Protein 8OX6 (pdb70)

GO terms:
  GO:0005794 Golgi apparatus (C, IDA)
  GO:0005886 plasma membrane (C, IDA)
  GO:0016324 apical plasma membrane (C, IDA)
  GO:0045332 phospholipid translocation (P, IDA)
  GO:1990531 phospholipid-translocating ATPase complex (C, IDA)
  GO:0006855 xenobiotic transmembrane transport (P, IDA)
  GO:0140345 phosphatidylcholine flippase activity (F, IDA)
  GO:0090554 phosphatidylcholine floppase activity (F, EXP)
  GO:0090556 phosphatidylserine floppase activity (F, EXP)
  GO:0005783 endoplasmic reticulum (C, EXP)
  GO:0005794 Golgi apparatus (C, EXP)
  GO:0005886 plasma membrane (C, EXP)
  GO:0140326 ATPase-coupled intramembrane lipid carrier activity (F, EXP)
  GO:0045176 apical protein localization (P, IMP)
  GO:2001225 regulation of chloride transport (P, IMP)
  GO:0032534 regulation of microvillus assembly (P, IMP)
  GO:0005515 protein binding (F, IPI)
  GO:0034220 monoatomic ion transmembrane transport (P, TAS)
  GO:0005886 plasma membrane (C, TAS)
  GO:0140326 ATPase-coupled intramembrane lipid carrier activity (F, TAS)

Nearest PDB structures (foldseek):
  8ox7-assembly1_B  TM=9.959E-01  e=8.960E-66  Homo sapiens
  7bsv-assembly1_C  TM=9.719E-01  e=7.041E-61  Homo sapiens
  6lkn-assembly3_J  TM=9.379E-01  e=7.335E-53  Homo sapiens
  7vgh-assembly1_A  TM=9.247E-01  e=2.078E-42  Homo sapiens
  6roh-assembly1_C  TM=7.808E-01  e=1.286E-27  Saccharomyces cerevisiae S288C

Radius of gyration: 33.99 Å; Cα contacts (8 Å, |Δi|>4): 1732; chains: 2; bounding box: 55×74×118 Å

InterPro domains:
  IPR001757 P-type ATPase [TIGR01494] (863-976)
  IPR006539 P-type ATPase, subfamily IV [TIGR01652] (92-813)
  IPR008250 P-type ATPase, A domain superfamily [SSF81653] (175-322)
  IPR018303 P-type ATPase, phosphorylation site [PS00154] (454-460)
  IPR023214 HAD superfamily [G3DSA:3.40.50.1000] (702-930)
  IPR023298 P-type ATPase, transmembrane domain superfamily [SSF81665] (90-1171)
  IPR023299 P-type ATPase, cytoplasmic domain N [G3DSA:3.40.1110.10] (540-701)
  IPR023299 P-type ATPase, cytoplasmic domain N [SSF81660] (458-714)
  IPR032630 P-type ATPase, C-terminal [PF16212] (919-1173)
  IPR032631 P-type ATPase, N-terminal [PF16209] (67-145)
  IPR036412 HAD-like superfamily [SSF56784] (441-935)
  IPR044492 P-type ATPase, haloacid dehalogenase domain [SFLDF00027] (436-942)
  IPR059000 P-type ATPase, A domain [PF00122] (174-237)

Organism: Homo sapiens (NCBI:txid9606)

Sequence (903 aa):
YKYNAFTFIPMNLFEQFKRAANLYFLALLILQAVPQISTLAWYTTLVPLLVVLGVTAIKDLVDDVARHKMDKEINFKRTKIDYLMNYMVYTIFVVLILLSAGLAIGHAYWEAQVGNSSWYLYDGEDDTPSYRGFLIFWGYIIVLNTMVPISLYVSVEVIRLGQSHFINWDLQMYYAEKDTPAKARTTTLNEQLGQIHYIFSDKTGTLTQNIDKLQDGVPETISKLAKADIKIWVLTGDKKETAENIGFACELLAVICCRVTPKQKAMVVDLVKRYKKAITLAIGDGANDVNMIKTAHIGVGISGQEGMQAVMSSDYSFAQFRYLQRLLLVHGRWSYIRMCKFLRYFFYKNFAFTLVHFWYSFFNGYSAQTAYEDWFITLYNVLYTSLPVLLMGLLDQDVSDKLSLRFPGLYIVGQRDLLFNYKRFFVSLLHGVLTSMILFFIPLGAYLQTVGQDGEAPSDYQSFAVTIASALVITVNFQIGLDTSYWTFVNAFSIFGSIALYFGIMFDFHSAGIHVLFPSAFQFTGTASNALRQPYIWLTIILTVAVCLLPVVAIRFLSMTIWPSESDKIQKHRKKTRRPDNTAFKQQRLPAWQPILTAGTVLPIFFIIGLIFIPIGIGIFVTSNNIREIEIDYTGTEPSSPCNKCLSPDVTPCFCTINFTLEKSFEGNVFMYYGLSNFYQNHRRYVKSRDDSQLNGDSSALLNPSKECEPYRRNEDKPIAPCGAIANSMFNDTLELFLIGNDSYPIPIALKKKGIAWWTDKNVKFRNPPGGDNLEERFKGTTKPVNWLKPVYMLDSDPDNNGFINEDFIVWMRTAALPTFRKLYRLIERKSDLHPTLPAGRYSLNVTYNYPVHYFDGRKRMILSTISWMGGKNPFLGIAYIAVGSISFLLGVVLLVINHKYR

Secondary structure (DSSP, 8-state):
----SS--HHHHHHHHTTSHHHHHHHHHHHHTTSTTT--S-THHHHHHHHHHHHHHHHHHHHHHHHHHHHHHHH-----HHHHHHHHHHHHHHHHHHHHHHHHHHHHHHHIIIIITT-GGG--S----HHHHHHHHHHHHHHHGGGGS-SSHHHHHHHHHHHHHHHHHH-STTEETTTTEE--B--SS--GGGGS--EEEE-IIIIIB-----BPTTHHHHHHHHHHTT-EEEE--SSHHHHHHHHHSHHHH------S--HHHHHHHHHHHHHHH---EEEEE-SGGGHHHHHHSSEEEE--TTT-TTSSTTSSB--S-GGGHHIIIIIIIHHHHHHHHHHHHHHHHHHHHHHTHHHHHHTTTTS----SS-HHHHHHIIIIITSHHHHHHHHH--SS-HHHHHH-GGGGHHHHTT-SS-SHHHHHHHHHHHHHHHHHHHHHHHHHHS-SS-SSS---BHHHHHHHHHHHHHHHHHHHHHHH-SSEEHHHHHHHHHHHHHHHHHHHHHHSHHHHHH-TTTS--TTHHHHHSS-HHHHHHHHHHHHHTTHHHHHHHHHHHHHS--HHHHHHHS--/---PPP--TTTTT---EE-----TTTHHHHHHHHHHHHHHHHHHHHHHHHHS--EEEE----STT-TTGGGGS-SSS-EE--EEEEESS-B-S-EEEEEEEES--TT-HHHHH-S-HHHHTT-HHHHHS--GGGGGGSBSSSSBBTT-SHHHHS----EEEEEEE-TT--EEEPP-B-SS-S-HHIIIII--PPSS-SSGGGG--S-BPPSS-SS-SSSS-SSTTSSGGG-HHHHHHHS-BSSSSEEEEEEEEPPPSSSS-SB-SEEEEEEEEE----TTTT-EEEEEEEE--SSSS--HHHHHHHHHHHHHHHHHHHHHHHHHHHT-

Solvent-accessible surface area: 37642 Å² total; per-residue (Å²): 189,102,16,110,97,176,23,138,129,49,13,68,96,124,12,19,131,132,68,15,3,11,69,36,4,74,52,0,26,120,39,6,67,58,102,126,18,24,23,9,38,120,79,2,2,55,45,2,9,99,68,6,19,30,62,21,33,109,35,37,67,87,63,4,62,63,122,56,121,147,61,114,128,140,152,240,49,87,0,64,0,23,97,30,4,32,118,0,0,97,22,1,40,86,41,0,74,126,47,0,40,43,9,7,110,23,4,18,148,20,9,54,129,37,4,117,43,1,61,2,8,138,19,46,77,148,39,74,39,80,98,31,3,106,39,19,36,86,1,0,4,0,1,0,0,7,2,0,2,11,6,2,18,14,6,6,29,48,0,9,51,16,3,0,67,4,0,26,64,3,38,120,0,38,50,73,138,99,36,5,13,3,89,2,81,30,31,44,2,0,0,0,0,1,0,0,42,20,0,0,1,1,26,44,2,0,2,4,39,52,164,107,136,46,7,85,18,0,47,72,0,2,40,42,0,55,143,0,81,4,122,10,45,9,0,15,22,102,100,100,128,39,7,68,110,34,12,140,37,6,125,138,26,91,54,28,67,18,161,16,64,42,150,62,4,19,91,20,0,57,84,12,18,136,175,131,183,14,6,0,0,0,0,0,0,5,68,57,0,27,57,0,0,125,43,0,41,0,0,0,0,2,9,16,88,69,26,134,75,0,3,99,23,13,7,0,0,0,10,8,0,63,13,0,11,16,0,0,0,0,6,0,7,2,2,2,15,5,0,0,29,0,0,48,4,1,1,6,0,1,2,0,0,0,8,0,2,36,43,0,0,81,53,0,0,47,2,1,11,18,0,2,17,36,24,10,2,1,24,0,2,23,53,3,0,10,85,2,0,25,28,0,0,29,14,2,10,11,8,54,27,143,24,0,40,140,61,8,32,6,0,30,24,3,14,138,22,85,37,0,40,105,122,68,0,78,83,3,32,100,47,0,34,78,3,0,66,34,0,0,72,29,0,7,9,0,16,73,75,9,0,6,11,46,24,38,12,0,29,4,12,13,0,0,0,5,0,0,4,0,0,0,0,17,0,0,0,85,4,0,8,58,15,6,18,19,49,5,165,58,2,26,139,12,3,115,22,6,21,62,75,5,38,45,26,6,77,90,34,6,45,47,48,27,4,100,115,114,30,52,27,18,53,8,2,4,0,0,50,14,0,6,162,25,73,1,0,81,20,0,1,80,0,0,13,7,34,4,12,22,47,13,19,3,112,73,5,56,42,38,28,52,190,61,47,69,23,35,95,24,19,143,114,159,216,106,88,191,118,11,78,87,58,37,87,50,12,15,130,40,109,30,173,44,35,55,45,68,43,55,67,6,10,62,97,1,58,86,30,0,108,79,7,41,76,49,0,85,23,0,66,73,9,0,76,113,3,90,55,35,107,12,56,1,0,3,72,82,109,116,26,98,2,58,123,5,35,86,63,140,94,104,79,5,99,1,73,29,115,17,78,8,162,135,28,4,94,30,59,1,17,0,2,7,0,0,21,66,0,36,0,0,1,41,37,1,24,58,3,23,9,14,19,3,9,11,7,49,77,80,11,10,80,96,4,32,128,77,0,74,42,18,31,115,72,142,99,73,8,1,2,2,4,0,8,0,0,3,3,27,10,63,10,50,5,55,3,37,30,31,23,154,82,69,157,74,94,89,21,79,50,104,75,77,36,5,14,11,173,16,1,33,80,24,10,2,102,17,6,89,51,59,139,86,16,99,90,65,8,129,36,16,34,68,0,72,68,19,132,100,40,4,39,97,48,16,123,55,110,82,2,22,0,1,33,3,2,22,0,1,14,1,0,23,4,3,3,6,12,56,13,32,11,5,10,28,20,8,71,137,81,113,77,157,111,30,4,1,41,54,24,119,2,11,0,48,0,23,8,65,4,47,0,46,120,10,106,4,59,0,41,0,10,1,8,12,62,21,214,37,20,7,50,0,34,63,0,0,86,12,0,41,39,22,0,44,80,1,71,106,45,0,81,70,2,85,93,35,22,125,152,106,217

Structure (mmCIF, N/CA/C/O backbone):
data_8OX6
#
_entry.id   8OX6
#
_cell.length_a   1.00
_cell.length_b   1.00
_cell.length_c   1.00
_cell.angle_alpha   90.00
_cell.angle_beta   90.00
_cell.angle_gamma   90.00
#
_symmetry.space_group_name_H-M   'P 1'
#
loop_
_entity.id
_entity.type
_entity.pdbx_description
1 polymer 'Phospholipid-transporting ATPase IC'
2 polymer 'Cell cycle control protein 50A'
3 branched beta-D-mannopyranose-(1-4)-2-acetamido-2-deoxy-beta-D-glucopyranose-(1-4)-2-acetamido-2-deoxy-beta-D-glucopyranose
4 non-polymer 'MAGNESIUM ION'
5 non-polymer 'TETRAFLUOROALUMINATE ION'
6 non-polymer 2-acetamido-2-deoxy-beta-D-glucopyranose
7 water water
#
loop_
_atom_site.group_PDB
_atom_site.id
_atom_site.type_symbol
_atom_site.label_atom_id
_atom_site.label_alt_id
_atom_site.label_comp_id
_atom_site.label_asym_id
_atom_site.label_entity_id
_atom_site.label_seq_id
_atom_site.pdbx_PDB_ins_code
_atom_site.Cartn_x
_atom_site.Cartn_y
_atom_site.Cartn_z
_atom_site.occupancy
_atom_site.B_iso_or_equiv
_atom_site.auth_seq_id
_atom_site.auth_comp_id
_atom_site.auth_asym_id
_atom_site.auth_atom_id
_atom_site.pdbx_PDB_model_num
ATOM 1 N N . TYR A 1 100 ? 117.742 141.371 150.115 1.00 104.42 100 TYR A N 1
ATOM 2 C CA . TYR A 1 100 ? 116.329 141.694 149.955 1.00 104.42 100 TYR A CA 1
ATOM 3 C C . TYR A 1 100 ? 116.147 142.825 148.944 1.00 104.42 100 TYR A C 1
ATOM 4 O O . TYR A 1 100 ? 115.382 143.763 149.167 1.00 104.42 100 TYR A O 1
ATOM 13 N N . LYS A 1 101 ? 116.863 142.717 147.828 1.00 98.82 101 LYS A N 1
ATOM 14 C CA . LYS A 1 101 ? 116.763 143.671 146.731 1.00 98.82 101 LYS A CA 1
ATOM 15 C C . LYS A 1 101 ? 115.523 143.344 145.894 1.00 98.82 101 LYS A C 1
ATOM 16 O O . LYS A 1 101 ? 114.654 142.577 146.315 1.00 98.82 101 LYS A O 1
ATOM 22 N N . TYR A 1 102 ? 115.418 143.935 144.700 1.00 95.08 102 TYR A N 1
ATOM 23 C CA . TYR A 1 102 ? 114.179 143.946 143.917 1.00 95.08 102 TYR A CA 1
ATOM 24 C C . TYR A 1 102 ? 113.061 144.666 144.679 1.00 95.08 102 TYR A C 1
ATOM 25 O O . TYR A 1 102 ? 112.055 144.084 145.083 1.00 95.08 102 TYR A O 1
ATOM 34 N N . ASN A 1 103 ? 113.267 145.971 144.846 1.00 100.66 103 ASN A N 1
ATOM 35 C CA . ASN A 1 103 ? 112.315 146.832 145.536 1.00 100.66 103 ASN A CA 1
ATOM 36 C C . ASN A 1 103 ? 111.148 147.272 144.647 1.00 100.66 103 ASN A C 1
ATOM 37 O O . ASN A 1 103 ? 110.509 148.287 144.952 1.00 100.66 103 ASN A O 1
ATOM 42 N N . ALA A 1 104 ? 110.869 146.547 143.564 1.00 101.20 104 ALA A N 1
ATOM 43 C CA . ALA A 1 104 ? 109.799 146.791 142.596 1.00 101.20 104 ALA A CA 1
ATOM 44 C C . ALA A 1 104 ? 110.169 147.891 141.608 1.00 101.20 104 ALA A C 1
ATOM 45 O O . ALA A 1 104 ? 109.382 148.170 140.695 1.00 101.20 104 ALA A O 1
ATOM 47 N N . PHE A 1 105 ? 111.331 148.521 141.753 1.00 100.51 105 PHE A N 1
ATOM 48 C CA . PHE A 1 105 ? 111.857 149.489 140.799 1.00 100.51 105 PHE A CA 1
ATOM 49 C C . PHE A 1 105 ? 113.324 149.189 140.536 1.00 100.51 105 PHE A C 1
ATOM 50 O O . PHE A 1 105 ? 114.148 150.089 140.354 1.00 100.51 105 PHE A O 1
ATOM 58 N N . THR A 1 106 ? 113.668 147.904 140.516 1.00 95.47 106 THR A N 1
ATOM 59 C CA . THR A 1 106 ? 115.058 147.466 140.498 1.00 95.47 106 THR A CA 1
ATOM 60 C C . THR A 1 106 ? 115.223 146.336 139.483 1.00 95.47 106 THR A C 1
ATOM 61 O O . THR A 1 106 ? 115.809 145.289 139.759 1.00 95.47 106 THR A O 1
ATOM 65 N N . PHE A 1 107 ? 114.657 146.528 138.290 1.00 92.04 107 PHE A N 1
ATOM 66 C CA . PHE A 1 107 ? 114.961 145.662 137.158 1.00 92.04 107 PHE A CA 1
ATOM 67 C C . PHE A 1 107 ? 116.215 146.099 136.414 1.00 92.04 107 PHE A C 1
ATOM 68 O O . PHE A 1 107 ? 116.701 145.352 135.559 1.00 92.04 107 PHE A O 1
ATOM 76 N N . ILE A 1 108 ? 116.742 147.281 136.716 1.00 89.29 108 ILE A N 1
ATOM 77 C CA . ILE A 1 108 ? 117.902 147.828 136.018 1.00 89.29 108 ILE A CA 1
ATOM 78 C C . ILE A 1 108 ? 119.195 147.110 136.401 1.00 89.29 108 ILE A C 1
ATOM 79 O O . ILE A 1 108 ? 120.089 147.005 135.551 1.00 89.29 108 ILE A O 1
ATOM 84 N N . PRO A 1 109 ? 119.378 146.612 137.643 1.00 86.74 109 PRO A N 1
ATOM 85 C CA . PRO A 1 109 ? 120.659 145.971 137.956 1.00 86.74 109 PRO A CA 1
ATOM 86 C C . PRO A 1 109 ? 120.680 144.488 137.626 1.00 86.74 109 PRO A C 1
ATOM 87 O O . PRO A 1 109 ? 121.757 143.897 137.508 1.00 86.74 109 PRO A O 1
ATOM 91 N N . MET A 1 110 ? 119.506 143.869 137.480 1.00 80.03 110 MET A N 1
ATOM 92 C CA . MET A 1 110 ? 119.483 142.456 137.123 1.00 80.03 110 MET A CA 1
ATOM 93 C C . MET A 1 110 ? 120.081 142.238 135.741 1.00 80.03 110 MET A C 1
ATOM 94 O O . MET A 1 110 ? 120.910 141.341 135.551 1.00 80.03 110 MET A O 1
ATOM 99 N N . ASN A 1 111 ? 119.676 143.051 134.763 1.00 77.40 111 ASN A N 1
ATOM 100 C CA . ASN A 1 111 ? 120.309 142.979 133.453 1.00 77.40 111 ASN A CA 1
ATOM 101 C C . ASN A 1 111 ? 121.770 143.402 133.541 1.00 77.40 111 ASN A C 1
ATOM 102 O O . ASN A 1 111 ? 122.633 142.831 132.867 1.00 77.40 111 ASN A O 1
ATOM 107 N N . LEU A 1 112 ? 122.068 144.395 134.383 1.00 75.92 112 LEU A N 1
ATOM 108 C CA . LEU A 1 112 ? 123.459 144.760 134.626 1.00 75.92 112 LEU A CA 1
ATOM 109 C C . LEU A 1 112 ? 124.233 143.580 135.196 1.00 75.92 112 LEU A C 1
ATOM 110 O O . LEU A 1 112 ? 125.382 143.335 134.810 1.00 75.92 112 LEU A O 1
ATOM 115 N N . PHE A 1 113 ? 123.621 142.839 136.120 1.00 75.52 113 PHE A N 1
ATOM 116 C CA . PHE A 1 113 ? 124.248 141.621 136.618 1.00 75.52 113 PHE A CA 1
ATOM 117 C C . PHE A 1 113 ? 124.287 140.546 135.538 1.00 75.52 113 PHE A C 1
ATOM 118 O O . PHE A 1 113 ? 125.225 139.743 135.487 1.00 75.52 113 PHE A O 1
ATOM 126 N N . GLU A 1 114 ? 123.268 140.506 134.675 1.00 69.04 114 GLU A N 1
ATOM 127 C CA . GLU A 1 114 ? 123.265 139.551 133.571 1.00 69.04 114 GLU A CA 1
ATOM 128 C C . GLU A 1 114 ? 124.237 139.955 132.471 1.00 69.04 114 GLU A C 1
ATOM 129 O O . GLU A 1 114 ? 124.956 139.106 131.933 1.00 69.04 114 GLU A O 1
ATOM 135 N N . GLN A 1 115 ? 124.269 141.239 132.117 1.00 64.83 115 GLN A N 1
ATOM 136 C CA . GLN A 1 115 ? 124.991 141.655 130.920 1.00 64.83 115 GLN A CA 1
ATOM 137 C C . GLN A 1 115 ? 126.490 141.752 131.177 1.00 64.83 115 GLN A C 1
ATOM 138 O O . GLN A 1 115 ? 127.281 141.010 130.586 1.00 64.83 115 GLN A O 1
ATOM 144 N N . PHE A 1 116 ? 126.897 142.654 132.068 1.00 70.89 116 PHE A N 1
ATOM 145 C CA . PHE A 1 116 ? 128.321 142.930 132.228 1.00 70.89 116 PHE A CA 1
ATOM 146 C C . PHE A 1 116 ? 129.063 141.732 132.807 1.00 70.89 116 PHE A C 1
ATOM 147 O O . PHE A 1 116 ? 130.164 141.400 132.354 1.00 70.89 116 PHE A O 1
ATOM 155 N N . LYS A 1 117 ? 128.479 141.067 133.805 1.00 69.43 117 LYS A N 1
ATOM 156 C CA . LYS A 1 117 ? 129.193 139.991 134.483 1.00 69.43 117 LYS A CA 1
ATOM 157 C C . LYS A 1 117 ? 129.489 138.835 133.535 1.00 69.43 117 LYS A C 1
ATOM 158 O O . LYS A 1 117 ? 130.593 138.278 133.550 1.00 69.43 117 LYS A O 1
ATOM 164 N N . ARG A 1 118 ? 128.521 138.463 132.703 1.00 62.40 118 ARG A N 1
ATOM 165 C CA . ARG A 1 118 ? 128.649 137.294 131.842 1.00 62.40 118 ARG A CA 1
ATOM 166 C C . ARG A 1 118 ? 129.292 137.688 130.519 1.00 62.40 118 ARG A C 1
ATOM 167 O O . ARG A 1 118 ? 128.845 138.630 129.859 1.00 62.40 118 ARG A O 1
ATOM 175 N N . ALA A 1 119 ? 130.334 136.948 130.129 1.00 58.27 119 ALA A N 1
ATOM 176 C CA . ALA A 1 119 ? 131.113 137.317 128.951 1.00 58.27 119 ALA A CA 1
ATOM 177 C C . ALA A 1 119 ? 130.270 137.279 127.682 1.00 58.27 119 ALA A C 1
ATOM 178 O O . ALA A 1 119 ? 130.402 138.149 126.815 1.00 58.27 119 ALA A O 1
ATOM 180 N N . ALA A 1 120 ? 129.415 136.266 127.542 1.00 56.64 120 ALA A N 1
ATOM 181 C CA . ALA A 1 120 ? 128.623 136.148 126.324 1.00 56.64 120 ALA A CA 1
ATOM 182 C C . ALA A 1 120 ? 127.537 137.214 126.266 1.00 56.64 120 ALA A C 1
ATOM 183 O O . ALA A 1 120 ? 127.215 137.718 125.185 1.00 56.64 120 ALA A O 1
ATOM 185 N N . ASN A 1 121 ? 126.968 137.580 127.415 1.00 58.52 121 ASN A N 1
ATOM 186 C CA . ASN A 1 121 ? 125.820 138.480 127.414 1.00 58.52 121 ASN A CA 1
ATOM 187 C C . ASN A 1 121 ? 126.180 139.841 126.828 1.00 58.52 121 ASN A C 1
ATOM 188 O O . ASN A 1 121 ? 125.488 140.345 125.937 1.00 58.52 121 ASN A O 1
ATOM 193 N N . LEU A 1 122 ? 127.259 140.458 127.317 1.00 58.29 122 LEU A N 1
ATOM 194 C CA . LEU A 1 122 ? 127.623 141.770 126.792 1.00 58.29 122 LEU A CA 1
ATOM 195 C C . LEU A 1 122 ? 128.171 141.670 125.375 1.00 58.29 122 LEU A C 1
ATOM 196 O O . LEU A 1 122 ? 128.063 142.630 124.605 1.00 58.29 122 LEU A O 1
ATOM 201 N N . TYR A 1 123 ? 128.756 140.529 125.007 1.00 53.87 123 TYR A N 1
ATOM 202 C CA . TYR A 1 123 ? 129.128 140.322 123.611 1.00 53.87 123 TYR A CA 1
ATOM 203 C C . TYR A 1 123 ? 127.913 140.422 122.704 1.00 53.87 123 TYR A C 1
ATOM 204 O O . TYR A 1 123 ? 127.937 141.129 121.691 1.00 53.87 123 TYR A O 1
ATOM 213 N N . PHE A 1 124 ? 126.840 139.710 123.046 1.00 50.40 124 PHE A N 1
ATOM 214 C CA . PHE A 1 124 ? 125.618 139.830 122.264 1.00 50.40 124 PHE A CA 1
ATOM 215 C C . PHE A 1 124 ? 125.083 141.251 122.328 1.00 50.40 124 PHE A C 1
ATOM 216 O O . PHE A 1 124 ? 124.459 141.729 121.375 1.00 50.40 124 PHE A O 1
ATOM 224 N N . LEU A 1 125 ? 125.327 141.949 123.440 1.00 54.39 125 LEU A N 1
ATOM 225 C CA . LEU A 1 125 ? 124.984 143.366 123.506 1.00 54.39 125 LEU A CA 1
ATOM 226 C C . LEU A 1 125 ? 125.879 144.182 122.584 1.00 54.39 125 LEU A C 1
ATOM 227 O O . LEU A 1 125 ? 125.391 145.007 121.803 1.00 54.39 125 LEU A O 1
ATOM 232 N N . ALA A 1 126 ? 127.194 143.965 122.656 1.00 51.71 126 ALA A N 1
ATOM 233 C CA . ALA A 1 126 ? 128.093 144.586 121.691 1.00 51.71 126 ALA A CA 1
ATOM 234 C C . ALA A 1 126 ? 127.745 144.161 120.275 1.00 51.71 126 ALA A C 1
ATOM 235 O O . ALA A 1 126 ? 127.994 144.903 119.318 1.00 51.71 126 ALA A O 1
ATOM 237 N N . LEU A 1 127 ? 127.169 142.969 120.127 1.00 50.32 127 LEU A N 1
ATOM 238 C CA . LEU A 1 127 ? 126.743 142.493 118.819 1.00 50.32 127 LEU A CA 1
ATOM 239 C C . LEU A 1 127 ? 125.534 143.264 118.304 1.00 50.32 127 LEU A C 1
ATOM 240 O O . LEU A 1 127 ? 125.395 143.442 117.091 1.00 50.32 127 LEU A O 1
ATOM 245 N N . LEU A 1 128 ? 124.652 143.725 119.196 1.00 50.73 128 LEU A N 1
ATOM 246 C CA . LEU A 1 128 ? 123.529 144.549 118.755 1.00 50.73 128 LEU A CA 1
ATOM 247 C C . LEU A 1 128 ? 124.013 145.840 118.108 1.00 50.73 128 LEU A C 1
ATOM 248 O O . LEU A 1 128 ? 123.486 146.259 117.072 1.00 50.73 128 LEU A O 1
ATOM 253 N N . ILE A 1 129 ? 125.011 146.490 118.708 1.00 50.92 129 ILE A N 1
ATOM 254 C CA . ILE A 1 129 ? 125.543 147.716 118.123 1.00 50.92 129 ILE A CA 1
ATOM 255 C C . ILE A 1 129 ? 126.230 147.411 116.801 1.00 50.92 129 ILE A C 1
ATOM 256 O O . ILE A 1 129 ? 126.158 148.200 115.851 1.00 50.92 129 ILE A O 1
ATOM 261 N N . LEU A 1 130 ? 126.910 146.266 116.717 1.00 48.81 130 LEU A N 1
ATOM 262 C CA . LEU A 1 130 ? 127.600 145.907 115.484 1.00 48.81 130 LEU A CA 1
ATOM 263 C C . LEU A 1 130 ? 126.626 145.813 114.319 1.00 48.81 130 LEU A C 1
ATOM 264 O O . LEU A 1 130 ? 126.903 146.323 113.227 1.00 48.81 130 LEU A O 1
ATOM 269 N N . GLN A 1 131 ? 125.480 145.174 114.531 1.00 49.09 131 GLN A N 1
ATOM 270 C CA . GLN A 1 131 ? 124.496 144.993 113.476 1.00 49.09 131 GLN A CA 1
ATOM 271 C C . GLN A 1 131 ? 123.424 146.072 113.479 1.00 49.09 131 GLN A C 1
ATOM 272 O O . GLN A 1 131 ? 122.459 145.967 112.715 1.00 49.09 131 GLN A O 1
ATOM 278 N N . ALA A 1 132 ? 123.558 147.095 114.324 1.00 50.89 132 ALA A N 1
ATOM 279 C CA . ALA A 1 132 ? 122.636 148.223 114.275 1.00 50.89 132 ALA A CA 1
ATOM 280 C C . ALA A 1 132 ? 122.956 149.157 113.114 1.00 50.89 132 ALA A C 1
ATOM 281 O O . ALA A 1 132 ? 122.044 149.690 112.472 1.00 50.89 132 ALA A O 1
ATOM 283 N N . VAL A 1 133 ? 124.238 149.368 112.832 1.00 51.02 133 VAL A N 1
ATOM 284 C CA . VAL A 1 133 ? 124.668 150.257 111.755 1.00 51.02 133 VAL A CA 1
ATOM 285 C C . VAL A 1 133 ? 124.492 149.535 110.421 1.00 51.02 133 VAL A C 1
ATOM 286 O O . VAL A 1 133 ? 125.057 148.447 110.234 1.00 51.02 133 VAL A O 1
ATOM 290 N N . PRO A 1 134 ? 123.724 150.080 109.471 1.00 54.43 134 PRO A N 1
ATOM 291 C CA . PRO A 1 134 ? 123.501 149.350 108.210 1.00 54.43 134 PRO A CA 1
ATOM 292 C C . PRO A 1 134 ? 124.761 149.113 107.397 1.00 54.43 134 PRO A C 1
ATOM 293 O O . PRO A 1 134 ? 124.762 148.225 106.535 1.00 54.43 134 PRO A O 1
ATOM 297 N N . GLN A 1 135 ? 125.831 149.874 107.632 1.00 53.47 135 GLN A N 1
ATOM 298 C CA . GLN A 1 135 ? 127.024 149.751 106.801 1.00 53.47 135 GLN A CA 1
ATOM 299 C C . GLN A 1 135 ? 127.686 148.384 106.918 1.00 53.47 135 GLN A C 1
ATOM 300 O O . GLN A 1 135 ? 128.427 147.994 106.010 1.00 53.47 135 GLN A O 1
ATOM 306 N N . ILE A 1 136 ? 127.450 147.654 108.009 1.00 49.88 136 ILE A N 1
ATOM 307 C CA . ILE A 1 136 ? 128.044 146.333 108.194 1.00 49.88 136 ILE A CA 1
ATOM 308 C C . ILE A 1 136 ? 126.994 145.320 108.635 1.00 49.88 136 ILE A C 1
ATOM 309 O O . ILE A 1 136 ? 127.322 144.163 108.921 1.00 49.88 136 ILE A O 1
ATOM 314 N N . SER A 1 137 ? 125.733 145.736 108.695 1.00 50.54 137 SER A N 1
ATOM 315 C CA . SER A 1 137 ? 124.670 144.875 109.210 1.00 50.54 137 SER A CA 1
ATOM 316 C C . SER A 1 137 ? 124.353 143.795 108.184 1.00 50.54 137 SER A C 1
ATOM 317 O O . SER A 1 137 ? 123.649 144.041 107.202 1.00 50.54 137 SER A O 1
ATOM 320 N N . THR A 1 138 ? 124.872 142.588 108.409 1.00 45.98 138 THR A N 1
ATOM 321 C CA . THR A 1 138 ? 124.565 141.444 107.561 1.00 45.98 138 THR A CA 1
ATOM 322 C C . THR A 1 138 ? 123.381 140.628 108.065 1.00 45.98 138 THR A C 1
ATOM 323 O O . THR A 1 138 ? 122.861 139.796 107.315 1.00 45.98 138 THR A O 1
ATOM 327 N N . LEU A 1 139 ? 122.945 140.844 109.305 1.00 46.98 139 LEU A N 1
ATOM 328 C CA . LEU A 1 139 ? 121.775 140.183 109.863 1.00 46.98 139 LEU A CA 1
ATOM 329 C C . LEU A 1 139 ? 120.890 141.222 110.532 1.00 46.98 139 LEU A C 1
ATOM 330 O O . LEU A 1 139 ? 121.358 142.289 110.938 1.00 46.98 139 LEU A O 1
ATOM 335 N N . ALA A 1 140 ? 119.605 140.905 110.639 1.00 47.24 140 ALA A N 1
ATOM 336 C CA . ALA A 1 140 ? 118.676 141.806 111.298 1.00 47.24 140 ALA A CA 1
ATOM 337 C C . ALA A 1 140 ? 118.876 141.766 112.810 1.00 47.24 140 ALA A C 1
ATOM 338 O O . ALA A 1 140 ? 119.376 140.790 113.376 1.00 47.24 140 ALA A O 1
ATOM 340 N N . TRP A 1 141 ? 118.479 142.859 113.467 1.00 50.15 141 TRP A N 1
ATOM 341 C CA . TRP A 1 141 ? 118.538 142.922 114.922 1.00 50.15 141 TRP A CA 1
ATOM 342 C C . TRP A 1 141 ? 117.636 141.887 115.582 1.00 50.15 141 TRP A C 1
ATOM 343 O O . TRP A 1 141 ? 117.890 141.506 116.728 1.00 50.15 141 TRP A O 1
ATOM 354 N N . TYR A 1 142 ? 116.589 141.431 114.887 1.00 50.84 142 TYR A N 1
ATOM 355 C CA . TYR A 1 142 ? 115.751 140.361 115.419 1.00 50.84 142 TYR A CA 1
ATOM 356 C C . TYR A 1 142 ? 116.575 139.136 115.782 1.00 50.84 142 TYR A C 1
ATOM 357 O O . TYR A 1 142 ? 116.276 138.451 116.765 1.00 50.84 142 TYR A O 1
ATOM 366 N N . THR A 1 143 ? 117.616 138.850 115.000 1.00 46.93 143 THR A N 1
ATOM 367 C CA . THR A 1 143 ? 118.350 137.599 115.147 1.00 46.93 143 THR A CA 1
ATOM 368 C C . THR A 1 143 ? 118.950 137.447 116.537 1.00 46.93 143 THR A C 1
ATOM 369 O O . THR A 1 143 ? 119.132 136.320 117.010 1.00 46.93 143 THR A O 1
ATOM 373 N N . THR A 1 144 ? 119.262 138.555 117.204 1.00 48.73 144 THR A N 1
ATOM 374 C CA . THR A 1 144 ? 119.898 138.515 118.515 1.00 48.73 144 THR A CA 1
ATOM 375 C C . THR A 1 144 ? 118.960 138.888 119.653 1.00 48.73 144 THR A C 1
ATOM 376 O O . THR A 1 144 ? 119.017 138.265 120.715 1.00 48.73 144 THR A O 1
ATOM 380 N N . LEU A 1 145 ? 118.090 139.881 119.464 1.00 49.98 145 LEU A N 1
ATOM 381 C CA . LEU A 1 145 ? 117.213 140.299 120.553 1.00 49.98 145 LEU A CA 1
ATOM 382 C C . LEU A 1 145 ? 116.287 139.168 120.980 1.00 49.98 145 LEU A C 1
ATOM 383 O O . LEU A 1 145 ? 116.183 138.853 122.171 1.00 49.98 145 LEU A O 1
ATOM 388 N N . VAL A 1 146 ? 115.606 138.539 120.021 1.00 47.50 146 VAL A N 1
ATOM 389 C CA . VAL A 1 146 ? 114.618 137.518 120.369 1.00 47.50 146 VAL A CA 1
ATOM 390 C C . VAL A 1 146 ? 115.248 136.380 121.164 1.00 47.50 146 VAL A C 1
ATOM 391 O O . VAL A 1 146 ? 114.715 136.033 122.230 1.00 47.50 146 VAL A O 1
ATOM 395 N N . PRO A 1 147 ? 116.349 135.764 120.728 1.00 46.77 147 PRO A N 1
ATOM 396 C CA . PRO A 1 147 ? 117.041 134.825 121.623 1.00 46.77 147 PRO A CA 1
ATOM 397 C C . PRO A 1 147 ? 117.555 135.478 122.892 1.00 46.77 147 PRO A C 1
ATOM 398 O O . PRO A 1 147 ? 117.577 134.829 123.944 1.00 46.77 147 PRO A O 1
ATOM 402 N N . LEU A 1 148 ? 117.980 136.742 122.826 1.00 50.46 148 LEU A N 1
ATOM 403 C CA . LEU A 1 148 ? 118.546 137.395 124.002 1.00 50.46 148 LEU A CA 1
ATOM 404 C C . LEU A 1 148 ? 117.470 137.681 125.042 1.00 50.46 148 LEU A C 1
ATOM 405 O O . LEU A 1 148 ? 117.649 137.389 126.230 1.00 50.46 148 LEU A O 1
ATOM 410 N N . LEU A 1 149 ? 116.338 138.242 124.614 1.00 49.70 149 LEU A N 1
ATOM 411 C CA . LEU A 1 149 ? 115.265 138.535 125.556 1.00 49.70 149 LEU A CA 1
ATOM 412 C C . LEU A 1 149 ? 114.737 137.260 126.199 1.00 49.70 149 LEU A C 1
ATOM 413 O O . LEU A 1 149 ? 114.467 137.230 127.404 1.00 49.70 149 LEU A O 1
ATOM 418 N N . VAL A 1 150 ? 114.577 136.197 125.409 1.00 48.62 150 VAL A N 1
ATOM 419 C CA . VAL A 1 150 ? 114.139 134.920 125.965 1.00 48.62 150 VAL A CA 1
ATOM 420 C C . VAL A 1 150 ? 115.175 134.393 126.950 1.00 48.62 150 VAL A C 1
ATOM 421 O O . VAL A 1 150 ? 114.841 133.948 128.054 1.00 48.62 150 VAL A O 1
ATOM 425 N N . VAL A 1 151 ? 116.449 134.436 126.564 1.00 50.86 151 VAL A N 1
ATOM 426 C CA . VAL A 1 151 ? 117.510 133.961 127.446 1.00 50.86 151 VAL A CA 1
ATOM 427 C C . VAL A 1 151 ? 117.613 134.850 128.679 1.00 50.86 151 VAL A C 1
ATOM 428 O O . VAL A 1 151 ? 117.747 134.363 129.807 1.00 50.86 151 VAL A O 1
ATOM 432 N N . LEU A 1 152 ? 117.563 136.170 128.482 1.00 56.06 152 LEU A N 1
ATOM 433 C CA . LEU A 1 152 ? 117.576 137.084 129.619 1.00 56.06 152 LEU A CA 1
ATOM 434 C C . LEU A 1 152 ? 116.285 136.984 130.420 1.00 56.06 152 LEU A C 1
ATOM 435 O O . LEU A 1 152 ? 116.311 136.990 131.656 1.00 56.06 152 LEU A O 1
ATOM 440 N N . GLY A 1 153 ? 115.145 136.896 129.734 1.00 57.14 153 GLY A N 1
ATOM 441 C CA . GLY A 1 153 ? 113.874 136.861 130.437 1.00 57.14 153 GLY A CA 1
ATOM 442 C C . GLY A 1 153 ? 113.745 135.650 131.340 1.00 57.14 153 GLY A C 1
ATOM 443 O O . GLY A 1 153 ? 113.351 135.766 132.501 1.00 57.14 153 GLY A O 1
ATOM 444 N N . VAL A 1 154 ? 114.090 134.471 130.821 1.00 56.11 154 VAL A N 1
ATOM 445 C CA . VAL A 1 154 ? 113.965 133.251 131.613 1.00 56.11 154 VAL A CA 1
ATOM 446 C C . VAL A 1 154 ? 114.851 133.330 132.848 1.00 56.11 154 VAL A C 1
ATOM 447 O O . VAL A 1 154 ? 114.445 132.934 133.946 1.00 56.11 154 VAL A O 1
ATOM 451 N N . THR A 1 155 ? 116.073 133.841 132.691 1.00 62.20 155 THR A N 1
ATOM 452 C CA . THR A 1 155 ? 116.962 133.979 133.840 1.00 62.20 155 THR A CA 1
ATOM 453 C C . THR A 1 155 ? 116.379 134.937 134.870 1.00 62.20 155 THR A C 1
ATOM 454 O O . THR A 1 155 ? 116.514 134.718 136.080 1.00 62.20 155 THR A O 1
ATOM 458 N N . ALA A 1 156 ? 115.734 136.011 134.411 1.00 68.61 156 ALA A N 1
ATOM 459 C CA . ALA A 1 156 ? 115.102 136.944 135.338 1.00 68.61 156 ALA A CA 1
ATOM 460 C C . ALA A 1 156 ? 113.984 136.267 136.122 1.00 68.61 156 ALA A C 1
ATOM 461 O O . ALA A 1 156 ? 113.836 136.495 137.328 1.00 68.61 156 ALA A O 1
ATOM 463 N N . ILE A 1 157 ? 113.184 135.433 135.453 1.00 70.23 157 ILE A N 1
ATOM 464 C CA . ILE A 1 157 ? 112.118 134.714 136.146 1.00 70.23 157 ILE A CA 1
ATOM 465 C C . ILE A 1 157 ? 112.702 133.801 137.215 1.00 70.23 157 ILE A C 1
ATOM 466 O O . ILE A 1 157 ? 112.198 133.737 138.342 1.00 70.23 157 ILE A O 1
ATOM 471 N N . LYS A 1 158 ? 113.774 133.080 136.881 1.00 67.92 158 LYS A N 1
ATOM 472 C CA . LYS A 1 158 ? 114.364 132.152 137.839 1.00 67.92 158 LYS A CA 1
ATOM 473 C C . LYS A 1 158 ? 114.900 132.873 139.068 1.00 67.92 158 LYS A C 1
ATOM 474 O O . LYS A 1 158 ? 115.041 132.258 140.131 1.00 67.92 158 LYS A O 1
ATOM 480 N N . ASP A 1 159 ? 115.204 134.165 138.948 1.00 78.24 159 ASP A N 1
ATOM 481 C CA . ASP A 1 159 ? 115.737 134.929 140.069 1.00 78.24 159 ASP A CA 1
ATOM 482 C C . ASP A 1 159 ? 114.687 135.807 140.734 1.00 78.24 159 ASP A C 1
ATOM 483 O O . ASP A 1 159 ? 114.844 136.165 141.906 1.00 78.24 159 ASP A O 1
ATOM 488 N N . LEU A 1 160 ? 113.622 136.166 140.015 1.00 85.42 160 LEU A N 1
ATOM 489 C CA . LEU A 1 160 ? 112.545 136.932 140.631 1.00 85.42 160 LEU A CA 1
ATOM 490 C C . LEU A 1 160 ? 111.872 136.135 141.740 1.00 85.42 160 LEU A C 1
ATOM 491 O O . LEU A 1 160 ? 111.540 136.685 142.796 1.00 85.42 160 LEU A O 1
ATOM 496 N N . VAL A 1 161 ? 111.660 134.837 141.517 1.00 85.86 161 VAL A N 1
ATOM 497 C CA . VAL A 1 161 ? 111.006 134.009 142.525 1.00 85.86 161 VAL A CA 1
ATOM 498 C C . VAL A 1 161 ? 111.868 133.912 143.777 1.00 85.86 161 VAL A C 1
ATOM 499 O O . VAL A 1 161 ? 111.353 133.894 144.901 1.00 85.86 161 VAL A O 1
ATOM 503 N N . ASP A 1 162 ? 113.191 133.845 143.607 1.00 90.69 162 ASP A N 1
ATOM 504 C CA . ASP A 1 162 ? 114.076 133.719 144.760 1.00 90.69 162 ASP A CA 1
ATOM 505 C C . ASP A 1 162 ? 113.964 134.929 145.679 1.00 90.69 162 ASP A C 1
ATOM 506 O O . ASP A 1 162 ? 113.918 134.783 146.906 1.00 90.69 162 ASP A O 1
ATOM 511 N N . ASP A 1 163 ? 113.920 136.133 145.106 1.00 97.22 163 ASP A N 1
ATOM 512 C CA . ASP A 1 163 ? 113.839 137.334 145.930 1.00 97.22 163 ASP A CA 1
ATOM 513 C C . ASP A 1 163 ? 112.465 137.489 146.567 1.00 97.22 163 ASP A C 1
ATOM 514 O O . ASP A 1 163 ? 112.356 138.031 147.672 1.00 97.22 163 ASP A O 1
ATOM 519 N N . VAL A 1 164 ? 111.409 137.027 145.894 1.00 98.63 164 VAL A N 1
ATOM 520 C CA . VAL A 1 164 ? 110.074 137.104 146.479 1.00 98.63 164 VAL A CA 1
ATOM 521 C C . VAL A 1 164 ? 110.022 136.303 147.772 1.00 98.63 164 VAL A C 1
ATOM 522 O O . VAL A 1 164 ? 109.370 136.704 148.744 1.00 98.63 164 VAL A O 1
ATOM 526 N N . ALA A 1 165 ? 110.706 135.158 147.806 1.00 101.13 165 ALA A N 1
ATOM 527 C CA . ALA A 1 165 ? 110.783 134.383 149.039 1.00 101.13 165 ALA A CA 1
ATOM 528 C C . ALA A 1 165 ? 111.490 135.168 150.135 1.00 101.13 165 ALA A C 1
ATOM 529 O O . ALA A 1 165 ? 111.065 135.151 151.296 1.00 101.13 165 ALA A O 1
ATOM 531 N N . ARG A 1 166 ? 112.576 135.863 149.786 1.00 103.22 166 ARG A N 1
ATOM 532 C CA . ARG A 1 166 ? 113.301 136.647 150.780 1.00 103.22 166 ARG A CA 1
ATOM 533 C C . ARG A 1 166 ? 112.445 137.788 151.317 1.00 103.22 166 ARG A C 1
ATOM 534 O O . ARG A 1 166 ? 112.455 138.068 152.521 1.00 103.22 166 ARG A O 1
ATOM 542 N N . HIS A 1 167 ? 111.698 138.462 150.439 1.00 103.86 167 HIS A N 1
ATOM 543 C CA . HIS A 1 167 ? 110.858 139.571 150.881 1.00 103.86 167 HIS A CA 1
ATOM 544 C C . HIS A 1 167 ? 109.813 139.099 151.883 1.00 103.86 167 HIS A C 1
ATOM 545 O O . HIS A 1 167 ? 109.645 139.697 152.952 1.00 103.86 167 HIS A O 1
ATOM 552 N N . LYS A 1 168 ? 109.100 138.020 151.554 1.00 108.87 168 LYS A N 1
ATOM 553 C CA . LYS A 1 168 ? 108.111 137.485 152.482 1.00 108.87 168 LYS A CA 1
ATOM 554 C C . LYS A 1 168 ? 108.776 136.999 153.763 1.00 108.87 168 LYS A C 1
ATOM 555 O O . LYS A 1 168 ? 108.223 137.154 154.857 1.00 108.87 168 LYS A O 1
ATOM 561 N N . MET A 1 169 ? 109.966 136.407 153.645 1.00 111.33 169 MET A N 1
ATOM 562 C CA . MET A 1 169 ? 110.710 136.006 154.834 1.00 111.33 169 MET A CA 1
ATOM 563 C C . MET A 1 169 ? 111.062 137.216 155.690 1.00 111.33 169 MET A C 1
ATOM 564 O O . MET A 1 169 ? 110.935 137.174 156.920 1.00 111.33 169 MET A O 1
ATOM 569 N N . ASP A 1 170 ? 111.507 138.304 155.058 1.00 113.22 170 ASP A N 1
ATOM 570 C CA . ASP A 1 170 ? 111.829 139.523 155.788 1.00 113.22 170 ASP A CA 1
ATOM 571 C C . ASP A 1 170 ? 110.605 140.387 156.059 1.00 113.22 170 ASP A C 1
ATOM 572 O O . ASP A 1 170 ? 110.685 141.311 156.875 1.00 113.22 170 ASP A O 1
ATOM 577 N N . LYS A 1 171 ? 109.482 140.121 155.389 1.00 114.55 171 LYS A N 1
ATOM 578 C CA . LYS A 1 171 ? 108.265 140.877 155.657 1.00 114.55 171 LYS A CA 1
ATOM 579 C C . LYS A 1 171 ? 107.593 140.430 156.948 1.00 114.55 171 LYS A C 1
ATOM 580 O O . LYS A 1 171 ? 107.018 141.259 157.661 1.00 114.55 171 LYS A O 1
ATOM 586 N N . GLU A 1 172 ? 107.645 139.134 157.259 1.00 114.60 172 GLU A N 1
ATOM 587 C CA . GLU A 1 172 ? 107.025 138.629 158.478 1.00 114.60 172 GLU A CA 1
ATOM 588 C C . GLU A 1 172 ? 107.887 138.877 159.710 1.00 114.60 172 GLU A C 1
ATOM 589 O O . GLU A 1 172 ? 107.349 139.072 160.806 1.00 114.60 172 GLU A O 1
ATOM 595 N N . ILE A 1 173 ? 109.213 138.874 159.556 1.00 115.15 173 ILE A N 1
ATOM 596 C CA . ILE A 1 173 ? 110.093 138.979 160.716 1.00 115.15 173 ILE A CA 1
ATOM 597 C C . ILE A 1 173 ? 109.931 140.327 161.407 1.00 115.15 173 ILE A C 1
ATOM 598 O O . ILE A 1 173 ? 110.027 140.414 162.638 1.00 115.15 173 ILE A O 1
ATOM 603 N N . ASN A 1 174 ? 109.693 141.392 160.647 1.00 116.43 174 ASN A N 1
ATOM 604 C CA . ASN A 1 174 ? 109.563 142.728 161.220 1.00 116.43 174 ASN A CA 1
ATOM 605 C C . ASN A 1 174 ? 108.459 142.778 162.273 1.00 116.43 174 ASN A C 1
ATOM 606 O O . ASN A 1 174 ? 108.712 142.584 163.463 1.00 116.43 174 ASN A O 1
ATOM 611 N N . PHE A 1 328 ? 133.321 133.242 145.554 1.00 65.86 328 PHE A N 1
ATOM 612 C CA . PHE A 1 328 ? 132.050 132.542 145.420 1.00 65.86 328 PHE A CA 1
ATOM 613 C C . PHE A 1 328 ? 132.253 131.199 144.727 1.00 65.86 328 PHE A C 1
ATOM 614 O O . PHE A 1 328 ? 133.165 131.040 143.917 1.00 65.86 328 PHE A O 1
ATOM 622 N N . LYS A 1 329 ? 131.395 130.235 145.051 1.00 62.45 329 LYS A N 1
ATOM 623 C CA . LYS A 1 329 ? 131.540 128.891 144.510 1.00 62.45 329 LYS A CA 1
ATOM 624 C C . LYS A 1 329 ? 131.235 128.881 143.018 1.00 62.45 329 LYS A C 1
ATOM 625 O O . LYS A 1 329 ? 130.204 129.400 142.579 1.00 62.45 329 LYS A O 1
ATOM 631 N N . ARG A 1 330 ? 132.134 128.283 142.239 1.00 59.32 330 ARG A N 1
ATOM 632 C CA . ARG A 1 330 ? 131.971 128.160 140.799 1.00 59.32 330 ARG A CA 1
ATOM 633 C C . ARG A 1 330 ? 132.427 126.777 140.365 1.00 59.32 330 ARG A C 1
ATOM 634 O O . ARG A 1 330 ? 133.460 126.283 140.825 1.00 59.32 330 ARG A O 1
ATOM 642 N N . THR A 1 331 ? 131.658 126.161 139.473 1.00 56.65 331 THR A N 1
ATOM 643 C CA . THR A 1 331 ? 131.938 124.796 139.059 1.00 56.65 331 THR A CA 1
ATOM 644 C C . THR A 1 331 ? 133.167 124.740 138.159 1.00 56.65 331 THR A C 1
ATOM 645 O O . THR A 1 331 ? 133.560 125.725 137.528 1.00 56.65 331 THR A O 1
ATOM 649 N N . LYS A 1 332 ? 133.778 123.556 138.106 1.00 58.12 332 LYS A N 1
ATOM 650 C CA . LYS A 1 332 ? 134.862 123.328 137.158 1.00 58.12 332 LYS A CA 1
ATOM 651 C C . LYS A 1 332 ? 134.372 123.507 135.728 1.00 58.12 332 LYS A C 1
ATOM 652 O O . LYS A 1 332 ? 135.073 124.083 134.888 1.00 58.12 332 LYS A O 1
ATOM 658 N N . ILE A 1 333 ? 133.166 123.019 135.434 1.00 54.57 333 ILE A N 1
ATOM 659 C CA . ILE A 1 333 ? 132.594 123.199 134.106 1.00 54.57 333 ILE A CA 1
ATOM 660 C C . ILE A 1 333 ? 132.360 124.674 133.822 1.00 54.57 333 ILE A C 1
ATOM 661 O O . ILE A 1 333 ? 132.519 125.125 132.683 1.00 54.57 333 ILE A O 1
ATOM 666 N N . ASP A 1 334 ? 131.992 125.452 134.842 1.00 56.10 334 ASP A N 1
ATOM 667 C CA . ASP A 1 334 ? 131.741 126.873 134.624 1.00 56.10 334 ASP A CA 1
ATOM 668 C C . ASP A 1 334 ? 132.982 127.574 134.085 1.00 56.10 334 ASP A C 1
ATOM 669 O O . ASP A 1 334 ? 132.888 128.404 133.175 1.00 56.10 334 ASP A O 1
ATOM 674 N N . TYR A 1 335 ? 134.153 127.258 134.638 1.00 57.14 335 TYR A N 1
ATOM 675 C CA . TYR A 1 335 ? 135.393 127.804 134.098 1.00 57.14 335 TYR A CA 1
ATOM 676 C C . TYR A 1 335 ? 135.637 127.303 132.680 1.00 57.14 335 TYR A C 1
ATOM 677 O O . TYR A 1 335 ? 135.990 128.081 131.787 1.00 57.14 335 TYR A O 1
ATOM 686 N N . LEU A 1 336 ? 135.443 126.000 132.450 1.00 55.09 336 LEU A N 1
ATOM 687 C CA . LEU A 1 336 ? 135.639 125.450 131.111 1.00 55.09 336 LEU A CA 1
ATOM 688 C C . LEU A 1 336 ? 134.680 126.085 130.112 1.00 55.09 336 LEU A C 1
ATOM 689 O O . LEU A 1 336 ? 135.072 126.423 128.991 1.00 55.09 336 LEU A O 1
ATOM 694 N N . MET A 1 337 ? 133.417 126.257 130.502 1.00 53.02 337 MET A N 1
ATOM 695 C CA . MET A 1 337 ? 132.462 126.943 129.639 1.00 53.02 337 MET A CA 1
ATOM 696 C C . MET A 1 337 ? 132.911 128.367 129.346 1.00 53.02 337 MET A C 1
ATOM 697 O O . MET A 1 337 ? 132.789 128.844 128.212 1.00 53.02 337 MET A O 1
ATOM 702 N N . ASN A 1 338 ? 133.428 129.064 130.358 1.00 55.08 338 ASN A N 1
ATOM 703 C CA . ASN A 1 338 ? 133.842 130.450 130.167 1.00 55.08 338 ASN A CA 1
ATOM 704 C C . ASN A 1 338 ? 134.969 130.545 129.147 1.00 55.08 338 ASN A C 1
ATOM 705 O O . ASN A 1 338 ? 134.943 131.402 128.256 1.00 55.08 338 ASN A O 1
ATOM 710 N N . TYR A 1 339 ? 135.969 129.670 129.261 1.00 55.90 339 TYR A N 1
ATOM 711 C CA . TYR A 1 339 ? 137.099 129.714 128.341 1.00 55.90 339 TYR A CA 1
ATOM 712 C C . TYR A 1 339 ? 136.662 129.401 126.917 1.00 55.90 339 TYR A C 1
ATOM 713 O O . TYR A 1 339 ? 137.140 130.022 125.961 1.00 55.90 339 TYR A O 1
ATOM 722 N N . MET A 1 340 ? 135.756 128.436 126.755 1.00 53.99 340 MET A N 1
ATOM 723 C CA . MET A 1 340 ? 135.338 128.032 125.418 1.00 53.99 340 MET A CA 1
ATOM 724 C C . MET A 1 340 ? 134.578 129.141 124.707 1.00 53.99 340 MET A C 1
ATOM 725 O O . MET A 1 340 ? 134.622 129.229 123.476 1.00 53.99 340 MET A O 1
ATOM 730 N N . VAL A 1 341 ? 133.877 129.995 125.454 1.00 53.69 341 VAL A N 1
ATOM 731 C CA . VAL A 1 341 ? 133.217 131.138 124.831 1.00 53.69 341 VAL A CA 1
ATOM 732 C C . VAL A 1 341 ? 134.253 132.086 124.240 1.00 53.69 341 VAL A C 1
ATOM 733 O O . VAL A 1 341 ? 134.086 132.597 123.125 1.00 53.69 341 VAL A O 1
ATOM 737 N N . TYR A 1 342 ? 135.335 132.344 124.977 1.00 54.09 342 TYR A N 1
ATOM 738 C CA . TYR A 1 342 ? 136.433 133.129 124.423 1.00 54.09 342 TYR A CA 1
ATOM 739 C C . TYR A 1 342 ? 137.072 132.413 123.242 1.00 54.09 342 TYR A C 1
ATOM 740 O O . TYR A 1 342 ? 137.401 133.041 122.230 1.00 54.09 342 TYR A O 1
ATOM 749 N N . THR A 1 343 ? 137.265 131.097 123.356 1.00 51.49 343 THR A N 1
ATOM 750 C CA . THR A 1 343 ? 137.833 130.336 122.249 1.00 51.49 343 THR A CA 1
ATOM 751 C C . THR A 1 343 ? 136.998 130.489 120.986 1.00 51.49 343 THR A C 1
ATOM 752 O O . THR A 1 343 ? 137.542 130.481 119.877 1.00 51.49 343 THR A O 1
ATOM 756 N N . ILE A 1 344 ? 135.679 130.624 121.132 1.00 49.82 344 ILE A N 1
ATOM 757 C CA . ILE A 1 344 ? 134.829 130.835 119.968 1.00 49.82 344 ILE A CA 1
ATOM 758 C C . ILE A 1 344 ? 135.051 132.222 119.384 1.00 49.82 344 ILE A C 1
ATOM 759 O O . ILE A 1 344 ? 134.915 132.419 118.171 1.00 49.82 344 ILE A O 1
ATOM 764 N N . PHE A 1 345 ? 135.378 133.206 120.224 1.00 50.70 345 PHE A N 1
ATOM 765 C CA . PHE A 1 345 ? 135.590 134.562 119.726 1.00 50.70 345 PHE A CA 1
ATOM 766 C C . PHE A 1 345 ? 136.769 134.606 118.764 1.00 50.70 345 PHE A C 1
ATOM 767 O O . PHE A 1 345 ? 136.650 135.101 117.639 1.00 50.70 345 PHE A O 1
ATOM 775 N N . VAL A 1 346 ? 137.919 134.081 119.189 1.00 48.34 346 VAL A N 1
ATOM 776 C CA . VAL A 1 346 ? 139.109 134.125 118.342 1.00 48.34 346 VAL A CA 1
ATOM 777 C C . VAL A 1 346 ? 138.862 133.369 117.044 1.00 48.34 346 VAL A C 1
ATOM 778 O O . VAL A 1 346 ? 139.209 133.846 115.957 1.00 48.34 346 VAL A O 1
ATOM 782 N N . VAL A 1 347 ? 138.255 132.185 117.132 1.00 46.77 347 VAL A N 1
ATOM 783 C CA . VAL A 1 347 ? 137.900 131.446 115.924 1.00 46.77 347 VAL A CA 1
ATOM 784 C C . VAL A 1 347 ? 136.926 132.259 115.083 1.00 46.77 347 VAL A C 1
ATOM 785 O O . VAL A 1 347 ? 137.046 132.326 113.855 1.00 46.77 347 VAL A O 1
ATOM 789 N N . LEU A 1 348 ? 135.944 132.885 115.731 1.00 46.74 348 LEU A N 1
ATOM 790 C CA . LEU A 1 348 ? 135.030 133.767 115.016 1.00 46.74 348 LEU A CA 1
ATOM 791 C C . LEU A 1 348 ? 135.770 134.959 114.420 1.00 46.74 348 LEU A C 1
ATOM 792 O O . LEU A 1 348 ? 135.520 135.344 113.272 1.00 46.74 348 LEU A O 1
ATOM 797 N N . ILE A 1 349 ? 136.685 135.560 115.185 1.00 46.32 349 ILE A N 1
ATOM 798 C CA . ILE A 1 349 ? 137.471 136.677 114.667 1.00 46.32 349 ILE A CA 1
ATOM 799 C C . ILE A 1 349 ? 138.377 136.209 113.535 1.00 46.32 349 ILE A C 1
ATOM 800 O O . ILE A 1 349 ? 138.480 136.862 112.491 1.00 46.32 349 ILE A O 1
ATOM 805 N N . LEU A 1 350 ? 139.053 135.075 113.728 1.00 45.66 350 LEU A N 1
ATOM 806 C CA . LEU A 1 350 ? 139.993 134.595 112.720 1.00 45.66 350 LEU A CA 1
ATOM 807 C C . LEU A 1 350 ? 139.286 134.317 111.401 1.00 45.66 350 LEU A C 1
ATOM 808 O O . LEU A 1 350 ? 139.738 134.751 110.336 1.00 45.66 350 LEU A O 1
ATOM 813 N N . LEU A 1 351 ? 138.166 133.593 111.453 1.00 44.33 351 LEU A N 1
ATOM 814 C CA . LEU A 1 351 ? 137.441 133.277 110.228 1.00 44.33 351 LEU A CA 1
ATOM 815 C C . LEU A 1 351 ? 136.910 134.539 109.564 1.00 44.33 351 LEU A C 1
ATOM 816 O O . LEU A 1 351 ? 136.956 134.667 108.336 1.00 44.33 351 LEU A O 1
ATOM 821 N N . SER A 1 352 ? 136.398 135.481 110.356 1.00 45.00 352 SER A N 1
ATOM 822 C CA . SER A 1 352 ? 135.865 136.711 109.781 1.00 45.00 352 SER A CA 1
ATOM 823 C C . SER A 1 352 ? 136.946 137.483 109.036 1.00 45.00 352 SER A C 1
ATOM 824 O O . SER A 1 352 ? 136.712 137.987 107.931 1.00 45.00 352 SER A O 1
ATOM 827 N N . ALA A 1 353 ? 138.138 137.593 109.626 1.00 44.80 353 ALA A N 1
ATOM 828 C CA . ALA A 1 353 ? 139.253 138.210 108.918 1.00 44.80 353 ALA A CA 1
ATOM 829 C C . ALA A 1 353 ? 139.710 137.341 107.755 1.00 44.80 353 ALA A C 1
ATOM 830 O O . ALA A 1 353 ? 140.025 137.854 106.675 1.00 44.80 353 ALA A O 1
ATOM 832 N N . GLY A 1 354 ? 139.758 136.023 107.956 1.00 44.52 354 GLY A N 1
ATOM 833 C CA . GLY A 1 354 ? 140.156 135.140 106.872 1.00 44.52 354 GLY A CA 1
ATOM 834 C C . GLY A 1 354 ? 139.239 135.254 105.672 1.00 44.52 354 GLY A C 1
ATOM 835 O O . GLY A 1 354 ? 139.695 135.389 104.534 1.00 44.52 354 GLY A O 1
ATOM 836 N N . LEU A 1 355 ? 137.927 135.209 105.910 1.00 42.21 355 LEU A N 1
ATOM 837 C CA . LEU A 1 355 ? 136.978 135.390 104.819 1.00 42.21 355 LEU A CA 1
ATOM 838 C C . LEU A 1 355 ? 136.994 136.821 104.308 1.00 42.21 355 LEU A C 1
ATOM 839 O O . LEU A 1 355 ? 136.646 137.066 103.148 1.00 42.21 355 LEU A O 1
ATOM 844 N N . ALA A 1 356 ? 137.382 137.776 105.156 1.00 43.87 356 ALA A N 1
ATOM 845 C CA . ALA A 1 356 ? 137.540 139.152 104.699 1.00 43.87 356 ALA A CA 1
ATOM 846 C C . ALA A 1 356 ? 138.687 139.270 103.706 1.00 43.87 356 ALA A C 1
ATOM 847 O O . ALA A 1 356 ? 138.567 139.957 102.685 1.00 43.87 356 ALA A O 1
ATOM 849 N N . ILE A 1 357 ? 139.810 138.609 103.990 1.00 45.31 357 ILE A N 1
ATOM 850 C CA . ILE A 1 357 ? 140.926 138.601 103.050 1.00 45.31 357 ILE A CA 1
ATOM 851 C C . ILE A 1 357 ? 140.515 137.923 101.752 1.00 45.31 357 ILE A C 1
ATOM 852 O O . ILE A 1 357 ? 140.803 138.418 100.656 1.00 45.31 357 ILE A O 1
ATOM 857 N N . GLY A 1 358 ? 139.831 136.782 101.855 1.00 44.73 358 GLY A N 1
ATOM 858 C CA . GLY A 1 358 ? 139.330 136.123 100.660 1.00 44.73 358 GLY A CA 1
ATOM 859 C C . GLY A 1 358 ? 138.345 136.986 99.898 1.00 44.73 358 GLY A C 1
ATOM 860 O O . GLY A 1 358 ? 138.275 136.929 98.669 1.00 44.73 358 GLY A O 1
ATOM 861 N N . HIS A 1 359 ? 137.564 137.793 100.618 1.00 43.31 359 HIS A N 1
ATOM 862 C CA . HIS A 1 359 ? 136.644 138.713 99.963 1.00 43.31 359 HIS A CA 1
ATOM 863 C C . HIS A 1 359 ? 137.376 139.903 99.358 1.00 43.31 359 HIS A C 1
ATOM 864 O O . HIS A 1 359 ? 136.972 140.406 98.304 1.00 43.31 359 HIS A O 1
ATOM 871 N N . ALA A 1 360 ? 138.446 140.371 100.005 1.00 48.91 360 ALA A N 1
ATOM 872 C CA . ALA A 1 360 ? 139.179 141.522 99.487 1.00 48.91 360 ALA A CA 1
ATOM 873 C C . ALA A 1 360 ? 139.778 141.217 98.122 1.00 48.91 360 ALA A C 1
ATOM 874 O O . ALA A 1 360 ? 139.692 142.031 97.196 1.00 48.91 360 ALA A O 1
ATOM 876 N N . TYR A 1 361 ? 140.398 140.045 97.980 1.00 48.92 361 TYR A N 1
ATOM 877 C CA . TYR A 1 361 ? 140.947 139.659 96.686 1.00 48.92 361 TYR A CA 1
ATOM 878 C C . TYR A 1 361 ? 139.836 139.365 95.689 1.00 48.92 361 TYR A C 1
ATOM 879 O O . TYR A 1 361 ? 139.962 139.674 94.499 1.00 48.92 361 TYR A O 1
ATOM 888 N N . TRP A 1 362 ? 138.737 138.771 96.158 1.00 44.46 362 TRP A N 1
ATOM 889 C CA . TRP A 1 362 ? 137.630 138.453 95.264 1.00 44.46 362 TRP A CA 1
ATOM 890 C C . TRP A 1 362 ? 137.044 139.707 94.634 1.00 44.46 362 TRP A C 1
ATOM 891 O O . TRP A 1 362 ? 136.468 139.642 93.543 1.00 44.46 362 TRP A O 1
ATOM 902 N N . GLU A 1 363 ? 137.166 140.852 95.305 1.00 48.14 363 GLU A N 1
ATOM 903 C CA . GLU A 1 363 ? 136.638 142.092 94.752 1.00 48.14 363 GLU A CA 1
ATOM 904 C C . GLU A 1 363 ? 137.563 142.685 93.697 1.00 48.14 363 GLU A C 1
ATOM 905 O O . GLU A 1 363 ? 137.087 143.318 92.748 1.00 48.14 363 GLU A O 1
ATOM 911 N N . ALA A 1 364 ? 138.875 142.496 93.842 1.00 50.50 364 ALA A N 1
ATOM 912 C CA . ALA A 1 364 ? 139.806 142.988 92.833 1.00 50.50 364 ALA A CA 1
ATOM 913 C C . ALA A 1 364 ? 139.801 142.096 91.599 1.00 50.50 364 ALA A C 1
ATOM 914 O O . ALA A 1 364 ? 139.968 142.582 90.474 1.00 50.50 364 ALA A O 1
ATOM 916 N N . GLN A 1 365 ? 139.618 140.790 91.789 1.00 51.63 365 GLN A N 1
ATOM 917 C CA . GLN A 1 365 ? 139.612 139.858 90.666 1.00 51.63 365 GLN A CA 1
ATOM 918 C C . GLN A 1 365 ? 138.253 139.828 89.977 1.00 51.63 365 GLN A C 1
ATOM 919 O O . GLN A 1 365 ? 138.138 140.137 88.787 1.00 51.63 365 GLN A O 1
ATOM 925 N N . VAL A 1 366 ? 137.211 139.460 90.716 1.00 48.93 366 VAL A N 1
ATOM 926 C CA . VAL A 1 366 ? 135.891 139.230 90.150 1.00 48.93 366 VAL A CA 1
ATOM 927 C C . VAL A 1 366 ? 134.951 140.399 90.413 1.00 48.93 366 VAL A C 1
ATOM 928 O O . VAL A 1 366 ? 134.251 140.847 89.505 1.00 48.93 366 VAL A O 1
ATOM 932 N N . GLY A 1 367 ? 134.921 140.899 91.649 1.00 49.87 367 GLY A N 1
ATOM 933 C CA . GLY A 1 367 ? 133.926 141.897 92.010 1.00 49.87 367 GLY A CA 1
ATOM 934 C C . GLY A 1 367 ? 134.025 143.165 91.183 1.00 49.87 367 GLY A C 1
ATOM 935 O O . GLY A 1 367 ? 133.008 143.769 90.835 1.00 49.87 367 GLY A O 1
ATOM 936 N N . ASN A 1 368 ? 135.249 143.593 90.868 1.00 52.84 368 ASN A N 1
ATOM 937 C CA . ASN A 1 368 ? 135.421 144.822 90.100 1.00 52.84 368 ASN A CA 1
ATOM 938 C C . ASN A 1 368 ? 134.876 144.665 88.686 1.00 52.84 368 ASN A C 1
ATOM 939 O O . ASN A 1 368 ? 134.090 145.495 88.214 1.00 52.84 368 ASN A O 1
ATOM 944 N N . SER A 1 369 ? 135.279 143.599 87.994 1.00 52.50 369 SER A N 1
ATOM 945 C CA . SER A 1 369 ? 134.804 143.352 86.640 1.00 52.50 369 SER A CA 1
ATOM 946 C C . SER A 1 369 ? 133.361 142.870 86.603 1.00 52.50 369 SER A C 1
ATOM 947 O O . SER A 1 369 ? 132.719 142.959 85.551 1.00 52.50 369 SER A O 1
ATOM 950 N N . SER A 1 370 ? 132.839 142.366 87.720 1.00 49.31 370 SER A N 1
ATOM 951 C CA . SER A 1 370 ? 131.454 141.921 87.783 1.00 49.31 370 SER A CA 1
ATOM 952 C C . SER A 1 370 ? 130.527 143.127 87.793 1.00 49.31 370 SER A C 1
ATOM 953 O O . SER A 1 370 ? 130.231 143.679 88.857 1.00 49.31 370 SER A O 1
ATOM 956 N N . TRP A 1 371 ? 130.060 143.542 86.614 1.00 51.11 371 TRP A N 1
ATOM 957 C CA . TRP A 1 371 ? 129.269 144.764 86.531 1.00 51.11 371 TRP A CA 1
ATOM 958 C C . TRP A 1 371 ? 127.977 144.655 87.326 1.00 51.11 371 TRP A C 1
ATOM 959 O O . TRP A 1 371 ? 127.457 145.669 87.806 1.00 51.11 371 TRP A O 1
ATOM 970 N N . TYR A 1 372 ? 127.440 143.444 87.478 1.00 46.72 372 TYR A N 1
ATOM 971 C CA . TYR A 1 372 ? 126.215 143.280 88.250 1.00 46.72 372 TYR A CA 1
ATOM 972 C C . TYR A 1 372 ? 126.434 143.535 89.736 1.00 46.72 372 TYR A C 1
ATOM 973 O O . TYR A 1 372 ? 125.480 143.893 90.434 1.00 46.72 372 TYR A O 1
ATOM 982 N N . LEU A 1 373 ? 127.657 143.360 90.234 1.00 48.02 373 LEU A N 1
ATOM 983 C CA . LEU A 1 373 ? 127.994 143.701 91.618 1.00 48.02 373 LEU A CA 1
ATOM 984 C C . LEU A 1 373 ? 128.570 145.110 91.729 1.00 48.02 373 LEU A C 1
ATOM 985 O O . LEU A 1 373 ? 129.632 145.321 92.310 1.00 48.02 373 LEU A O 1
ATOM 990 N N . TYR A 1 374 ? 127.863 146.090 91.179 1.00 58.42 374 TYR A N 1
ATOM 991 C CA . TYR A 1 374 ? 128.230 147.494 91.295 1.00 58.42 374 TYR A CA 1
ATOM 992 C C . TYR A 1 374 ? 127.175 148.208 92.126 1.00 58.42 374 TYR A C 1
ATOM 993 O O . TYR A 1 374 ? 125.975 147.993 91.927 1.00 58.42 374 TYR A O 1
ATOM 1002 N N . ASP A 1 375 ? 127.625 149.054 93.053 1.00 58.82 375 ASP A N 1
ATOM 1003 C CA . ASP A 1 375 ? 126.726 149.714 93.987 1.00 58.82 375 ASP A CA 1
ATOM 1004 C C . ASP A 1 375 ? 126.966 151.212 94.120 1.00 58.82 375 ASP A C 1
ATOM 1005 O O . ASP A 1 375 ? 126.270 151.863 94.907 1.00 58.82 375 ASP A O 1
ATOM 1010 N N . GLY A 1 376 ? 127.919 151.780 93.383 1.00 62.42 376 GLY A N 1
ATOM 1011 C CA . GLY A 1 376 ? 128.157 153.204 93.395 1.00 62.42 376 GLY A CA 1
ATOM 1012 C C . GLY A 1 376 ? 129.163 153.671 94.423 1.00 62.42 376 GLY A C 1
ATOM 1013 O O . GLY A 1 376 ? 129.711 154.770 94.278 1.00 62.42 376 GLY A O 1
ATOM 1014 N N . GLU A 1 377 ? 129.428 152.871 95.451 1.00 63.39 377 GLU A N 1
ATOM 1015 C CA . GLU A 1 377 ? 130.434 153.200 96.453 1.00 63.39 377 GLU A CA 1
ATOM 1016 C C . GLU A 1 377 ? 131.795 152.801 95.902 1.00 63.39 377 GLU A C 1
ATOM 1017 O O . GLU A 1 377 ? 132.118 151.611 95.827 1.00 63.39 377 GLU A O 1
ATOM 1023 N N . ASP A 1 378 ? 132.598 153.794 95.523 1.00 69.64 378 ASP A N 1
ATOM 1024 C CA . ASP A 1 378 ? 133.908 153.517 94.950 1.00 69.64 378 ASP A CA 1
ATOM 1025 C C . ASP A 1 378 ? 134.837 153.025 96.049 1.00 69.64 378 ASP A C 1
ATOM 1026 O O . ASP A 1 378 ? 135.741 153.745 96.486 1.00 69.64 378 ASP A O 1
ATOM 1031 N N . ASP A 1 379 ? 134.613 151.795 96.500 1.00 60.37 379 ASP A N 1
ATOM 1032 C CA . ASP A 1 379 ? 135.354 151.210 97.606 1.00 60.37 379 ASP A CA 1
ATOM 1033 C C . ASP A 1 379 ? 136.464 150.332 97.048 1.00 60.37 379 ASP A C 1
ATOM 1034 O O . ASP A 1 379 ? 136.197 149.394 96.288 1.00 60.37 379 ASP A O 1
ATOM 1039 N N . THR A 1 380 ? 137.699 150.636 97.427 1.00 55.83 380 THR A N 1
ATOM 1040 C CA . THR A 1 380 ? 138.834 149.858 96.973 1.00 55.83 380 THR A CA 1
ATOM 1041 C C . THR A 1 380 ? 138.760 148.448 97.559 1.00 55.83 380 THR A C 1
ATOM 1042 O O . THR A 1 380 ? 138.128 148.231 98.596 1.00 55.83 380 THR A O 1
ATOM 1046 N N . PRO A 1 381 ? 139.392 147.464 96.910 1.00 52.77 381 PRO A N 1
ATOM 1047 C CA . PRO A 1 381 ? 139.293 146.085 97.416 1.00 52.77 381 PRO A CA 1
ATOM 1048 C C . PRO A 1 381 ? 139.796 145.918 98.837 1.00 52.77 381 PRO A C 1
ATOM 1049 O O . PRO A 1 381 ? 139.451 144.923 99.485 1.00 52.77 381 PRO A O 1
ATOM 1053 N N . SER A 1 382 ? 140.616 146.843 99.339 1.00 54.63 382 SER A N 1
ATOM 1054 C CA . SER A 1 382 ? 141.030 146.771 100.736 1.00 54.63 382 SER A CA 1
ATOM 1055 C C . SER A 1 382 ? 139.916 147.239 101.666 1.00 54.63 382 SER A C 1
ATOM 1056 O O . SER A 1 382 ? 139.725 146.672 102.748 1.00 54.63 382 SER A O 1
ATOM 1059 N N . TYR A 1 383 ? 139.168 148.270 101.263 1.00 54.25 383 TYR A N 1
ATOM 1060 C CA . TYR A 1 383 ? 138.116 148.796 102.128 1.00 54.25 383 TYR A CA 1
ATOM 1061 C C . TYR A 1 383 ? 136.909 147.870 102.161 1.00 54.25 383 TYR A C 1
ATOM 1062 O O . TYR A 1 383 ? 136.300 147.676 103.219 1.00 54.25 383 TYR A O 1
ATOM 1071 N N . ARG A 1 384 ? 136.538 147.296 101.015 1.00 52.60 384 ARG A N 1
ATOM 1072 C CA . ARG A 1 384 ? 135.444 146.330 101.004 1.00 52.60 384 ARG A CA 1
ATOM 1073 C C . ARG A 1 384 ? 135.793 145.105 101.837 1.00 52.60 384 ARG A C 1
ATOM 1074 O O . ARG A 1 384 ? 134.936 144.555 102.538 1.00 52.60 384 ARG A O 1
ATOM 1082 N N . GLY A 1 385 ? 137.048 144.661 101.769 1.00 48.05 385 GLY A N 1
ATOM 1083 C CA . GLY A 1 385 ? 137.471 143.546 102.597 1.00 48.05 385 GLY A CA 1
ATOM 1084 C C . GLY A 1 385 ? 137.458 143.881 104.075 1.00 48.05 385 GLY A C 1
ATOM 1085 O O . GLY A 1 385 ? 137.145 143.030 104.909 1.00 48.05 385 GLY A O 1
ATOM 1086 N N . PHE A 1 386 ? 137.807 145.120 104.424 1.00 49.95 386 PHE A N 1
ATOM 1087 C CA . PHE A 1 386 ? 137.740 145.527 105.823 1.00 49.95 386 PHE A CA 1
ATOM 1088 C C . PHE A 1 386 ? 136.301 145.527 106.323 1.00 49.95 386 PHE A C 1
ATOM 1089 O O . PHE A 1 386 ? 135.994 144.932 107.362 1.00 49.95 386 PHE A O 1
ATOM 1097 N N . LEU A 1 387 ? 135.402 146.182 105.585 1.00 50.27 387 LEU A N 1
ATOM 1098 C CA . LEU A 1 387 ? 134.029 146.328 106.051 1.00 50.27 387 LEU A CA 1
ATOM 1099 C C . LEU A 1 387 ? 133.380 144.975 106.289 1.00 50.27 387 LEU A C 1
ATOM 1100 O O . LEU A 1 387 ? 132.658 144.790 107.275 1.00 50.27 387 LEU A O 1
ATOM 1105 N N . ILE A 1 388 ? 133.620 144.013 105.396 1.00 45.92 388 ILE A N 1
ATOM 1106 C CA . ILE A 1 388 ? 132.979 142.711 105.527 1.00 45.92 388 ILE A CA 1
ATOM 1107 C C . ILE A 1 388 ? 133.513 141.916 106.704 1.00 45.92 388 ILE A C 1
ATOM 1108 O O . ILE A 1 388 ? 132.933 140.884 107.054 1.00 45.92 388 ILE A O 1
ATOM 1113 N N . PHE A 1 389 ? 134.605 142.362 107.326 1.00 45.47 389 PHE A N 1
ATOM 1114 C CA . PHE A 1 389 ? 135.054 141.712 108.550 1.00 45.47 389 PHE A CA 1
ATOM 1115 C C . PHE A 1 389 ? 133.984 141.799 109.626 1.00 45.47 389 PHE A C 1
ATOM 1116 O O . PHE A 1 389 ? 133.717 140.821 110.332 1.00 45.47 389 PHE A O 1
ATOM 1124 N N . TRP A 1 390 ? 133.357 142.967 109.764 1.00 47.71 390 TRP A N 1
ATOM 1125 C CA . TRP A 1 390 ? 132.248 143.096 110.699 1.00 47.71 390 TRP A CA 1
ATOM 1126 C C . TRP A 1 390 ? 131.027 142.328 110.216 1.00 47.71 390 TRP A C 1
ATOM 1127 O O . TRP A 1 390 ? 130.263 141.803 111.034 1.00 47.71 390 TRP A O 1
ATOM 1138 N N . GLY A 1 391 ? 130.821 142.257 108.901 1.00 44.98 391 GLY A N 1
ATOM 1139 C CA . GLY A 1 391 ? 129.699 141.496 108.380 1.00 44.98 391 GLY A CA 1
ATOM 1140 C C . GLY A 1 391 ? 129.802 140.016 108.696 1.00 44.98 391 GLY A C 1
ATOM 1141 O O . GLY A 1 391 ? 128.801 139.366 109.000 1.00 44.98 391 GLY A O 1
ATOM 1142 N N . TYR A 1 392 ? 131.012 139.462 108.622 1.00 42.56 392 TYR A N 1
ATOM 1143 C CA . TYR A 1 392 ? 131.213 138.054 108.937 1.00 42.56 392 TYR A CA 1
ATOM 1144 C C . TYR A 1 392 ? 131.309 137.791 110.430 1.00 42.56 392 TYR A C 1
ATOM 1145 O O . TYR A 1 392 ? 131.237 136.630 110.843 1.00 42.56 392 TYR A O 1
ATOM 1154 N N . ILE A 1 393 ? 131.488 138.830 111.244 1.00 45.34 393 ILE A N 1
ATOM 1155 C CA . ILE A 1 393 ? 131.299 138.677 112.680 1.00 45.34 393 ILE A CA 1
ATOM 1156 C C . ILE A 1 393 ? 129.819 138.519 112.995 1.00 45.34 393 ILE A C 1
ATOM 1157 O O . ILE A 1 393 ? 129.429 137.714 113.849 1.00 45.34 393 ILE A O 1
ATOM 1162 N N . ILE A 1 394 ? 128.973 139.283 112.306 1.00 46.34 394 ILE A N 1
ATOM 1163 C CA . ILE A 1 394 ? 127.541 139.244 112.569 1.00 46.34 394 ILE A CA 1
ATOM 1164 C C . ILE A 1 394 ? 126.939 137.928 112.091 1.00 46.34 394 ILE A C 1
ATOM 1165 O O . ILE A 1 394 ? 126.153 137.296 112.803 1.00 46.34 394 ILE A O 1
ATOM 1170 N N . VAL A 1 395 ? 127.294 137.493 110.878 1.00 44.13 395 VAL A N 1
ATOM 1171 C CA . VAL A 1 395 ? 126.700 136.275 110.328 1.00 44.13 395 VAL A CA 1
ATOM 1172 C C . VAL A 1 395 ? 127.065 135.069 111.181 1.00 44.13 395 VAL A C 1
ATOM 1173 O O . VAL A 1 395 ? 126.214 134.229 111.492 1.00 44.13 395 VAL A O 1
ATOM 1177 N N . LEU A 1 396 ? 128.332 134.964 111.571 1.00 44.44 396 LEU A N 1
ATOM 1178 C CA . LEU A 1 396 ? 128.821 133.850 112.366 1.00 44.44 396 LEU A CA 1
ATOM 1179 C C . LEU A 1 396 ? 128.672 134.100 113.864 1.00 44.44 396 LEU A C 1
ATOM 1180 O O . LEU A 1 396 ? 129.316 133.416 114.667 1.00 44.44 396 LEU A O 1
ATOM 1185 N N . ASN A 1 397 ? 127.830 135.059 114.253 1.00 46.81 397 ASN A N 1
ATOM 1186 C CA . ASN A 1 397 ? 127.692 135.406 115.665 1.00 46.81 397 ASN A CA 1
ATOM 1187 C C . ASN A 1 397 ? 127.168 134.232 116.479 1.00 46.81 397 ASN A C 1
ATOM 1188 O O . ASN A 1 397 ? 127.642 133.978 117.592 1.00 46.81 397 ASN A O 1
ATOM 1193 N N . THR A 1 398 ? 126.191 133.501 115.941 1.00 45.23 398 THR A N 1
ATOM 1194 C CA . THR A 1 398 ? 125.594 132.386 116.664 1.00 45.23 398 THR A CA 1
ATOM 1195 C C . THR A 1 398 ? 126.556 131.222 116.866 1.00 45.23 398 THR A C 1
ATOM 1196 O O . THR A 1 398 ? 126.151 130.208 117.443 1.00 45.23 398 THR A O 1
ATOM 1200 N N . MET A 1 399 ? 127.805 131.327 116.405 1.00 46.55 399 MET A N 1
ATOM 1201 C CA . MET A 1 399 ? 128.827 130.392 116.860 1.00 46.55 399 MET A CA 1
ATOM 1202 C C . MET A 1 399 ? 128.998 130.480 118.366 1.00 46.55 399 MET A C 1
ATOM 1203 O O . MET A 1 399 ? 129.347 129.487 119.015 1.00 46.55 399 MET A O 1
ATOM 1208 N N . VAL A 1 400 ? 128.763 131.657 118.934 1.00 49.74 400 VAL A N 1
ATOM 1209 C CA . VAL A 1 400 ? 128.720 131.839 120.380 1.00 49.74 400 VAL A CA 1
ATOM 1210 C C . VAL A 1 400 ? 127.311 131.458 120.821 1.00 49.74 400 VAL A C 1
ATOM 1211 O O . VAL A 1 400 ? 126.344 132.111 120.404 1.00 49.74 400 VAL A O 1
ATOM 1215 N N . PRO A 1 401 ? 127.134 130.423 121.643 1.00 50.07 401 PRO A N 1
ATOM 1216 C CA . PRO A 1 401 ? 125.772 129.997 121.989 1.00 50.07 401 PRO A CA 1
ATOM 1217 C C . PRO A 1 401 ? 125.080 131.032 122.863 1.00 50.07 401 PRO A C 1
ATOM 1218 O O . PRO A 1 401 ? 125.617 131.462 123.886 1.00 50.07 401 PRO A O 1
ATOM 1222 N N . ILE A 1 402 ? 123.878 131.427 122.452 1.00 48.38 402 ILE A N 1
ATOM 1223 C CA . ILE A 1 402 ? 123.160 132.481 123.156 1.00 48.38 402 ILE A CA 1
ATOM 1224 C C . ILE A 1 402 ? 122.384 131.941 124.352 1.00 48.38 402 ILE A C 1
ATOM 1225 O O . ILE A 1 402 ? 122.242 132.641 125.359 1.00 48.38 402 ILE A O 1
ATOM 1230 N N . SER A 1 403 ? 121.886 130.708 124.271 1.00 48.34 403 SER A N 1
ATOM 1231 C CA . SER A 1 403 ? 121.143 130.088 125.358 1.00 48.34 403 SER A CA 1
ATOM 1232 C C . SER A 1 403 ? 122.004 129.129 126.169 1.00 48.34 403 SER A C 1
ATOM 1233 O O . SER A 1 403 ? 121.468 128.303 126.914 1.00 48.34 403 SER A O 1
ATOM 1236 N N . LEU A 1 404 ? 123.328 129.220 126.041 1.00 49.80 404 LEU A N 1
ATOM 1237 C CA . LEU A 1 404 ? 124.194 128.329 126.800 1.00 49.80 404 LEU A CA 1
ATOM 1238 C C . LEU A 1 404 ? 124.016 128.541 128.294 1.00 49.80 404 LEU A C 1
ATOM 1239 O O . LEU A 1 404 ? 123.929 127.575 129.059 1.00 49.80 404 LEU A O 1
ATOM 1244 N N . TYR A 1 405 ? 123.943 129.799 128.730 1.00 53.44 405 TYR A N 1
ATOM 1245 C CA . TYR A 1 405 ? 123.850 130.073 130.158 1.00 53.44 405 TYR A CA 1
ATOM 1246 C C . TYR A 1 405 ? 122.493 129.654 130.703 1.00 53.44 405 TYR A C 1
ATOM 1247 O O . TYR A 1 405 ? 122.410 128.775 131.566 1.00 53.44 405 TYR A O 1
ATOM 1256 N N . VAL A 1 406 ? 121.414 130.232 130.170 1.00 51.29 406 VAL A N 1
ATOM 1257 C CA . VAL A 1 406 ? 120.087 130.002 130.734 1.00 51.29 406 VAL A CA 1
ATOM 1258 C C . VAL A 1 406 ? 119.779 128.514 130.802 1.00 51.29 406 VAL A C 1
ATOM 1259 O O . VAL A 1 406 ? 119.155 128.041 131.759 1.00 51.29 406 VAL A O 1
ATOM 1263 N N . SER A 1 407 ? 120.199 127.753 129.793 1.00 48.20 407 SER A N 1
ATOM 1264 C CA . SER A 1 407 ? 119.983 126.312 129.829 1.00 48.20 407 SER A CA 1
ATOM 1265 C C . SER A 1 407 ? 120.665 125.687 131.038 1.00 48.20 407 SER A C 1
ATOM 1266 O O . SER A 1 407 ? 120.170 124.705 131.599 1.00 48.20 407 SER A O 1
ATOM 1269 N N . VAL A 1 408 ? 121.799 126.247 131.461 1.00 49.65 408 VAL A N 1
ATOM 1270 C CA . VAL A 1 408 ? 122.571 125.632 132.537 1.00 49.65 408 VAL A CA 1
ATOM 1271 C C . VAL A 1 408 ? 121.862 125.790 133.876 1.00 49.65 408 VAL A C 1
ATOM 1272 O O . VAL A 1 408 ? 121.838 124.858 134.689 1.00 49.65 408 VAL A O 1
ATOM 1276 N N . GLU A 1 409 ? 121.285 126.965 134.143 1.00 53.29 409 GLU A N 1
ATOM 1277 C CA . GLU A 1 409 ? 120.512 127.107 135.372 1.00 53.29 409 GLU A CA 1
ATOM 1278 C C . GLU A 1 409 ? 119.293 126.197 135.349 1.00 53.29 409 GLU A C 1
ATOM 1279 O O . GLU A 1 409 ? 118.913 125.631 136.380 1.00 53.29 409 GLU A O 1
ATOM 1285 N N . VAL A 1 410 ? 118.665 126.043 134.183 1.00 48.27 410 VAL A N 1
ATOM 1286 C CA . VAL A 1 410 ? 117.495 125.179 134.088 1.00 48.27 410 VAL A CA 1
ATOM 1287 C C . VAL A 1 410 ? 117.867 123.737 134.412 1.00 48.27 410 VAL A C 1
ATOM 1288 O O . VAL A 1 410 ? 117.171 123.062 135.179 1.00 48.27 410 VAL A O 1
ATOM 1292 N N . ILE A 1 411 ? 118.964 123.239 133.839 1.00 48.55 411 ILE A N 1
ATOM 1293 C CA . ILE A 1 411 ? 119.403 121.880 134.147 1.00 48.55 411 ILE A CA 1
ATOM 1294 C C . ILE A 1 411 ? 119.770 121.768 135.619 1.00 48.55 411 ILE A C 1
ATOM 1295 O O . ILE A 1 411 ? 119.352 120.835 136.313 1.00 48.55 411 ILE A O 1
ATOM 1300 N N . ARG A 1 412 ? 120.558 122.721 136.120 1.00 51.67 412 ARG A N 1
ATOM 1301 C CA . ARG A 1 412 ? 120.989 122.659 137.511 1.00 51.67 412 ARG A CA 1
ATOM 1302 C C . ARG A 1 412 ? 119.815 122.844 138.463 1.00 51.67 412 ARG A C 1
ATOM 1303 O O . ARG A 1 412 ? 119.722 122.154 139.484 1.00 51.67 412 ARG A O 1
ATOM 1311 N N . LEU A 1 413 ? 118.908 123.770 138.149 1.00 53.43 413 LEU A N 1
ATOM 1312 C CA . LEU A 1 413 ? 117.744 123.973 139.002 1.00 53.43 413 LEU A CA 1
ATOM 1313 C C . LEU A 1 413 ? 116.874 122.725 139.044 1.00 53.43 413 LEU A C 1
ATOM 1314 O O . LEU A 1 413 ? 116.418 122.312 140.116 1.00 53.43 413 LEU A O 1
ATOM 1319 N N . GLY A 1 414 ? 116.631 122.110 137.886 1.00 47.82 414 GLY A N 1
ATOM 1320 C CA . GLY A 1 414 ? 115.842 120.891 137.863 1.00 47.82 414 GLY A CA 1
ATOM 1321 C C . GLY A 1 414 ? 116.527 119.744 138.579 1.00 47.82 414 GLY A C 1
ATOM 1322 O O . GLY A 1 414 ? 115.883 118.976 139.298 1.00 47.82 414 GLY A O 1
ATOM 1323 N N . GLN A 1 415 ? 117.840 119.610 138.393 1.00 48.88 415 GLN A N 1
ATOM 1324 C CA . GLN A 1 415 ? 118.573 118.537 139.052 1.00 48.88 415 GLN A CA 1
ATOM 1325 C C . GLN A 1 415 ? 118.590 118.731 140.562 1.00 48.88 415 GLN A C 1
ATOM 1326 O O . GLN A 1 415 ? 118.547 117.757 141.321 1.00 48.88 415 GLN A O 1
ATOM 1332 N N . SER A 1 416 ? 118.661 119.983 141.017 1.00 51.24 416 SER A N 1
ATOM 1333 C CA . SER A 1 416 ? 118.615 120.249 142.450 1.00 51.24 416 SER A CA 1
ATOM 1334 C C . SER A 1 416 ? 117.278 119.829 143.043 1.00 51.24 416 SER A C 1
ATOM 1335 O O . SER A 1 416 ? 117.223 119.307 144.162 1.00 51.24 416 SER A O 1
ATOM 1338 N N . HIS A 1 417 ? 116.186 120.052 142.311 1.00 51.29 417 HIS A N 1
ATOM 1339 C CA . HIS A 1 417 ? 114.869 119.700 142.828 1.00 51.29 417 HIS A CA 1
ATOM 1340 C C . HIS A 1 417 ? 114.721 118.198 143.022 1.00 51.29 417 HIS A C 1
ATOM 1341 O O . HIS A 1 417 ? 114.023 117.761 143.942 1.00 51.29 417 HIS A O 1
ATOM 1348 N N . PHE A 1 418 ? 115.355 117.390 142.170 1.00 48.43 418 PHE A N 1
ATOM 1349 C CA . PHE A 1 418 ? 115.291 115.945 142.357 1.00 48.43 418 PHE A CA 1
ATOM 1350 C C . PHE A 1 418 ? 115.920 115.531 143.678 1.00 48.43 418 PHE A C 1
ATOM 1351 O O . PHE A 1 418 ? 115.528 114.512 144.258 1.00 48.43 418 PHE A O 1
ATOM 1359 N N . ILE A 1 419 ? 116.896 116.296 144.166 1.00 50.49 419 ILE A N 1
ATOM 1360 C CA . ILE A 1 419 ? 117.421 116.053 145.504 1.00 50.49 419 ILE A CA 1
ATOM 1361 C C . ILE A 1 419 ? 116.354 116.342 146.550 1.00 50.49 419 ILE A C 1
ATOM 1362 O O . ILE A 1 419 ? 116.176 115.576 147.503 1.00 50.49 419 ILE A O 1
ATOM 1367 N N . ASN A 1 420 ? 115.622 117.444 146.385 1.00 50.08 420 ASN A N 1
ATOM 1368 C CA . ASN A 1 420 ? 114.580 117.787 147.346 1.00 50.08 420 ASN A CA 1
ATOM 1369 C C . ASN A 1 420 ? 113.490 116.724 147.383 1.00 50.08 420 ASN A C 1
ATOM 1370 O O . ASN A 1 420 ? 113.019 116.345 148.461 1.00 50.08 420 ASN A O 1
ATOM 1375 N N . TRP A 1 421 ? 113.078 116.231 146.216 1.00 48.08 421 TRP A N 1
ATOM 1376 C CA . TRP A 1 421 ? 111.938 115.328 146.121 1.00 48.08 421 TRP A CA 1
ATOM 1377 C C . TRP A 1 421 ? 112.285 113.875 146.410 1.00 48.08 421 TRP A C 1
ATOM 1378 O O . TRP A 1 421 ? 111.368 113.060 146.551 1.00 48.08 421 TRP A O 1
ATOM 1389 N N . ASP A 1 422 ? 113.566 113.527 146.500 1.00 51.40 422 ASP A N 1
ATOM 1390 C CA . ASP A 1 422 ? 113.951 112.129 146.641 1.00 51.40 422 ASP A CA 1
ATOM 1391 C C . ASP A 1 422 ? 113.399 111.535 147.929 1.00 51.40 422 ASP A C 1
ATOM 1392 O O . ASP A 1 422 ? 113.859 111.874 149.024 1.00 51.40 422 ASP A O 1
ATOM 1397 N N . LEU A 1 423 ? 112.414 110.641 147.808 1.00 54.01 423 LEU A N 1
ATOM 1398 C CA . LEU A 1 423 ? 111.879 109.960 148.980 1.00 54.01 423 LEU A CA 1
ATOM 1399 C C . LEU A 1 423 ? 112.912 109.065 149.641 1.00 54.01 423 LEU A C 1
ATOM 1400 O O . LEU A 1 423 ? 112.785 108.763 150.831 1.00 54.01 423 LEU A O 1
ATOM 1405 N N . GLN A 1 424 ? 113.924 108.625 148.895 1.00 52.39 424 GLN A N 1
ATOM 1406 C CA . GLN A 1 424 ? 114.949 107.77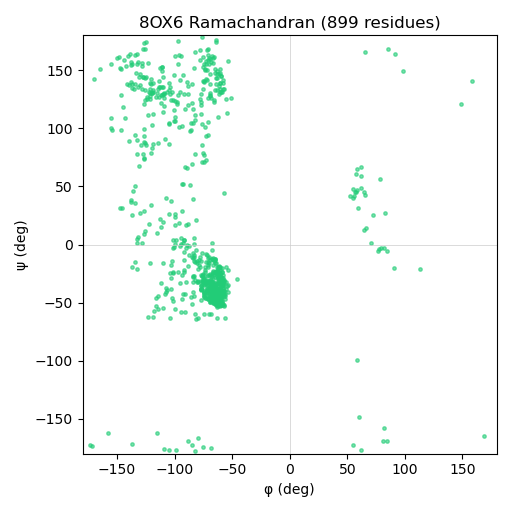2 149.481 1.00 52.39 424 GLN A CA 1
ATOM 1407 C C . GLN A 1 424 ? 115.875 108.564 150.391 1.00 52.39 424 GLN A C 1
ATOM 1408 O O . GLN A 1 424 ? 116.353 108.033 151.398 1.00 52.39 424 GLN A O 1
ATOM 1414 N N . MET A 1 425 ? 116.142 109.822 150.056 1.00 54.19 425 MET A N 1
ATOM 1415 C CA . MET A 1 425 ? 116.939 110.704 150.907 1.00 54.19 425 MET A CA 1
ATOM 1416 C C . MET A 1 425 ? 116.044 111.517 151.838 1.00 54.19 425 MET A C 1
ATOM 1417 O O . MET A 1 425 ? 116.130 112.741 151.907 1.00 54.19 425 MET A O 1
ATOM 1422 N N . TYR A 1 426 ? 115.169 110.828 152.566 1.00 58.25 426 TYR A N 1
ATOM 1423 C CA . TYR A 1 426 ? 114.195 111.472 153.433 1.00 58.25 426 TYR A CA 1
ATOM 1424 C C . TYR A 1 426 ? 114.120 110.717 154.749 1.00 58.25 426 TYR A C 1
ATOM 1425 O O . TYR A 1 426 ? 114.148 109.483 154.768 1.00 58.25 426 TYR A O 1
ATOM 1434 N N . TYR A 1 427 ? 114.022 111.463 155.844 1.00 64.46 427 TYR A N 1
ATOM 1435 C CA . TYR A 1 427 ? 114.004 110.898 157.186 1.00 64.46 427 TYR A CA 1
ATOM 1436 C C . TYR A 1 427 ? 112.578 110.919 157.718 1.00 64.46 427 TYR A C 1
ATOM 1437 O O . TYR A 1 427 ? 111.874 111.924 157.578 1.00 64.46 427 TYR A O 1
ATOM 1446 N N . ALA A 1 428 ? 112.158 109.810 158.329 1.00 63.49 428 ALA A N 1
ATOM 1447 C CA . ALA A 1 428 ? 110.745 109.624 158.644 1.00 63.49 428 ALA A CA 1
ATOM 1448 C C . ALA A 1 428 ? 110.343 110.347 159.925 1.00 63.49 428 ALA A C 1
ATOM 1449 O O . ALA A 1 428 ? 109.525 111.273 159.895 1.00 63.49 428 ALA A O 1
ATOM 1451 N N . GLU A 1 429 ? 110.905 109.938 161.064 1.00 69.47 429 GLU A N 1
ATOM 1452 C CA . GLU A 1 429 ? 110.403 110.441 162.340 1.00 69.47 429 GLU A CA 1
ATOM 1453 C C . GLU A 1 429 ? 110.760 111.908 162.550 1.00 69.47 429 GLU A C 1
ATOM 1454 O O . GLU A 1 429 ? 109.989 112.654 163.164 1.00 69.47 429 GLU A O 1
ATOM 1460 N N . LYS A 1 430 ? 111.920 112.346 162.057 1.00 67.29 430 LYS A N 1
ATOM 1461 C CA . LYS A 1 430 ? 112.237 113.768 162.099 1.00 67.29 430 LYS A CA 1
ATOM 1462 C C . LYS A 1 430 ? 111.530 114.546 161.000 1.00 67.29 430 LYS A C 1
ATOM 1463 O O . LYS A 1 430 ? 111.418 115.772 161.101 1.00 67.29 430 LYS A O 1
ATOM 1469 N N . ASP A 1 431 ? 111.043 113.864 159.964 1.00 64.24 431 ASP A N 1
ATOM 1470 C CA . ASP A 1 431 ? 110.290 114.500 158.887 1.00 64.24 431 ASP A CA 1
ATOM 1471 C C . ASP A 1 431 ? 111.103 115.616 158.232 1.00 64.24 431 ASP A C 1
ATOM 1472 O O . ASP A 1 431 ? 110.604 116.713 157.978 1.00 64.24 431 ASP A O 1
ATOM 1477 N N . THR A 1 432 ? 112.374 115.324 157.958 1.00 64.52 432 THR A N 1
ATOM 1478 C CA . THR A 1 432 ? 113.297 116.278 157.344 1.00 64.52 432 THR A CA 1
ATOM 1479 C C . THR A 1 432 ? 113.790 115.712 156.019 1.00 64.52 432 THR A C 1
ATOM 1480 O O . THR A 1 432 ? 114.655 114.826 155.997 1.00 64.52 432 THR A O 1
ATOM 1484 N N . PRO A 1 433 ? 113.268 116.193 154.893 1.00 59.84 433 PRO A N 1
ATOM 1485 C CA . PRO A 1 433 ? 113.763 115.723 153.595 1.00 59.84 433 PRO A CA 1
ATOM 1486 C C . PRO A 1 433 ? 115.109 116.344 153.259 1.00 59.84 433 PRO A C 1
ATOM 1487 O O . PRO A 1 433 ? 115.666 117.151 154.005 1.00 59.84 433 PRO A O 1
ATOM 1491 N N . ALA A 1 434 ? 115.639 115.943 152.108 1.00 55.11 434 ALA A N 1
ATOM 1492 C CA . ALA A 1 434 ? 116.848 116.563 151.593 1.00 55.11 434 ALA A CA 1
ATOM 1493 C C . ALA A 1 434 ? 116.529 117.941 151.027 1.00 55.11 434 ALA A C 1
ATOM 1494 O O . ALA A 1 434 ? 115.409 118.213 150.589 1.00 55.11 434 ALA A O 1
ATOM 1496 N N . LYS A 1 435 ? 117.527 118.819 151.047 1.00 55.47 435 LYS A N 1
ATOM 1497 C CA . LYS A 1 435 ? 117.344 120.186 150.572 1.00 55.47 435 LYS A CA 1
ATOM 1498 C C . LYS A 1 435 ? 118.624 120.656 149.904 1.00 55.47 435 LYS A C 1
ATOM 1499 O O . LYS A 1 435 ? 119.672 120.724 150.551 1.00 55.47 435 LYS A O 1
ATOM 1505 N N . ALA A 1 436 ? 118.532 120.977 148.618 1.00 55.07 436 ALA A N 1
ATOM 1506 C CA . ALA A 1 436 ? 119.617 121.616 147.880 1.00 55.07 436 ALA A CA 1
ATOM 1507 C C . ALA A 1 436 ? 119.374 123.118 147.942 1.00 55.07 436 ALA A C 1
ATOM 1508 O O . ALA A 1 436 ? 118.528 123.651 147.220 1.00 55.07 436 ALA A O 1
ATOM 1510 N N . ARG A 1 437 ? 120.113 123.798 148.812 1.00 61.49 437 ARG A N 1
ATOM 1511 C CA . ARG A 1 437 ? 119.919 125.224 149.035 1.00 61.49 437 ARG A CA 1
ATOM 1512 C C . ARG A 1 437 ? 120.776 126.086 148.119 1.00 61.49 437 ARG A C 1
ATOM 1513 O O . ARG A 1 437 ? 120.660 127.315 148.163 1.00 61.49 437 ARG A O 1
ATOM 1521 N N . THR A 1 438 ? 121.626 125.479 147.296 1.00 57.51 438 THR A N 1
ATOM 1522 C CA . THR A 1 438 ? 122.254 126.161 146.173 1.00 57.51 438 THR A CA 1
ATOM 1523 C C . THR A 1 438 ? 121.928 125.370 144.916 1.00 57.51 438 THR A C 1
ATOM 1524 O O . THR A 1 438 ? 122.153 124.157 144.866 1.00 57.51 438 THR A O 1
ATOM 1528 N N . THR A 1 439 ? 121.382 126.053 143.912 1.00 55.50 439 THR A N 1
ATOM 1529 C CA . THR A 1 439 ? 120.895 125.412 142.699 1.00 55.50 439 THR A CA 1
ATOM 1530 C C . THR A 1 439 ? 121.841 125.628 141.522 1.00 55.50 439 THR A C 1
ATOM 1531 O O . THR A 1 439 ? 121.417 125.597 140.365 1.00 55.50 439 THR A O 1
ATOM 1535 N N . THR A 1 440 ? 123.125 125.847 141.806 1.00 55.10 440 THR A N 1
ATOM 1536 C CA . THR A 1 440 ? 124.109 126.075 140.759 1.00 55.10 440 THR A CA 1
ATOM 1537 C C . THR A 1 440 ? 125.328 125.173 140.871 1.00 55.10 440 THR A C 1
ATOM 1538 O O . THR A 1 440 ? 126.239 125.299 140.048 1.00 55.10 440 THR A O 1
ATOM 1542 N N . LEU A 1 441 ? 125.381 124.277 141.853 1.00 57.26 441 LEU A N 1
ATOM 1543 C CA . LEU A 1 441 ? 126.499 123.357 142.042 1.00 57.26 441 LEU A CA 1
ATOM 1544 C C . LEU A 1 441 ? 125.949 121.940 141.928 1.00 57.26 441 LEU A C 1
ATOM 1545 O O . LEU A 1 441 ? 125.680 121.288 142.937 1.00 57.26 441 LEU A O 1
ATOM 1550 N N . ASN A 1 442 ? 125.807 121.450 140.696 1.00 53.40 442 ASN A N 1
ATOM 1551 C CA . ASN A 1 442 ? 125.198 120.144 140.459 1.00 53.40 442 ASN A CA 1
ATOM 1552 C C . ASN A 1 442 ? 126.160 119.172 139.796 1.00 53.40 442 ASN A C 1
ATOM 1553 O O . ASN A 1 442 ? 126.411 118.094 140.345 1.00 53.40 442 ASN A O 1
ATOM 1558 N N . GLU A 1 443 ? 126.709 119.515 138.629 1.00 53.89 443 GLU A N 1
ATOM 1559 C CA . GLU A 1 443 ? 127.650 118.615 137.977 1.00 53.89 443 GLU A CA 1
ATOM 1560 C C . GLU A 1 443 ? 128.865 118.368 138.855 1.00 53.89 443 GLU A C 1
ATOM 1561 O O . GLU A 1 443 ? 129.528 117.334 138.722 1.00 53.89 443 GLU A O 1
ATOM 1567 N N . GLN A 1 444 ? 129.168 119.302 139.757 1.00 56.60 444 GLN A N 1
ATOM 1568 C CA . GLN A 1 444 ? 130.291 119.127 140.665 1.00 56.60 444 GLN A CA 1
ATOM 1569 C C . GLN A 1 444 ? 130.046 118.011 141.668 1.00 56.60 444 GLN A C 1
ATOM 1570 O O . GLN A 1 444 ? 131.006 117.371 142.108 1.00 56.60 444 GLN A O 1
ATOM 1576 N N . LEU A 1 445 ? 128.788 117.755 142.032 1.00 54.68 445 LEU A N 1
ATOM 1577 C CA . LEU A 1 445 ? 128.488 116.579 142.840 1.00 54.68 445 LEU A CA 1
ATOM 1578 C C . LEU A 1 445 ? 128.959 115.307 142.152 1.00 54.68 445 LEU A C 1
ATOM 1579 O O . LEU A 1 445 ? 129.302 114.329 142.823 1.00 54.68 445 LEU A O 1
ATOM 1584 N N . GLY A 1 446 ? 128.970 115.295 140.820 1.00 54.64 446 GLY A N 1
ATOM 1585 C CA . GLY A 1 446 ? 129.529 114.187 140.073 1.00 54.64 446 GLY A CA 1
ATOM 1586 C C . GLY A 1 446 ? 131.028 114.242 139.883 1.00 54.64 446 GLY A C 1
ATOM 1587 O O . GLY A 1 446 ? 131.613 113.264 139.409 1.00 54.64 446 GLY A O 1
ATOM 1588 N N . GLN A 1 447 ? 131.663 115.358 140.247 1.00 54.70 447 GLN A N 1
ATOM 1589 C CA . GLN A 1 447 ? 133.101 115.537 140.102 1.00 54.70 447 GLN A CA 1
ATOM 1590 C C . GLN A 1 447 ? 133.814 115.594 141.447 1.00 54.70 447 GLN A C 1
ATOM 1591 O O . GLN A 1 447 ? 134.976 116.005 141.510 1.00 54.70 447 GLN A O 1
ATOM 1597 N N . ILE A 1 448 ? 133.145 115.186 142.524 1.00 57.30 448 ILE A N 1
ATOM 1598 C CA . ILE A 1 448 ? 133.745 115.267 143.848 1.00 57.30 448 ILE A CA 1
ATOM 1599 C C . ILE A 1 448 ? 134.951 114.344 143.919 1.00 57.30 448 ILE A C 1
ATOM 1600 O O . ILE A 1 448 ? 134.894 113.181 143.499 1.00 57.30 448 ILE A O 1
ATOM 1605 N N . HIS A 1 449 ? 136.056 114.865 144.449 1.00 60.11 449 HIS A N 1
ATOM 1606 C CA . HIS A 1 449 ? 137.252 114.071 144.696 1.00 60.11 449 HIS A CA 1
ATOM 1607 C C . HIS A 1 449 ? 137.497 113.794 146.169 1.00 60.11 449 HIS A C 1
ATOM 1608 O O . HIS A 1 449 ? 137.939 112.696 146.509 1.00 60.11 449 HIS A O 1
ATOM 1615 N N . TYR A 1 450 ? 137.211 114.756 147.046 1.00 65.06 450 TYR A N 1
ATOM 1616 C CA . TYR A 1 450 ? 137.479 114.633 148.471 1.00 65.06 450 TYR A CA 1
ATOM 1617 C C . TYR A 1 450 ? 136.218 114.900 149.275 1.00 65.06 450 TYR A C 1
ATOM 1618 O O . TYR A 1 450 ? 135.402 115.750 148.909 1.00 65.06 450 TYR A O 1
ATOM 1627 N N . ILE A 1 451 ? 136.069 114.157 150.369 1.00 65.57 451 ILE A N 1
ATOM 1628 C CA . ILE A 1 451 ? 134.958 114.306 151.299 1.00 65.57 451 ILE A CA 1
ATOM 1629 C C . ILE A 1 451 ? 135.539 114.626 152.667 1.00 65.57 451 ILE A C 1
ATOM 1630 O O . ILE A 1 451 ? 136.380 113.877 153.177 1.00 65.57 451 ILE A O 1
ATOM 1635 N N . PHE A 1 452 ? 135.090 115.724 153.262 1.00 72.79 452 PHE A N 1
ATOM 1636 C CA . PHE A 1 452 ? 135.470 116.095 154.619 1.00 72.79 452 PHE A CA 1
ATOM 1637 C C . PHE A 1 452 ? 134.245 115.960 155.509 1.00 72.79 452 PHE A C 1
ATOM 1638 O O . PHE A 1 452 ? 133.222 116.609 155.263 1.00 72.79 452 PHE A O 1
ATOM 1646 N N . SER A 1 453 ? 134.351 115.125 156.540 1.00 76.58 453 SER A N 1
ATOM 1647 C CA . SER A 1 453 ? 133.212 114.760 157.369 1.00 76.58 453 SER A CA 1
ATOM 1648 C C . SER A 1 453 ? 133.534 114.971 158.839 1.00 76.58 453 SER A C 1
ATOM 1649 O O . SER A 1 453 ? 134.610 114.587 159.306 1.00 76.58 453 SER A O 1
ATOM 1652 N N . ASP A 1 454 ? 132.600 115.588 159.557 1.00 82.73 454 ASP A N 1
ATOM 1653 C CA . ASP A 1 454 ? 132.620 115.595 161.011 1.00 82.73 454 ASP A CA 1
ATOM 1654 C C . ASP A 1 454 ? 131.984 114.315 161.535 1.00 82.73 454 ASP A C 1
ATOM 1655 O O . ASP A 1 454 ? 131.121 113.720 160.886 1.00 82.73 454 ASP A O 1
ATOM 1660 N N . LYS A 1 455 ? 132.414 113.888 162.722 1.00 86.31 455 LYS A N 1
ATOM 1661 C CA . LYS A 1 455 ? 131.906 112.660 163.325 1.00 86.31 455 LYS A CA 1
ATOM 1662 C C . LYS A 1 455 ? 130.699 112.925 164.216 1.00 86.31 455 LYS A C 1
ATOM 1663 O O . LYS A 1 455 ? 129.622 112.366 163.992 1.00 86.31 455 LYS A O 1
ATOM 1669 N N . THR A 1 456 ? 130.858 113.775 165.226 1.00 85.35 456 THR A N 1
ATOM 1670 C CA . THR A 1 456 ? 129.786 114.047 166.179 1.00 85.35 456 THR A CA 1
ATOM 1671 C C . THR A 1 456 ? 128.709 114.857 165.470 1.00 85.35 456 THR A C 1
ATOM 1672 O O . THR A 1 456 ? 128.880 116.050 165.210 1.00 85.35 456 THR A O 1
ATOM 1676 N N . GLY A 1 457 ? 127.593 114.205 165.156 1.00 79.69 457 GLY A N 1
ATOM 1677 C CA . GLY A 1 457 ? 126.445 114.847 164.543 1.00 79.69 457 GLY A CA 1
ATOM 1678 C C . GLY A 1 457 ? 126.159 114.407 163.124 1.00 79.69 457 GLY A C 1
ATOM 1679 O O . GLY A 1 457 ? 125.023 114.577 162.657 1.00 79.69 457 GLY A O 1
ATOM 1680 N N . THR A 1 458 ? 127.140 113.848 162.416 1.00 76.37 458 THR A N 1
ATOM 1681 C CA . THR A 1 458 ? 126.947 113.396 161.042 1.00 76.37 458 THR A CA 1
ATOM 1682 C C . THR A 1 458 ? 127.118 111.894 160.886 1.00 76.37 458 THR A C 1
ATOM 1683 O O . THR A 1 458 ? 126.229 111.231 160.341 1.00 76.37 458 THR A O 1
ATOM 1687 N N . LEU A 1 459 ? 128.238 111.330 161.339 1.00 78.61 459 LEU A N 1
ATOM 1688 C CA . LEU A 1 459 ? 128.393 109.881 161.351 1.00 78.61 459 LEU A CA 1
ATOM 1689 C C . LEU A 1 459 ? 127.662 109.219 162.509 1.00 78.61 459 LEU A C 1
ATOM 1690 O O . LEU A 1 459 ? 127.553 107.988 162.531 1.00 78.61 459 LEU A O 1
ATOM 1695 N N . THR A 1 460 ? 127.169 109.998 163.465 1.00 80.71 460 THR A N 1
ATOM 1696 C CA . THR A 1 460 ? 126.418 109.493 164.602 1.00 80.71 460 THR A CA 1
ATOM 1697 C C . THR A 1 460 ? 125.077 110.209 164.696 1.00 80.71 460 THR A C 1
ATOM 1698 O O . THR A 1 460 ? 124.833 111.216 164.027 1.00 80.71 460 THR A O 1
ATOM 1702 N N . GLN A 1 461 ? 124.196 109.669 165.536 1.00 82.09 461 GLN A N 1
ATOM 1703 C CA . GLN A 1 461 ? 122.949 110.335 165.881 1.00 82.09 461 GLN A CA 1
ATOM 1704 C C . GLN A 1 461 ? 123.136 111.372 166.979 1.00 82.09 461 GLN A C 1
ATOM 1705 O O . GLN A 1 461 ? 122.246 112.201 167.192 1.00 82.09 461 GLN A O 1
ATOM 1711 N N . ASN A 1 462 ? 124.266 111.337 167.685 1.00 83.09 462 ASN A N 1
ATOM 1712 C CA . ASN A 1 462 ? 124.519 112.246 168.795 1.00 83.09 462 ASN A CA 1
ATOM 1713 C C . ASN A 1 462 ? 123.553 111.981 169.945 1.00 83.09 462 ASN A C 1
ATOM 1714 O O . ASN A 1 462 ? 123.437 112.799 170.863 1.00 83.09 462 ASN A O 1
ATOM 1719 N N . ILE A 1 463 ? 122.862 110.844 169.905 1.00 81.67 463 ILE A N 1
ATOM 1720 C CA . ILE A 1 463 ? 121.908 110.479 170.946 1.00 81.67 463 ILE A CA 1
ATOM 1721 C C . ILE A 1 463 ? 122.460 109.309 171.750 1.00 81.67 463 ILE A C 1
ATOM 1722 O O . ILE A 1 463 ? 123.275 109.495 172.654 1.00 81.67 463 ILE A O 1
ATOM 1727 N N . ASP A 1 708 ? 128.049 107.762 171.928 1.00 87.76 708 ASP A N 1
ATOM 1728 C CA . ASP A 1 708 ? 127.186 107.800 170.754 1.00 87.76 708 ASP A CA 1
ATOM 1729 C C . ASP A 1 708 ? 127.395 106.568 169.883 1.00 87.76 708 ASP A C 1
ATOM 1730 O O . ASP A 1 708 ? 128.460 105.950 169.907 1.00 87.76 708 ASP A O 1
ATOM 1735 N N . LYS A 1 709 ? 126.371 106.220 169.112 1.00 84.74 709 LYS A N 1
ATOM 1736 C CA . LYS A 1 709 ? 126.398 105.066 168.229 1.00 84.74 709 LYS A CA 1
ATOM 1737 C C . LYS A 1 709 ? 126.440 105.528 166.778 1.00 84.74 709 LYS A C 1
ATOM 1738 O O . LYS A 1 709 ? 125.831 106.538 166.414 1.00 84.74 709 LYS A O 1
ATOM 1744 N N . LEU A 1 710 ? 127.170 104.778 165.955 1.00 85.03 710 LEU A N 1
ATOM 1745 C CA . LEU A 1 710 ? 127.273 105.108 164.542 1.00 85.03 710 LEU A CA 1
ATOM 1746 C C . LEU A 1 710 ? 125.886 105.248 163.927 1.00 85.03 710 LEU A C 1
ATOM 1747 O O . LEU A 1 710 ? 124.890 104.729 164.438 1.00 85.03 710 LEU A O 1
ATOM 1752 N N . GLN A 1 711 ? 125.830 105.967 162.813 1.00 74.87 711 GLN A N 1
ATOM 1753 C CA . GLN A 1 711 ? 124.571 106.269 162.155 1.00 74.87 711 GLN A CA 1
ATOM 1754 C C . GLN A 1 711 ? 124.241 105.175 161.149 1.00 74.87 711 GLN A C 1
ATOM 1755 O O . GLN A 1 711 ? 125.124 104.668 160.453 1.00 74.87 711 GLN A O 1
ATOM 1761 N N . ASP A 1 712 ? 122.963 104.806 161.089 1.00 75.64 712 ASP A N 1
ATOM 1762 C CA . ASP A 1 712 ? 122.551 103.659 160.289 1.00 75.64 712 ASP A CA 1
ATOM 1763 C C . ASP A 1 712 ? 122.936 103.851 158.829 1.00 75.64 712 ASP A C 1
ATOM 1764 O O . ASP A 1 712 ? 122.665 104.897 158.232 1.00 75.64 712 ASP A O 1
ATOM 1769 N N . GLY A 1 713 ? 123.566 102.829 158.254 1.00 71.35 713 GLY A N 1
ATOM 1770 C CA . GLY A 1 713 ? 123.965 102.852 156.865 1.00 71.35 713 GLY A CA 1
ATOM 1771 C C . GLY A 1 713 ? 125.292 103.522 156.589 1.00 71.35 713 GLY A C 1
ATOM 1772 O O . GLY A 1 713 ? 125.751 103.498 155.440 1.00 71.35 713 GLY A O 1
ATOM 1773 N N . VAL A 1 714 ? 125.924 104.123 157.596 1.00 74.55 714 VAL A N 1
ATOM 1774 C CA . VAL A 1 714 ? 127.243 104.718 157.392 1.00 74.55 714 VAL A CA 1
ATOM 1775 C C . VAL A 1 714 ? 128.278 103.676 156.985 1.00 74.55 714 VAL A C 1
ATOM 1776 O O . VAL A 1 714 ? 129.030 103.927 156.030 1.00 74.55 714 VAL A O 1
ATOM 1780 N N . PRO A 1 715 ? 128.385 102.516 157.645 1.00 77.56 715 PRO A N 1
ATOM 1781 C CA . PRO A 1 715 ? 129.431 101.561 157.236 1.00 77.56 715 PRO A CA 1
ATOM 1782 C C . PRO A 1 715 ? 129.325 101.141 155.782 1.00 77.56 715 PRO A C 1
ATOM 1783 O O . PRO A 1 715 ? 130.349 100.850 155.152 1.00 77.56 715 PRO A O 1
ATOM 1787 N N . GLU A 1 716 ? 128.113 101.090 155.230 1.00 72.06 716 GLU A N 1
ATOM 1788 C CA . GLU A 1 716 ? 127.961 100.733 153.825 1.00 72.06 716 GLU A CA 1
ATOM 1789 C C . GLU A 1 716 ? 127.957 101.959 152.921 1.00 72.06 716 GLU A C 1
ATOM 1790 O O . GLU A 1 716 ? 128.250 101.837 151.727 1.00 72.06 716 GLU A O 1
ATOM 1796 N N . THR A 1 717 ? 127.643 103.142 153.458 1.00 67.41 717 THR A N 1
ATOM 1797 C CA . THR A 1 717 ? 127.784 104.366 152.673 1.00 67.41 717 THR A CA 1
ATOM 1798 C C . THR A 1 717 ? 129.247 104.769 152.535 1.00 67.41 717 THR A C 1
ATOM 1799 O O . THR A 1 717 ? 129.678 105.210 151.464 1.00 67.41 717 THR A O 1
ATOM 1803 N N . ILE A 1 718 ? 130.020 104.638 153.614 1.00 73.60 718 ILE A N 1
ATOM 1804 C CA . ILE A 1 718 ? 131.444 104.947 153.555 1.00 73.60 718 ILE A CA 1
ATOM 1805 C C . ILE A 1 718 ? 132.150 104.016 152.579 1.00 73.60 718 ILE A C 1
ATOM 1806 O O . ILE A 1 718 ? 133.010 104.447 151.801 1.00 73.60 718 ILE A O 1
ATOM 1811 N N . SER A 1 719 ? 131.807 102.726 152.605 1.00 68.89 719 SER A N 1
ATOM 1812 C CA . SER A 1 719 ? 132.449 101.773 151.707 1.00 68.89 719 SER A CA 1
ATOM 1813 C C . SER A 1 719 ? 132.040 102.015 150.260 1.00 68.89 719 SER A C 1
ATOM 1814 O O . SER A 1 719 ? 132.860 101.874 149.346 1.00 68.89 719 SER A O 1
ATOM 1817 N N . LYS A 1 720 ? 130.776 102.377 150.032 1.00 61.68 720 LYS A N 1
ATOM 1818 C CA . LYS A 1 720 ? 130.299 102.568 148.667 1.00 61.68 720 LYS A CA 1
ATOM 1819 C C . LYS A 1 720 ? 131.073 103.678 147.968 1.00 61.68 720 LYS A C 1
ATOM 1820 O O . LYS A 1 720 ? 131.549 103.503 146.841 1.00 61.68 720 LYS A O 1
ATOM 1826 N N . LEU A 1 721 ? 131.214 104.830 148.626 1.00 61.57 721 LEU A N 1
ATOM 1827 C CA . LEU A 1 721 ? 131.941 105.938 148.017 1.00 61.57 721 LEU A CA 1
ATOM 1828 C C . LEU A 1 721 ? 133.410 105.596 147.818 1.00 61.57 721 LEU A C 1
ATOM 1829 O O . LEU A 1 721 ? 134.017 106.032 146.834 1.00 61.57 721 LEU A O 1
ATOM 1834 N N . ALA A 1 722 ? 133.999 104.824 148.732 1.00 64.68 722 ALA A N 1
ATOM 1835 C CA . ALA A 1 722 ? 135.378 104.390 148.543 1.00 64.68 722 ALA A CA 1
ATOM 1836 C C . ALA A 1 722 ? 135.516 103.567 147.271 1.00 64.68 722 ALA A C 1
ATOM 1837 O O . ALA A 1 722 ? 136.478 103.735 146.513 1.00 64.68 722 ALA A O 1
ATOM 1839 N N . LYS A 1 723 ? 134.562 102.668 147.020 1.00 63.01 723 LYS A N 1
ATOM 1840 C CA . LYS A 1 723 ? 134.554 101.923 145.767 1.00 63.01 723 LYS A CA 1
ATOM 1841 C C . LYS A 1 723 ? 134.363 102.839 144.567 1.00 63.01 723 LYS A C 1
ATOM 1842 O O . LYS A 1 723 ? 134.774 102.484 143.457 1.00 63.01 723 LYS A O 1
ATOM 1848 N N . ALA A 1 724 ? 133.751 104.006 144.763 1.00 61.06 724 ALA A N 1
ATOM 1849 C CA . ALA A 1 724 ? 133.650 105.023 143.726 1.00 61.06 724 ALA A CA 1
ATOM 1850 C C . ALA A 1 724 ? 134.901 105.892 143.637 1.00 61.06 724 ALA A C 1
ATOM 1851 O O . ALA A 1 724 ? 134.909 106.871 142.882 1.00 61.06 724 ALA A O 1
ATOM 1853 N N . ASP A 1 725 ? 135.944 105.560 144.398 1.00 64.68 725 ASP A N 1
ATOM 1854 C CA . ASP A 1 725 ? 137.238 106.237 144.320 1.00 64.68 725 ASP A CA 1
ATOM 1855 C C . ASP A 1 725 ? 137.134 107.696 144.762 1.00 64.68 725 ASP A C 1
ATOM 1856 O O . ASP A 1 725 ? 137.713 108.598 144.154 1.00 64.68 725 ASP A O 1
ATOM 1861 N N . ILE A 1 726 ? 136.387 107.925 145.839 1.00 61.18 726 ILE A N 1
ATOM 1862 C CA . ILE A 1 726 ? 136.353 109.212 146.526 1.00 61.18 726 ILE A CA 1
ATOM 1863 C C . ILE A 1 726 ? 137.058 109.030 147.860 1.00 61.18 726 ILE A C 1
ATOM 1864 O O . ILE A 1 726 ? 136.627 108.220 148.691 1.00 61.18 726 ILE A O 1
ATOM 1869 N N . LYS A 1 727 ? 138.139 109.775 148.069 1.00 65.03 727 LYS A N 1
ATOM 1870 C CA . LYS A 1 727 ? 138.832 109.715 149.346 1.00 65.03 727 LYS A CA 1
ATOM 1871 C C . LYS A 1 727 ? 137.997 110.396 150.421 1.00 65.03 727 LYS A C 1
ATOM 1872 O O . LYS A 1 727 ? 137.347 111.415 150.172 1.00 65.03 727 LYS A O 1
ATOM 1878 N N . ILE A 1 728 ? 138.008 109.819 151.620 1.00 69.91 728 ILE A N 1
ATOM 1879 C CA . ILE A 1 728 ? 137.225 110.313 152.745 1.00 69.91 728 ILE A CA 1
ATOM 1880 C C . ILE A 1 728 ? 138.205 110.748 153.825 1.00 69.91 728 ILE A C 1
ATOM 1881 O O . ILE A 1 728 ? 139.074 109.965 154.229 1.00 69.91 728 ILE A O 1
ATOM 1886 N N . TRP A 1 729 ? 138.065 111.983 154.297 1.00 78.67 729 TRP A N 1
ATOM 1887 C CA . TRP A 1 729 ? 138.842 112.486 155.420 1.00 78.67 729 TRP A CA 1
ATOM 1888 C C . TRP A 1 729 ? 137.896 112.907 156.535 1.00 78.67 729 TRP A C 1
ATOM 1889 O O . TRP A 1 729 ? 136.850 113.511 156.279 1.00 78.67 729 TRP A O 1
ATOM 1900 N N . VAL A 1 730 ? 138.269 112.579 157.769 1.00 85.30 730 VAL A N 1
ATOM 1901 C CA . VAL A 1 730 ? 137.529 112.983 158.958 1.00 85.30 730 VAL A CA 1
ATOM 1902 C C . VAL A 1 730 ? 138.398 113.953 159.742 1.00 85.30 730 VAL A C 1
ATOM 1903 O O . VAL A 1 730 ? 139.561 113.655 160.042 1.00 85.30 730 VAL A O 1
ATOM 1907 N N . LEU A 1 731 ? 137.841 115.118 160.058 1.00 86.86 731 LEU A N 1
ATOM 1908 C CA . LEU A 1 731 ? 138.534 116.168 160.799 1.00 86.86 731 LEU A CA 1
ATOM 1909 C C . LEU A 1 731 ? 137.660 116.493 162.005 1.00 86.86 731 LEU A C 1
ATOM 1910 O O . LEU A 1 731 ? 136.835 117.408 161.964 1.00 86.86 731 LEU A O 1
ATOM 1915 N N . THR A 1 732 ? 137.837 115.729 163.073 1.00 92.14 732 THR A N 1
ATOM 1916 C CA . THR A 1 732 ? 136.955 115.773 164.237 1.00 92.14 732 THR A CA 1
ATOM 1917 C C . THR A 1 732 ? 137.587 114.918 165.330 1.00 92.14 732 THR A C 1
ATOM 1918 O O . THR A 1 732 ? 138.724 114.450 165.194 1.00 92.14 732 THR A O 1
ATOM 1922 N N . GLY A 1 733 ? 136.856 114.726 166.425 1.00 100.32 733 GLY A N 1
ATOM 1923 C CA . GLY A 1 733 ? 137.261 113.774 167.438 1.00 100.32 733 GLY A CA 1
ATOM 1924 C C . GLY A 1 733 ? 138.307 114.323 168.392 1.00 100.32 733 GLY A C 1
ATOM 1925 O O . GLY A 1 733 ? 138.612 115.520 168.424 1.00 100.32 733 GLY A O 1
ATOM 1926 N N . ASP A 1 734 ? 138.867 113.410 169.187 1.00 106.72 734 ASP A N 1
ATOM 1927 C CA . ASP A 1 734 ? 139.839 113.739 170.231 1.00 106.72 734 ASP A CA 1
ATOM 1928 C C . ASP A 1 734 ? 141.017 112.774 170.123 1.00 106.72 734 ASP A C 1
ATOM 1929 O O . ASP A 1 734 ? 141.018 111.710 170.748 1.00 106.72 734 ASP A O 1
ATOM 1934 N N . LYS A 1 735 ? 142.019 113.149 169.327 1.00 106.83 735 LYS A N 1
ATOM 1935 C CA . LYS A 1 735 ? 143.286 112.427 169.290 1.00 106.83 735 LYS A CA 1
ATOM 1936 C C . LYS A 1 735 ? 143.086 110.986 168.825 1.00 106.83 735 LYS A C 1
ATOM 1937 O O . LYS A 1 735 ? 141.968 110.590 168.478 1.00 106.83 735 LYS A O 1
ATOM 1943 N N . LYS A 1 736 ? 144.166 110.198 168.808 1.00 106.77 736 LYS A N 1
ATOM 1944 C CA . LYS A 1 736 ? 144.095 108.830 168.300 1.00 106.77 736 LYS A CA 1
ATOM 1945 C C . LYS A 1 736 ? 143.078 107.985 169.058 1.00 106.77 736 LYS A C 1
ATOM 1946 O O . LYS A 1 736 ? 142.581 106.989 168.519 1.00 106.77 736 LYS A O 1
ATOM 1952 N N . GLU A 1 737 ? 142.763 108.350 170.302 1.00 108.34 737 GLU A N 1
ATOM 1953 C CA . GLU A 1 737 ? 141.852 107.541 171.108 1.00 108.34 737 GLU A CA 1
ATOM 1954 C C . GLU A 1 737 ? 140.520 107.337 170.395 1.00 108.34 737 GLU A C 1
ATOM 1955 O O . GLU A 1 737 ? 140.146 106.208 170.058 1.00 108.34 737 GLU A O 1
ATOM 1961 N N . THR A 1 738 ? 139.786 108.426 170.154 1.00 104.19 738 THR A N 1
ATOM 1962 C CA . THR A 1 738 ? 138.508 108.307 169.461 1.00 104.19 738 THR A CA 1
ATOM 1963 C C . THR A 1 738 ? 138.699 108.018 167.978 1.00 104.19 738 THR A C 1
ATOM 1964 O O . THR A 1 738 ? 137.797 107.473 167.332 1.00 104.19 738 THR A O 1
ATOM 1968 N N . ALA A 1 739 ? 139.858 108.376 167.423 1.00 105.05 739 ALA A N 1
ATOM 1969 C CA . ALA A 1 739 ? 140.108 108.156 166.003 1.00 105.05 739 ALA A CA 1
ATOM 1970 C C . ALA A 1 739 ? 140.102 106.670 165.666 1.00 105.05 739 ALA A C 1
ATOM 1971 O O . ALA A 1 739 ? 139.266 106.197 164.889 1.00 105.05 739 ALA A O 1
ATOM 1973 N N . GLU A 1 740 ? 141.040 105.918 166.244 1.00 106.26 740 GLU A N 1
ATOM 1974 C CA . GLU A 1 740 ? 141.190 104.513 165.883 1.00 106.26 740 GLU A CA 1
ATOM 1975 C C . GLU A 1 740 ? 139.993 103.683 166.328 1.00 106.26 740 GLU A C 1
ATOM 1976 O O . GLU A 1 740 ? 139.639 102.705 165.659 1.00 106.26 740 GLU A O 1
ATOM 1982 N N . ASN A 1 741 ? 139.362 104.049 167.446 1.00 104.83 741 ASN A N 1
ATOM 1983 C CA . ASN A 1 741 ? 138.231 103.272 167.945 1.00 104.83 741 ASN A CA 1
ATOM 1984 C C . ASN A 1 741 ? 137.097 103.244 166.928 1.00 104.83 741 ASN A C 1
ATOM 1985 O O . ASN A 1 741 ? 136.507 102.190 166.666 1.00 104.83 741 ASN A O 1
ATOM 1990 N N . ILE A 1 742 ? 136.779 104.398 166.341 1.00 99.94 742 ILE A N 1
ATOM 1991 C CA . ILE A 1 742 ? 135.771 104.471 165.290 1.00 99.94 742 ILE A CA 1
ATOM 1992 C C . ILE A 1 742 ? 136.393 104.452 163.898 1.00 99.94 742 ILE A C 1
ATOM 1993 O O . ILE A 1 742 ? 135.713 104.063 162.936 1.00 99.94 742 ILE A O 1
ATOM 1998 N N . GLY A 1 743 ? 137.658 104.853 163.760 1.00 101.56 743 GLY A N 1
ATOM 1999 C CA . GLY A 1 743 ? 138.306 104.781 162.462 1.00 101.56 743 GLY A CA 1
ATOM 2000 C C . GLY A 1 743 ? 138.432 103.356 161.959 1.00 101.56 743 GLY A C 1
ATOM 2001 O O . GLY A 1 743 ? 138.138 103.069 160.796 1.00 101.56 743 GLY A O 1
ATOM 2002 N N . PHE A 1 744 ? 138.868 102.441 162.829 1.00 104.28 744 PHE A N 1
ATOM 2003 C CA . PHE A 1 744 ? 138.890 101.032 162.456 1.00 104.28 744 PHE A CA 1
ATOM 2004 C C . PHE A 1 744 ? 137.485 100.511 162.195 1.00 104.28 744 PHE A C 1
ATOM 2005 O O . PHE A 1 744 ? 137.308 99.562 161.423 1.00 104.28 744 PHE A O 1
ATOM 2013 N N . ALA A 1 745 ? 136.482 101.112 162.824 1.00 97.74 745 ALA A N 1
ATOM 2014 C CA . ALA A 1 745 ? 135.095 100.754 162.569 1.00 97.74 745 ALA A CA 1
ATOM 2015 C C . ALA A 1 745 ? 134.681 101.337 161.219 1.00 97.74 745 ALA A C 1
ATOM 2016 O O . ALA A 1 745 ? 135.491 101.899 160.476 1.00 97.74 745 ALA A O 1
ATOM 2018 N N . CYS A 1 746 ? 133.398 101.205 160.884 1.00 90.71 746 CYS A N 1
ATOM 2019 C CA . CYS A 1 746 ? 132.875 101.678 159.605 1.00 90.71 746 CYS A CA 1
ATOM 2020 C C . CYS A 1 746 ? 133.588 101.009 158.433 1.00 90.71 746 CYS A C 1
ATOM 2021 O O . CYS A 1 746 ? 133.740 101.603 157.363 1.00 90.71 746 CYS A O 1
ATOM 2024 N N . GLU A 1 747 ? 134.028 99.766 158.629 1.00 92.51 747 GLU A N 1
ATOM 2025 C CA . GLU A 1 747 ? 134.753 99.011 157.609 1.00 92.51 747 GLU A CA 1
ATOM 2026 C C . GLU A 1 747 ? 136.015 99.761 157.177 1.00 92.51 747 GLU A C 1
ATOM 2027 O O . GLU A 1 747 ? 136.195 100.125 156.013 1.00 92.51 747 GLU A O 1
ATOM 2033 N N . LEU A 1 748 ? 136.894 99.989 158.151 1.00 97.43 748 LEU A N 1
ATOM 2034 C CA . LEU A 1 748 ? 138.162 100.687 157.964 1.00 97.43 748 LEU A CA 1
ATOM 2035 C C . LEU A 1 748 ? 137.976 102.144 157.559 1.00 97.43 748 LEU A C 1
ATOM 2036 O O . LEU A 1 748 ? 138.942 102.793 157.140 1.00 97.43 748 LEU A O 1
ATOM 2041 N N . LEU A 1 749 ? 136.764 102.677 157.677 1.00 91.22 749 LEU A N 1
ATOM 2042 C CA . LEU A 1 749 ? 136.486 104.057 157.300 1.00 91.22 749 LEU A CA 1
ATOM 2043 C C . LEU A 1 749 ? 136.829 104.301 155.834 1.00 91.22 749 LEU A C 1
ATOM 2044 O O . LEU A 1 749 ? 137.978 104.583 155.491 1.00 91.22 749 LEU A O 1
ATOM 2049 N N . ALA A 1 862 ? 143.310 107.547 153.621 1.00 88.43 862 ALA A N 1
ATOM 2050 C CA . ALA A 1 862 ? 142.502 108.043 154.728 1.00 88.43 862 ALA A CA 1
ATOM 2051 C C . ALA A 1 862 ? 143.381 108.701 155.785 1.00 88.43 862 ALA A C 1
ATOM 2052 O O . ALA A 1 862 ? 144.277 108.068 156.343 1.00 88.43 862 ALA A O 1
ATOM 2054 N N . VAL A 1 863 ? 143.117 109.977 156.055 1.00 88.39 863 VAL A N 1
ATOM 2055 C CA . VAL A 1 863 ? 143.834 110.748 157.063 1.00 88.39 863 VAL A CA 1
ATOM 2056 C C . VAL A 1 863 ? 142.850 111.103 158.167 1.00 88.39 863 VAL A C 1
ATOM 2057 O O . VAL A 1 863 ? 141.732 111.551 157.888 1.00 88.39 863 VAL A O 1
ATOM 2061 N N . ILE A 1 864 ? 143.267 110.902 159.415 1.00 93.19 864 ILE A N 1
ATOM 2062 C CA . ILE A 1 864 ? 142.372 111.013 160.562 1.00 93.19 864 ILE A CA 1
ATOM 2063 C C . ILE A 1 864 ? 142.880 112.094 161.508 1.00 93.19 864 ILE A C 1
ATOM 2064 O O . ILE A 1 864 ? 142.758 111.969 162.730 1.00 93.19 864 ILE A O 1
ATOM 2069 N N . CYS A 1 865 ? 143.475 113.149 160.958 1.00 95.84 865 CYS A N 1
ATOM 2070 C CA . CYS A 1 865 ? 143.932 114.259 161.785 1.00 95.84 865 CYS A CA 1
ATOM 2071 C C . CYS A 1 865 ? 142.785 114.789 162.634 1.00 95.84 865 CYS A C 1
ATOM 2072 O O . CYS A 1 865 ? 141.818 115.350 162.110 1.00 95.84 865 CYS A O 1
ATOM 2075 N N . CYS A 1 866 ? 142.900 114.614 163.947 1.00 99.80 866 CYS A N 1
ATOM 2076 C CA . CYS A 1 866 ? 141.850 114.946 164.898 1.00 99.80 866 CYS A CA 1
ATOM 2077 C C . CYS A 1 866 ? 142.262 116.165 165.719 1.00 99.80 866 CYS A C 1
ATOM 2078 O O . CYS A 1 866 ? 143.309 116.776 165.490 1.00 99.80 866 CYS A O 1
ATOM 2081 N N . ARG A 1 867 ? 141.417 116.519 166.688 1.00 101.79 867 ARG A N 1
ATOM 2082 C CA . ARG A 1 867 ? 141.603 117.651 167.589 1.00 101.79 867 ARG A CA 1
ATOM 2083 C C . ARG A 1 867 ? 141.429 118.986 166.879 1.00 101.79 867 ARG A C 1
ATOM 2084 O O . ARG A 1 867 ? 141.560 120.035 167.520 1.00 101.79 867 ARG A O 1
ATOM 2092 N N . VAL A 1 868 ? 141.113 118.987 165.584 1.00 93.12 868 VAL A N 1
ATOM 2093 C CA . VAL A 1 868 ? 141.168 120.216 164.801 1.00 93.12 868 VAL A CA 1
ATOM 2094 C C . VAL A 1 868 ? 140.120 121.197 165.305 1.00 93.12 868 VAL A C 1
ATOM 2095 O O . VAL A 1 868 ? 138.925 120.882 165.372 1.00 93.12 868 VAL A O 1
ATOM 2099 N N . THR A 1 869 ? 140.569 122.394 165.670 1.00 91.86 869 THR A N 1
ATOM 2100 C CA . THR A 1 869 ? 139.667 123.496 165.941 1.00 91.86 869 THR A CA 1
ATOM 2101 C C . THR A 1 869 ? 139.142 124.048 164.615 1.00 91.86 869 THR A C 1
ATOM 2102 O O . THR A 1 869 ? 139.730 123.800 163.559 1.00 91.86 869 THR A O 1
ATOM 2106 N N . PRO A 1 870 ? 138.031 124.792 164.634 1.00 87.74 870 PRO A N 1
ATOM 2107 C CA . PRO A 1 870 ? 137.477 125.281 163.360 1.00 87.74 870 PRO A CA 1
ATOM 2108 C C . PRO A 1 870 ? 138.474 126.066 162.525 1.00 87.74 870 PRO A C 1
ATOM 2109 O O . PRO A 1 870 ? 138.400 126.022 161.291 1.00 87.74 870 PRO A O 1
ATOM 2113 N N . LYS A 1 871 ? 139.406 126.782 163.156 1.00 90.99 871 LYS A N 1
ATOM 2114 C CA . LYS A 1 871 ? 140.481 127.415 162.398 1.00 90.99 871 LYS A CA 1
ATOM 2115 C C . LYS A 1 871 ? 141.295 126.369 161.645 1.00 90.99 871 LYS A C 1
ATOM 2116 O O . LYS A 1 871 ? 141.618 126.545 160.465 1.00 90.99 871 LYS A O 1
ATOM 2122 N N . GLN A 1 872 ? 141.635 125.268 162.318 1.00 91.98 872 GLN A N 1
ATOM 2123 C CA . GLN A 1 872 ? 142.378 124.201 161.658 1.00 91.98 872 GLN A CA 1
ATOM 2124 C C . GLN A 1 872 ? 141.526 123.491 160.615 1.00 91.98 872 GLN A C 1
ATOM 2125 O O . GLN A 1 872 ? 142.058 123.000 159.613 1.00 91.98 872 GLN A O 1
ATOM 2131 N N . LYS A 1 873 ? 140.211 123.425 160.830 1.00 86.10 873 LYS A N 1
ATOM 2132 C CA . LYS A 1 873 ? 139.342 122.713 159.899 1.00 86.10 873 LYS A CA 1
ATOM 2133 C C . LYS A 1 873 ? 139.382 123.347 158.515 1.00 86.10 873 LYS A C 1
ATOM 2134 O O . LYS A 1 873 ? 139.616 122.663 157.513 1.00 86.10 873 LYS A O 1
ATOM 2140 N N . ALA A 1 874 ? 139.166 124.662 158.439 1.00 84.24 874 ALA A N 1
ATOM 2141 C CA . ALA A 1 874 ? 139.228 125.342 157.150 1.00 84.24 874 ALA A CA 1
ATOM 2142 C C . ALA A 1 874 ? 140.646 125.372 156.599 1.00 84.24 874 ALA A C 1
ATOM 2143 O O . ALA A 1 874 ? 140.839 125.293 155.381 1.00 84.24 874 ALA A O 1
ATOM 2145 N N . MET A 1 875 ? 141.647 125.487 157.475 1.00 89.49 875 MET A N 1
ATOM 2146 C CA . MET A 1 875 ? 143.032 125.491 157.019 1.00 89.49 875 MET A CA 1
ATOM 2147 C C . MET A 1 875 ? 143.388 124.178 156.332 1.00 89.49 875 MET A C 1
ATOM 2148 O O . MET A 1 875 ? 144.050 124.175 155.288 1.00 89.49 875 MET A O 1
ATOM 2153 N N . VAL A 1 876 ? 142.954 123.051 156.901 1.00 86.44 876 VAL A N 1
ATOM 2154 C CA . VAL A 1 876 ? 143.273 121.753 156.314 1.00 86.44 876 VAL A CA 1
ATOM 2155 C C . VAL A 1 876 ? 142.589 121.584 154.964 1.00 86.44 876 VAL A C 1
ATOM 2156 O O . VAL A 1 876 ? 143.147 120.961 154.053 1.00 86.44 876 VAL A O 1
ATOM 2160 N N . VAL A 1 877 ? 141.376 122.119 154.808 1.00 79.08 877 VAL A N 1
ATOM 2161 C CA . VAL A 1 877 ? 140.675 121.999 153.533 1.00 79.08 877 VAL A CA 1
ATOM 2162 C C . VAL A 1 877 ? 141.478 122.661 152.422 1.00 79.08 877 VAL A C 1
ATOM 2163 O O . VAL A 1 877 ? 141.611 122.114 151.321 1.00 79.08 877 VAL A O 1
ATOM 2167 N N . ASP A 1 878 ? 142.027 123.846 152.691 1.00 82.31 878 ASP A N 1
ATOM 2168 C CA . ASP A 1 878 ? 142.781 124.566 151.673 1.00 82.31 878 ASP A CA 1
ATOM 2169 C C . ASP A 1 878 ? 144.071 123.853 151.290 1.00 82.31 878 ASP A C 1
ATOM 2170 O O . ASP A 1 878 ? 144.572 124.064 150.181 1.00 82.31 878 ASP A O 1
ATOM 2175 N N . LEU A 1 879 ? 144.621 123.019 152.176 1.00 84.54 879 LEU A N 1
ATOM 2176 C CA . LEU A 1 879 ? 145.840 122.289 151.842 1.00 84.54 879 LEU A CA 1
ATOM 2177 C C . LEU A 1 879 ? 145.621 121.382 150.639 1.00 84.54 879 LEU A C 1
ATOM 2178 O O . LEU A 1 879 ? 146.444 121.339 149.718 1.00 84.54 879 LEU A O 1
ATOM 2183 N N . VAL A 1 880 ? 144.512 120.642 150.632 1.00 78.04 880 VAL A N 1
ATOM 2184 C CA . VAL A 1 880 ? 144.231 119.743 149.518 1.00 78.04 880 VAL A CA 1
ATOM 2185 C C . VAL A 1 880 ? 143.876 120.538 148.268 1.00 78.04 880 VAL A C 1
ATOM 2186 O O . VAL A 1 880 ? 144.275 120.181 147.155 1.00 78.04 880 VAL A O 1
ATOM 2190 N N . LYS A 1 881 ? 143.120 121.624 148.429 1.00 75.86 881 LYS A N 1
ATOM 2191 C CA . LYS A 1 881 ? 142.653 122.383 147.273 1.00 75.86 881 LYS A CA 1
ATOM 2192 C C . LYS A 1 881 ? 143.813 123.045 146.534 1.00 75.86 881 LYS A C 1
ATOM 2193 O O . LYS A 1 881 ? 143.927 122.930 145.308 1.00 75.86 881 LYS A O 1
ATOM 2199 N N . ARG A 1 882 ? 144.685 123.746 147.263 1.00 78.77 882 ARG A N 1
ATOM 2200 C CA . ARG A 1 882 ? 145.761 124.495 146.621 1.00 78.77 882 ARG A CA 1
ATOM 2201 C C . ARG A 1 882 ? 146.862 123.571 146.112 1.00 78.77 882 ARG A C 1
ATOM 2202 O O . ARG A 1 882 ? 147.347 123.731 144.986 1.00 78.77 882 ARG A O 1
ATOM 2210 N N . TYR A 1 883 ? 147.271 122.599 146.921 1.00 83.47 883 TYR A N 1
ATOM 2211 C CA . TYR A 1 883 ? 148.392 121.733 146.583 1.00 83.47 883 TYR A CA 1
ATOM 2212 C C . TYR A 1 883 ? 147.972 120.466 145.853 1.00 83.47 883 TYR A C 1
ATOM 2213 O O . TYR A 1 883 ? 148.826 119.619 145.573 1.00 83.47 883 TYR A O 1
ATOM 2222 N N . LYS A 1 884 ? 146.686 120.311 145.541 1.00 79.66 884 LYS A N 1
ATOM 2223 C CA . LYS A 1 884 ? 146.217 119.198 144.725 1.00 79.66 884 LYS A CA 1
ATOM 2224 C C . LYS A 1 884 ? 145.246 119.611 143.630 1.00 79.66 884 LYS A C 1
ATOM 2225 O O . LYS A 1 884 ? 145.014 118.814 142.713 1.00 79.66 884 LYS A O 1
ATOM 2231 N N . LYS A 1 885 ? 144.679 120.817 143.685 1.00 78.01 885 LYS A N 1
ATOM 2232 C CA . LYS A 1 885 ? 143.810 121.338 142.631 1.00 78.01 885 LYS A CA 1
ATOM 2233 C C . LYS A 1 885 ? 142.657 120.374 142.349 1.00 78.01 885 LYS A C 1
ATOM 2234 O O . LYS A 1 885 ? 142.351 120.041 141.203 1.00 78.01 885 LYS A O 1
ATOM 2240 N N . ALA A 1 886 ? 142.017 119.929 143.427 1.00 69.13 886 ALA A N 1
ATOM 2241 C CA . ALA A 1 886 ? 140.949 118.945 143.351 1.00 69.13 886 ALA A CA 1
ATOM 2242 C C . ALA A 1 886 ? 139.684 119.503 143.985 1.00 69.13 886 ALA A C 1
ATOM 2243 O O . ALA A 1 886 ? 139.726 120.408 144.822 1.00 69.13 886 ALA A O 1
ATOM 2245 N N . ILE A 1 887 ? 138.555 118.946 143.569 1.00 60.45 887 ILE A N 1
ATOM 2246 C CA . ILE A 1 887 ? 137.252 119.356 144.079 1.00 60.45 887 ILE A CA 1
ATOM 2247 C C . ILE A 1 887 ? 136.958 118.602 145.367 1.00 60.45 887 ILE A C 1
ATOM 2248 O O . ILE A 1 887 ? 137.215 117.397 145.477 1.00 60.45 887 ILE A O 1
ATOM 2253 N N . THR A 1 888 ? 136.408 119.313 146.347 1.00 65.23 888 THR A N 1
ATOM 2254 C CA . THR A 1 888 ? 136.154 118.765 147.669 1.00 65.23 888 THR A CA 1
ATOM 2255 C C . THR A 1 888 ? 134.720 119.048 148.092 1.00 65.23 888 THR A C 1
ATOM 2256 O O . THR A 1 888 ? 134.144 120.081 147.743 1.00 65.23 888 THR A O 1
ATOM 2260 N N . LEU A 1 889 ? 134.149 118.110 148.845 1.00 62.49 889 LEU A N 1
ATOM 2261 C CA . LEU A 1 889 ? 132.824 118.259 149.433 1.00 62.49 889 LEU A CA 1
ATOM 2262 C C . LEU A 1 889 ? 132.951 118.123 150.941 1.00 62.49 889 LEU A C 1
ATOM 2263 O O . LEU A 1 889 ? 133.518 117.144 151.433 1.00 62.49 889 LEU A O 1
ATOM 2268 N N . ALA A 1 890 ? 132.426 119.098 151.672 1.00 66.46 890 ALA A N 1
ATOM 2269 C CA . ALA A 1 890 ? 132.481 119.104 153.127 1.00 66.46 890 ALA A CA 1
ATOM 2270 C C . ALA A 1 890 ? 131.102 118.787 153.684 1.00 66.46 890 ALA A C 1
ATOM 2271 O O . ALA A 1 890 ? 130.107 119.385 153.262 1.00 66.46 890 ALA A O 1
ATOM 2273 N N . ILE A 1 891 ? 131.048 117.845 154.623 1.00 67.12 891 ILE A N 1
ATOM 2274 C CA . ILE A 1 891 ? 129.807 117.452 155.278 1.00 67.12 891 ILE A CA 1
ATOM 2275 C C . ILE A 1 891 ? 130.002 117.565 156.782 1.00 67.12 891 ILE A C 1
ATOM 2276 O O . ILE A 1 891 ? 131.018 117.110 157.317 1.00 67.12 891 ILE A O 1
ATOM 2281 N N . GLY A 1 892 ? 129.040 118.177 157.457 1.00 70.41 892 GLY A N 1
ATOM 2282 C CA . GLY A 1 892 ? 129.163 118.366 158.886 1.00 70.41 892 GLY A CA 1
ATOM 2283 C C . GLY A 1 892 ? 127.895 118.936 159.475 1.00 70.41 892 GLY A C 1
ATOM 2284 O O . GLY A 1 892 ? 126.870 119.055 158.803 1.00 70.41 892 GLY A O 1
ATOM 2285 N N . ASP A 1 893 ? 127.980 119.278 160.757 1.00 77.05 893 ASP A N 1
ATOM 2286 C CA . ASP A 1 893 ? 126.883 119.928 161.456 1.00 77.05 893 ASP A CA 1
ATOM 2287 C C . ASP A 1 893 ? 127.459 120.721 162.620 1.00 77.05 893 ASP A C 1
ATOM 2288 O O . ASP A 1 893 ? 128.545 120.414 163.117 1.00 77.05 893 ASP A O 1
ATOM 2293 N N . GLY A 1 894 ? 126.724 121.743 163.044 1.00 78.85 894 GLY A N 1
ATOM 2294 C CA . GLY A 1 894 ? 127.146 122.572 164.151 1.00 78.85 894 GLY A CA 1
ATOM 2295 C C . GLY A 1 894 ? 128.071 123.698 163.723 1.00 78.85 894 GLY A C 1
ATOM 2296 O O . GLY A 1 894 ? 128.592 123.741 162.609 1.00 78.85 894 GLY A O 1
ATOM 2297 N N . ALA A 1 895 ? 128.283 124.630 164.654 1.00 78.14 895 ALA A N 1
ATOM 2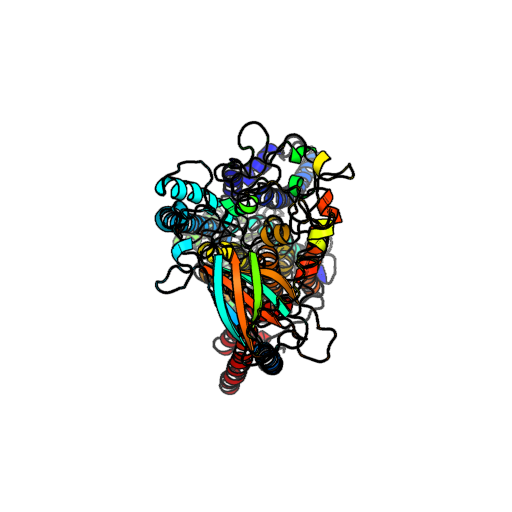298 C CA . ALA A 1 895 ? 129.073 125.817 164.345 1.00 78.14 895 ALA A CA 1
ATOM 2299 C C . ALA A 1 895 ? 130.505 125.454 163.980 1.00 78.14 895 ALA A C 1
ATOM 2300 O O . ALA A 1 895 ? 131.073 126.014 163.035 1.00 78.14 895 ALA A O 1
ATOM 2302 N N . ASN A 1 896 ? 131.106 124.517 164.713 1.00 84.04 896 ASN A N 1
ATOM 2303 C CA . ASN A 1 896 ? 132.514 124.206 164.501 1.00 84.04 896 ASN A CA 1
ATOM 2304 C C . ASN A 1 896 ? 132.789 123.691 163.096 1.00 84.04 896 ASN A C 1
ATOM 2305 O O . ASN A 1 896 ? 133.939 123.741 162.646 1.00 84.04 896 ASN A O 1
ATOM 2310 N N . ASP A 1 897 ? 131.768 123.205 162.390 1.00 78.76 897 ASP A N 1
ATOM 2311 C CA . ASP A 1 897 ? 131.958 122.684 161.043 1.00 78.76 897 ASP A CA 1
ATOM 2312 C C . ASP A 1 897 ? 131.761 123.732 159.959 1.00 78.76 897 ASP A C 1
ATOM 2313 O O . ASP A 1 897 ? 132.315 123.576 158.867 1.00 78.76 897 ASP A O 1
ATOM 2318 N N . VAL A 1 898 ? 131.012 124.802 160.234 1.00 74.52 898 VAL A N 1
ATOM 2319 C CA . VAL A 1 898 ? 130.739 125.805 159.211 1.00 74.52 898 VAL A CA 1
ATOM 2320 C C . VAL A 1 898 ? 132.021 126.359 158.601 1.00 74.52 898 VAL A C 1
ATOM 2321 O O . VAL A 1 898 ? 131.987 126.926 157.504 1.00 74.52 898 VAL A O 1
ATOM 2325 N N . ASN A 1 899 ? 133.158 126.208 159.282 1.00 81.33 899 ASN A N 1
ATOM 2326 C CA . ASN A 1 899 ? 134.419 126.689 158.729 1.00 81.33 899 ASN A CA 1
ATOM 2327 C C . ASN A 1 899 ? 134.770 125.958 157.437 1.00 81.33 899 ASN A C 1
ATOM 2328 O O . ASN A 1 899 ? 135.110 126.587 156.429 1.00 81.33 899 ASN A O 1
ATOM 2333 N N . MET A 1 900 ? 134.696 124.623 157.444 1.00 76.70 900 MET A N 1
ATOM 2334 C CA . MET A 1 900 ? 135.021 123.876 156.233 1.00 76.70 900 MET A CA 1
ATOM 2335 C C . MET A 1 900 ? 133.910 123.961 155.195 1.00 76.70 900 MET A C 1
ATOM 2336 O O . MET A 1 900 ? 134.179 123.815 153.998 1.00 76.70 900 MET A O 1
ATOM 2341 N N . ILE A 1 901 ? 132.668 124.187 155.626 1.00 68.68 901 ILE A N 1
ATOM 2342 C CA . ILE A 1 901 ? 131.548 124.183 154.690 1.00 68.68 901 ILE A CA 1
ATOM 2343 C C . ILE A 1 901 ? 131.731 125.269 153.640 1.00 68.68 901 ILE A C 1
ATOM 2344 O O . ILE A 1 901 ? 131.442 125.060 152.456 1.00 68.68 901 ILE A O 1
ATOM 2349 N N . LYS A 1 902 ? 132.205 126.445 154.052 1.00 70.30 902 LYS A N 1
ATOM 2350 C CA . LYS A 1 902 ? 132.370 127.545 153.107 1.00 70.30 902 LYS A CA 1
ATOM 2351 C C . LYS A 1 902 ? 133.559 127.305 152.183 1.00 70.30 902 LYS A C 1
ATOM 2352 O O . LYS A 1 902 ? 133.460 127.494 150.966 1.00 70.30 902 LYS A O 1
ATOM 2358 N N . THR A 1 903 ? 134.694 126.886 152.746 1.00 74.23 903 THR A N 1
ATOM 2359 C CA . THR A 1 903 ? 135.901 126.717 151.943 1.00 74.23 903 THR A CA 1
ATOM 2360 C C . THR A 1 903 ? 135.740 125.600 150.918 1.00 74.23 903 THR A C 1
ATOM 2361 O O . THR A 1 903 ? 136.176 125.739 149.769 1.00 74.23 903 THR A O 1
ATOM 2365 N N . ALA A 1 904 ? 135.124 124.490 151.311 1.00 67.93 904 ALA A N 1
ATOM 2366 C CA . ALA A 1 904 ? 134.988 123.354 150.413 1.00 67.93 904 ALA A CA 1
ATOM 2367 C C . ALA A 1 904 ? 134.110 123.711 149.219 1.00 67.93 904 ALA A C 1
ATOM 2368 O O . ALA A 1 904 ? 133.211 124.550 149.307 1.00 67.93 904 ALA A O 1
ATOM 2370 N N . HIS A 1 905 ? 134.381 123.053 148.089 1.00 62.39 905 HIS A N 1
ATOM 2371 C CA . HIS A 1 905 ? 133.631 123.339 146.871 1.00 62.39 905 HIS A CA 1
ATOM 2372 C C . HIS A 1 905 ? 132.146 123.066 147.064 1.00 62.39 905 HIS A C 1
ATOM 2373 O O . HIS A 1 905 ? 131.301 123.846 146.612 1.00 62.39 905 HIS A O 1
ATOM 2380 N N . ILE A 1 906 ? 131.809 121.961 147.726 1.00 60.18 906 ILE A N 1
ATOM 2381 C CA . ILE A 1 906 ? 130.431 121.617 148.057 1.00 60.18 906 ILE A CA 1
ATOM 2382 C C . ILE A 1 906 ? 130.326 121.474 149.566 1.00 60.18 906 ILE A C 1
ATOM 2383 O O . ILE A 1 906 ? 131.133 120.773 150.187 1.00 60.18 906 ILE A O 1
ATOM 2388 N N . GLY A 1 907 ? 129.331 122.131 150.153 1.00 60.44 907 GLY A N 1
ATOM 2389 C CA . GLY A 1 907 ? 129.090 122.073 151.583 1.00 60.44 907 GLY A CA 1
ATOM 2390 C C . GLY A 1 907 ? 127.799 121.326 151.876 1.00 60.44 907 GLY A C 1
ATOM 2391 O O . GLY A 1 907 ? 126.751 121.636 151.308 1.00 60.44 907 GLY A O 1
ATOM 2392 N N . VAL A 1 908 ? 127.893 120.347 152.772 1.00 61.89 908 VAL A N 1
ATOM 2393 C CA . VAL A 1 908 ? 126.756 119.526 153.168 1.00 61.89 908 VAL A CA 1
ATOM 2394 C C . VAL A 1 908 ? 126.524 119.714 154.660 1.00 61.89 908 VAL A C 1
ATOM 2395 O O . VAL A 1 908 ? 127.467 119.627 155.454 1.00 61.89 908 VAL A O 1
ATOM 2399 N N . GLY A 1 909 ? 125.275 119.979 155.038 1.00 64.26 909 GLY A N 1
ATOM 2400 C CA . GLY A 1 909 ? 124.943 120.185 156.435 1.00 64.26 909 GLY A CA 1
ATOM 2401 C C . GLY A 1 909 ? 123.879 119.246 156.965 1.00 64.26 909 GLY A C 1
ATOM 2402 O O . GLY A 1 909 ? 122.707 119.353 156.598 1.00 64.26 909 GLY A O 1
ATOM 2403 N N . ILE A 1 910 ? 124.270 118.333 157.855 1.00 67.85 910 ILE A N 1
ATOM 2404 C CA . ILE A 1 910 ? 123.305 117.432 158.473 1.00 67.85 910 ILE A CA 1
ATOM 2405 C C . ILE A 1 910 ? 122.486 118.198 159.501 1.00 67.85 910 ILE A C 1
ATOM 2406 O O . ILE A 1 910 ? 123.010 119.048 160.233 1.00 67.85 910 ILE A O 1
ATOM 2411 N N . SER A 1 911 ? 121.186 117.904 159.558 1.00 68.79 911 SER A N 1
ATOM 2412 C CA . SER A 1 911 ? 120.336 118.530 160.566 1.00 68.79 911 SER A CA 1
ATOM 2413 C C . SER A 1 911 ? 120.855 118.235 161.967 1.00 68.79 911 SER A C 1
ATOM 2414 O O . SER A 1 911 ? 121.041 119.148 162.779 1.00 68.79 911 SER A O 1
ATOM 2417 N N . GLY A 1 912 ? 121.098 116.962 162.265 1.00 75.57 912 GLY A N 1
ATOM 2418 C CA . GLY A 1 912 ? 121.756 116.570 163.495 1.00 75.57 912 GLY A CA 1
ATOM 2419 C C . GLY A 1 912 ? 121.086 117.100 164.757 1.00 75.57 912 GLY A C 1
ATOM 2420 O O . GLY A 1 912 ? 120.005 117.685 164.746 1.00 75.57 912 GLY A O 1
ATOM 2421 N N . GLN A 1 913 ? 121.786 116.872 165.870 1.00 80.53 913 GLN A N 1
ATOM 2422 C CA . GLN A 1 913 ? 121.347 117.319 167.183 1.00 80.53 913 GLN A CA 1
ATOM 2423 C C . GLN A 1 913 ? 122.196 118.450 167.745 1.00 80.53 913 GLN A C 1
ATOM 2424 O O . GLN A 1 913 ? 121.763 119.109 168.697 1.00 80.53 913 GLN A O 1
ATOM 2430 N N . GLU A 1 914 ? 123.386 118.692 167.189 1.00 84.17 914 GLU A N 1
ATOM 2431 C CA . GLU A 1 914 ? 124.215 119.790 167.674 1.00 84.17 914 GLU A CA 1
ATOM 2432 C C . GLU A 1 914 ? 123.479 121.117 167.556 1.00 84.17 914 GLU A C 1
ATOM 2433 O O . GLU A 1 914 ? 123.568 121.967 168.450 1.00 84.17 914 GLU A O 1
ATOM 2439 N N . GLY A 1 915 ? 122.750 121.314 166.462 1.00 82.47 915 GLY A N 1
ATOM 2440 C CA . GLY A 1 915 ? 121.957 122.513 166.282 1.00 82.47 915 GLY A CA 1
ATOM 2441 C C . GLY A 1 915 ? 121.648 122.787 164.827 1.00 82.47 915 GLY A C 1
ATOM 2442 O O . GLY A 1 915 ? 122.506 122.599 163.960 1.00 82.47 915 GLY A O 1
ATOM 2443 N N . MET A 1 916 ? 120.425 123.236 164.540 1.00 82.05 916 MET A N 1
ATOM 2444 C CA . MET A 1 916 ? 120.027 123.570 163.173 1.00 82.05 916 MET A CA 1
ATOM 2445 C C . MET A 1 916 ? 120.668 124.917 162.834 1.00 82.05 916 MET A C 1
ATOM 2446 O O . MET A 1 916 ? 120.029 125.969 162.796 1.00 82.05 916 MET A O 1
ATOM 2451 N N . GLN A 1 917 ? 121.989 124.872 162.661 1.00 76.72 917 GLN A N 1
ATOM 2452 C CA . GLN A 1 917 ? 122.782 126.077 162.438 1.00 76.72 917 GLN A CA 1
ATOM 2453 C C . GLN A 1 917 ? 123.843 125.938 161.358 1.00 76.72 917 GLN A C 1
ATOM 2454 O O . GLN A 1 917 ? 124.309 126.964 160.852 1.00 76.72 917 GLN A O 1
ATOM 2460 N N . ALA A 1 918 ? 124.255 124.728 160.986 1.00 73.06 918 ALA A N 1
ATOM 2461 C CA . ALA A 1 918 ? 125.215 124.521 159.911 1.00 73.06 918 ALA A CA 1
ATOM 2462 C C . ALA A 1 918 ? 124.560 124.087 158.609 1.00 73.06 918 ALA A C 1
ATOM 2463 O O . ALA A 1 918 ? 125.270 123.809 157.638 1.00 73.06 918 ALA A O 1
ATOM 2465 N N . VAL A 1 919 ? 123.230 124.021 158.562 1.00 69.70 919 VAL A N 1
ATOM 2466 C CA . VAL A 1 919 ? 122.555 123.574 157.349 1.00 69.70 919 VAL A CA 1
ATOM 2467 C C . VAL A 1 919 ? 122.353 124.732 156.382 1.00 69.70 919 VAL A C 1
ATOM 2468 O O . VAL A 1 919 ? 122.599 124.596 155.180 1.00 69.70 919 VAL A O 1
ATOM 2472 N N . MET A 1 920 ? 121.906 125.888 156.881 1.00 71.47 920 MET A N 1
ATOM 2473 C CA . MET A 1 920 ? 121.683 127.033 156.006 1.00 71.47 920 MET A CA 1
ATOM 2474 C C . MET A 1 920 ? 122.986 127.634 155.500 1.00 71.47 920 MET A C 1
ATOM 2475 O O . MET A 1 920 ? 122.970 128.374 154.511 1.00 71.47 920 MET A O 1
ATOM 2480 N N . SER A 1 921 ? 124.109 127.331 156.150 1.00 68.68 921 SER A N 1
ATOM 2481 C CA . SER A 1 921 ? 125.423 127.790 155.721 1.00 68.68 921 SER A CA 1
ATOM 2482 C C . SER A 1 921 ? 126.120 126.771 154.828 1.00 68.68 921 SER A C 1
ATOM 2483 O O . SER A 1 921 ? 127.353 126.711 154.800 1.00 68.68 921 SER A O 1
ATOM 2486 N N . SER A 1 922 ? 125.351 125.968 154.097 1.00 63.59 922 SER A N 1
ATOM 2487 C CA . SER A 1 922 ? 125.892 124.880 153.295 1.00 63.59 922 SER A CA 1
ATOM 2488 C C . SER A 1 922 ? 125.194 124.884 151.941 1.00 63.59 922 SER A C 1
ATOM 2489 O O . SER A 1 922 ? 124.438 125.802 151.609 1.00 63.59 922 SER A O 1
ATOM 2492 N N . ASP A 1 923 ? 125.456 123.846 151.151 1.00 59.31 923 ASP A N 1
ATOM 2493 C CA . ASP A 1 923 ? 124.867 123.678 149.829 1.00 59.31 923 ASP A CA 1
ATOM 2494 C C . ASP A 1 923 ? 123.751 122.648 149.797 1.00 59.31 923 ASP A C 1
ATOM 2495 O O . ASP A 1 923 ? 122.756 122.846 149.097 1.00 59.31 923 ASP A O 1
ATOM 2500 N N . TYR A 1 924 ? 123.897 121.550 150.537 1.00 56.22 924 TYR A N 1
ATOM 2501 C CA . TYR A 1 924 ? 122.886 120.506 150.620 1.00 56.22 924 TYR A CA 1
ATOM 2502 C C . TYR A 1 924 ? 122.760 120.075 152.072 1.00 56.22 924 TYR A C 1
ATOM 2503 O O . TYR A 1 924 ? 123.765 119.939 152.769 1.00 56.22 924 TYR A O 1
ATOM 2512 N N . SER A 1 925 ? 121.528 119.875 152.532 1.00 61.01 925 SER A N 1
ATOM 2513 C CA . SER A 1 925 ? 121.268 119.722 153.961 1.00 61.01 925 SER A CA 1
ATOM 2514 C C . SER A 1 925 ? 120.325 118.555 154.235 1.00 61.01 925 SER A C 1
ATOM 2515 O O . SER A 1 925 ? 119.329 118.688 154.946 1.00 61.01 925 SER A O 1
ATOM 2518 N N . PHE A 1 926 ? 120.623 117.388 153.672 1.00 60.39 926 PHE A N 1
ATOM 2519 C CA . PHE A 1 926 ? 119.797 116.229 153.973 1.00 60.39 926 PHE A CA 1
ATOM 2520 C C . PHE A 1 926 ? 120.038 115.763 155.409 1.00 60.39 926 PHE A C 1
ATOM 2521 O O . PHE A 1 926 ? 120.982 116.181 156.085 1.00 60.39 926 PHE A O 1
ATOM 2529 N N . ALA A 1 927 ? 119.158 114.876 155.870 1.00 63.00 927 ALA A N 1
ATOM 2530 C CA . ALA A 1 927 ? 119.048 114.561 157.288 1.00 63.00 927 ALA A CA 1
ATOM 2531 C C . ALA A 1 927 ? 120.060 113.534 157.777 1.00 63.00 927 ALA A C 1
ATOM 2532 O O . ALA A 1 927 ? 120.399 113.541 158.965 1.00 63.00 927 ALA A O 1
ATOM 2534 N N . GLN A 1 928 ? 120.543 112.645 156.911 1.00 65.06 928 GLN A N 1
ATOM 2535 C CA . GLN A 1 928 ? 121.410 111.556 157.337 1.00 65.06 928 GLN A CA 1
ATOM 2536 C C . GLN A 1 928 ? 122.612 111.424 156.414 1.00 65.06 928 GLN A C 1
ATOM 2537 O O . GLN A 1 928 ? 122.528 111.675 155.209 1.00 65.06 928 GLN A O 1
ATOM 2543 N N . PHE A 1 929 ? 123.736 111.010 157.004 1.00 66.93 929 PHE A N 1
ATOM 2544 C CA . PHE A 1 929 ? 124.953 110.783 156.233 1.00 66.93 929 PHE A CA 1
ATOM 2545 C C . PHE A 1 929 ? 124.759 109.684 155.198 1.00 66.93 929 PHE A C 1
ATOM 2546 O O . PHE A 1 929 ? 125.353 109.739 154.116 1.00 66.93 929 PHE A O 1
ATOM 2554 N N . ARG A 1 930 ? 123.940 108.677 155.512 1.00 66.97 930 ARG A N 1
ATOM 2555 C CA . ARG A 1 930 ? 123.688 107.598 154.563 1.00 66.97 930 ARG A CA 1
ATOM 2556 C C . ARG A 1 930 ? 123.129 108.126 153.250 1.00 66.97 930 ARG A C 1
ATOM 2557 O O . ARG A 1 930 ? 123.350 107.525 152.193 1.00 66.97 930 ARG A O 1
ATOM 2565 N N . TYR A 1 931 ? 122.410 109.247 153.294 1.00 59.94 931 TYR A N 1
ATOM 2566 C CA . TYR A 1 931 ? 121.874 109.857 152.087 1.00 59.94 931 TYR A CA 1
ATOM 2567 C C . TYR A 1 931 ? 122.959 110.421 151.181 1.00 59.94 931 TYR A C 1
ATOM 2568 O O . TYR A 1 931 ? 122.641 110.899 150.087 1.00 59.94 931 TYR A O 1
ATOM 2577 N N . LEU A 1 932 ? 124.222 110.385 151.608 1.00 61.25 932 LEU A N 1
ATOM 2578 C CA . LEU A 1 932 ? 125.316 110.812 150.746 1.00 61.25 932 LEU A CA 1
ATOM 2579 C C . LEU A 1 932 ? 125.499 109.890 149.548 1.00 61.25 932 LEU A C 1
ATOM 2580 O O . LEU A 1 932 ? 126.051 110.320 148.531 1.00 61.25 932 LEU A O 1
ATOM 2585 N N . GLN A 1 933 ? 125.052 108.635 149.642 1.00 59.35 933 GLN A N 1
ATOM 2586 C CA . GLN A 1 933 ? 125.168 107.726 148.506 1.00 59.35 933 GLN A CA 1
ATOM 2587 C C . GLN A 1 933 ? 124.375 108.241 147.314 1.00 59.35 933 GLN A C 1
ATOM 2588 O O . GLN A 1 933 ? 124.903 108.359 146.203 1.00 59.35 933 GLN A O 1
ATOM 2594 N N . ARG A 1 934 ? 123.099 108.555 147.530 1.00 51.52 934 ARG A N 1
ATOM 2595 C CA . ARG A 1 934 ? 122.252 108.996 146.432 1.00 51.52 934 ARG A CA 1
ATOM 2596 C C . ARG A 1 934 ? 122.627 110.392 145.957 1.00 51.52 934 ARG A C 1
ATOM 2597 O O . ARG A 1 934 ? 122.380 110.734 144.796 1.00 51.52 934 ARG A O 1
ATOM 2605 N N . LEU A 1 935 ? 123.217 111.211 146.830 1.00 54.04 935 LEU A N 1
ATOM 2606 C CA . LEU A 1 935 ? 123.588 112.563 146.428 1.00 54.04 935 LEU A CA 1
ATOM 2607 C C . LEU A 1 935 ? 124.631 112.538 145.318 1.00 54.04 935 LEU A C 1
ATOM 2608 O O . LEU A 1 935 ? 124.542 113.309 144.356 1.00 54.04 935 LEU A O 1
ATOM 2613 N N . LEU A 1 936 ? 125.624 111.658 145.432 1.00 54.97 936 LEU A N 1
ATOM 2614 C CA . LEU A 1 936 ? 126.702 111.565 144.456 1.00 54.97 936 LEU A CA 1
ATOM 2615 C C . LEU A 1 936 ? 126.494 110.434 143.456 1.00 54.97 936 LEU A C 1
ATOM 2616 O O . LEU A 1 936 ? 126.483 110.673 142.246 1.00 54.97 936 LEU A O 1
ATOM 2621 N N . LEU A 1 937 ? 126.321 109.201 143.938 1.00 54.65 937 LEU A N 1
ATOM 2622 C CA . LEU A 1 937 ? 126.232 108.063 143.029 1.00 54.65 937 LEU A CA 1
ATOM 2623 C C . LEU A 1 937 ? 125.043 108.182 142.088 1.00 54.65 937 LEU A C 1
ATOM 2624 O O . LEU A 1 937 ? 125.120 107.738 140.938 1.00 54.65 937 LEU A O 1
ATOM 2629 N N . VAL A 1 938 ? 123.941 108.767 142.549 1.00 49.27 938 VAL A N 1
ATOM 2630 C CA . VAL A 1 938 ? 122.728 108.913 141.750 1.00 49.27 938 VAL A CA 1
ATOM 2631 C C . VAL A 1 938 ? 122.563 110.345 141.258 1.00 49.27 938 VAL A C 1
ATOM 2632 O O . VAL A 1 938 ? 122.574 110.602 140.054 1.00 49.27 938 VAL A O 1
ATOM 2636 N N . HIS A 1 939 ? 122.406 111.295 142.179 1.00 49.57 939 HIS A N 1
ATOM 2637 C CA . HIS A 1 939 ? 122.141 112.673 141.782 1.00 49.57 939 HIS A CA 1
ATOM 2638 C C . HIS A 1 939 ? 123.396 113.341 141.232 1.00 49.57 939 HIS A C 1
ATOM 2639 O O . HIS A 1 939 ? 123.349 114.019 140.200 1.00 49.57 939 HIS A O 1
ATOM 2646 N N . GLY A 1 940 ? 124.529 113.165 141.912 1.00 51.61 940 GLY A N 1
ATOM 2647 C CA . GLY A 1 940 ? 125.763 113.754 141.423 1.00 51.61 940 GLY A CA 1
ATOM 2648 C C . GLY A 1 940 ? 126.253 113.108 140.143 1.00 51.61 940 GLY A C 1
ATOM 2649 O O . GLY A 1 940 ? 126.634 113.799 139.195 1.00 51.61 940 GLY A O 1
ATOM 2650 N N . ARG A 1 941 ? 126.247 111.776 140.095 1.00 52.06 941 ARG A N 1
ATOM 2651 C CA . ARG A 1 941 ? 126.745 111.069 138.921 1.00 52.06 941 ARG A CA 1
ATOM 2652 C C . ARG A 1 941 ? 125.917 111.399 137.686 1.00 52.06 941 ARG A C 1
ATOM 2653 O O . ARG A 1 941 ? 126.464 111.715 136.625 1.00 52.06 941 ARG A O 1
ATOM 2661 N N . TRP A 1 942 ? 124.590 111.335 137.808 1.00 48.03 942 TRP A N 1
ATOM 2662 C CA . TRP A 1 942 ? 123.732 111.624 136.666 1.00 48.03 942 TRP A CA 1
ATOM 2663 C C . TRP A 1 942 ? 123.855 113.080 136.242 1.00 48.03 942 TRP A C 1
ATOM 2664 O O . TRP A 1 942 ? 123.750 113.397 135.052 1.00 48.03 942 TRP A O 1
ATOM 2675 N N . SER A 1 943 ? 124.069 113.982 137.200 1.00 48.39 943 SER A N 1
ATOM 2676 C CA . SER A 1 943 ? 124.171 115.398 136.866 1.00 48.39 943 SER A CA 1
ATOM 2677 C C . SER A 1 943 ? 125.365 115.666 135.961 1.00 48.39 943 SER A C 1
ATOM 2678 O O . SER A 1 943 ? 125.266 116.439 135.002 1.00 48.39 943 SER A O 1
ATOM 2681 N N . TYR A 1 944 ? 126.504 115.036 136.249 1.00 50.73 944 TYR A N 1
ATOM 2682 C CA . TYR A 1 944 ? 127.683 115.232 135.414 1.00 50.73 944 TYR A CA 1
ATOM 2683 C C . TYR A 1 944 ? 127.458 114.683 134.011 1.00 50.73 944 TYR A C 1
ATOM 2684 O O . TYR A 1 944 ? 127.770 115.347 133.016 1.00 50.73 944 TYR A O 1
ATOM 2693 N N . ILE A 1 945 ? 126.914 113.469 133.910 1.00 48.63 945 ILE A N 1
ATOM 2694 C CA . ILE A 1 945 ? 126.626 112.892 132.600 1.00 48.63 945 ILE A CA 1
ATOM 2695 C C . ILE A 1 945 ? 125.596 113.736 131.868 1.00 48.63 945 ILE A C 1
ATOM 2696 O O . ILE A 1 945 ? 125.725 113.998 130.667 1.00 48.63 945 ILE A O 1
ATOM 2701 N N . ARG A 1 946 ? 124.555 114.169 132.575 1.00 46.57 946 ARG A N 1
ATOM 2702 C CA . ARG A 1 946 ? 123.531 114.997 131.952 1.00 46.57 946 ARG A CA 1
ATOM 2703 C C . ARG A 1 946 ? 124.107 116.330 131.492 1.00 46.57 946 ARG A C 1
ATOM 2704 O O . ARG A 1 946 ? 123.761 116.825 130.414 1.00 46.57 946 ARG A O 1
ATOM 2712 N N . MET A 1 947 ? 124.982 116.931 132.300 1.00 49.82 947 MET A N 1
ATOM 2713 C CA . MET A 1 947 ? 125.568 118.216 131.932 1.00 49.82 947 MET A CA 1
ATOM 2714 C C . MET A 1 947 ? 126.520 118.068 130.751 1.00 49.82 947 MET A C 1
ATOM 2715 O O . MET A 1 947 ? 126.434 118.820 129.774 1.00 49.82 947 MET A O 1
ATOM 2720 N N . CYS A 1 948 ? 127.439 117.103 130.821 1.00 48.85 948 CYS A N 1
ATOM 2721 C CA . CYS A 1 948 ? 128.417 116.949 129.750 1.00 48.85 948 CYS A CA 1
ATOM 2722 C C . CYS A 1 948 ? 127.745 116.583 128.436 1.00 48.85 948 CYS A C 1
ATOM 2723 O O . CYS A 1 948 ? 128.120 117.096 127.375 1.00 48.85 948 CYS A O 1
ATOM 2726 N N . LYS A 1 949 ? 126.754 115.693 128.481 1.00 48.34 949 LYS A N 1
ATOM 2727 C CA . LYS A 1 949 ? 126.003 115.378 127.272 1.00 48.34 949 LYS A CA 1
ATOM 2728 C C . LYS A 1 949 ? 125.327 116.623 126.718 1.00 48.34 949 LYS A C 1
ATOM 2729 O O . LYS A 1 949 ? 125.229 116.797 125.499 1.00 48.34 949 LYS A O 1
ATOM 2735 N N . PHE A 1 950 ? 124.851 117.500 127.601 1.00 46.29 950 PHE A N 1
ATOM 2736 C CA . PHE A 1 950 ? 124.222 118.737 127.152 1.00 46.29 950 PHE A CA 1
ATOM 2737 C C . PHE A 1 950 ? 125.222 119.620 126.414 1.00 46.29 950 PHE A C 1
ATOM 2738 O O . PHE A 1 950 ? 124.969 120.051 125.284 1.00 46.29 950 PHE A O 1
ATOM 2746 N N . LEU A 1 951 ? 126.376 119.887 127.032 1.00 48.47 951 LEU A N 1
ATOM 2747 C CA . LEU A 1 951 ? 127.365 120.762 126.407 1.00 48.47 951 LEU A CA 1
ATOM 2748 C C . LEU A 1 951 ? 127.937 120.143 125.140 1.00 48.47 951 LEU A C 1
ATOM 2749 O O . LEU A 1 951 ? 128.139 120.841 124.140 1.00 48.47 951 LEU A O 1
ATOM 2754 N N . ARG A 1 952 ? 128.216 118.840 125.165 1.00 49.14 952 ARG A N 1
ATOM 2755 C CA . ARG A 1 952 ? 128.731 118.177 123.973 1.00 49.14 952 ARG A CA 1
ATOM 2756 C C . ARG A 1 952 ? 127.778 118.355 122.801 1.00 49.14 952 ARG A C 1
ATOM 2757 O O . ARG A 1 952 ? 128.208 118.616 121.672 1.00 49.14 952 ARG A O 1
ATOM 2765 N N . TYR A 1 953 ? 126.478 118.221 123.052 1.00 43.02 953 TYR A N 1
ATOM 2766 C CA . TYR A 1 953 ? 125.484 118.460 122.016 1.00 43.02 953 TYR A CA 1
ATOM 2767 C C . TYR A 1 953 ? 125.259 119.944 121.766 1.00 43.02 953 TYR A C 1
ATOM 2768 O O . TYR A 1 953 ? 124.954 120.334 120.634 1.00 43.02 953 TYR A O 1
ATOM 2777 N N . PHE A 1 954 ? 125.400 120.784 122.794 1.00 45.49 954 PHE A N 1
ATOM 2778 C CA . PHE A 1 954 ? 125.063 122.196 122.641 1.00 45.49 954 PHE A CA 1
ATOM 2779 C C . PHE A 1 954 ? 126.030 122.899 121.696 1.00 45.49 954 PHE A C 1
ATOM 2780 O O . PHE A 1 954 ? 125.613 123.677 120.831 1.00 45.49 954 PHE A O 1
ATOM 2788 N N . PHE A 1 955 ? 127.330 122.653 121.855 1.00 46.90 955 PHE A N 1
ATOM 2789 C CA . PHE A 1 955 ? 128.303 123.292 120.976 1.00 46.90 955 PHE A CA 1
ATOM 2790 C C . PHE A 1 955 ? 128.245 122.701 119.574 1.00 46.90 955 PHE A C 1
ATOM 2791 O O . PHE A 1 955 ? 128.389 123.425 118.583 1.00 46.90 955 PHE A O 1
ATOM 2799 N N . TYR A 1 956 ? 128.031 121.389 119.471 1.00 42.49 956 TYR A N 1
ATOM 2800 C CA . TYR A 1 956 ? 127.881 120.763 118.162 1.00 42.49 956 TYR A CA 1
ATOM 2801 C C . TYR A 1 956 ? 126.741 121.391 117.372 1.00 42.49 956 TYR A C 1
ATOM 2802 O O . TYR A 1 956 ? 126.924 121.813 116.226 1.00 42.49 956 TYR A O 1
ATOM 2811 N N . LYS A 1 957 ? 125.553 121.465 117.971 1.00 42.06 957 LYS A N 1
ATOM 2812 C CA . LYS A 1 957 ? 124.376 121.883 117.222 1.00 42.06 957 LYS A CA 1
ATOM 2813 C C . LYS A 1 957 ? 124.399 123.361 116.864 1.00 42.06 957 LYS A C 1
ATOM 2814 O O . LYS A 1 957 ? 123.576 123.792 116.050 1.00 42.06 957 LYS A O 1
ATOM 2820 N N . ASN A 1 958 ? 125.313 124.142 117.439 1.00 43.18 958 ASN A N 1
ATOM 2821 C CA . ASN A 1 958 ? 125.502 125.528 117.029 1.00 43.18 958 ASN A CA 1
ATOM 2822 C C . ASN A 1 958 ? 126.544 125.639 115.923 1.00 43.18 958 ASN A C 1
ATOM 2823 O O . ASN A 1 958 ? 126.360 126.392 114.963 1.00 43.18 958 ASN A O 1
ATOM 2828 N N . PHE A 1 959 ? 127.642 124.895 116.048 1.00 45.74 959 PHE A N 1
ATOM 2829 C CA . PHE A 1 959 ? 128.657 124.884 115.003 1.00 45.74 959 PHE A CA 1
ATOM 2830 C C . PHE A 1 959 ? 128.123 124.233 113.734 1.00 45.74 959 PHE A C 1
ATOM 2831 O O . PHE A 1 959 ? 128.342 124.733 112.626 1.00 45.74 959 PHE A O 1
ATOM 2839 N N . ALA A 1 960 ? 127.413 123.112 113.879 1.00 41.82 960 ALA A N 1
ATOM 2840 C CA . ALA A 1 960 ? 126.776 122.483 112.729 1.00 41.82 960 ALA A CA 1
ATOM 2841 C C . ALA A 1 960 ? 125.747 123.395 112.085 1.00 41.82 960 ALA A C 1
ATOM 2842 O O . ALA A 1 960 ? 125.386 123.188 110.922 1.00 41.82 960 ALA A O 1
ATOM 2844 N N . PHE A 1 961 ? 125.271 124.398 112.815 1.00 40.33 961 PHE A N 1
ATOM 2845 C CA . PHE A 1 961 ? 124.230 125.298 112.344 1.00 40.33 961 PHE A CA 1
ATOM 2846 C C . PHE A 1 961 ? 124.814 126.549 111.692 1.00 40.33 961 PHE A C 1
ATOM 2847 O O . PHE A 1 961 ? 124.394 126.934 110.599 1.00 40.33 961 PHE A O 1
ATOM 2855 N N . THR A 1 962 ? 125.791 127.182 112.341 1.00 43.18 962 THR A N 1
ATOM 2856 C CA . THR A 1 962 ? 126.347 128.429 111.825 1.00 43.18 962 THR A CA 1
ATOM 2857 C C . THR A 1 962 ? 127.306 128.201 110.665 1.00 43.18 962 THR A C 1
ATOM 2858 O O . THR A 1 962 ? 127.319 128.981 109.708 1.00 43.18 962 THR A O 1
ATOM 2862 N N . LEU A 1 963 ? 128.115 127.147 110.730 1.00 41.25 963 LEU A N 1
ATOM 2863 C CA . LEU A 1 963 ? 129.215 127.002 109.786 1.00 41.25 963 LEU A CA 1
ATOM 2864 C C . LEU A 1 963 ? 128.743 126.820 108.353 1.00 41.25 963 LEU A C 1
ATOM 2865 O O . LEU A 1 963 ? 129.564 126.920 107.437 1.00 41.25 963 LEU A O 1
ATOM 2870 N N . VAL A 1 964 ? 127.454 126.555 108.133 1.00 40.11 964 VAL A N 1
ATOM 2871 C CA . VAL A 1 964 ? 126.940 126.495 106.770 1.00 40.11 964 VAL A CA 1
ATOM 2872 C C . VAL A 1 964 ? 127.181 127.818 106.059 1.00 40.11 964 VAL A C 1
ATOM 2873 O O . VAL A 1 964 ? 127.330 127.854 104.831 1.00 40.11 964 VAL A O 1
ATOM 2877 N N . HIS A 1 965 ? 127.220 128.924 106.807 1.00 40.54 965 HIS A N 1
ATOM 2878 C CA . HIS A 1 965 ? 127.568 130.208 106.208 1.00 40.54 965 HIS A CA 1
ATOM 2879 C C . HIS A 1 965 ? 128.992 130.189 105.673 1.00 40.54 965 HIS A C 1
ATOM 2880 O O . HIS A 1 965 ? 129.274 130.753 104.610 1.00 40.54 965 HIS A O 1
ATOM 2887 N N . PHE A 1 966 ? 129.908 129.551 106.405 1.00 39.51 966 PHE A N 1
ATOM 2888 C CA . PHE A 1 966 ? 131.306 129.526 105.989 1.00 39.51 966 PHE A CA 1
ATOM 2889 C C . PHE A 1 966 ? 131.484 128.756 104.688 1.00 39.51 966 PHE A C 1
ATOM 2890 O O . PHE A 1 966 ? 132.209 129.199 103.791 1.00 39.51 966 PHE A O 1
ATOM 2898 N N . TRP A 1 967 ? 130.846 127.590 104.572 1.00 38.12 967 TRP A N 1
ATOM 2899 C CA . TRP A 1 967 ? 130.913 126.835 103.325 1.00 38.12 967 TRP A CA 1
ATOM 2900 C C . TRP A 1 967 ? 130.220 127.580 102.196 1.00 38.12 967 TRP A C 1
ATOM 2901 O O . TRP A 1 967 ? 130.716 127.612 101.065 1.00 38.12 967 TRP A O 1
ATOM 2912 N N . TYR A 1 968 ? 129.071 128.185 102.484 1.00 39.48 968 TYR A N 1
ATOM 2913 C CA . TYR A 1 968 ? 128.350 128.959 101.488 1.00 39.48 968 TYR A CA 1
ATOM 2914 C C . TYR A 1 968 ? 129.048 130.277 101.183 1.00 39.48 968 TYR A C 1
ATOM 2915 O O . TYR A 1 968 ? 128.654 130.968 100.239 1.00 39.48 968 TYR A O 1
ATOM 2924 N N . SER A 1 969 ? 130.080 130.627 101.955 1.00 39.76 969 SER A N 1
ATOM 2925 C CA . SER A 1 969 ? 130.876 131.813 101.660 1.00 39.76 969 SER A CA 1
ATOM 2926 C C . SER A 1 969 ? 131.673 131.637 100.373 1.00 39.76 969 SER A C 1
ATOM 2927 O O . SER A 1 969 ? 131.924 132.607 99.649 1.00 39.76 969 SER A O 1
ATOM 2930 N N . PHE A 1 970 ? 132.092 130.406 100.077 1.00 37.28 970 PHE A N 1
ATOM 2931 C CA . PHE A 1 970 ? 132.915 130.149 98.902 1.00 37.28 970 PHE A CA 1
ATOM 2932 C C . PHE A 1 970 ? 132.125 130.163 97.601 1.00 37.28 970 PHE A C 1
ATOM 2933 O O . PHE A 1 970 ? 132.739 130.094 96.532 1.00 37.28 970 PHE A O 1
ATOM 2941 N N . PHE A 1 971 ? 130.795 130.244 97.658 1.00 38.21 971 PHE A N 1
ATOM 2942 C CA . PHE A 1 971 ? 129.964 130.230 96.461 1.00 38.21 971 PHE A CA 1
ATOM 2943 C C . PHE A 1 971 ? 129.087 131.472 96.355 1.00 38.21 971 PHE A C 1
ATOM 2944 O O . PHE A 1 971 ? 128.101 131.468 95.612 1.00 38.21 971 PHE A O 1
ATOM 2952 N N . ASN A 1 972 ? 129.420 132.535 97.091 1.00 41.27 972 ASN A N 1
ATOM 2953 C CA . ASN A 1 972 ? 128.719 133.807 96.974 1.00 41.27 972 ASN A CA 1
ATOM 2954 C C . ASN A 1 972 ? 129.703 134.970 96.980 1.00 41.27 972 ASN A C 1
ATOM 2955 O O . ASN A 1 972 ? 129.341 136.094 97.340 1.00 41.27 972 ASN A O 1
ATOM 2960 N N . GLY A 1 973 ? 130.944 134.720 96.571 1.00 41.57 973 GLY A N 1
ATOM 2961 C CA . GLY A 1 973 ? 131.957 135.753 96.577 1.00 41.57 973 GLY A CA 1
ATOM 2962 C C . GLY A 1 973 ? 132.459 136.131 97.948 1.00 41.57 973 GLY A C 1
ATOM 2963 O O . GLY A 1 973 ? 132.946 137.248 98.132 1.00 41.57 973 GLY A O 1
ATOM 2964 N N . TYR A 1 974 ? 132.363 135.224 98.917 1.00 40.23 974 TYR A N 1
ATOM 2965 C CA . TYR A 1 974 ? 132.717 135.522 100.301 1.00 40.23 974 TYR A CA 1
ATOM 2966 C C . TYR A 1 974 ? 131.998 136.778 100.783 1.00 40.23 974 TYR A C 1
ATOM 2967 O O . TYR A 1 974 ? 132.569 137.620 101.477 1.00 40.23 974 TYR A O 1
ATOM 2976 N N . SER A 1 975 ? 130.727 136.902 100.416 1.00 42.33 975 SER A N 1
ATOM 2977 C CA . SER A 1 975 ? 129.972 138.123 100.656 1.00 42.33 975 SER A CA 1
ATOM 2978 C C . SER A 1 975 ? 129.192 138.108 101.963 1.00 42.33 975 SER A C 1
ATOM 2979 O O . SER A 1 975 ? 128.508 139.089 102.265 1.00 42.33 975 SER A O 1
ATOM 2982 N N . ALA A 1 976 ? 129.284 137.038 102.750 1.00 42.94 976 ALA A N 1
ATOM 2983 C CA . ALA A 1 976 ? 128.607 136.951 104.042 1.00 42.94 976 ALA A CA 1
ATOM 2984 C C . ALA A 1 976 ? 127.087 137.034 103.880 1.00 42.94 976 ALA A C 1
ATOM 2985 O O . ALA A 1 976 ? 126.422 137.917 104.423 1.00 42.94 976 ALA A O 1
ATOM 2987 N N . GLN A 1 977 ? 126.547 136.088 103.121 1.00 44.39 977 GLN A N 1
ATOM 2988 C CA . GLN A 1 977 ? 125.112 135.865 103.057 1.00 44.39 977 GLN A CA 1
ATOM 2989 C C . GLN A 1 977 ? 124.719 134.681 103.930 1.00 44.39 977 GLN A C 1
ATOM 2990 O O . GLN A 1 977 ? 125.462 133.706 104.062 1.00 44.39 977 GLN A O 1
ATOM 2996 N N . THR A 1 978 ? 123.534 134.781 104.524 1.00 43.27 978 THR A N 1
ATOM 2997 C CA . THR A 1 978 ? 122.995 133.706 105.342 1.00 43.27 978 THR A CA 1
ATOM 2998 C C . THR A 1 978 ? 122.511 132.563 104.459 1.00 43.27 978 THR A C 1
ATOM 2999 O O . THR A 1 978 ? 121.912 132.791 103.404 1.00 43.27 978 THR A O 1
ATOM 3003 N N . ALA A 1 979 ? 122.770 131.335 104.895 1.00 41.84 979 ALA A N 1
ATOM 3004 C CA . ALA A 1 979 ? 122.248 130.149 104.234 1.00 41.84 979 ALA A CA 1
ATOM 3005 C C . ALA A 1 979 ? 120.866 129.753 104.734 1.00 41.84 979 ALA A C 1
ATOM 3006 O O . ALA A 1 979 ? 120.309 128.771 104.235 1.00 41.84 979 ALA A O 1
ATOM 3008 N N . TYR A 1 980 ? 120.305 130.478 105.699 1.00 40.76 980 TYR A N 1
ATOM 3009 C CA . TYR A 1 980 ? 119.009 130.166 106.281 1.00 40.76 980 TYR A CA 1
ATOM 3010 C C . TYR A 1 980 ? 118.078 131.365 106.181 1.00 40.76 980 TYR A C 1
ATOM 3011 O O . TYR A 1 980 ? 118.468 132.458 105.763 1.00 40.76 980 TYR A O 1
ATOM 3020 N N . GLU A 1 981 ? 116.827 131.138 106.574 1.00 47.71 981 GLU A N 1
ATOM 3021 C CA . GLU A 1 981 ? 115.934 132.244 106.877 1.00 47.71 981 GLU A CA 1
ATOM 3022 C C . GLU A 1 981 ? 116.479 133.011 108.070 1.00 47.71 981 GLU A C 1
ATOM 3023 O O . GLU A 1 981 ? 116.934 132.416 109.048 1.00 47.71 981 GLU A O 1
ATOM 3029 N N . ASP A 1 982 ? 116.426 134.341 107.998 1.00 47.80 982 ASP A N 1
ATOM 3030 C CA . ASP A 1 982 ? 116.846 135.134 109.146 1.00 47.80 982 ASP A CA 1
ATOM 3031 C C . ASP A 1 982 ? 116.052 134.759 110.390 1.00 47.80 982 ASP A C 1
ATOM 3032 O O . ASP A 1 982 ? 116.574 134.832 111.507 1.00 47.80 982 ASP A O 1
ATOM 3037 N N . TRP A 1 983 ? 114.797 134.343 110.215 1.00 49.18 983 TRP A N 1
ATOM 3038 C CA . TRP A 1 983 ? 113.972 133.910 111.334 1.00 49.18 983 TRP A CA 1
ATOM 3039 C C . TRP A 1 983 ? 114.293 132.495 111.793 1.00 49.18 983 TRP A C 1
ATOM 3040 O O . TRP A 1 983 ? 113.841 132.092 112.869 1.00 49.18 983 TRP A O 1
ATOM 3051 N N . PHE A 1 984 ? 115.052 131.732 111.006 1.00 41.81 984 PHE A N 1
ATOM 3052 C CA . PHE A 1 984 ? 115.488 130.421 111.470 1.00 41.81 984 PHE A CA 1
ATOM 3053 C C . PHE A 1 984 ? 116.613 130.542 112.487 1.00 41.81 984 PHE A C 1
ATOM 3054 O O . PHE A 1 984 ? 116.724 129.702 113.385 1.00 41.81 984 PHE A O 1
ATOM 3062 N N . ILE A 1 985 ? 117.456 131.570 112.365 1.00 43.52 985 ILE A N 1
ATOM 3063 C CA . ILE A 1 985 ? 118.498 131.783 113.365 1.00 43.52 985 ILE A CA 1
ATOM 3064 C C . ILE A 1 985 ? 117.874 132.171 114.700 1.00 43.52 985 ILE A C 1
ATOM 3065 O O . ILE A 1 985 ? 118.366 131.781 115.766 1.00 43.52 985 ILE A O 1
ATOM 3070 N N . THR A 1 986 ? 116.788 132.946 114.666 1.00 45.54 986 THR A N 1
ATOM 3071 C CA . THR A 1 986 ? 116.163 133.400 115.904 1.00 45.54 986 THR A CA 1
ATOM 3072 C C . THR A 1 986 ? 115.689 132.224 116.747 1.00 45.54 986 THR A C 1
ATOM 3073 O O . THR A 1 986 ? 116.039 132.108 117.927 1.00 45.54 986 THR A O 1
ATOM 3077 N N . LEU A 1 987 ? 114.898 131.332 116.154 1.00 44.13 987 LEU A N 1
ATOM 3078 C CA . LEU A 1 987 ? 114.225 130.282 116.905 1.00 44.13 987 LEU A CA 1
ATOM 3079 C C . LEU A 1 987 ? 115.020 128.989 116.988 1.00 44.13 987 LEU A C 1
ATOM 3080 O O . LEU A 1 987 ? 114.598 128.070 117.697 1.00 44.13 987 LEU A O 1
ATOM 3085 N N . TYR A 1 988 ? 116.153 128.888 116.294 1.00 40.32 988 TYR A N 1
ATOM 3086 C CA . TYR A 1 988 ? 116.911 127.643 116.317 1.00 40.32 988 TYR A CA 1
ATOM 3087 C C . TYR A 1 988 ? 117.424 127.334 117.716 1.00 40.32 988 TYR A C 1
ATOM 3088 O O . TYR A 1 988 ? 117.397 126.179 118.153 1.00 40.32 988 TYR A O 1
ATOM 3097 N N . ASN A 1 989 ? 117.897 128.352 118.434 1.00 43.76 989 ASN A N 1
ATOM 3098 C CA . ASN A 1 989 ? 118.535 128.116 119.724 1.00 43.76 989 ASN A CA 1
ATOM 3099 C C . ASN A 1 989 ? 117.532 128.008 120.864 1.00 43.76 989 ASN A C 1
ATOM 3100 O O . ASN A 1 989 ? 117.808 127.330 121.859 1.00 43.76 989 ASN A O 1
ATOM 3105 N N . VAL A 1 990 ? 116.375 128.655 120.746 1.00 45.85 990 VAL A N 1
ATOM 3106 C CA . VAL A 1 990 ? 115.432 128.735 121.856 1.00 45.85 990 VAL A CA 1
ATOM 3107 C C . VAL A 1 990 ? 114.275 127.766 121.650 1.00 45.85 990 VAL A C 1
ATOM 3108 O O . VAL A 1 990 ? 113.682 127.284 122.621 1.00 45.85 990 VAL A O 1
ATOM 3112 N N . LEU A 1 991 ? 113.946 127.471 120.393 1.00 44.41 991 LEU A N 1
ATOM 3113 C CA . LEU A 1 991 ? 112.735 126.722 120.077 1.00 44.41 991 LEU A CA 1
ATOM 3114 C C . LEU A 1 991 ? 113.029 125.354 119.477 1.00 44.41 991 LEU A C 1
ATOM 3115 O O . LEU A 1 991 ? 112.561 124.344 120.010 1.00 44.41 991 LEU A O 1
ATOM 3120 N N . TYR A 1 992 ? 113.792 125.284 118.386 1.00 42.85 992 TYR A N 1
ATOM 3121 C CA . TYR A 1 992 ? 113.955 124.026 117.667 1.00 42.85 992 TYR A CA 1
ATOM 3122 C C . TYR A 1 992 ? 114.960 123.084 118.312 1.00 42.85 992 TYR A C 1
ATOM 3123 O O . TYR A 1 992 ? 114.907 121.879 118.047 1.00 42.85 992 TYR A O 1
ATOM 3132 N N . THR A 1 993 ? 115.875 123.591 119.135 1.00 41.99 993 THR A N 1
ATOM 3133 C CA . THR A 1 993 ? 116.931 122.765 119.713 1.00 41.99 993 THR A CA 1
ATOM 3134 C C . THR A 1 993 ? 117.142 123.103 121.181 1.00 41.99 993 THR A C 1
ATOM 3135 O O . THR A 1 993 ? 118.269 123.077 121.684 1.00 41.99 993 THR A O 1
ATOM 3139 N N . SER A 1 994 ? 116.062 123.415 121.894 1.00 46.34 994 SER A N 1
ATOM 3140 C CA . SER A 1 994 ? 116.137 123.782 123.302 1.00 46.34 994 SER A CA 1
ATOM 3141 C C . SER A 1 994 ? 115.555 122.721 124.224 1.00 46.34 994 SER A C 1
ATOM 3142 O O . SER A 1 994 ? 116.236 122.261 125.143 1.00 46.34 994 SER A O 1
ATOM 3145 N N . LEU A 1 995 ? 114.305 122.321 124.005 1.00 46.78 995 LEU A N 1
ATOM 3146 C CA . LEU A 1 995 ? 113.672 121.355 124.901 1.00 46.78 995 LEU A CA 1
ATOM 3147 C C . LEU A 1 995 ? 114.372 120.004 124.908 1.00 46.78 995 LEU A C 1
ATOM 3148 O O . LEU A 1 995 ? 114.738 119.530 125.998 1.00 46.78 995 LEU A O 1
ATOM 3153 N N . PRO A 1 996 ? 114.596 119.338 123.771 1.00 45.27 996 PRO A N 1
ATOM 3154 C CA . PRO A 1 996 ? 115.107 117.957 123.836 1.00 45.27 996 PRO A CA 1
ATOM 3155 C C . PRO A 1 996 ? 116.427 117.829 124.571 1.00 45.27 996 PRO A C 1
ATOM 3156 O O . PRO A 1 996 ? 116.635 116.838 125.281 1.00 45.27 996 PRO A O 1
ATOM 3160 N N . VAL A 1 997 ? 117.333 118.796 124.422 1.00 45.32 997 VAL A N 1
ATOM 3161 C CA . VAL A 1 997 ? 118.571 118.744 125.192 1.00 45.32 997 VAL A CA 1
ATOM 3162 C C . VAL A 1 997 ? 118.299 119.067 126.654 1.00 45.32 997 VAL A C 1
ATOM 3163 O O . VAL A 1 997 ? 118.965 118.533 127.549 1.00 45.32 997 VAL A O 1
ATOM 3167 N N . LEU A 1 998 ? 117.332 119.946 126.926 1.00 46.64 998 LEU A N 1
ATOM 3168 C CA . LEU A 1 998 ? 116.973 120.244 128.309 1.00 46.64 998 LEU A CA 1
ATOM 3169 C C . LEU A 1 998 ? 116.385 119.018 128.994 1.00 46.64 998 LEU A C 1
ATOM 3170 O O . LEU A 1 998 ? 116.757 118.685 130.124 1.00 46.64 998 LEU A O 1
ATOM 3175 N N . LEU A 1 999 ? 115.463 118.328 128.318 1.00 46.76 999 LEU A N 1
ATOM 3176 C CA . LEU A 1 999 ? 114.861 117.133 128.900 1.00 46.76 999 LEU A CA 1
ATOM 3177 C C . LEU A 1 999 ? 115.908 116.054 129.131 1.00 46.76 999 LEU A C 1
ATOM 3178 O O . LEU A 1 999 ? 115.873 115.352 130.148 1.00 46.76 999 LEU A O 1
ATOM 3183 N N . MET A 1 1000 ? 116.846 115.900 128.196 1.00 48.01 1000 MET A N 1
ATOM 3184 C CA . MET A 1 1000 ? 117.949 114.971 128.411 1.00 48.01 1000 MET A CA 1
ATOM 3185 C C . MET A 1 1000 ? 118.772 115.381 129.624 1.00 48.01 1000 MET A C 1
ATOM 3186 O O . MET A 1 1000 ? 119.191 114.531 130.417 1.00 48.01 1000 MET A O 1
ATOM 3191 N N . GLY A 1 1001 ? 119.012 116.682 129.786 1.00 46.27 1001 GLY A N 1
ATOM 3192 C CA . GLY A 1 1001 ? 119.776 117.158 130.923 1.00 46.27 1001 GLY A CA 1
ATOM 3193 C C . GLY A 1 1001 ? 119.108 116.901 132.256 1.00 46.27 1001 GLY A C 1
ATOM 3194 O O . GLY A 1 1001 ? 119.765 116.995 133.297 1.00 46.27 1001 GLY A O 1
ATOM 3195 N N . LEU A 1 1002 ? 117.816 116.582 132.252 1.00 47.08 1002 LEU A N 1
ATOM 3196 C CA . LEU A 1 1002 ? 117.064 116.294 133.466 1.00 47.08 1002 LEU A CA 1
ATOM 3197 C C . LEU A 1 1002 ? 116.700 114.828 133.622 1.00 47.08 1002 LEU A C 1
ATOM 3198 O O . LEU A 1 1002 ? 116.822 114.284 134.720 1.00 47.08 1002 LEU A O 1
ATOM 3203 N N . LEU A 1 1003 ? 116.261 114.170 132.550 1.00 47.95 1003 LEU A N 1
ATOM 3204 C CA . LEU A 1 1003 ? 115.682 112.837 132.640 1.00 47.95 1003 LEU A CA 1
ATOM 3205 C C . LEU A 1 1003 ? 116.627 111.724 132.213 1.00 47.95 1003 LEU A C 1
ATOM 3206 O O . LEU A 1 1003 ? 116.341 110.557 132.496 1.00 47.95 1003 LEU A O 1
ATOM 3211 N N . ASP A 1 1004 ? 117.731 112.041 131.544 1.00 49.25 1004 ASP A N 1
ATOM 3212 C CA . ASP A 1 1004 ? 118.601 110.997 131.021 1.00 49.25 1004 ASP A CA 1
ATOM 3213 C C . ASP A 1 1004 ? 119.139 110.126 132.149 1.00 49.25 1004 ASP A C 1
ATOM 3214 O O . ASP A 1 1004 ? 119.506 110.619 133.218 1.00 49.25 1004 ASP A O 1
ATOM 3219 N N . GLN A 1 1005 ? 119.184 108.818 131.899 1.00 49.40 1005 GLN A N 1
ATOM 3220 C CA . GLN A 1 1005 ? 119.696 107.845 132.861 1.00 49.40 1005 GLN A CA 1
ATOM 3221 C C . GLN A 1 1005 ? 120.447 106.773 132.087 1.00 49.40 1005 GLN A C 1
ATOM 3222 O O . GLN A 1 1005 ? 119.827 105.962 131.394 1.00 49.40 1005 GLN A O 1
ATOM 3228 N N . ASP A 1 1006 ? 121.775 106.766 132.200 1.00 53.94 1006 ASP A N 1
ATOM 3229 C CA . ASP A 1 1006 ? 122.546 105.686 131.595 1.00 53.94 1006 ASP A CA 1
ATOM 3230 C C . ASP A 1 1006 ? 122.182 104.348 132.224 1.00 53.94 1006 ASP A C 1
ATOM 3231 O O . ASP A 1 1006 ? 122.050 103.337 131.524 1.00 53.94 1006 ASP A O 1
ATOM 3236 N N . VAL A 1 1007 ? 122.019 104.322 133.547 1.00 56.67 1007 VAL A N 1
ATOM 3237 C CA . VAL A 1 1007 ? 121.588 103.137 134.273 1.00 56.67 1007 VAL A CA 1
ATOM 3238 C C . VAL A 1 1007 ? 120.583 103.562 135.334 1.00 56.67 1007 VAL A C 1
ATOM 3239 O O . VAL A 1 1007 ? 120.473 104.739 135.683 1.00 56.67 1007 VAL A O 1
ATOM 3243 N N . SER A 1 1008 ? 119.846 102.583 135.849 1.00 56.79 1008 SER A N 1
ATOM 3244 C CA . SER A 1 1008 ? 118.812 102.864 136.830 1.00 56.79 1008 SER A CA 1
ATOM 3245 C C . SER A 1 1008 ? 119.428 103.344 138.141 1.00 56.79 1008 SER A C 1
ATOM 3246 O O . SER A 1 1008 ? 120.619 103.164 138.406 1.00 56.79 1008 SER A O 1
ATOM 3249 N N . ASP A 1 1009 ? 118.590 103.973 138.969 1.00 54.25 1009 ASP A N 1
ATOM 3250 C CA . ASP A 1 1009 ? 119.056 104.435 140.272 1.00 54.25 1009 ASP A CA 1
ATOM 3251 C C . ASP A 1 1009 ? 119.518 103.267 141.133 1.00 54.25 1009 ASP A C 1
ATOM 3252 O O . ASP A 1 1009 ? 120.545 103.356 141.815 1.00 54.25 1009 ASP A O 1
ATOM 3257 N N . LYS A 1 1010 ? 118.769 102.162 141.114 1.00 58.52 1010 LYS A N 1
ATOM 3258 C CA . LYS A 1 1010 ? 119.171 100.984 141.875 1.00 58.52 1010 LYS A CA 1
ATOM 3259 C C . LYS A 1 1010 ? 120.480 100.414 141.349 1.00 58.52 1010 LYS A C 1
ATOM 3260 O O . LYS A 1 1010 ? 121.346 100.003 142.129 1.00 58.52 1010 LYS A O 1
ATOM 3266 N N . LEU A 1 1011 ? 120.642 100.380 140.027 1.00 60.10 1011 LEU A N 1
ATOM 3267 C CA . LEU A 1 1011 ? 121.860 99.829 139.448 1.00 60.10 1011 LEU A CA 1
ATOM 3268 C C . LEU A 1 1011 ? 123.049 100.756 139.665 1.00 60.10 1011 LEU A C 1
ATOM 3269 O O . LEU A 1 1011 ? 124.185 100.287 139.789 1.00 60.10 1011 LEU A O 1
ATOM 3274 N N . SER A 1 1012 ? 122.810 102.069 139.716 1.00 57.07 1012 SER A N 1
ATOM 3275 C CA . SER A 1 1012 ? 123.896 103.006 139.982 1.00 57.07 1012 SER A CA 1
ATOM 3276 C C . SER A 1 1012 ? 124.467 102.802 141.380 1.00 57.07 1012 SER A C 1
ATOM 3277 O O . SER A 1 1012 ? 125.683 102.905 141.581 1.00 57.07 1012 SER A O 1
ATOM 3280 N N . LEU A 1 1013 ? 123.606 102.525 142.363 1.00 56.43 1013 LEU A N 1
ATOM 3281 C CA . LEU A 1 1013 ? 124.098 102.207 143.699 1.00 56.43 1013 LEU A CA 1
ATOM 3282 C C . LEU A 1 1013 ? 124.884 100.904 143.697 1.00 56.43 1013 LEU A C 1
ATOM 3283 O O . LEU A 1 1013 ? 125.923 100.796 144.359 1.00 56.43 1013 LEU A O 1
ATOM 3288 N N . ARG A 1 1014 ? 124.403 99.899 142.963 1.00 62.83 1014 ARG A N 1
ATOM 3289 C CA . ARG A 1 1014 ? 125.081 98.608 142.934 1.00 62.83 1014 ARG A CA 1
ATOM 3290 C C . ARG A 1 1014 ? 126.402 98.669 142.179 1.00 62.83 1014 ARG A C 1
ATOM 3291 O O . ARG A 1 1014 ? 127.223 97.757 142.318 1.00 62.83 1014 ARG A O 1
ATOM 3299 N N . PHE A 1 1015 ? 126.630 99.723 141.397 1.00 60.51 1015 PHE A N 1
ATOM 3300 C CA . PHE A 1 1015 ? 127.872 99.914 140.649 1.00 60.51 1015 PHE A CA 1
ATOM 3301 C C . PHE A 1 1015 ? 128.429 101.292 140.975 1.00 60.51 1015 PHE A C 1
ATOM 3302 O O . PHE A 1 1015 ? 128.284 102.236 140.187 1.00 60.51 1015 PHE A O 1
ATOM 3310 N N . PRO A 1 1016 ? 129.069 101.449 142.136 1.00 59.42 1016 PRO A N 1
ATOM 3311 C CA . PRO A 1 1016 ? 129.716 102.734 142.439 1.00 59.42 1016 PRO A CA 1
ATOM 3312 C C . PRO A 1 1016 ? 130.833 103.079 141.475 1.00 59.42 1016 PRO A C 1
ATOM 3313 O O . PRO A 1 1016 ? 131.210 104.253 141.380 1.00 59.42 1016 PRO A O 1
ATOM 3317 N N . GLY A 1 1017 ? 131.372 102.096 140.754 1.00 58.91 1017 GLY A N 1
ATOM 3318 C CA . GLY A 1 1017 ? 132.478 102.337 139.848 1.00 58.91 1017 GLY A CA 1
ATOM 3319 C C . GLY A 1 1017 ? 132.144 103.236 138.676 1.00 58.91 1017 GLY A C 1
ATOM 3320 O O . GLY A 1 1017 ? 133.064 103.677 137.980 1.00 58.91 1017 GLY A O 1
ATOM 3321 N N . LEU A 1 1018 ? 130.863 103.506 138.427 1.00 56.66 1018 LEU A N 1
ATOM 3322 C CA . LEU A 1 1018 ? 130.496 104.425 137.358 1.00 56.66 1018 LEU A CA 1
ATOM 3323 C C . LEU A 1 1018 ? 130.815 105.872 137.697 1.00 56.66 1018 LEU A C 1
ATOM 3324 O O . LEU A 1 1018 ? 130.690 106.736 136.823 1.00 56.66 1018 LEU A O 1
ATOM 3329 N N . TYR A 1 1019 ? 131.206 106.158 138.939 1.00 55.96 1019 TYR A N 1
ATOM 3330 C CA . TYR A 1 1019 ? 131.454 107.538 139.338 1.00 55.96 1019 TYR A CA 1
ATOM 3331 C C . TYR A 1 1019 ? 132.765 108.068 138.776 1.00 55.96 1019 TYR A C 1
ATOM 3332 O O . TYR A 1 1019 ? 132.867 109.263 138.479 1.00 55.96 1019 TYR A O 1
ATOM 3341 N N . ILE A 1 1020 ? 133.773 107.205 138.618 1.00 58.59 1020 ILE A N 1
ATOM 3342 C CA . ILE A 1 1020 ? 135.085 107.655 138.166 1.00 58.59 1020 ILE A CA 1
ATOM 3343 C C . ILE A 1 1020 ? 134.991 108.438 136.867 1.00 58.59 1020 ILE A C 1
ATOM 3344 O O . ILE A 1 1020 ? 135.889 109.225 136.551 1.00 58.59 1020 ILE A O 1
ATOM 3349 N N . VAL A 1 1021 ? 133.915 108.246 136.103 1.00 54.36 1021 VAL A N 1
ATOM 3350 C CA . VAL A 1 1021 ? 133.733 108.986 134.860 1.00 54.36 1021 VAL A CA 1
ATOM 3351 C C . VAL A 1 1021 ? 133.676 110.484 135.125 1.00 54.36 1021 VAL A C 1
ATOM 3352 O O . VAL A 1 1021 ? 133.976 111.290 134.237 1.00 54.36 1021 VAL A O 1
ATOM 3356 N N . GLY A 1 1022 ? 133.291 110.883 136.335 1.00 55.18 1022 GLY A N 1
ATOM 3357 C CA . GLY A 1 1022 ? 133.207 112.289 136.683 1.00 55.18 1022 GLY A CA 1
ATOM 3358 C C . GLY A 1 1022 ? 134.471 112.821 137.325 1.00 55.18 1022 GLY A C 1
ATOM 3359 O O . GLY A 1 1022 ? 134.919 113.924 137.002 1.00 55.18 1022 GLY A O 1
ATOM 3360 N N . GLN A 1 1023 ? 135.053 112.045 138.242 1.00 58.75 1023 GLN A N 1
ATOM 3361 C CA . GLN A 1 1023 ? 136.321 112.441 138.846 1.00 58.75 1023 GLN A CA 1
ATOM 3362 C C . GLN A 1 1023 ? 137.383 112.660 137.777 1.00 58.75 1023 GLN A C 1
ATOM 3363 O O . GLN A 1 1023 ? 138.035 113.710 137.734 1.00 58.75 1023 GLN A O 1
ATOM 3369 N N . ARG A 1 1024 ? 137.569 111.671 136.899 1.00 61.96 1024 ARG A N 1
ATOM 3370 C CA . ARG A 1 1024 ? 138.549 111.793 135.829 1.00 61.96 1024 ARG A CA 1
ATOM 3371 C C . ARG A 1 1024 ? 138.161 112.860 134.818 1.00 61.96 1024 ARG A C 1
ATOM 3372 O O . ARG A 1 1024 ? 139.020 113.318 134.058 1.00 61.96 1024 ARG A O 1
ATOM 3380 N N . ASP A 1 1025 ? 136.893 113.266 134.794 1.00 55.61 1025 ASP A N 1
ATOM 3381 C CA . ASP A 1 1025 ? 136.409 114.287 133.871 1.00 55.61 1025 ASP A CA 1
ATOM 3382 C C . ASP A 1 1025 ? 136.655 113.863 132.422 1.00 55.61 1025 ASP A C 1
ATOM 3383 O O . ASP A 1 1025 ? 137.430 114.476 131.688 1.00 55.61 1025 ASP A O 1
ATOM 3388 N N . LEU A 1 1026 ? 135.976 112.787 132.025 1.00 57.23 1026 LEU A N 1
ATOM 3389 C CA . LEU A 1 1026 ? 136.171 112.190 130.710 1.00 57.23 1026 LEU A CA 1
ATOM 3390 C C . LEU A 1 1026 ? 135.091 112.553 129.702 1.00 57.23 1026 LEU A C 1
ATOM 3391 O O . LEU A 1 1026 ? 135.355 112.512 128.497 1.00 57.23 1026 LEU A O 1
ATOM 3396 N N . LEU A 1 1027 ? 133.885 112.906 130.148 1.00 51.74 1027 LEU A N 1
ATOM 3397 C CA . LEU A 1 1027 ? 132.787 113.126 129.215 1.00 51.74 1027 LEU A CA 1
ATOM 3398 C C . LEU A 1 1027 ? 132.763 114.525 128.618 1.00 51.74 1027 LEU A C 1
ATOM 3399 O O . LEU A 1 1027 ? 132.007 114.755 127.668 1.00 51.74 1027 LEU A O 1
ATOM 3404 N N . PHE A 1 1028 ? 133.549 115.467 129.139 1.00 50.72 1028 PHE A N 1
ATOM 3405 C CA . PHE A 1 1028 ? 133.665 116.772 128.492 1.00 50.72 1028 PHE A CA 1
ATOM 3406 C C . PHE A 1 1028 ? 135.022 117.366 128.867 1.00 50.72 1028 PHE A C 1
ATOM 3407 O O . PHE A 1 1028 ? 135.169 117.944 129.947 1.00 50.72 1028 PHE A O 1
ATOM 3415 N N . ASN A 1 1029 ? 135.989 117.225 127.968 1.00 52.36 1029 ASN A N 1
ATOM 3416 C CA . ASN A 1 1029 ? 137.306 117.808 128.134 1.00 52.36 1029 ASN A CA 1
ATOM 3417 C C . ASN A 1 1029 ? 137.387 119.111 127.349 1.00 52.36 1029 ASN A C 1
ATOM 3418 O O . ASN A 1 1029 ? 136.414 119.577 126.753 1.00 52.36 1029 ASN A O 1
ATOM 3423 N N . TYR A 1 1030 ? 138.576 119.713 127.360 1.00 55.59 1030 TYR A N 1
ATOM 3424 C CA . TYR A 1 1030 ? 138.858 120.790 126.422 1.00 55.59 1030 TYR A CA 1
ATOM 3425 C C . TYR A 1 1030 ? 139.097 120.233 125.025 1.00 55.59 1030 TYR A C 1
ATOM 3426 O O . TYR A 1 1030 ? 138.875 120.930 124.030 1.00 55.59 1030 TYR A O 1
ATOM 3435 N N . LYS A 1 1031 ? 139.545 118.978 124.939 1.00 52.04 1031 LYS A N 1
ATOM 3436 C CA . LYS A 1 1031 ? 139.692 118.313 123.649 1.00 52.04 1031 LYS A CA 1
ATOM 3437 C C . LYS A 1 1031 ? 138.335 117.989 123.036 1.00 52.04 1031 LYS A C 1
ATOM 3438 O O . LYS A 1 1031 ? 138.098 118.253 121.852 1.00 52.04 1031 LYS A O 1
ATOM 3444 N N . ARG A 1 1032 ? 137.427 117.415 123.829 1.00 50.84 1032 ARG A N 1
ATOM 3445 C CA . ARG A 1 1032 ? 136.123 117.028 123.306 1.00 50.84 1032 ARG A CA 1
ATOM 3446 C C . ARG A 1 1032 ? 135.300 118.229 122.868 1.00 50.84 1032 ARG A C 1
ATOM 3447 O O . ARG A 1 1032 ? 134.312 118.059 122.148 1.00 50.84 1032 ARG A O 1
ATOM 3455 N N . PHE A 1 1033 ? 135.675 119.434 123.295 1.00 49.12 1033 PHE A N 1
ATOM 3456 C CA . PHE A 1 1033 ? 135.047 120.631 122.753 1.00 49.12 1033 PHE A CA 1
ATOM 3457 C C . PHE A 1 1033 ? 135.326 120.759 121.262 1.00 49.12 1033 PHE A C 1
ATOM 3458 O O . PHE A 1 1033 ? 134.437 121.122 120.482 1.00 49.12 1033 PHE A O 1
ATOM 3466 N N . PHE A 1 1034 ? 136.559 120.459 120.846 1.00 49.24 1034 PHE A N 1
ATOM 3467 C CA . PHE A 1 1034 ? 136.910 120.564 119.435 1.00 49.24 1034 PHE A CA 1
ATOM 3468 C C . PHE A 1 1034 ? 136.328 119.417 118.621 1.00 49.24 1034 PHE A C 1
ATOM 3469 O O . PHE A 1 1034 ? 136.013 119.598 117.441 1.00 49.24 1034 PHE A O 1
ATOM 3477 N N . VAL A 1 1035 ? 136.182 118.234 119.221 1.00 46.92 1035 VAL A N 1
ATOM 3478 C CA . VAL A 1 1035 ? 135.522 117.135 118.522 1.00 46.92 1035 VAL A CA 1
ATOM 3479 C C . VAL A 1 1035 ? 134.085 117.513 118.193 1.00 46.92 1035 VAL A C 1
ATOM 3480 O O . VAL A 1 1035 ? 133.607 117.287 117.075 1.00 46.92 1035 VAL A O 1
ATOM 3484 N N . SER A 1 1036 ? 133.373 118.090 119.161 1.00 45.79 1036 SER A N 1
ATOM 3485 C CA . SER A 1 1036 ? 132.047 118.623 118.876 1.00 45.79 1036 SER A CA 1
ATOM 3486 C C . SER A 1 1036 ? 132.124 119.792 117.907 1.00 45.79 1036 SER A C 1
ATOM 3487 O O . SER A 1 1036 ? 131.167 120.054 117.170 1.00 45.79 1036 SER A O 1
ATOM 3490 N N . LEU A 1 1037 ? 133.247 120.512 117.902 1.00 46.65 1037 LEU A N 1
ATOM 3491 C CA . LEU A 1 1037 ? 133.446 121.573 116.921 1.00 46.65 1037 LEU A CA 1
ATOM 3492 C C . LEU A 1 1037 ? 133.705 120.986 115.540 1.00 46.65 1037 LEU A C 1
ATOM 3493 O O . LEU A 1 1037 ? 133.121 121.430 114.545 1.00 46.65 1037 LEU A O 1
ATOM 3498 N N . LEU A 1 1038 ? 134.580 119.982 115.462 1.00 45.09 1038 LEU A N 1
ATOM 3499 C CA . LEU A 1 1038 ? 134.806 119.289 114.199 1.00 45.09 1038 LEU A CA 1
ATOM 3500 C C . LEU A 1 1038 ? 133.530 118.614 113.719 1.00 45.09 1038 LEU A C 1
ATOM 3501 O O . LEU A 1 1038 ? 133.178 118.689 112.536 1.00 45.09 1038 LEU A O 1
ATOM 3506 N N . HIS A 1 1039 ? 132.820 117.949 114.631 1.00 43.77 1039 HIS A N 1
ATOM 3507 C CA . HIS A 1 1039 ? 131.556 117.319 114.271 1.00 43.77 1039 HIS A CA 1
ATOM 3508 C C . HIS A 1 1039 ? 130.576 118.338 113.710 1.00 43.77 1039 HIS A C 1
ATOM 3509 O O . HIS A 1 1039 ? 129.787 118.015 112.816 1.00 43.77 1039 HIS A O 1
ATOM 3516 N N . GLY A 1 1040 ? 130.607 119.568 114.221 1.00 43.71 1040 GLY A N 1
ATOM 3517 C CA . GLY A 1 1040 ? 129.820 120.627 113.616 1.00 43.71 1040 GLY A CA 1
ATOM 3518 C C . GLY A 1 1040 ? 130.329 121.012 112.241 1.00 43.71 1040 GLY A C 1
ATOM 3519 O O . GLY A 1 1040 ? 129.543 121.322 111.343 1.00 43.71 1040 GLY A O 1
ATOM 3520 N N . VAL A 1 1041 ? 131.650 121.003 112.058 1.00 43.24 1041 VAL A N 1
ATOM 3521 C CA . VAL A 1 1041 ? 132.224 121.354 110.761 1.00 43.24 1041 VAL A CA 1
ATOM 3522 C C . VAL A 1 1041 ? 131.804 120.339 109.706 1.00 43.24 1041 VAL A C 1
ATOM 3523 O O . VAL A 1 1041 ? 131.344 120.702 108.617 1.00 43.24 1041 VAL A O 1
ATOM 3527 N N . LEU A 1 1042 ? 131.959 119.048 110.011 1.00 42.56 1042 LEU A N 1
ATOM 3528 C CA . LEU A 1 1042 ? 131.592 118.015 109.048 1.00 42.56 1042 LEU A CA 1
ATOM 3529 C C . LEU A 1 1042 ? 130.093 118.013 108.785 1.00 42.56 1042 LEU A C 1
ATOM 3530 O O . LEU A 1 1042 ? 129.658 117.928 107.631 1.00 42.56 1042 LEU A O 1
ATOM 3535 N N . THR A 1 1043 ? 129.287 118.108 109.842 1.00 39.90 1043 THR A N 1
ATOM 3536 C CA . THR A 1 1043 ? 127.840 118.111 109.663 1.00 39.90 1043 THR A CA 1
ATOM 3537 C C . THR A 1 1043 ? 127.398 119.304 108.828 1.00 39.90 1043 THR A C 1
ATOM 3538 O O . THR A 1 1043 ? 126.547 119.169 107.942 1.00 39.90 1043 THR A O 1
ATOM 3542 N N . SER A 1 1044 ? 127.966 120.481 109.095 1.00 39.94 1044 SER A N 1
ATOM 3543 C CA . SER A 1 1044 ? 127.669 121.646 108.269 1.00 39.94 1044 SER A CA 1
ATOM 3544 C C . SER A 1 1044 ? 128.132 121.428 106.836 1.00 39.94 1044 SER A C 1
ATOM 3545 O O . SER A 1 1044 ? 127.433 121.796 105.885 1.00 39.94 1044 SER A O 1
ATOM 3548 N N . MET A 1 1045 ? 129.312 120.833 106.663 1.00 42.30 1045 MET A N 1
ATOM 3549 C CA . MET A 1 1045 ? 129.799 120.523 105.324 1.00 42.30 1045 MET A CA 1
ATOM 3550 C C . MET A 1 1045 ? 128.852 119.563 104.616 1.00 42.30 1045 MET A C 1
ATOM 3551 O O . MET A 1 1045 ? 128.498 119.767 103.450 1.00 42.30 1045 MET A O 1
ATOM 3556 N N . ILE A 1 1046 ? 128.428 118.507 105.312 1.00 41.71 1046 ILE A N 1
ATOM 3557 C CA . ILE A 1 1046 ? 127.445 117.589 104.747 1.00 41.71 1046 ILE A CA 1
ATOM 3558 C C . ILE A 1 1046 ? 126.108 118.291 104.559 1.00 41.71 1046 ILE A C 1
ATOM 3559 O O . ILE A 1 1046 ? 125.460 118.155 103.516 1.00 41.71 1046 ILE A O 1
ATOM 3564 N N . LEU A 1 1047 ? 125.670 119.048 105.567 1.00 41.54 1047 LEU A N 1
ATOM 3565 C CA . LEU A 1 1047 ? 124.394 119.744 105.475 1.00 41.54 1047 LEU A CA 1
ATOM 3566 C C . LEU A 1 1047 ? 124.371 120.751 104.338 1.00 41.54 1047 LEU A C 1
ATOM 3567 O O . LEU A 1 1047 ? 123.287 121.153 103.907 1.00 41.54 1047 LEU A O 1
ATOM 3572 N N . PHE A 1 1048 ? 125.536 121.175 103.853 1.00 38.64 1048 PHE A N 1
ATOM 3573 C CA . PHE A 1 1048 ? 125.629 122.141 102.767 1.00 38.64 1048 PHE A CA 1
ATOM 3574 C C . PHE A 1 1048 ? 125.938 121.493 101.423 1.00 38.64 1048 PHE A C 1
ATOM 3575 O O . PHE A 1 1048 ? 125.266 121.781 100.429 1.00 38.64 1048 PHE A O 1
ATOM 3583 N N . PHE A 1 1049 ? 126.945 120.622 101.371 1.00 39.47 1049 PHE A N 1
ATOM 3584 C CA . PHE A 1 1049 ? 127.438 120.147 100.084 1.00 39.47 1049 PHE A CA 1
ATOM 3585 C C . PHE A 1 1049 ? 126.527 119.101 99.452 1.00 39.47 1049 PHE A C 1
ATOM 3586 O O . PHE A 1 1049 ? 126.398 119.068 98.224 1.00 39.47 1049 PHE A O 1
ATOM 3594 N N . ILE A 1 1050 ? 125.897 118.234 100.247 1.00 42.34 1050 ILE A N 1
ATOM 3595 C CA . ILE A 1 1050 ? 124.926 117.297 99.681 1.00 42.34 1050 ILE A CA 1
ATOM 3596 C C . ILE A 1 1050 ? 123.761 118.039 99.038 1.00 42.34 1050 ILE A C 1
ATOM 3597 O O . ILE A 1 1050 ? 123.409 117.714 97.892 1.00 42.34 1050 ILE A O 1
ATOM 3602 N N . PRO A 1 1051 ? 123.126 119.016 99.688 1.00 40.66 1051 PRO A N 1
ATOM 3603 C CA . PRO A 1 1051 ? 122.186 119.872 98.950 1.00 40.66 1051 PRO A CA 1
ATOM 3604 C C . PRO A 1 1051 ? 122.831 120.604 97.788 1.00 40.66 1051 PRO A C 1
ATOM 3605 O O . PRO A 1 1051 ? 122.179 120.806 96.757 1.00 40.66 1051 PRO A O 1
ATOM 3609 N N . LEU A 1 1052 ? 124.095 121.010 97.921 1.00 42.09 1052 LEU A N 1
ATOM 3610 C CA . LEU A 1 1052 ? 124.771 121.698 96.826 1.00 42.09 1052 LEU A CA 1
ATOM 3611 C C . LEU A 1 1052 ? 124.847 120.814 95.590 1.00 42.09 1052 LEU A C 1
ATOM 3612 O O . LEU A 1 1052 ? 124.478 121.234 94.487 1.00 42.09 1052 LEU A O 1
ATOM 3617 N N . GLY A 1 1053 ? 125.328 119.581 95.753 1.00 43.23 1053 GLY A N 1
ATOM 3618 C CA . GLY A 1 1053 ? 125.420 118.684 94.615 1.00 43.23 1053 GLY A CA 1
ATOM 3619 C C . GLY A 1 1053 ? 124.072 118.436 93.969 1.00 43.23 1053 GLY A C 1
ATOM 3620 O O . GLY A 1 1053 ? 123.952 118.424 92.742 1.00 43.23 1053 GLY A O 1
ATOM 3621 N N . ALA A 1 1054 ? 123.039 118.235 94.788 1.00 46.29 1054 ALA A N 1
ATOM 3622 C CA . ALA A 1 1054 ? 121.695 118.070 94.250 1.00 46.29 1054 ALA A CA 1
ATOM 3623 C C . ALA A 1 1054 ? 121.221 119.342 93.562 1.00 46.29 1054 ALA A C 1
ATOM 3624 O O . ALA A 1 1054 ? 120.568 119.283 92.514 1.00 46.29 1054 ALA A O 1
ATOM 3626 N N . TYR A 1 1055 ? 121.534 120.503 94.139 1.00 44.89 1055 TYR A N 1
ATOM 3627 C CA . TYR A 1 1055 ? 121.088 121.765 93.561 1.00 44.89 1055 TYR A CA 1
ATOM 3628 C C . TYR A 1 1055 ? 121.914 122.168 92.348 1.00 44.89 1055 TYR A C 1
ATOM 3629 O O . TYR A 1 1055 ? 121.415 122.893 91.482 1.00 44.89 1055 TYR A O 1
ATOM 3638 N N . LEU A 1 1056 ? 123.169 121.724 92.265 1.00 44.95 1056 LEU A N 1
ATOM 3639 C CA . LEU A 1 1056 ? 123.939 121.949 91.047 1.00 44.95 1056 LEU A CA 1
ATOM 3640 C C . LEU A 1 1056 ? 123.286 121.252 89.862 1.00 44.95 1056 LEU A C 1
ATOM 3641 O O . LEU A 1 1056 ? 123.188 121.824 88.771 1.00 44.95 1056 LEU A O 1
ATOM 3646 N N . GLN A 1 1057 ? 122.832 120.019 90.060 1.00 52.04 1057 GLN A N 1
ATOM 3647 C CA . GLN A 1 1057 ? 122.131 119.278 89.023 1.00 52.04 1057 GLN A CA 1
ATOM 3648 C C . GLN A 1 1057 ? 120.639 119.601 89.108 1.00 52.04 1057 GLN A C 1
ATOM 3649 O O . GLN A 1 1057 ? 120.214 120.524 89.807 1.00 52.04 1057 GLN A O 1
ATOM 3655 N N . THR A 1 1058 ? 119.826 118.841 88.384 1.00 58.44 1058 THR A N 1
ATOM 3656 C CA . THR A 1 1058 ? 118.388 119.062 88.385 1.00 58.44 1058 THR A CA 1
ATOM 3657 C C . THR A 1 1058 ? 117.784 118.538 89.683 1.00 58.44 1058 THR A C 1
ATOM 3658 O O . THR A 1 1058 ? 118.102 117.430 90.123 1.00 58.44 1058 THR A O 1
ATOM 3662 N N . VAL A 1 1059 ? 116.923 119.340 90.309 1.00 54.68 1059 VAL A N 1
ATOM 3663 C CA . VAL A 1 1059 ? 116.255 118.965 91.557 1.00 54.68 1059 VAL A CA 1
ATOM 3664 C C . VAL A 1 1059 ? 114.781 119.333 91.399 1.00 54.68 1059 VAL A C 1
ATOM 3665 O O . VAL A 1 1059 ? 114.375 120.472 91.647 1.00 54.68 1059 VAL A O 1
ATOM 3669 N N . GLY A 1 1060 ? 113.969 118.366 90.983 1.00 62.30 1060 GLY A N 1
ATOM 3670 C CA . GLY A 1 1060 ? 112.547 118.615 90.811 1.00 62.30 1060 GLY A CA 1
ATOM 3671 C C . GLY A 1 1060 ? 112.257 119.765 89.872 1.00 62.30 1060 GLY A C 1
ATOM 3672 O O . GLY A 1 1060 ? 111.359 120.572 90.141 1.00 62.30 1060 GLY A O 1
ATOM 3673 N N . GLN A 1 1061 ? 112.993 119.855 88.766 1.00 62.53 1061 GLN A N 1
ATOM 3674 C CA . GLN A 1 1061 ? 112.916 121.016 87.885 1.00 62.53 1061 GLN A CA 1
ATOM 3675 C C . GLN A 1 1061 ? 111.719 120.865 86.956 1.00 62.53 1061 GLN A C 1
ATOM 3676 O O . GLN A 1 1061 ? 111.706 119.998 86.077 1.00 62.53 1061 GLN A O 1
ATOM 3682 N N . ASP A 1 1062 ? 110.713 121.704 87.162 1.00 64.26 1062 ASP A N 1
ATOM 3683 C CA . ASP A 1 1062 ? 109.564 121.814 86.275 1.00 64.26 1062 ASP A CA 1
ATOM 3684 C C . ASP A 1 1062 ? 108.952 123.190 86.521 1.00 64.26 1062 ASP A C 1
ATOM 3685 O O . ASP A 1 1062 ? 109.614 124.080 87.067 1.00 64.26 1062 ASP A O 1
ATOM 3690 N N . GLY A 1 1063 ? 107.700 123.372 86.104 1.00 64.84 1063 GLY A N 1
ATOM 3691 C CA . GLY A 1 1063 ? 106.995 124.595 86.441 1.00 64.84 1063 GLY A CA 1
ATOM 3692 C C . GLY A 1 1063 ? 107.148 124.987 87.898 1.00 64.84 1063 GLY A C 1
ATOM 3693 O O . GLY A 1 1063 ? 107.112 126.173 88.232 1.00 64.84 1063 GLY A O 1
ATOM 3694 N N . GLU A 1 1064 ? 107.325 124.005 88.781 1.00 62.67 1064 GLU A N 1
ATOM 3695 C CA . GLU A 1 1064 ? 107.523 124.237 90.211 1.00 62.67 1064 GLU A CA 1
ATOM 3696 C C . GLU A 1 1064 ? 108.895 123.674 90.582 1.00 62.67 1064 GLU A C 1
ATOM 3697 O O . GLU A 1 1064 ? 109.009 122.532 91.031 1.00 62.67 1064 GLU A O 1
ATOM 3703 N N . ALA A 1 1065 ? 109.935 124.488 90.415 1.00 60.29 1065 ALA A N 1
ATOM 3704 C CA . ALA A 1 1065 ? 111.311 124.018 90.542 1.00 60.29 1065 ALA A CA 1
ATOM 3705 C C . ALA A 1 1065 ? 111.977 124.574 91.794 1.00 60.29 1065 ALA A C 1
ATOM 3706 O O . ALA A 1 1065 ? 112.199 125.793 91.876 1.00 60.29 1065 ALA A O 1
ATOM 3708 N N . PRO A 1 1066 ? 112.322 123.744 92.788 1.00 54.59 1066 PRO A N 1
ATOM 3709 C CA . PRO A 1 1066 ? 113.115 124.247 93.931 1.00 54.59 1066 PRO A CA 1
ATOM 3710 C C . PRO A 1 1066 ? 114.613 124.229 93.648 1.00 54.59 1066 PRO A C 1
ATOM 3711 O O . PRO A 1 1066 ? 115.386 123.452 94.218 1.00 54.59 1066 PRO A O 1
ATOM 3715 N N . SER A 1 1067 ? 115.048 125.104 92.740 1.00 53.46 1067 SER A N 1
ATOM 3716 C CA . SER A 1 1067 ? 116.458 125.234 92.385 1.00 53.46 1067 SER A CA 1
ATOM 3717 C C . SER A 1 1067 ? 117.031 126.573 92.833 1.00 53.46 1067 SER A C 1
ATOM 3718 O O . SER A 1 1067 ? 118.047 127.023 92.295 1.00 53.46 1067 SER A O 1
ATOM 3721 N N . ASP A 1 1068 ? 116.404 127.209 93.813 1.00 46.09 1068 ASP A N 1
ATOM 3722 C CA . ASP A 1 1068 ? 116.709 128.572 94.206 1.00 46.09 1068 ASP A CA 1
ATOM 3723 C C . ASP A 1 1068 ? 117.504 128.593 95.508 1.00 46.09 1068 ASP A C 1
ATOM 3724 O O . ASP A 1 1068 ? 117.855 127.553 96.070 1.00 46.09 1068 ASP A O 1
ATOM 3729 N N . TYR A 1 1069 ? 117.790 129.802 95.998 1.00 43.75 1069 TYR A N 1
ATOM 3730 C CA . TYR A 1 1069 ? 118.483 129.941 97.273 1.00 43.75 1069 TYR A CA 1
ATOM 3731 C C . TYR A 1 1069 ? 117.559 129.627 98.441 1.00 43.75 1069 TYR A C 1
ATOM 3732 O O . TYR A 1 1069 ? 117.968 128.969 99.404 1.00 43.75 1069 TYR A O 1
ATOM 3741 N N . GLN A 1 1070 ? 116.313 130.101 98.384 1.00 47.11 1070 GLN A N 1
ATOM 3742 C CA . GLN A 1 1070 ? 115.407 129.915 99.512 1.00 47.11 1070 GLN A CA 1
ATOM 3743 C C . GLN A 1 1070 ? 115.097 128.441 99.734 1.00 47.11 1070 GLN A C 1
ATOM 3744 O O . GLN A 1 1070 ? 115.101 127.965 100.875 1.00 47.11 1070 GLN A O 1
ATOM 3750 N N . SER A 1 1071 ? 114.828 127.698 98.658 1.00 45.52 1071 SER A N 1
ATOM 3751 C CA . SER A 1 1071 ? 114.667 126.254 98.792 1.00 45.52 1071 SER A CA 1
ATOM 3752 C C . SER A 1 1071 ? 115.965 125.609 99.251 1.00 45.52 1071 SER A C 1
ATOM 3753 O O . SER A 1 1071 ? 115.957 124.689 100.075 1.00 45.52 1071 SER A O 1
ATOM 3756 N N . PHE A 1 1072 ? 117.093 126.080 98.720 1.00 41.11 1072 PHE A N 1
ATOM 3757 C CA . PHE A 1 1072 ? 118.390 125.636 99.212 1.00 41.11 1072 PHE A CA 1
ATOM 3758 C C . PHE A 1 1072 ? 118.521 125.902 100.705 1.00 41.11 1072 PHE A C 1
ATOM 3759 O O . PHE A 1 1072 ? 119.049 125.069 101.450 1.00 41.11 1072 PHE A O 1
ATOM 3767 N N . ALA A 1 1073 ? 118.036 127.058 101.162 1.00 42.92 1073 ALA A N 1
ATOM 3768 C CA . ALA A 1 1073 ? 118.097 127.382 102.583 1.00 42.92 1073 ALA A CA 1
ATOM 3769 C C . ALA A 1 1073 ? 117.154 126.498 103.391 1.00 42.92 1073 ALA A C 1
ATOM 3770 O O . ALA A 1 1073 ? 117.524 125.986 104.454 1.00 42.92 1073 ALA A O 1
ATOM 3772 N N . VAL A 1 1074 ? 115.925 126.310 102.904 1.00 43.47 1074 VAL A N 1
ATOM 3773 C CA . VAL A 1 1074 ? 114.961 125.478 103.619 1.00 43.47 1074 VAL A CA 1
ATOM 3774 C C . VAL A 1 1074 ? 115.450 124.038 103.686 1.00 43.47 1074 VAL A C 1
ATOM 3775 O O . VAL A 1 1074 ? 115.335 123.375 104.724 1.00 43.47 1074 VAL A O 1
ATOM 3779 N N . THR A 1 1075 ? 115.995 123.528 102.581 1.00 41.57 1075 THR A N 1
ATOM 3780 C CA . THR A 1 1075 ? 116.494 122.157 102.570 1.00 41.57 1075 THR A CA 1
ATOM 3781 C C . THR A 1 1075 ? 117.608 121.968 103.589 1.00 41.57 1075 THR A C 1
ATOM 3782 O O . THR A 1 1075 ? 117.625 120.975 104.324 1.00 41.57 1075 THR A O 1
ATOM 3786 N N . ILE A 1 1076 ? 118.553 122.907 103.648 1.00 41.06 1076 ILE A N 1
ATOM 3787 C CA . ILE A 1 1076 ? 119.637 122.793 104.617 1.00 41.06 1076 ILE A CA 1
ATOM 3788 C C . ILE A 1 1076 ? 119.092 122.889 106.035 1.00 41.06 1076 ILE A C 1
ATOM 3789 O O . ILE A 1 1076 ? 119.496 122.130 106.922 1.00 41.06 1076 ILE A O 1
ATOM 3794 N N . ALA A 1 1077 ? 118.176 123.828 106.276 1.00 42.00 1077 ALA A N 1
ATOM 3795 C CA . ALA A 1 1077 ? 117.585 123.954 107.603 1.00 42.00 1077 ALA A CA 1
ATOM 3796 C C . ALA A 1 1077 ? 116.802 122.702 107.976 1.00 42.00 1077 ALA A C 1
ATOM 3797 O O . ALA A 1 1077 ? 116.922 122.198 109.099 1.00 42.00 1077 ALA A O 1
ATOM 3799 N N . SER A 1 1078 ? 116.002 122.179 107.044 1.00 42.86 1078 SER A N 1
ATOM 3800 C CA . SER A 1 1078 ? 115.200 120.995 107.334 1.00 42.86 1078 SER A CA 1
ATOM 3801 C C . SER A 1 1078 ? 116.083 119.804 107.674 1.00 42.86 1078 SER A C 1
ATOM 3802 O O . SER A 1 1078 ? 115.824 119.079 108.641 1.00 42.86 1078 SER A O 1
ATOM 3805 N N . ALA A 1 1079 ? 117.138 119.586 106.890 1.00 41.21 1079 ALA A N 1
ATOM 3806 C CA . ALA A 1 1079 ? 118.071 118.512 107.203 1.00 41.21 1079 ALA A CA 1
ATOM 3807 C C . ALA A 1 1079 ? 118.789 118.784 108.517 1.00 41.21 1079 ALA A C 1
ATOM 3808 O O . ALA A 1 1079 ? 119.075 117.856 109.282 1.00 41.21 1079 ALA A O 1
ATOM 3810 N N . LEU A 1 1080 ? 119.094 120.053 108.794 1.00 40.78 1080 LEU A N 1
ATOM 3811 C CA . LEU A 1 1080 ? 119.753 120.405 110.047 1.00 40.78 1080 LEU A CA 1
ATOM 3812 C C . LEU A 1 1080 ? 118.863 120.085 111.241 1.00 40.78 1080 LEU A C 1
ATOM 3813 O O . LEU A 1 1080 ? 119.305 119.458 112.209 1.00 40.78 1080 LEU A O 1
ATOM 3818 N N . VAL A 1 1081 ? 117.599 120.509 111.188 1.00 41.96 1081 VAL A N 1
ATOM 3819 C CA . VAL A 1 1081 ? 116.706 120.318 112.326 1.00 41.96 1081 VAL A CA 1
ATOM 3820 C C . VAL A 1 1081 ? 116.473 118.836 112.585 1.00 41.96 1081 VAL A C 1
ATOM 3821 O O . VAL A 1 1081 ? 116.519 118.380 113.733 1.00 41.96 1081 VAL A O 1
ATOM 3825 N N . ILE A 1 1082 ? 116.219 118.058 111.532 1.00 41.84 1082 ILE A N 1
ATOM 3826 C CA . ILE A 1 1082 ? 116.030 116.622 111.710 1.00 41.84 1082 ILE A CA 1
ATOM 3827 C C . ILE A 1 1082 ? 117.316 115.980 112.209 1.00 41.84 1082 ILE A C 1
ATOM 3828 O O . ILE A 1 1082 ? 117.292 115.106 113.084 1.00 41.84 1082 ILE A O 1
ATOM 3833 N N . THR A 1 1083 ? 118.457 116.398 111.661 1.00 41.57 1083 THR A N 1
ATOM 3834 C CA . THR A 1 1083 ? 119.731 115.803 112.048 1.00 41.57 1083 THR A CA 1
ATOM 3835 C C . THR A 1 1083 ? 120.019 116.031 113.527 1.00 41.57 1083 THR A C 1
ATOM 3836 O O . THR A 1 1083 ? 120.340 115.091 114.260 1.00 41.57 1083 THR A O 1
ATOM 3840 N N . VAL A 1 1084 ? 119.912 117.280 113.983 1.00 42.29 1084 VAL A N 1
ATOM 3841 C CA . VAL A 1 1084 ? 120.234 117.582 115.373 1.00 42.29 1084 VAL A CA 1
ATOM 3842 C C . VAL A 1 1084 ? 119.208 116.956 116.309 1.00 42.29 1084 VAL A C 1
ATOM 3843 O O . VAL A 1 1084 ? 119.552 116.481 117.397 1.00 42.29 1084 VAL A O 1
ATOM 3847 N N . ASN A 1 1085 ? 117.935 116.943 115.907 1.00 43.62 1085 ASN A N 1
ATOM 3848 C CA . ASN A 1 1085 ? 116.911 116.336 116.750 1.00 43.62 1085 ASN A CA 1
ATOM 3849 C C . ASN A 1 1085 ? 116.991 114.815 116.725 1.00 43.62 1085 ASN A C 1
ATOM 3850 O O . ASN A 1 1085 ? 116.608 114.162 117.701 1.00 43.62 1085 ASN A O 1
ATOM 3855 N N . PHE A 1 1086 ? 117.462 114.231 115.623 1.00 44.33 1086 PHE A N 1
ATOM 3856 C CA . PHE A 1 1086 ? 117.811 112.816 115.642 1.00 44.33 1086 PHE A CA 1
ATOM 3857 C C . PHE A 1 1086 ? 119.128 112.580 116.363 1.00 44.33 1086 PHE A C 1
ATOM 3858 O O . PHE A 1 1086 ? 119.314 111.525 116.977 1.00 44.33 1086 PHE A O 1
ATOM 3866 N N . GLN A 1 1087 ? 120.050 113.542 116.295 1.00 46.93 1087 GLN A N 1
ATOM 3867 C CA . GLN A 1 1087 ? 121.314 113.399 117.007 1.00 46.93 1087 GLN A CA 1
ATOM 3868 C C . GLN A 1 1087 ? 121.094 113.360 118.512 1.00 46.93 1087 GLN A C 1
ATOM 3869 O O . GLN A 1 1087 ? 121.692 112.537 119.213 1.00 46.93 1087 GLN A O 1
ATOM 3875 N N . ILE A 1 1088 ? 120.237 114.242 119.030 1.00 46.01 1088 ILE A N 1
ATOM 3876 C CA . ILE A 1 1088 ? 119.913 114.200 120.451 1.00 46.01 1088 ILE A CA 1
ATOM 3877 C C . ILE A 1 1088 ? 119.153 112.922 120.779 1.00 46.01 1088 ILE A C 1
ATOM 3878 O O . ILE A 1 1088 ? 119.329 112.337 121.853 1.00 46.01 1088 ILE A O 1
ATOM 3883 N N . GLY A 1 1089 ? 118.301 112.465 119.860 1.00 46.64 1089 GLY A N 1
ATOM 3884 C CA . GLY A 1 1089 ? 117.643 111.184 120.052 1.00 46.64 1089 GLY A CA 1
ATOM 3885 C C . GLY A 1 1089 ? 118.631 110.039 120.153 1.00 46.64 1089 GLY A C 1
ATOM 3886 O O . GLY A 1 1089 ? 118.428 109.097 120.921 1.00 46.64 1089 GLY A O 1
ATOM 3887 N N . LEU A 1 1090 ? 119.711 110.100 119.373 1.00 50.31 1090 LEU A N 1
ATOM 3888 C CA . LEU A 1 1090 ? 120.771 109.108 119.506 1.00 50.31 1090 LEU A CA 1
ATOM 3889 C C . LEU A 1 1090 ? 121.515 109.261 120.825 1.00 50.31 1090 LEU A C 1
ATOM 3890 O O . LEU A 1 1090 ? 122.072 108.285 121.338 1.00 50.31 1090 LEU A O 1
ATOM 3895 N N . ASP A 1 1091 ? 121.545 110.473 121.380 1.00 50.49 1091 ASP A N 1
ATOM 3896 C CA . ASP A 1 1091 ? 122.285 110.714 122.614 1.00 50.49 1091 ASP A CA 1
ATOM 3897 C C . ASP A 1 1091 ? 121.541 110.190 123.837 1.00 50.49 1091 ASP A C 1
ATOM 3898 O O . ASP A 1 1091 ? 122.165 109.666 124.766 1.00 50.49 1091 ASP A O 1
ATOM 3903 N N . THR A 1 1092 ? 120.217 110.322 123.861 1.00 50.88 1092 THR A N 1
ATOM 3904 C CA . THR A 1 1092 ? 119.456 109.950 125.046 1.00 50.88 1092 THR A CA 1
ATOM 3905 C C . THR A 1 1092 ? 119.465 108.439 125.244 1.00 50.88 1092 THR A C 1
ATOM 3906 O O . THR A 1 1092 ? 119.329 107.668 124.291 1.00 50.88 1092 THR A O 1
ATOM 3910 N N . SER A 1 1093 ? 119.625 108.022 126.502 1.00 52.47 1093 SER A N 1
ATOM 3911 C CA . SER A 1 1093 ? 119.542 106.619 126.879 1.00 52.47 1093 SER A CA 1
ATOM 3912 C C . SER A 1 1093 ? 118.236 106.258 127.567 1.00 52.47 1093 SER A C 1
ATOM 3913 O O . SER A 1 1093 ? 117.835 105.092 127.519 1.00 52.47 1093 SER A O 1
ATOM 3916 N N . TYR A 1 1094 ? 117.570 107.220 128.196 1.00 51.40 1094 TYR A N 1
ATOM 3917 C CA . TYR A 1 1094 ? 116.321 107.008 128.923 1.00 51.40 1094 TYR A CA 1
ATOM 3918 C C . TYR A 1 1094 ? 115.207 107.649 128.102 1.00 51.40 1094 TYR A C 1
ATOM 3919 O O . TYR A 1 1094 ? 114.891 108.827 128.269 1.00 51.40 1094 TYR A O 1
ATOM 3928 N N . TRP A 1 1095 ? 114.609 106.860 127.210 1.00 52.75 1095 TRP A N 1
ATOM 3929 C CA . TRP A 1 1095 ? 113.580 107.362 126.301 1.00 52.75 1095 TRP A CA 1
ATOM 3930 C C . TRP A 1 1095 ? 112.241 107.378 127.031 1.00 52.75 1095 TRP A C 1
ATOM 3931 O O . TRP A 1 1095 ? 111.382 106.510 126.859 1.00 52.75 1095 TRP A O 1
ATOM 3942 N N . THR A 1 1096 ? 112.069 108.392 127.870 1.00 52.31 1096 THR A N 1
ATOM 3943 C CA . THR A 1 1096 ? 110.773 108.639 128.475 1.00 52.31 1096 THR A CA 1
ATOM 3944 C C . THR A 1 1096 ? 109.804 109.141 127.413 1.00 52.31 1096 THR A C 1
ATOM 3945 O O . THR A 1 1096 ? 110.207 109.703 126.392 1.00 52.31 1096 THR A O 1
ATOM 3949 N N . PHE A 1 1097 ? 108.510 108.927 127.654 1.00 54.90 1097 PHE A N 1
ATOM 3950 C CA . PHE A 1 1097 ? 107.513 109.392 126.699 1.00 54.90 1097 PHE A CA 1
ATOM 3951 C C . PHE A 1 1097 ? 107.615 110.894 126.476 1.00 54.90 1097 PHE A C 1
ATOM 3952 O O . PHE A 1 1097 ? 107.252 111.377 125.399 1.00 54.90 1097 PHE A O 1
ATOM 3960 N N . VAL A 1 1098 ? 108.121 111.639 127.458 1.00 50.93 1098 VAL A N 1
ATOM 3961 C CA . VAL A 1 1098 ? 108.304 113.073 127.273 1.00 50.93 1098 VAL A CA 1
ATOM 3962 C C . VAL A 1 1098 ? 109.578 113.359 126.487 1.00 50.93 1098 VAL A C 1
ATOM 3963 O O . VAL A 1 1098 ? 109.640 114.340 125.738 1.00 50.93 1098 VAL A O 1
ATOM 3967 N N . ASN A 1 1099 ? 110.610 112.525 126.641 1.00 49.98 1099 ASN A N 1
ATOM 3968 C CA . ASN A 1 1099 ? 111.808 112.677 125.822 1.00 49.98 1099 ASN A CA 1
ATOM 3969 C C . ASN A 1 1099 ? 111.486 112.467 124.349 1.00 49.98 1099 ASN A C 1
ATOM 3970 O O . ASN A 1 1099 ? 111.924 113.237 123.487 1.00 49.98 1099 ASN A O 1
ATOM 3975 N N . ALA A 1 1100 ? 110.715 111.422 124.040 1.00 49.79 1100 ALA A N 1
ATOM 3976 C CA . ALA A 1 1100 ? 110.293 111.199 122.663 1.00 49.79 1100 ALA A CA 1
ATOM 3977 C C . ALA A 1 1100 ? 109.408 112.337 122.175 1.00 49.79 1100 ALA A C 1
ATOM 3978 O O . ALA A 1 1100 ? 109.511 112.764 121.020 1.00 49.79 1100 ALA A O 1
ATOM 3980 N N . PHE A 1 1101 ? 108.527 112.837 123.042 1.00 51.31 1101 PHE A N 1
ATOM 3981 C CA . PHE A 1 1101 ? 107.660 113.945 122.661 1.00 51.31 1101 PHE A CA 1
ATOM 3982 C C . PHE A 1 1101 ? 108.473 115.181 122.300 1.00 51.31 1101 PHE A C 1
ATOM 3983 O O . PHE A 1 1101 ? 108.179 115.859 121.310 1.00 51.31 1101 PHE A O 1
ATOM 3991 N N . SER A 1 1102 ? 109.500 115.492 123.094 1.00 47.91 1102 SER A N 1
ATOM 3992 C CA . SER A 1 1102 ? 110.306 116.678 122.825 1.00 47.91 1102 SER A CA 1
ATOM 3993 C C . SER A 1 1102 ? 111.056 116.555 121.505 1.00 47.91 1102 SER A C 1
ATOM 3994 O O . SER A 1 1102 ? 111.108 117.512 120.724 1.00 47.91 1102 SER A O 1
ATOM 3997 N N . ILE A 1 1103 ? 111.644 115.388 121.236 1.00 46.43 1103 ILE A N 1
ATOM 3998 C CA . ILE A 1 1103 ? 112.430 115.217 120.017 1.00 46.43 1103 ILE A CA 1
ATOM 3999 C C . ILE A 1 1103 ? 111.538 115.347 118.791 1.00 46.43 1103 ILE A C 1
ATOM 4000 O O . ILE A 1 1103 ? 111.844 116.093 117.853 1.00 46.43 1103 ILE A O 1
ATOM 4005 N N . PHE A 1 1104 ? 110.419 114.623 118.778 1.00 46.78 1104 PHE A N 1
ATOM 4006 C CA . PHE A 1 1104 ? 109.491 114.738 117.660 1.00 46.78 1104 PHE A CA 1
ATOM 4007 C C . PHE A 1 1104 ? 108.705 116.038 117.728 1.00 46.78 1104 PHE A C 1
ATOM 4008 O O . PHE A 1 1104 ? 108.316 116.582 116.688 1.00 46.78 1104 PHE A O 1
ATOM 4016 N N . GLY A 1 1105 ? 108.464 116.552 118.934 1.00 46.39 1105 GLY A N 1
ATOM 4017 C CA . GLY A 1 1105 ? 107.830 117.853 119.054 1.00 46.39 1105 GLY A CA 1
ATOM 4018 C C . GLY A 1 1105 ? 108.675 118.961 118.459 1.00 46.39 1105 GLY A C 1
ATOM 4019 O O . GLY A 1 1105 ? 108.158 119.852 117.783 1.00 46.39 1105 GLY A O 1
ATOM 4020 N N . SER A 1 1106 ? 109.987 118.922 118.699 1.00 45.12 1106 SER A N 1
ATOM 4021 C CA . SER A 1 1106 ? 110.871 119.928 118.120 1.00 45.12 1106 SER A CA 1
ATOM 4022 C C . SER A 1 1106 ? 110.839 119.879 116.599 1.00 45.12 1106 SER A C 1
ATOM 4023 O O . SER A 1 1106 ? 110.758 120.921 115.939 1.00 45.12 1106 SER A O 1
ATOM 4026 N N . ILE A 1 1107 ? 110.910 118.678 116.024 1.00 43.41 1107 ILE A N 1
ATOM 4027 C CA . ILE A 1 1107 ? 110.840 118.551 114.573 1.00 43.41 1107 ILE A CA 1
ATOM 4028 C C . ILE A 1 1107 ? 109.452 118.936 114.079 1.00 43.41 1107 ILE A C 1
ATOM 4029 O O . ILE A 1 1107 ? 109.307 119.678 113.102 1.00 43.41 1107 ILE A O 1
ATOM 4034 N N . ALA A 1 1108 ? 108.411 118.442 114.751 1.00 43.98 1108 ALA A N 1
ATOM 4035 C CA . ALA A 1 1108 ? 107.052 118.821 114.379 1.00 43.98 1108 ALA A CA 1
ATOM 4036 C C . ALA A 1 1108 ? 106.827 120.313 114.584 1.00 43.98 1108 ALA A C 1
ATOM 4037 O O . ALA A 1 1108 ? 106.194 120.974 113.754 1.00 43.98 1108 ALA A O 1
ATOM 4039 N N . LEU A 1 1109 ? 107.341 120.861 115.686 1.00 46.14 1109 LEU A N 1
ATOM 4040 C CA . LEU A 1 1109 ? 107.199 122.290 115.934 1.00 46.14 1109 LEU A CA 1
ATOM 4041 C C . LEU A 1 1109 ? 107.920 123.101 114.866 1.00 46.14 1109 LEU A C 1
ATOM 4042 O O . LEU A 1 1109 ? 107.410 124.128 114.405 1.00 46.14 1109 LEU A O 1
ATOM 4047 N N . TYR A 1 1110 ? 109.111 122.655 114.459 1.00 45.48 1110 TYR A N 1
ATOM 4048 C CA . TYR A 1 1110 ? 109.801 123.307 113.352 1.00 45.48 1110 TYR A CA 1
ATOM 4049 C C . TYR A 1 1110 ? 108.964 123.257 112.083 1.00 45.48 1110 TYR A C 1
ATOM 4050 O O . TYR A 1 1110 ? 108.729 124.285 111.438 1.00 45.48 1110 TYR A O 1
ATOM 4059 N N . PHE A 1 1111 ? 108.507 122.062 111.706 1.00 47.19 1111 PHE A N 1
ATOM 4060 C CA . PHE A 1 1111 ? 107.769 121.921 110.458 1.00 47.19 1111 PHE A CA 1
ATOM 4061 C C . PHE A 1 1111 ? 106.427 122.631 110.537 1.00 47.19 1111 PHE A C 1
ATOM 4062 O O . PHE A 1 1111 ? 105.932 123.151 109.531 1.00 47.19 1111 PHE A O 1
ATOM 4070 N N . GLY A 1 1112 ? 105.827 122.671 111.725 1.00 48.74 1112 GLY A N 1
ATOM 4071 C CA . GLY A 1 1112 ? 104.615 123.451 111.897 1.00 48.74 1112 GLY A CA 1
ATOM 4072 C C . GLY A 1 1112 ? 104.858 124.938 111.736 1.00 48.74 1112 GLY A C 1
ATOM 4073 O O . GLY A 1 1112 ? 104.042 125.651 111.149 1.00 48.74 1112 GLY A O 1
ATOM 4074 N N . ILE A 1 1113 ? 105.984 125.428 112.259 1.00 48.82 1113 ILE A N 1
ATOM 4075 C CA . ILE A 1 1113 ? 106.241 126.863 112.253 1.00 48.82 1113 ILE A CA 1
ATOM 4076 C C . ILE A 1 1113 ? 106.561 127.372 110.853 1.00 48.82 1113 ILE A C 1
ATOM 4077 O O . ILE A 1 1113 ? 106.126 128.468 110.479 1.00 48.82 1113 ILE A O 1
ATOM 4082 N N . MET A 1 1114 ? 107.328 126.617 110.060 1.00 51.86 1114 MET A N 1
ATOM 4083 C CA . MET A 1 1114 ? 107.641 127.082 108.710 1.00 51.86 1114 MET A CA 1
ATOM 4084 C C . MET A 1 1114 ? 106.372 127.365 107.925 1.00 51.86 1114 MET A C 1
ATOM 4085 O O . MET A 1 1114 ? 106.271 128.382 107.231 1.00 51.86 1114 MET A O 1
ATOM 4090 N N . PHE A 1 1115 ? 105.391 126.467 108.014 1.00 54.54 1115 PHE A N 1
ATOM 4091 C CA . PHE A 1 1115 ? 104.165 126.651 107.250 1.00 54.54 1115 PHE A CA 1
ATOM 4092 C C . PHE A 1 1115 ? 103.476 127.952 107.637 1.00 54.54 1115 PHE A C 1
ATOM 4093 O O . PHE A 1 1115 ? 103.050 128.720 106.767 1.00 54.54 1115 PHE A O 1
ATOM 4101 N N . ASP A 1 1116 ? 103.381 128.232 108.938 1.00 56.83 1116 ASP A N 1
ATOM 4102 C CA . ASP A 1 1116 ? 102.847 129.517 109.374 1.00 56.83 1116 ASP A CA 1
ATOM 4103 C C . ASP A 1 1116 ? 103.739 130.661 108.908 1.00 56.83 1116 ASP A C 1
ATOM 4104 O O . ASP A 1 1116 ? 103.251 131.689 108.428 1.00 56.83 1116 ASP A O 1
ATOM 4109 N N . PHE A 1 1117 ? 105.058 130.495 109.039 1.00 54.23 1117 PHE A N 1
ATOM 4110 C CA . PHE A 1 1117 ? 105.982 131.530 108.584 1.00 54.23 1117 PHE A CA 1
ATOM 4111 C C . PHE A 1 1117 ? 105.990 131.646 107.067 1.00 54.23 1117 PHE A C 1
ATOM 4112 O O . PHE A 1 1117 ? 106.175 132.746 106.533 1.00 54.23 1117 PHE A O 1
ATOM 4120 N N . HIS A 1 1118 ? 105.801 130.535 106.359 1.00 52.18 1118 HIS A N 1
ATOM 4121 C CA . HIS A 1 1118 ? 105.844 130.519 104.905 1.00 52.18 1118 HIS A CA 1
ATOM 4122 C C . HIS A 1 1118 ? 104.462 130.570 104.270 1.00 52.18 1118 HIS A C 1
ATOM 4123 O O . HIS A 1 1118 ? 104.358 130.484 103.043 1.00 52.18 1118 HIS A O 1
ATOM 4130 N N . SER A 1 1119 ? 103.404 130.704 105.064 1.00 58.34 1119 SER A N 1
ATOM 4131 C CA . SER A 1 1119 ? 102.069 130.821 104.501 1.00 58.34 1119 SER A CA 1
ATOM 4132 C C . SER A 1 1119 ? 101.835 132.232 103.969 1.00 58.34 1119 SER A C 1
ATOM 4133 O O . SER A 1 1119 ? 102.502 133.194 104.357 1.00 58.34 1119 SER A O 1
ATOM 4136 N N . ALA A 1 1120 ? 100.865 132.344 103.060 1.00 61.43 1120 ALA A N 1
ATOM 4137 C CA . ALA A 1 1120 ? 100.500 133.646 102.517 1.00 61.43 1120 ALA A CA 1
ATOM 4138 C C . ALA A 1 1120 ? 99.882 134.555 103.570 1.00 61.43 1120 ALA A C 1
ATOM 4139 O O . ALA A 1 1120 ? 99.905 135.779 103.404 1.00 61.43 1120 ALA A O 1
ATOM 4141 N N . GLY A 1 1121 ? 99.331 133.987 104.644 1.00 64.71 1121 GLY A N 1
ATOM 4142 C CA . GLY A 1 1121 ? 98.698 134.812 105.660 1.00 64.71 1121 GLY A CA 1
ATOM 4143 C C . GLY A 1 1121 ? 99.675 135.744 106.349 1.00 64.71 1121 GLY A C 1
ATOM 4144 O O . GLY A 1 1121 ? 99.390 136.927 106.549 1.00 64.71 1121 GLY A O 1
ATOM 4145 N N . ILE A 1 1122 ? 100.846 135.223 106.725 1.00 60.76 1122 ILE A N 1
ATOM 4146 C CA . ILE A 1 1122 ? 101.826 136.042 107.428 1.00 60.76 1122 ILE A CA 1
ATOM 4147 C C . ILE A 1 1122 ? 102.573 136.969 106.480 1.00 60.76 1122 ILE A C 1
ATOM 4148 O O . ILE A 1 1122 ? 103.160 137.961 106.926 1.00 60.76 1122 ILE A O 1
ATOM 4153 N N . HIS A 1 1123 ? 102.571 136.671 105.179 1.00 63.10 1123 HIS A N 1
ATOM 4154 C CA . HIS A 1 1123 ? 103.297 137.508 104.230 1.00 63.10 1123 HIS A CA 1
ATOM 4155 C C . HIS A 1 1123 ? 102.707 138.912 104.164 1.00 63.10 1123 HIS A C 1
ATOM 4156 O O . HIS A 1 1123 ? 103.447 139.901 104.114 1.00 63.10 1123 HIS A O 1
ATOM 4163 N N . VAL A 1 1124 ? 101.376 139.020 104.160 1.00 66.91 1124 VAL A N 1
ATOM 4164 C CA . VAL A 1 1124 ? 100.747 140.332 104.043 1.00 66.91 1124 VAL A CA 1
ATOM 4165 C C . VAL A 1 1124 ? 101.060 141.188 105.262 1.00 66.91 1124 VAL A C 1
ATOM 4166 O O . VAL A 1 1124 ? 101.240 142.407 105.145 1.00 66.91 1124 VAL A O 1
ATOM 4170 N N . LEU A 1 1125 ? 101.130 140.575 106.445 1.00 66.38 1125 LEU A N 1
ATOM 4171 C CA . LEU A 1 1125 ? 101.416 141.330 107.660 1.00 66.38 1125 LEU A CA 1
ATOM 4172 C C . LEU A 1 1125 ? 102.784 141.999 107.581 1.00 66.38 1125 LEU A C 1
ATOM 4173 O O . LEU A 1 1125 ? 102.917 143.204 107.824 1.00 66.38 1125 LEU A O 1
ATOM 4178 N N . PHE A 1 1126 ? 103.816 141.229 107.240 1.00 64.90 1126 PHE A N 1
ATOM 4179 C CA . PHE A 1 1126 ? 105.201 141.698 107.246 1.00 64.90 1126 PHE A CA 1
ATOM 4180 C C . PHE A 1 1126 ? 105.909 141.138 106.020 1.00 64.90 1126 PHE A C 1
ATOM 4181 O O . PHE A 1 1126 ? 106.519 140.061 106.080 1.00 64.90 1126 PHE A O 1
ATOM 4189 N N . PRO A 1 1127 ? 105.864 141.848 104.889 1.00 65.13 1127 PRO A N 1
ATOM 4190 C CA . PRO A 1 1127 ? 106.425 141.270 103.659 1.00 65.13 1127 PRO A CA 1
ATOM 4191 C C . PRO A 1 1127 ? 107.942 141.229 103.642 1.00 65.13 1127 PRO A C 1
ATOM 4192 O O . PRO A 1 1127 ? 108.521 140.321 103.033 1.00 65.13 1127 PRO A O 1
ATOM 4196 N N . SER A 1 1128 ? 108.609 142.184 104.294 1.00 62.26 1128 SER A N 1
ATOM 4197 C CA . SER A 1 1128 ? 110.068 142.198 104.293 1.00 62.26 1128 SER A CA 1
ATOM 4198 C C . SER A 1 1128 ? 110.642 141.281 105.366 1.00 62.26 1128 SER A C 1
ATOM 4199 O O . SER A 1 1128 ? 111.630 140.580 105.123 1.00 62.26 1128 SER A O 1
ATOM 4202 N N . ALA A 1 1129 ? 110.042 141.277 106.559 1.00 57.07 1129 ALA A N 1
ATOM 4203 C CA . ALA A 1 1129 ? 110.585 140.480 107.654 1.00 57.07 1129 ALA A CA 1
ATOM 4204 C C . ALA A 1 1129 ? 110.498 138.987 107.361 1.00 57.07 1129 ALA A C 1
ATOM 4205 O O . ALA A 1 1129 ? 111.456 138.246 107.607 1.00 57.07 1129 ALA A O 1
ATOM 4207 N N . PHE A 1 1130 ? 109.363 138.528 106.839 1.00 57.20 1130 PHE A N 1
ATOM 4208 C CA . PHE A 1 1130 ? 109.105 137.109 106.593 1.00 57.20 1130 PHE A CA 1
ATOM 4209 C C . PHE A 1 1130 ? 108.993 136.901 105.088 1.00 57.20 1130 PHE A C 1
ATOM 4210 O O . PHE A 1 1130 ? 107.895 136.944 104.527 1.00 57.20 1130 PHE A O 1
ATOM 4218 N N . GLN A 1 1131 ? 110.126 136.670 104.435 1.00 57.89 1131 GLN A N 1
ATOM 4219 C CA . GLN A 1 1131 ? 110.170 136.459 102.991 1.00 57.89 1131 GLN A CA 1
ATOM 4220 C C . GLN A 1 1131 ? 110.755 135.079 102.696 1.00 57.89 1131 GLN A C 1
ATOM 4221 O O . GLN A 1 1131 ? 111.913 134.972 102.310 1.00 57.89 1131 GLN A O 1
ATOM 4227 N N . PHE A 1 1132 ? 109.920 134.041 102.854 1.00 51.10 1132 PHE A N 1
ATOM 4228 C CA . PHE A 1 1132 ? 110.018 132.713 102.243 1.00 51.10 1132 PHE A CA 1
ATOM 4229 C C . PHE A 1 1132 ? 108.629 132.164 101.945 1.00 51.10 1132 PHE A C 1
ATOM 4230 O O . PHE A 1 1132 ? 108.417 130.947 101.990 1.00 51.10 1132 PHE A O 1
ATOM 4238 N N . THR A 1 1133 ? 107.672 133.038 101.645 1.00 56.34 1133 THR A N 1
ATOM 4239 C CA . THR A 1 1133 ? 106.303 132.593 101.431 1.00 56.34 1133 THR A CA 1
ATOM 4240 C C . THR A 1 1133 ? 106.249 131.526 100.344 1.00 56.34 1133 THR A C 1
ATOM 4241 O O . THR A 1 1133 ? 106.745 131.723 99.231 1.00 56.34 1133 THR A O 1
ATOM 4245 N N . GLY A 1 1134 ? 105.657 130.384 100.683 1.00 53.27 1134 GLY A N 1
ATOM 4246 C CA . GLY A 1 1134 ? 105.510 129.284 99.758 1.00 53.27 1134 GLY A CA 1
ATOM 4247 C C . GLY A 1 1134 ? 106.728 128.401 99.603 1.00 53.27 1134 GLY A C 1
ATOM 4248 O O . GLY A 1 1134 ? 106.655 127.403 98.877 1.00 53.27 1134 GLY A O 1
ATOM 4249 N N . THR A 1 1135 ? 107.843 128.722 100.260 1.00 51.61 1135 THR A N 1
ATOM 4250 C CA . THR A 1 1135 ? 109.057 127.937 100.065 1.00 51.61 1135 THR A CA 1
ATOM 4251 C C . THR A 1 1135 ? 108.900 126.533 100.635 1.00 51.61 1135 THR A C 1
ATOM 4252 O O . THR A 1 1135 ? 109.238 125.545 99.975 1.00 51.61 1135 THR A O 1
ATOM 4256 N N . ALA A 1 1136 ? 108.392 126.425 101.864 1.00 51.14 1136 ALA A N 1
ATOM 4257 C CA . ALA A 1 1136 ? 108.225 125.110 102.477 1.00 51.14 1136 ALA A CA 1
ATOM 4258 C C . ALA A 1 1136 ? 107.187 124.281 101.733 1.00 51.14 1136 ALA A C 1
ATOM 4259 O O . ALA A 1 1136 ? 107.406 123.095 101.462 1.00 51.14 1136 ALA A O 1
ATOM 4261 N N . SER A 1 1137 ? 106.050 124.890 101.386 1.00 54.84 1137 SER A N 1
ATOM 4262 C CA . SER A 1 1137 ? 105.006 124.154 100.682 1.00 54.84 1137 SER A CA 1
ATOM 4263 C C . SER A 1 1137 ? 105.473 123.700 99.307 1.00 54.84 1137 SER A C 1
ATOM 4264 O O . SER A 1 1137 ? 104.947 122.721 98.766 1.00 54.84 1137 SER A O 1
ATOM 4267 N N . ASN A 1 1138 ? 106.449 124.395 98.728 1.00 55.39 1138 ASN A N 1
ATOM 4268 C CA . ASN A 1 1138 ? 106.967 124.052 97.411 1.00 55.39 1138 ASN A CA 1
ATOM 4269 C C . ASN A 1 1138 ? 108.212 123.184 97.459 1.00 55.39 1138 ASN A C 1
ATOM 4270 O O . ASN A 1 1138 ? 108.404 122.348 96.571 1.00 55.39 1138 ASN A O 1
ATOM 4275 N N . ALA A 1 1139 ? 109.059 123.356 98.469 1.00 51.35 1139 ALA A N 1
ATOM 4276 C CA . ALA A 1 1139 ? 110.295 122.597 98.558 1.00 51.35 1139 ALA A CA 1
ATOM 4277 C C . ALA A 1 1139 ? 110.113 121.229 99.194 1.00 51.35 1139 ALA A C 1
ATOM 4278 O O . ALA A 1 1139 ? 110.886 120.315 98.888 1.00 51.35 1139 ALA A O 1
ATOM 4280 N N . LEU A 1 1140 ? 109.117 121.060 100.062 1.00 50.64 1140 LEU A N 1
ATOM 4281 C CA . LEU A 1 1140 ? 108.950 119.828 100.820 1.00 50.64 1140 LEU A CA 1
ATOM 4282 C C . LEU A 1 1140 ? 107.899 118.896 100.236 1.00 50.64 1140 LEU A C 1
ATOM 4283 O O . LEU A 1 1140 ? 107.659 117.828 100.805 1.00 50.64 1140 LEU A O 1
ATOM 4288 N N . ARG A 1 1141 ? 107.258 119.267 99.132 1.00 57.75 1141 ARG A N 1
ATOM 4289 C CA . ARG A 1 1141 ? 106.375 118.364 98.407 1.00 57.75 1141 ARG A CA 1
ATOM 4290 C C . ARG A 1 1141 ? 107.080 117.649 97.264 1.00 57.75 1141 ARG A C 1
ATOM 4291 O O . ARG A 1 1141 ? 106.444 116.858 96.559 1.00 57.75 1141 ARG A O 1
ATOM 4299 N N . GLN A 1 1142 ? 108.371 117.905 97.068 1.00 55.29 1142 GLN A N 1
ATOM 4300 C CA . GLN A 1 1142 ? 109.116 117.325 95.960 1.00 55.29 1142 GLN A CA 1
ATOM 4301 C C . GLN A 1 1142 ? 109.915 116.127 96.456 1.00 55.29 1142 GLN A C 1
ATOM 4302 O O . GLN A 1 1142 ? 110.709 116.277 97.393 1.00 55.29 1142 GLN A O 1
ATOM 4308 N N . PRO A 1 1143 ? 109.743 114.934 95.879 1.00 53.05 1143 PRO A N 1
ATOM 4309 C CA . PRO A 1 1143 ? 110.504 113.778 96.379 1.00 53.05 1143 PRO A CA 1
ATOM 4310 C C . PRO A 1 1143 ? 112.008 113.963 96.304 1.00 53.05 1143 PRO A C 1
ATOM 4311 O O . PRO A 1 1143 ? 112.730 113.430 97.154 1.00 53.05 1143 PRO A O 1
ATOM 4315 N N . TYR A 1 1144 ? 112.507 114.700 95.310 1.00 55.39 1144 TYR A N 1
ATOM 4316 C CA . TYR A 1 1144 ? 113.947 114.908 95.204 1.00 55.39 1144 TYR A CA 1
ATOM 4317 C C . TYR A 1 1144 ? 114.480 115.690 96.397 1.00 55.39 1144 TYR A C 1
ATOM 4318 O O . TYR A 1 1144 ? 115.553 115.377 96.925 1.00 55.39 1144 TYR A O 1
ATOM 4327 N N . ILE A 1 1145 ? 113.747 116.716 96.833 1.00 49.86 1145 ILE A N 1
ATOM 4328 C CA . ILE A 1 1145 ? 114.151 117.456 98.024 1.00 49.86 1145 ILE A CA 1
ATOM 4329 C C . ILE A 1 1145 ? 114.129 116.548 99.243 1.00 49.86 1145 ILE A C 1
ATOM 4330 O O . ILE A 1 1145 ? 115.056 116.560 100.061 1.00 49.86 1145 ILE A O 1
ATOM 4335 N N . TRP A 1 1146 ? 113.072 115.750 99.390 1.00 46.94 1146 TRP A N 1
ATOM 4336 C CA . TRP A 1 1146 ? 113.000 114.845 100.530 1.00 46.94 1146 TRP A CA 1
ATOM 4337 C C . TRP A 1 1146 ? 114.042 113.743 100.419 1.00 46.94 1146 TRP A C 1
ATOM 4338 O O . TRP A 1 1146 ? 114.616 113.321 101.429 1.00 46.94 1146 TRP A O 1
ATOM 4349 N N . LEU A 1 1147 ? 114.300 113.265 99.202 1.00 49.96 1147 LEU A N 1
ATOM 4350 C CA . LEU A 1 1147 ? 115.417 112.352 98.999 1.00 49.96 1147 LEU A CA 1
ATOM 4351 C C . LEU A 1 1147 ? 116.733 113.026 99.362 1.00 49.96 1147 LEU A C 1
ATOM 4352 O O . LEU A 1 1147 ? 117.627 112.394 99.936 1.00 49.96 1147 LEU A O 1
ATOM 4357 N N . THR A 1 1148 ? 116.872 114.310 99.029 1.00 46.99 1148 THR A N 1
ATOM 4358 C CA . THR A 1 1148 ? 118.048 115.062 99.449 1.00 46.99 1148 THR A CA 1
ATOM 4359 C C . THR A 1 1148 ? 118.118 115.159 100.967 1.00 46.99 1148 THR A C 1
ATOM 4360 O O . THR A 1 1148 ? 119.167 114.908 101.570 1.00 46.99 1148 THR A O 1
ATOM 4364 N N . ILE A 1 1149 ? 117.003 115.522 101.606 1.00 43.78 1149 ILE A N 1
ATOM 4365 C CA . ILE A 1 1149 ? 116.984 115.634 103.063 1.00 43.78 1149 ILE A CA 1
ATOM 4366 C C . ILE A 1 1149 ? 117.243 114.274 103.699 1.00 43.78 1149 ILE A C 1
ATOM 4367 O O . ILE A 1 1149 ? 118.031 114.151 104.643 1.00 43.78 1149 ILE A O 1
ATOM 4372 N N . ILE A 1 1150 ? 116.582 113.232 103.192 1.00 44.83 1150 ILE A N 1
ATOM 4373 C CA . ILE A 1 1150 ? 116.809 111.890 103.720 1.00 44.83 1150 ILE A CA 1
ATOM 4374 C C . ILE A 1 1150 ? 118.260 111.484 103.513 1.00 44.83 1150 ILE A C 1
ATOM 4375 O O . ILE A 1 1150 ? 118.904 110.937 104.416 1.00 44.83 1150 ILE A O 1
ATOM 4380 N N . LEU A 1 1151 ? 118.795 111.737 102.318 1.00 47.13 1151 LEU A N 1
ATOM 4381 C CA . LEU A 1 1151 ? 120.194 111.427 102.051 1.00 47.13 1151 LEU A CA 1
ATOM 4382 C C . LEU A 1 1151 ? 121.112 112.271 102.924 1.00 47.13 1151 LEU A C 1
ATOM 4383 O O . LEU A 1 1151 ? 122.090 111.769 103.489 1.00 47.13 1151 LEU A O 1
ATOM 4388 N N . THR A 1 1152 ? 120.812 113.565 103.045 1.00 43.23 1152 THR A N 1
ATOM 4389 C CA . THR A 1 1152 ? 121.620 114.435 103.891 1.00 43.23 1152 THR A CA 1
ATOM 4390 C C . THR A 1 1152 ? 121.537 114.001 105.347 1.00 43.23 1152 THR A C 1
ATOM 4391 O O . THR A 1 1152 ? 122.559 113.872 106.029 1.00 43.23 1152 THR A O 1
ATOM 4395 N N . VAL A 1 1153 ? 120.320 113.759 105.839 1.00 42.89 1153 VAL A N 1
ATOM 4396 C CA . VAL A 1 1153 ? 120.151 113.321 107.221 1.00 42.89 1153 VAL A CA 1
ATOM 4397 C C . VAL A 1 1153 ? 120.843 111.983 107.440 1.00 42.89 1153 VAL A C 1
ATOM 4398 O O . VAL A 1 1153 ? 121.496 111.765 108.467 1.00 42.89 1153 VAL A O 1
ATOM 4402 N N . ALA A 1 1154 ? 120.706 111.065 106.483 1.00 46.51 1154 ALA A N 1
ATOM 4403 C CA . ALA A 1 1154 ? 121.310 109.746 106.627 1.00 46.51 1154 ALA A CA 1
ATOM 4404 C C . ALA A 1 1154 ? 122.830 109.831 106.620 1.00 46.51 1154 ALA A C 1
ATOM 4405 O O . ALA A 1 1154 ? 123.497 109.285 107.505 1.00 46.51 1154 ALA A O 1
ATOM 4407 N N . VAL A 1 1155 ? 123.399 110.529 105.634 1.00 45.59 1155 VAL A N 1
ATOM 4408 C CA . VAL A 1 1155 ? 124.848 110.543 105.490 1.00 45.59 1155 VAL A CA 1
ATOM 4409 C C . VAL A 1 1155 ? 125.523 111.322 106.612 1.00 45.59 1155 VAL A C 1
ATOM 4410 O O . VAL A 1 1155 ? 126.736 111.188 106.803 1.00 45.59 1155 VAL A O 1
ATOM 4414 N N . CYS A 1 1156 ? 124.779 112.136 107.362 1.00 46.44 1156 CYS A N 1
ATOM 4415 C CA . CYS A 1 1156 ? 125.327 112.819 108.526 1.00 46.44 1156 CYS A CA 1
ATOM 4416 C C . CYS A 1 1156 ? 124.959 112.149 109.843 1.00 46.44 1156 CYS A C 1
ATOM 4417 O O . CYS A 1 1156 ? 125.391 112.624 110.898 1.00 46.44 1156 CYS A O 1
ATOM 4420 N N . LEU A 1 1157 ? 124.176 111.070 109.814 1.00 47.28 1157 LEU A N 1
ATOM 4421 C CA . LEU A 1 1157 ? 123.812 110.332 111.020 1.00 47.28 1157 LEU A CA 1
ATOM 4422 C C . LEU A 1 1157 ? 124.376 108.920 111.048 1.00 47.28 1157 LEU A C 1
ATOM 4423 O O . LEU A 1 1157 ? 124.884 108.489 112.087 1.00 47.28 1157 LEU A O 1
ATOM 4428 N N . LEU A 1 1158 ? 124.301 108.184 109.941 1.00 53.36 1158 LEU A N 1
ATOM 4429 C CA . LEU A 1 1158 ? 124.891 106.849 109.916 1.00 53.36 1158 LEU A CA 1
ATOM 4430 C C . LEU A 1 1158 ? 126.371 106.842 110.274 1.00 53.36 1158 LEU A C 1
ATOM 4431 O O . LEU A 1 1158 ? 126.786 105.942 111.024 1.00 53.36 1158 LEU A O 1
ATOM 4436 N N . PRO A 1 1159 ? 127.211 107.763 109.790 1.00 51.87 1159 PRO A N 1
ATOM 4437 C CA . PRO A 1 1159 ? 128.592 107.788 110.300 1.00 51.87 1159 PRO A CA 1
ATOM 4438 C C . PRO A 1 1159 ? 128.656 107.984 111.803 1.00 51.87 1159 PRO A C 1
ATOM 4439 O O . PRO A 1 1159 ? 129.546 107.430 112.459 1.00 51.87 1159 PRO A O 1
ATOM 4443 N N . VAL A 1 1160 ? 127.734 108.761 112.372 1.00 51.67 1160 VAL A N 1
ATOM 4444 C CA . VAL A 1 1160 ? 127.667 108.878 113.824 1.00 51.67 1160 VAL A CA 1
ATOM 4445 C C . VAL A 1 1160 ? 127.240 107.553 114.442 1.00 51.67 1160 VAL A C 1
ATOM 4446 O O . VAL A 1 1160 ? 127.818 107.101 115.436 1.00 51.67 1160 VAL A O 1
ATOM 4450 N N . VAL A 1 1161 ? 126.227 106.907 113.861 1.00 55.39 1161 VAL A N 1
ATOM 4451 C CA . VAL A 1 1161 ? 125.783 105.614 114.372 1.00 55.39 1161 VAL A CA 1
ATOM 4452 C C . VAL A 1 1161 ? 126.902 104.588 114.257 1.00 55.39 1161 VAL A C 1
ATOM 4453 O O . VAL A 1 1161 ? 127.142 103.802 115.182 1.00 55.39 1161 VAL A O 1
ATOM 4457 N N . ALA A 1 1162 ? 127.598 104.570 113.119 1.00 58.90 1162 ALA A N 1
ATOM 4458 C CA . ALA A 1 1162 ? 128.696 103.626 112.943 1.00 58.90 1162 ALA A CA 1
ATOM 4459 C C . ALA A 1 1162 ? 129.844 103.929 113.897 1.00 58.90 1162 ALA A C 1
ATOM 4460 O O . ALA A 1 1162 ? 130.397 103.015 114.520 1.00 58.90 1162 ALA A O 1
ATOM 4462 N N . ILE A 1 1163 ? 130.221 105.203 114.023 1.00 56.93 1163 ILE A N 1
ATOM 4463 C CA . ILE A 1 1163 ? 131.295 105.569 114.943 1.00 56.93 1163 ILE A CA 1
ATOM 4464 C C . ILE A 1 1163 ? 130.891 105.267 116.379 1.00 56.93 1163 ILE A C 1
ATOM 4465 O O . ILE A 1 1163 ? 131.686 104.738 117.166 1.00 56.93 1163 ILE A O 1
ATOM 4470 N N . ARG A 1 1164 ? 129.653 105.601 116.747 1.00 57.79 1164 ARG A N 1
ATOM 4471 C CA . ARG A 1 1164 ? 129.182 105.301 118.095 1.00 57.79 1164 ARG A CA 1
ATOM 4472 C C . ARG A 1 1164 ? 129.194 103.802 118.356 1.00 57.79 1164 ARG A C 1
ATOM 4473 O O . ARG A 1 1164 ? 129.618 103.353 119.427 1.00 57.79 1164 ARG A O 1
ATOM 4481 N N . PHE A 1 1165 ? 128.732 103.011 117.387 1.00 65.78 1165 PHE A N 1
ATOM 4482 C CA . PHE A 1 1165 ? 128.722 101.564 117.561 1.00 65.78 1165 PHE A CA 1
ATOM 4483 C C . PHE A 1 1165 ? 130.137 101.008 117.657 1.00 65.78 1165 PHE A C 1
ATOM 4484 O O . PHE A 1 1165 ? 130.406 100.121 118.475 1.00 65.78 1165 PHE A O 1
ATOM 4492 N N . LEU A 1 1166 ? 131.053 101.508 116.825 1.00 67.14 1166 LEU A N 1
ATOM 4493 C CA . LEU A 1 1166 ? 132.435 101.044 116.889 1.00 67.14 1166 LEU A CA 1
ATOM 4494 C C . LEU A 1 1166 ? 133.087 101.427 118.210 1.00 67.14 1166 LEU A C 1
ATOM 4495 O O . LEU A 1 1166 ? 133.794 100.617 118.819 1.00 67.14 1166 LEU A O 1
ATOM 4500 N N . SER A 1 1167 ? 132.859 102.658 118.672 1.00 67.90 1167 SER A N 1
ATOM 4501 C CA . SER A 1 1167 ? 133.524 103.122 119.885 1.00 67.90 1167 SER A CA 1
ATOM 4502 C C . SER A 1 1167 ? 133.159 102.251 121.079 1.00 67.90 1167 SER A C 1
ATOM 4503 O O . SER A 1 1167 ? 134.027 101.885 121.879 1.00 67.90 1167 SER A O 1
ATOM 4506 N N . MET A 1 1168 ? 131.879 101.906 121.216 1.00 70.61 1168 MET A N 1
ATOM 4507 C CA . MET A 1 1168 ? 131.460 101.050 122.317 1.00 70.61 1168 MET A CA 1
ATOM 4508 C C . MET A 1 1168 ? 131.851 99.597 122.089 1.00 70.61 1168 MET A C 1
ATOM 4509 O O . MET A 1 1168 ? 132.070 98.862 123.057 1.00 70.61 1168 MET A O 1
ATOM 4514 N N . THR A 1 1169 ? 131.934 99.159 120.831 1.00 71.70 1169 THR A N 1
ATOM 4515 C CA . THR A 1 1169 ? 132.346 97.785 120.564 1.00 71.70 1169 THR A CA 1
ATOM 4516 C C . THR A 1 1169 ? 133.855 97.621 120.712 1.00 71.70 1169 THR A C 1
ATOM 4517 O O . THR A 1 1169 ? 134.324 96.598 121.223 1.00 71.70 1169 THR A O 1
ATOM 4521 N N . ILE A 1 1170 ? 134.630 98.613 120.271 1.00 72.51 1170 ILE A N 1
ATOM 4522 C CA . ILE A 1 1170 ? 136.084 98.508 120.360 1.00 72.51 1170 ILE A CA 1
ATOM 4523 C C . ILE A 1 1170 ? 136.564 98.905 121.750 1.00 72.51 1170 ILE A C 1
ATOM 4524 O O . ILE A 1 1170 ? 137.416 98.233 122.340 1.00 72.51 1170 ILE A O 1
ATOM 4529 N N . TRP A 1 1171 ? 136.030 99.999 122.290 1.00 72.66 1171 TRP A N 1
ATOM 4530 C CA . TRP A 1 1171 ? 136.387 100.501 123.617 1.00 72.66 1171 TRP A CA 1
ATOM 4531 C C . TRP A 1 1171 ? 135.107 100.681 124.422 1.00 72.66 1171 TRP A C 1
ATOM 4532 O O . TRP A 1 1171 ? 134.653 101.809 124.648 1.00 72.66 1171 TRP A O 1
ATOM 4543 N N . PRO A 1 1172 ? 134.491 99.586 124.863 1.00 71.03 1172 PRO A N 1
ATOM 4544 C CA . PRO A 1 1172 ? 133.241 99.712 125.619 1.00 71.03 1172 PRO A CA 1
ATOM 4545 C C . PRO A 1 1172 ? 133.444 100.519 126.891 1.00 71.03 1172 PRO A C 1
ATOM 4546 O O . PRO A 1 1172 ? 134.448 100.373 127.591 1.00 71.03 1172 PRO A O 1
ATOM 4550 N N . SER A 1 1173 ? 132.476 101.382 127.182 1.00 68.94 1173 SER A N 1
ATOM 4551 C CA . SER A 1 1173 ? 132.506 102.165 128.404 1.00 68.94 1173 SER A CA 1
ATOM 4552 C C . SER A 1 1173 ? 131.973 101.338 129.570 1.00 68.94 1173 SER A C 1
ATOM 4553 O O . SER A 1 1173 ? 131.352 100.287 129.393 1.00 68.94 1173 SER A O 1
ATOM 4556 N N . GLU A 1 1174 ? 132.225 101.828 130.785 1.00 67.69 1174 GLU A N 1
ATOM 4557 C CA . GLU A 1 1174 ? 131.722 101.137 131.966 1.00 67.69 1174 GLU A CA 1
ATOM 4558 C C . GLU A 1 1174 ? 130.201 101.080 131.954 1.00 67.69 1174 GLU A C 1
ATOM 4559 O O . GLU A 1 1174 ? 129.609 100.053 132.302 1.00 67.69 1174 GLU A O 1
ATOM 4565 N N . SER A 1 1175 ? 129.550 102.175 131.556 1.00 65.83 1175 SER A N 1
ATOM 4566 C CA . SER A 1 1175 ? 128.093 102.187 131.495 1.00 65.83 1175 SER A CA 1
ATOM 4567 C C . SER A 1 1175 ? 127.577 101.174 130.481 1.00 65.83 1175 SER A C 1
ATOM 4568 O O . SER A 1 1175 ? 126.641 100.419 130.761 1.00 65.83 1175 SER A O 1
ATOM 4571 N N . ASP A 1 1176 ? 128.185 101.140 129.293 1.00 68.92 1176 ASP A N 1
ATOM 4572 C CA . ASP A 1 1176 ? 127.720 100.229 128.251 1.00 68.92 1176 ASP A CA 1
ATOM 4573 C C .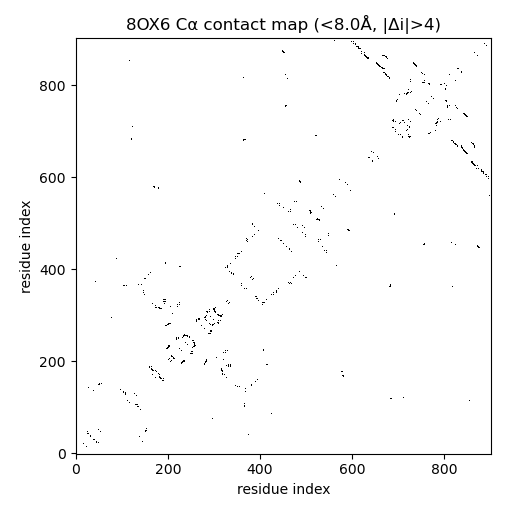 ASP A 1 1176 ? 127.905 98.775 128.663 1.00 68.92 1176 ASP A C 1
ATOM 4574 O O . ASP A 1 1176 ? 127.047 97.931 128.382 1.00 68.92 1176 ASP A O 1
ATOM 4579 N N . LYS A 1 1177 ? 129.017 98.463 129.329 1.00 68.58 1177 LYS A N 1
ATOM 4580 C CA . LYS A 1 1177 ? 129.277 97.082 129.720 1.00 68.58 1177 LYS A CA 1
ATOM 4581 C C . LYS A 1 1177 ? 128.187 96.558 130.646 1.00 68.58 1177 LYS A C 1
ATOM 4582 O O . LYS A 1 1177 ? 127.714 95.427 130.482 1.00 68.58 1177 LYS A O 1
ATOM 4588 N N . ILE A 1 1178 ? 127.773 97.365 131.623 1.00 65.12 1178 ILE A N 1
ATOM 4589 C CA . ILE A 1 1178 ? 126.733 96.924 132.547 1.00 65.12 1178 ILE A CA 1
ATOM 4590 C C . ILE A 1 1178 ? 125.345 97.127 131.949 1.00 65.12 1178 ILE A C 1
ATOM 4591 O O . ILE A 1 1178 ? 124.419 96.369 132.255 1.00 65.12 1178 ILE A O 1
ATOM 4596 N N . GLN A 1 1179 ? 125.169 98.142 131.098 1.00 68.28 1179 GLN A N 1
ATOM 4597 C CA . GLN A 1 1179 ? 123.880 98.332 130.441 1.00 68.28 1179 GLN A CA 1
ATOM 4598 C C . GLN A 1 1179 ? 123.555 97.169 129.514 1.00 68.28 1179 GLN A C 1
ATOM 4599 O O . GLN A 1 1179 ? 122.383 96.811 129.357 1.00 68.28 1179 GLN A O 1
ATOM 4605 N N . LYS A 1 1180 ? 124.574 96.574 128.890 1.00 72.53 1180 LYS A N 1
ATOM 4606 C CA . LYS A 1 1180 ? 124.348 95.391 128.068 1.00 72.53 1180 LYS A CA 1
ATOM 4607 C C . LYS A 1 1180 ? 123.812 94.238 128.907 1.00 72.53 1180 LYS A C 1
ATOM 4608 O O . LYS A 1 1180 ? 122.891 93.528 128.487 1.00 72.53 1180 LYS A O 1
ATOM 4614 N N . HIS A 1 1181 ? 124.374 94.038 130.097 1.00 74.70 1181 HIS A N 1
ATOM 4615 C CA . HIS A 1 1181 ? 123.930 92.989 131.012 1.00 74.70 1181 HIS A CA 1
ATOM 4616 C C . HIS A 1 1181 ? 122.790 93.553 131.850 1.00 74.70 1181 HIS A C 1
ATOM 4617 O O . HIS A 1 1181 ? 123.018 94.245 132.846 1.00 74.70 1181 HIS A O 1
ATOM 4624 N N . ARG A 1 1182 ? 121.553 93.254 131.449 1.00 79.85 1182 ARG A N 1
ATOM 4625 C CA . ARG A 1 1182 ? 120.399 93.805 132.152 1.00 79.85 1182 ARG A CA 1
ATOM 4626 C C . ARG A 1 1182 ? 120.369 93.348 133.605 1.00 79.85 1182 ARG A C 1
ATOM 4627 O O . ARG A 1 1182 ? 120.091 94.145 134.509 1.00 79.85 1182 ARG A O 1
ATOM 4635 N N . LYS A 1 1183 ? 120.652 92.073 133.851 1.00 86.18 1183 LYS A N 1
ATOM 4636 C CA . LYS A 1 1183 ? 120.655 91.538 135.207 1.00 86.18 1183 LYS A CA 1
ATOM 4637 C C . LYS A 1 1183 ? 121.735 92.209 136.050 1.00 86.18 1183 LYS A C 1
ATOM 4638 O O . LYS A 1 1183 ? 121.506 93.262 136.646 1.00 86.18 1183 LYS A O 1
ATOM 4644 N N . LYS B 2 28 ? 111.252 119.427 159.484 1.00 67.86 24 LYS B N 1
ATOM 4645 C CA . LYS B 2 28 ? 111.332 120.515 158.518 1.00 67.86 24 LYS B CA 1
ATOM 4646 C C . LYS B 2 28 ? 110.025 120.638 157.743 1.00 67.86 24 LYS B C 1
ATOM 4647 O O . LYS B 2 28 ? 109.180 121.475 158.061 1.00 67.86 24 LYS B O 1
ATOM 4653 N N . THR B 2 29 ? 109.868 119.799 156.723 1.00 67.81 25 THR B N 1
ATOM 4654 C CA . THR B 2 29 ? 108.667 119.762 155.905 1.00 67.81 25 THR B CA 1
ATOM 4655 C C . THR B 2 29 ? 108.221 118.315 155.750 1.00 67.81 25 THR B C 1
ATOM 4656 O O . THR B 2 29 ? 108.981 117.376 155.998 1.00 67.81 25 THR B O 1
ATOM 4660 N N . ARG B 2 30 ? 106.972 118.141 155.327 1.00 65.75 26 ARG B N 1
ATOM 4661 C CA . ARG B 2 30 ? 106.385 116.815 155.237 1.00 65.75 26 ARG B CA 1
ATOM 4662 C C . ARG B 2 30 ? 107.138 115.977 154.203 1.00 65.75 26 ARG B C 1
ATOM 4663 O O . ARG B 2 30 ? 108.059 116.444 153.527 1.00 65.75 26 ARG B O 1
ATOM 4671 N N . ARG B 2 31 ? 106.740 114.713 154.085 1.00 59.96 27 ARG B N 1
ATOM 4672 C CA . ARG B 2 31 ? 107.430 113.800 153.192 1.00 59.96 27 ARG B CA 1
ATOM 4673 C C . ARG B 2 31 ? 107.272 114.251 151.739 1.00 59.96 27 ARG B C 1
ATOM 4674 O O . ARG B 2 31 ? 106.244 114.824 151.368 1.00 59.96 27 ARG B O 1
ATOM 4682 N N . PRO B 2 32 ? 108.278 114.008 150.894 1.00 56.54 28 PRO B N 1
ATOM 4683 C CA . PRO B 2 32 ? 108.158 114.405 149.487 1.00 56.54 28 PRO B CA 1
ATOM 4684 C C . PRO B 2 32 ? 106.991 113.710 148.804 1.00 56.54 28 PRO B C 1
ATOM 4685 O O . PRO B 2 32 ? 106.639 112.573 149.125 1.00 56.54 28 PRO B O 1
ATOM 4689 N N . ASP B 2 33 ? 106.388 114.413 147.850 1.00 56.97 29 ASP B N 1
ATOM 4690 C CA . ASP B 2 33 ? 105.310 113.830 147.066 1.00 56.97 29 ASP B CA 1
ATOM 4691 C C . ASP B 2 33 ? 105.816 112.612 146.304 1.00 56.97 29 ASP B C 1
ATOM 4692 O O . ASP B 2 33 ? 106.902 112.632 145.719 1.00 56.97 29 ASP B O 1
ATOM 4697 N N . ASN B 2 34 ? 105.023 111.543 146.315 1.00 55.78 30 ASN B N 1
ATOM 4698 C CA . ASN B 2 34 ? 105.397 110.275 145.692 1.00 55.78 30 ASN B CA 1
ATOM 4699 C C . ASN B 2 34 ?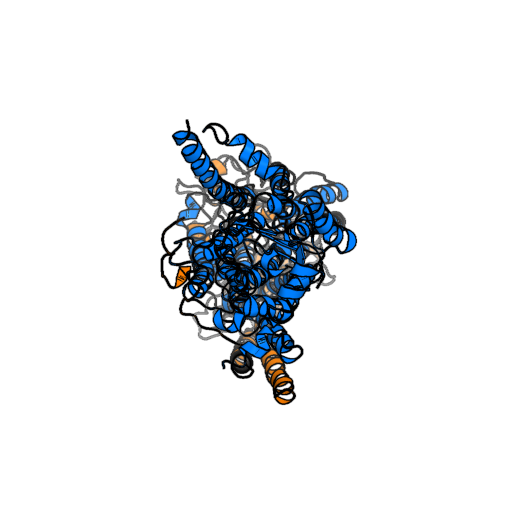 104.779 110.221 144.299 1.00 55.78 30 ASN B C 1
ATOM 4700 O O . ASN B 2 34 ? 103.591 109.930 144.145 1.00 55.78 30 ASN B O 1
ATOM 4705 N N . THR B 2 35 ? 105.594 110.496 143.285 1.00 53.44 31 THR B N 1
ATOM 4706 C CA . THR B 2 35 ? 105.164 110.427 141.897 1.00 53.44 31 THR B CA 1
ATOM 4707 C C . THR B 2 35 ? 106.315 109.903 141.052 1.00 53.44 31 THR B C 1
ATOM 4708 O O . THR B 2 35 ? 107.481 109.967 141.445 1.00 53.44 31 THR B O 1
ATOM 4712 N N . ALA B 2 36 ? 105.969 109.378 139.876 1.00 52.92 32 ALA B N 1
ATOM 4713 C CA . ALA B 2 36 ? 106.982 108.788 139.009 1.00 52.92 32 ALA B CA 1
ATOM 4714 C C . ALA B 2 36 ? 108.021 109.820 138.589 1.00 52.92 32 ALA B C 1
ATOM 4715 O O . ALA B 2 36 ? 109.224 109.536 138.591 1.00 52.92 32 ALA B O 1
ATOM 4717 N N . PHE B 2 37 ? 107.578 111.025 138.225 1.00 50.05 33 PHE B N 1
ATOM 4718 C CA . PHE B 2 37 ? 108.512 112.042 137.754 1.00 50.05 33 PHE B CA 1
ATOM 4719 C C . PHE B 2 37 ? 109.413 112.531 138.882 1.00 50.05 33 PHE B C 1
ATOM 4720 O O . PHE B 2 37 ? 110.636 112.611 138.722 1.00 50.05 33 PHE B O 1
ATOM 4728 N N . LYS B 2 38 ? 108.825 112.866 140.032 1.00 50.17 34 LYS B N 1
ATOM 4729 C CA . LYS B 2 38 ? 109.612 113.412 141.132 1.00 50.17 34 LYS B CA 1
ATOM 4730 C C . LYS B 2 38 ? 110.655 112.420 141.625 1.00 50.17 34 LYS B C 1
ATOM 4731 O O . LYS B 2 38 ? 111.743 112.825 142.050 1.00 50.17 34 LYS B O 1
ATOM 4737 N N . GLN B 2 39 ? 110.348 111.128 141.580 1.00 51.16 35 GLN B N 1
ATOM 4738 C CA . GLN B 2 39 ? 111.256 110.095 142.056 1.00 51.16 35 GLN B CA 1
ATOM 4739 C C . GLN B 2 39 ? 112.170 109.555 140.968 1.00 51.16 35 GLN B C 1
ATOM 4740 O O . GLN B 2 39 ? 112.946 108.633 141.237 1.00 51.16 35 GLN B O 1
ATOM 4746 N N . GLN B 2 40 ? 112.109 110.104 139.756 1.00 49.02 36 GLN B N 1
ATOM 4747 C CA . GLN B 2 40 ? 112.961 109.657 138.657 1.00 49.02 36 GLN B CA 1
ATOM 4748 C C . GLN B 2 40 ? 112.748 108.170 138.382 1.00 49.02 36 GLN B C 1
ATOM 4749 O O . GLN B 2 40 ? 113.696 107.395 138.247 1.00 49.02 36 GLN B O 1
ATOM 4755 N N . ARG B 2 41 ? 111.476 107.775 138.306 1.00 53.01 37 ARG B N 1
ATOM 4756 C CA . ARG B 2 41 ? 111.091 106.389 138.077 1.00 53.01 37 ARG B CA 1
ATOM 4757 C C . ARG B 2 41 ? 110.066 106.291 136.954 1.00 53.01 37 ARG B C 1
ATOM 4758 O O . ARG B 2 41 ? 109.260 105.358 136.919 1.00 53.01 37 ARG B O 1
ATOM 4766 N N . LEU B 2 42 ? 110.086 107.244 136.027 1.00 52.25 38 LEU B N 1
ATOM 4767 C CA . LEU B 2 42 ? 109.117 107.243 134.946 1.00 52.25 38 LEU B CA 1
ATOM 4768 C C . LEU B 2 42 ? 109.302 105.999 134.077 1.00 52.25 38 LEU B C 1
ATOM 4769 O O . LEU B 2 42 ? 110.426 105.519 133.900 1.00 52.25 38 LEU B O 1
ATOM 4774 N N . PRO B 2 43 ? 108.219 105.454 133.521 1.00 54.32 39 PRO B N 1
ATOM 4775 C CA . PRO B 2 43 ? 108.369 104.325 132.595 1.00 54.32 39 PRO B CA 1
ATOM 4776 C C . PRO B 2 43 ? 109.034 104.785 131.308 1.00 54.32 39 PRO B C 1
ATOM 4777 O O . PRO B 2 43 ? 108.584 105.737 130.667 1.00 54.32 39 PRO B O 1
ATOM 4781 N N . ALA B 2 44 ? 110.114 104.105 130.935 1.00 56.19 40 ALA B N 1
ATOM 4782 C CA . ALA B 2 44 ? 110.905 104.528 129.793 1.00 56.19 40 ALA B CA 1
ATOM 4783 C C . ALA B 2 44 ? 111.518 103.314 129.116 1.00 56.19 40 ALA B C 1
ATOM 4784 O O . ALA B 2 44 ? 111.617 102.231 129.697 1.00 56.19 40 ALA B O 1
ATOM 4786 N N . TRP B 2 45 ? 111.928 103.520 127.871 1.00 60.20 41 TRP B N 1
ATOM 4787 C CA . TRP B 2 45 ? 112.585 102.504 127.065 1.00 60.20 41 TRP B CA 1
ATOM 4788 C C . TRP B 2 45 ? 114.075 102.813 127.007 1.00 60.20 41 TRP B C 1
ATOM 4789 O O . TRP B 2 45 ? 114.463 103.949 126.722 1.00 60.20 41 TRP B O 1
ATOM 4800 N N . GLN B 2 46 ? 114.902 101.814 127.298 1.00 62.74 42 GLN B N 1
ATOM 4801 C CA . GLN B 2 46 ? 116.346 101.997 127.237 1.00 62.74 42 GLN B CA 1
ATOM 4802 C C . GLN B 2 46 ? 116.894 101.323 125.986 1.00 62.74 42 GLN B C 1
ATOM 4803 O O . GLN B 2 46 ? 117.308 100.158 126.045 1.00 62.74 42 GLN B O 1
ATOM 4809 N N . PRO B 2 47 ? 116.916 102.005 124.841 1.00 61.35 43 PRO B N 1
ATOM 4810 C CA . PRO B 2 47 ? 117.509 101.401 123.639 1.00 61.35 43 PRO B CA 1
ATOM 4811 C C . PRO B 2 47 ? 119.020 101.308 123.781 1.00 61.35 43 PRO B C 1
ATOM 4812 O O . PRO B 2 47 ? 119.694 102.304 124.053 1.00 61.35 43 PRO B O 1
ATOM 4816 N N . ILE B 2 48 ? 119.548 100.102 123.598 1.00 68.01 44 ILE B N 1
ATOM 4817 C CA . ILE B 2 48 ? 120.982 99.847 123.619 1.00 68.01 44 ILE B CA 1
ATOM 4818 C C . ILE B 2 48 ? 121.390 99.384 122.230 1.00 68.01 44 ILE B C 1
ATOM 4819 O O . ILE B 2 48 ? 120.764 98.482 121.660 1.00 68.01 44 ILE B O 1
ATOM 4824 N N . LEU B 2 49 ? 122.434 100.003 121.684 1.00 67.22 45 LEU B N 1
ATOM 4825 C CA . LEU B 2 49 ? 122.856 99.700 120.324 1.00 67.22 45 LEU B CA 1
ATOM 4826 C C . LEU B 2 49 ? 123.556 98.350 120.273 1.00 67.22 45 LEU B C 1
ATOM 4827 O O . LEU B 2 49 ? 124.774 98.279 120.082 1.00 67.22 45 LEU B O 1
ATOM 4832 N N . THR B 2 50 ? 122.793 97.276 120.447 1.00 68.70 46 THR B N 1
ATOM 4833 C CA . THR B 2 50 ? 123.351 95.940 120.329 1.00 68.70 46 THR B CA 1
ATOM 4834 C C . THR B 2 50 ? 123.668 95.629 118.868 1.00 68.70 46 THR B C 1
ATOM 4835 O O . THR B 2 50 ? 123.250 96.334 117.947 1.00 68.70 46 THR B O 1
ATOM 4839 N N . ALA B 2 51 ? 124.426 94.551 118.664 1.00 69.03 47 ALA B N 1
ATOM 4840 C CA . ALA B 2 51 ? 124.815 94.167 117.312 1.00 69.03 47 ALA B CA 1
ATOM 4841 C C . ALA B 2 51 ? 123.627 93.715 116.474 1.00 69.03 47 ALA B C 1
ATOM 4842 O O . ALA B 2 51 ? 123.769 93.554 115.258 1.00 69.03 47 ALA B O 1
ATOM 4844 N N . GLY B 2 52 ? 122.470 93.490 117.090 1.00 68.00 48 GLY B N 1
ATOM 4845 C CA . GLY B 2 52 ? 121.283 93.067 116.381 1.00 68.00 48 GLY B CA 1
ATOM 4846 C C . GLY B 2 52 ? 120.263 94.147 116.102 1.00 68.00 48 GLY B C 1
ATOM 4847 O O . GLY B 2 52 ? 119.256 93.867 115.445 1.00 68.00 48 GLY B O 1
ATOM 4848 N N . THR B 2 53 ? 120.481 95.374 116.575 1.00 68.51 49 THR B N 1
ATOM 4849 C CA . THR B 2 53 ? 119.529 96.463 116.391 1.00 68.51 49 THR B CA 1
ATOM 4850 C C . THR B 2 53 ? 120.042 97.547 115.456 1.00 68.51 49 THR B C 1
ATOM 4851 O O . THR B 2 53 ? 119.250 98.158 114.731 1.00 68.51 49 THR B O 1
ATOM 4855 N N . VAL B 2 54 ? 121.350 97.809 115.449 1.00 67.20 50 VAL B N 1
ATOM 4856 C CA . VAL B 2 54 ? 121.907 98.804 114.537 1.00 67.20 50 VAL B CA 1
ATOM 4857 C C . VAL B 2 54 ? 122.414 98.188 113.239 1.00 67.20 50 VAL B C 1
ATOM 4858 O O . VAL B 2 54 ? 122.473 98.883 112.216 1.00 67.20 50 VAL B O 1
ATOM 4862 N N . LEU B 2 55 ? 122.806 96.913 113.250 1.00 66.96 51 LEU B N 1
ATOM 4863 C CA . LEU B 2 55 ? 123.204 96.273 111.998 1.00 66.96 51 LEU B CA 1
ATOM 4864 C C . LEU B 2 55 ? 122.047 96.186 111.014 1.00 66.96 51 LEU B C 1
ATOM 4865 O O . LEU B 2 55 ? 122.236 96.545 109.839 1.00 66.96 51 LEU B O 1
ATOM 4870 N N . PRO B 2 56 ? 120.850 95.730 111.398 1.00 65.63 52 PRO B N 1
ATOM 4871 C CA . PRO B 2 56 ? 119.770 95.626 110.401 1.00 65.63 52 PRO B CA 1
ATOM 4872 C C . PRO B 2 56 ? 119.451 96.937 109.706 1.00 65.63 52 PRO B C 1
ATOM 4873 O O . PRO B 2 56 ? 119.222 96.942 108.492 1.00 65.63 52 PRO B O 1
ATOM 4877 N N . ILE B 2 57 ? 119.447 98.058 110.431 1.00 63.19 53 ILE B N 1
ATOM 4878 C CA . ILE B 2 57 ? 119.117 99.328 109.791 1.00 63.19 53 ILE B CA 1
ATOM 4879 C C . ILE B 2 57 ? 120.169 99.705 108.759 1.00 63.19 53 ILE B C 1
ATOM 4880 O O . ILE B 2 57 ? 119.877 100.430 107.801 1.00 63.19 53 ILE B O 1
ATOM 4885 N N . PHE B 2 58 ? 121.404 99.228 108.927 1.00 62.26 54 PHE B N 1
ATOM 4886 C CA . PHE B 2 58 ? 122.434 99.501 107.929 1.00 62.26 54 PHE B CA 1
ATOM 4887 C C . PHE B 2 58 ? 122.139 98.768 106.626 1.00 62.26 54 PHE B C 1
ATOM 4888 O O . PHE B 2 58 ? 122.168 99.365 105.544 1.00 62.26 54 PHE B O 1
ATOM 4896 N N . PHE B 2 59 ? 121.843 97.469 106.708 1.00 64.24 55 PHE B N 1
ATOM 4897 C CA . PHE B 2 59 ? 121.493 96.725 105.503 1.00 64.24 55 PHE B CA 1
ATOM 4898 C C . PHE B 2 59 ? 120.154 97.182 104.939 1.00 64.24 55 PHE B C 1
ATOM 4899 O O . PHE B 2 59 ? 119.999 97.300 103.719 1.00 64.24 55 PHE B O 1
ATOM 4907 N N . ILE B 2 60 ? 119.175 97.443 105.806 1.00 61.20 56 ILE B N 1
ATOM 4908 C CA . ILE B 2 60 ? 117.898 97.966 105.330 1.00 61.20 56 ILE B CA 1
ATOM 4909 C C . ILE B 2 60 ? 118.104 99.303 104.632 1.00 61.20 56 ILE B C 1
ATOM 4910 O O . ILE B 2 60 ? 117.484 99.582 103.599 1.00 61.20 56 ILE B O 1
ATOM 4915 N N . ILE B 2 61 ? 118.973 100.152 105.180 1.00 58.26 57 ILE B N 1
ATOM 4916 C CA . ILE B 2 61 ? 119.312 101.396 104.495 1.00 58.26 57 ILE B CA 1
ATOM 4917 C C . ILE B 2 61 ? 120.015 101.090 103.179 1.00 58.26 57 ILE B C 1
ATOM 4918 O O . ILE B 2 61 ? 119.686 101.656 102.130 1.00 58.26 57 ILE B O 1
ATOM 4923 N N . GLY B 2 62 ? 120.990 100.181 103.213 1.00 58.97 58 GLY B N 1
ATOM 4924 C CA . GLY B 2 62 ? 121.673 99.800 101.988 1.00 58.97 58 GLY B CA 1
ATOM 4925 C C . GLY B 2 62 ? 120.761 99.089 101.007 1.00 58.97 58 GLY B C 1
ATOM 4926 O O . GLY B 2 62 ? 120.898 99.247 99.792 1.00 58.97 58 GLY B O 1
ATOM 4927 N N . LEU B 2 63 ? 119.823 98.291 101.519 1.00 60.54 59 LEU B N 1
ATOM 4928 C CA . LEU B 2 63 ? 118.914 97.559 100.644 1.00 60.54 59 LEU B CA 1
ATOM 4929 C C . LEU B 2 63 ? 117.838 98.470 100.068 1.00 60.54 59 LEU B C 1
ATOM 4930 O O . LEU B 2 63 ? 117.321 98.200 98.979 1.00 60.54 59 LEU B O 1
ATOM 4935 N N . ILE B 2 64 ? 117.493 99.546 100.770 1.00 58.56 60 ILE B N 1
ATOM 4936 C CA . ILE B 2 64 ? 116.500 100.486 100.263 1.00 58.56 60 ILE B CA 1
ATOM 4937 C C . ILE B 2 64 ? 117.142 101.594 99.434 1.00 58.56 60 ILE B C 1
ATOM 4938 O O . ILE B 2 64 ? 116.519 102.100 98.496 1.00 58.56 60 ILE B O 1
ATOM 4943 N N . PHE B 2 65 ? 118.373 101.991 99.763 1.00 55.20 61 PHE B N 1
ATOM 4944 C CA . PHE B 2 65 ? 118.997 103.109 99.063 1.00 55.20 61 PHE B CA 1
ATOM 4945 C C . PHE B 2 65 ? 119.448 102.709 97.664 1.00 55.20 61 PHE B C 1
ATOM 4946 O O . PHE B 2 65 ? 119.275 103.476 96.710 1.00 55.20 61 PHE B O 1
ATOM 4954 N N . ILE B 2 66 ? 120.027 101.516 97.521 1.00 55.38 62 ILE B N 1
ATOM 4955 C CA . ILE B 2 66 ? 120.513 101.084 96.210 1.00 55.38 62 ILE B CA 1
ATOM 4956 C C . ILE B 2 66 ? 119.392 101.063 95.178 1.00 55.38 62 ILE B C 1
ATOM 4957 O O . ILE B 2 66 ? 119.557 101.669 94.107 1.00 55.38 62 ILE B O 1
ATOM 4962 N N . PRO B 2 67 ? 118.251 100.408 95.415 1.00 55.21 63 PRO B N 1
ATOM 4963 C CA . PRO B 2 67 ? 117.157 100.502 94.435 1.00 55.21 63 PRO B CA 1
ATOM 4964 C C . PRO B 2 67 ? 116.701 101.928 94.190 1.00 55.21 63 PRO B C 1
ATOM 4965 O O . PRO B 2 67 ? 116.361 102.277 93.053 1.00 55.21 63 PRO B O 1
ATOM 4969 N N . ILE B 2 68 ? 116.681 102.768 95.226 1.00 55.81 64 ILE B N 1
ATOM 4970 C CA . ILE B 2 68 ? 116.367 104.176 95.015 1.00 55.81 64 ILE B CA 1
ATOM 4971 C C . ILE B 2 68 ? 117.442 104.830 94.158 1.00 55.81 64 ILE B C 1
ATOM 4972 O O . ILE B 2 68 ? 117.141 105.598 93.238 1.00 55.81 64 ILE B O 1
ATOM 4977 N N . GLY B 2 69 ? 118.711 104.537 94.445 1.00 54.89 65 GLY B N 1
ATOM 4978 C CA . GLY B 2 69 ? 119.783 105.060 93.615 1.00 54.89 65 GLY B CA 1
ATOM 4979 C C . GLY B 2 69 ? 119.716 104.546 92.191 1.00 54.89 65 GLY B C 1
ATOM 4980 O O . GLY B 2 69 ? 119.914 105.303 91.238 1.00 54.89 65 GLY B O 1
ATOM 4981 N N . ILE B 2 70 ? 119.436 103.252 92.024 1.00 54.85 66 ILE B N 1
ATOM 4982 C CA . ILE B 2 70 ? 119.304 102.692 90.683 1.00 54.85 66 ILE B CA 1
ATOM 4983 C C . ILE B 2 70 ? 118.136 103.340 89.956 1.00 54.85 66 ILE B C 1
ATOM 4984 O O . ILE B 2 70 ? 118.238 103.692 88.776 1.00 54.85 66 ILE B O 1
ATOM 4989 N N . GLY B 2 71 ? 117.007 103.506 90.646 1.00 56.46 67 GLY B N 1
ATOM 4990 C CA . GLY B 2 71 ? 115.848 104.106 90.007 1.00 56.46 67 GLY B CA 1
ATOM 4991 C C . GLY B 2 71 ? 116.100 105.533 89.563 1.00 56.46 67 GLY B C 1
ATOM 4992 O O . GLY B 2 71 ? 115.718 105.928 88.459 1.00 56.46 67 GLY B O 1
ATOM 4993 N N . ILE B 2 72 ? 116.746 106.328 90.417 1.00 56.01 68 ILE B N 1
ATOM 4994 C CA . ILE B 2 72 ? 117.055 107.706 90.055 1.00 56.01 68 ILE B CA 1
ATOM 4995 C C . ILE B 2 72 ? 118.067 107.744 88.917 1.00 56.01 68 ILE B C 1
ATOM 4996 O O . ILE B 2 72 ? 117.923 108.520 87.966 1.00 56.01 68 ILE B O 1
ATOM 5001 N N . PHE B 2 73 ? 119.104 106.909 88.995 1.00 56.48 69 PHE B N 1
ATOM 5002 C CA . PHE B 2 73 ? 120.182 106.970 88.014 1.00 56.48 69 PHE B CA 1
ATOM 5003 C C . PHE B 2 73 ? 119.691 106.585 86.624 1.00 56.48 69 PHE B C 1
ATOM 5004 O O . PHE B 2 73 ? 119.944 107.296 85.646 1.00 56.48 69 PHE B O 1
ATOM 5012 N N . VAL B 2 74 ? 118.987 105.456 86.514 1.00 58.40 70 VAL B N 1
ATOM 5013 C CA . VAL B 2 74 ? 118.512 105.019 85.204 1.00 58.40 70 VAL B CA 1
ATOM 5014 C C . VAL B 2 74 ? 117.435 105.964 84.688 1.00 58.40 70 VAL B C 1
ATOM 5015 O O . VAL B 2 74 ? 117.369 106.254 83.488 1.00 58.40 70 VAL B O 1
ATOM 5019 N N . THR B 2 75 ? 116.572 106.456 85.579 1.00 61.88 71 THR B N 1
ATOM 5020 C CA . THR B 2 75 ? 115.584 107.445 85.166 1.00 61.88 71 THR B CA 1
ATOM 5021 C C . THR B 2 75 ? 116.260 108.725 84.696 1.00 61.88 71 THR B C 1
ATOM 5022 O O . THR B 2 75 ? 115.857 109.315 83.687 1.00 61.88 71 THR B O 1
ATOM 5026 N N . SER B 2 76 ? 117.291 109.173 85.417 1.00 61.60 72 SER B N 1
ATOM 5027 C CA . SER B 2 76 ? 118.002 110.381 85.014 1.00 61.60 72 SER B CA 1
ATOM 5028 C C . SER B 2 76 ? 118.683 110.196 83.665 1.00 61.60 72 SER B C 1
ATOM 5029 O O . SER B 2 76 ? 118.635 111.087 82.809 1.00 61.60 72 SER B O 1
ATOM 5032 N N . ASN B 2 77 ? 119.324 109.045 83.453 1.00 61.65 73 ASN B N 1
ATOM 5033 C CA . ASN B 2 77 ? 119.976 108.797 82.172 1.00 61.65 73 ASN B CA 1
ATOM 5034 C C . ASN B 2 77 ? 118.963 108.656 81.047 1.00 61.65 73 ASN B C 1
ATOM 5035 O O . ASN B 2 77 ? 119.291 108.914 79.884 1.00 61.65 73 ASN B O 1
ATOM 5040 N N . ASN B 2 78 ? 117.735 108.244 81.365 1.00 64.27 74 ASN B N 1
ATOM 5041 C CA . ASN B 2 78 ? 116.699 108.160 80.345 1.00 64.27 74 ASN B CA 1
ATOM 5042 C C . ASN B 2 78 ? 116.207 109.536 79.917 1.00 64.27 74 ASN B C 1
ATOM 5043 O O . ASN B 2 78 ? 115.535 109.646 78.886 1.00 64.27 74 ASN B O 1
ATOM 5048 N N . ILE B 2 79 ? 116.518 110.577 80.682 1.00 64.52 75 ILE B N 1
ATOM 5049 C CA . ILE B 2 79 ? 116.189 111.941 80.289 1.00 64.52 75 ILE B CA 1
ATOM 5050 C C . ILE B 2 79 ? 117.190 112.396 79.239 1.00 64.52 75 ILE B C 1
ATOM 5051 O O . ILE B 2 79 ? 118.406 112.274 79.429 1.00 64.52 75 ILE B O 1
ATOM 5056 N N . ARG B 2 80 ? 116.686 112.922 78.129 1.00 69.21 76 ARG B N 1
ATOM 5057 C CA . ARG B 2 80 ? 117.524 113.392 77.035 1.00 69.21 76 ARG B CA 1
ATOM 5058 C C . ARG B 2 80 ? 117.695 114.900 77.155 1.00 69.21 76 ARG B C 1
ATOM 5059 O O . ARG B 2 80 ? 116.709 115.645 77.136 1.00 69.21 76 ARG B O 1
ATOM 5067 N N . GLU B 2 81 ? 118.944 115.343 77.276 1.00 65.92 77 GLU B N 1
ATOM 5068 C CA . GLU B 2 81 ? 119.269 116.751 77.438 1.00 65.92 77 GLU B CA 1
ATOM 5069 C C . GLU B 2 81 ? 120.354 117.148 76.451 1.00 65.92 77 GLU B C 1
ATOM 5070 O O . GLU B 2 81 ? 121.259 116.366 76.148 1.00 65.92 77 GLU B O 1
ATOM 5076 N N . ILE B 2 82 ? 120.253 118.377 75.952 1.00 66.65 78 ILE B N 1
ATOM 5077 C CA . ILE B 2 82 ? 121.282 118.972 75.107 1.00 66.65 78 ILE B CA 1
ATOM 5078 C C . ILE B 2 82 ? 121.489 120.411 75.554 1.00 66.65 78 ILE B C 1
ATOM 5079 O O . ILE B 2 82 ? 120.519 121.143 75.779 1.00 66.65 78 ILE B O 1
ATOM 5084 N N . GLU B 2 83 ? 122.750 120.814 75.687 1.00 65.07 79 GLU B N 1
ATOM 5085 C CA . GLU B 2 83 ? 123.114 122.165 76.087 1.00 65.07 79 GLU B CA 1
ATOM 5086 C C . GLU B 2 83 ? 123.983 122.798 75.010 1.00 65.07 79 GLU B C 1
ATOM 5087 O O . GLU B 2 83 ? 124.915 122.168 74.501 1.00 65.07 79 GLU B O 1
ATOM 5093 N N . ILE B 2 84 ? 123.664 124.039 74.657 1.00 63.67 80 ILE B N 1
ATOM 5094 C CA . ILE B 2 84 ? 124.419 124.808 73.675 1.00 63.67 80 ILE B CA 1
ATOM 5095 C C . ILE B 2 84 ? 124.970 126.041 74.373 1.00 63.67 80 ILE B C 1
ATOM 5096 O O . ILE B 2 84 ? 124.208 126.933 74.764 1.00 63.67 80 ILE B O 1
ATOM 5101 N N . ASP B 2 85 ? 126.291 126.093 74.520 1.00 61.51 81 ASP B N 1
ATOM 5102 C CA . ASP B 2 85 ? 126.971 127.236 75.120 1.00 61.51 81 ASP B CA 1
ATOM 5103 C C . ASP B 2 85 ? 127.282 128.228 74.005 1.00 61.51 81 ASP B C 1
ATOM 5104 O O . ASP B 2 85 ? 127.996 127.896 73.054 1.00 61.51 81 ASP B O 1
ATOM 5109 N N . TYR B 2 86 ? 126.750 129.445 74.121 1.00 60.96 82 TYR B N 1
ATOM 5110 C CA . TYR B 2 86 ? 126.691 130.375 72.999 1.00 60.96 82 TYR B CA 1
ATOM 5111 C C . TYR B 2 86 ? 127.305 131.735 73.317 1.00 60.96 82 TYR B C 1
ATOM 5112 O O . TYR B 2 86 ? 127.178 132.664 72.513 1.00 60.96 82 TYR B O 1
ATOM 5121 N N . THR B 2 87 ? 127.970 131.884 74.465 1.00 61.26 83 THR B N 1
ATOM 5122 C CA . THR B 2 87 ? 128.557 133.180 74.791 1.00 61.26 83 THR B CA 1
ATOM 5123 C C . THR B 2 87 ? 129.614 133.582 73.768 1.00 61.26 83 THR B C 1
ATOM 5124 O O . THR B 2 87 ? 129.711 134.760 73.409 1.00 61.26 83 THR B O 1
ATOM 5128 N N . GLY B 2 88 ? 130.406 132.626 73.287 1.00 67.93 84 GLY B N 1
ATOM 5129 C CA . GLY B 2 88 ? 131.297 132.881 72.172 1.00 67.93 84 GLY B CA 1
ATOM 5130 C C . GLY B 2 88 ? 132.612 133.535 72.520 1.00 67.93 84 GLY B C 1
ATOM 5131 O O . GLY B 2 88 ? 133.189 134.221 71.671 1.00 67.93 84 GLY B O 1
ATOM 5132 N N . THR B 2 89 ? 133.110 133.348 73.743 1.00 70.32 85 THR B N 1
ATOM 5133 C CA . THR B 2 89 ? 134.400 133.927 74.107 1.00 70.32 85 THR B CA 1
ATOM 5134 C C . THR B 2 89 ? 135.530 133.331 73.274 1.00 70.32 85 THR B C 1
ATOM 5135 O O . THR B 2 89 ? 136.447 134.048 72.857 1.00 70.32 85 THR B O 1
ATOM 5139 N N . GLU B 2 90 ? 135.481 132.027 73.014 1.00 73.96 86 GLU B N 1
ATOM 5140 C CA . GLU B 2 90 ? 136.555 131.380 72.279 1.00 73.96 86 GLU B CA 1
ATOM 5141 C C . GLU B 2 90 ? 136.502 131.765 70.800 1.00 73.96 86 GLU B C 1
ATOM 5142 O O . GLU B 2 90 ? 135.441 132.123 70.282 1.00 73.96 86 GLU B O 1
ATOM 5148 N N . PRO B 2 91 ? 137.631 131.699 70.097 1.00 77.15 87 PRO B N 1
ATOM 5149 C CA . PRO B 2 91 ? 137.618 132.007 68.664 1.00 77.15 87 PRO B CA 1
ATOM 5150 C C . PRO B 2 91 ? 136.908 130.924 67.867 1.00 77.15 87 PRO B C 1
ATOM 5151 O O . PRO B 2 91 ? 136.762 129.779 68.302 1.00 77.15 87 PRO B O 1
ATOM 5155 N N . SER B 2 92 ? 136.466 131.310 66.674 1.00 78.30 88 SER B N 1
ATOM 5156 C CA . SER B 2 92 ? 135.793 130.487 65.677 1.00 78.30 88 SER B CA 1
ATOM 5157 C C . SER B 2 92 ? 134.329 130.225 66.029 1.00 78.30 88 SER B C 1
ATOM 5158 O O . SER B 2 92 ? 133.620 129.631 65.216 1.00 78.30 88 SER B O 1
ATOM 5161 N N . SER B 2 93 ? 133.848 130.640 67.194 1.00 77.06 89 SER B N 1
ATOM 5162 C CA . SER B 2 93 ? 132.415 130.593 67.455 1.00 77.06 89 SER B CA 1
ATOM 5163 C C . SER B 2 93 ? 131.730 131.626 66.568 1.00 77.06 89 SER B C 1
ATOM 5164 O O . SER B 2 93 ? 132.138 132.793 66.564 1.00 77.06 89 SER B O 1
ATOM 5167 N N . PRO B 2 94 ? 130.699 131.254 65.802 1.00 78.15 90 PRO B N 1
ATOM 5168 C CA . PRO B 2 94 ? 130.240 132.164 64.749 1.00 78.15 90 PRO B CA 1
ATOM 5169 C C . PRO B 2 94 ? 129.279 133.234 65.243 1.00 78.15 90 PRO B C 1
ATOM 5170 O O . PRO B 2 94 ? 128.311 133.571 64.554 1.00 78.15 90 PRO B O 1
ATOM 5174 N N . CYS B 2 95 ? 129.532 133.781 66.438 1.00 77.75 91 CYS B N 1
ATOM 5175 C CA . CYS B 2 95 ? 128.991 135.089 66.788 1.00 77.75 91 CYS B CA 1
ATOM 5176 C C . CYS B 2 95 ? 129.932 135.849 67.714 1.00 77.75 91 CYS B C 1
ATOM 5177 O O . CYS B 2 95 ? 129.474 136.629 68.556 1.00 77.75 91 CYS B O 1
ATOM 5180 N N . ASN B 2 96 ? 131.242 135.634 67.580 1.00 75.91 92 ASN B N 1
ATOM 5181 C CA . ASN B 2 96 ? 132.193 136.261 68.488 1.00 75.91 92 ASN B CA 1
ATOM 5182 C C . ASN B 2 96 ? 132.113 137.779 68.419 1.00 75.91 92 ASN B C 1
ATOM 5183 O O . ASN B 2 96 ? 132.555 138.459 69.351 1.00 75.91 92 ASN B O 1
ATOM 5188 N N . LYS B 2 97 ? 131.540 138.324 67.345 1.00 77.37 93 LYS B N 1
ATOM 5189 C CA . LYS B 2 97 ? 131.371 139.767 67.233 1.00 77.37 93 LYS B CA 1
ATOM 5190 C C . LYS B 2 97 ? 130.534 140.343 68.368 1.00 77.37 93 LYS B C 1
ATOM 5191 O O . LYS B 2 97 ? 130.655 141.536 68.667 1.00 77.37 93 LYS B O 1
ATOM 5197 N N . CYS B 2 98 ? 129.690 139.529 69.007 1.00 74.82 94 CYS B N 1
ATOM 5198 C CA . CYS B 2 98 ? 128.832 140.025 70.076 1.00 74.82 94 CYS B CA 1
ATOM 5199 C C . CYS B 2 98 ? 129.605 140.403 71.332 1.00 74.82 94 CYS B C 1
ATOM 5200 O O . CYS B 2 98 ? 129.035 141.058 72.210 1.00 74.82 94 CYS B O 1
ATOM 5203 N N . LEU B 2 99 ? 130.874 140.005 71.447 1.00 71.61 95 LEU B N 1
ATOM 5204 C CA . LEU B 2 99 ? 131.698 140.481 72.552 1.00 71.61 95 LEU B CA 1
ATOM 5205 C C . LEU B 2 99 ? 132.114 141.933 72.367 1.00 71.61 95 LEU B C 1
ATOM 5206 O O . LEU B 2 99 ? 132.451 142.600 73.350 1.00 71.61 95 LEU B O 1
ATOM 5211 N N . SER B 2 100 ? 132.100 142.431 71.133 1.00 79.52 96 SER B N 1
ATOM 5212 C CA . SER B 2 100 ? 132.380 143.833 70.825 1.00 79.52 96 SER B CA 1
ATOM 5213 C C . SER B 2 100 ? 131.270 144.345 69.917 1.00 79.52 96 SER B C 1
ATOM 5214 O O . SER B 2 100 ? 131.497 144.652 68.741 1.00 79.52 96 SER B O 1
ATOM 5217 N N . PRO B 2 101 ? 130.050 144.449 70.438 1.00 82.64 97 PRO B N 1
ATOM 5218 C CA . PRO B 2 101 ? 128.913 144.821 69.588 1.00 82.64 97 PRO B CA 1
ATOM 5219 C C . PRO B 2 101 ? 128.884 146.303 69.255 1.00 82.64 97 PRO B C 1
ATOM 5220 O O . PRO B 2 101 ? 128.227 147.087 69.947 1.00 82.64 97 PRO B O 1
ATOM 5224 N N . ASP B 2 102 ? 129.606 146.700 68.204 1.00 83.99 98 ASP B N 1
ATOM 5225 C CA . ASP B 2 102 ? 129.546 148.086 67.751 1.00 83.99 98 ASP B CA 1
ATOM 5226 C C . ASP B 2 102 ? 128.105 148.514 67.506 1.00 83.99 98 ASP B C 1
ATOM 5227 O O . ASP B 2 102 ? 127.741 149.672 67.744 1.00 83.99 98 ASP B O 1
ATOM 5232 N N . VAL B 2 103 ? 127.273 147.592 67.029 1.00 83.91 99 VAL B N 1
ATOM 5233 C CA . VAL B 2 103 ? 125.833 147.794 66.923 1.00 83.91 99 VAL B CA 1
ATOM 5234 C C . VAL B 2 103 ? 125.168 147.008 68.044 1.00 83.91 99 VAL B C 1
ATOM 5235 O O . VAL B 2 103 ? 125.506 145.841 68.278 1.00 83.91 99 VAL B O 1
ATOM 5239 N N . THR B 2 104 ? 124.235 147.650 68.747 1.00 84.51 100 THR B N 1
ATOM 5240 C CA . THR B 2 104 ? 123.640 147.022 69.926 1.00 84.51 100 THR B CA 1
ATOM 5241 C C . THR B 2 104 ? 123.008 145.672 69.617 1.00 84.51 100 THR B C 1
ATOM 5242 O O . THR B 2 104 ? 123.260 144.713 70.367 1.00 84.51 100 THR B O 1
ATOM 5246 N N . PRO B 2 105 ? 122.199 145.510 68.561 1.00 82.09 101 PRO B N 1
ATOM 5247 C CA . PRO B 2 105 ? 121.578 144.203 68.299 1.00 82.09 101 PRO B CA 1
ATOM 5248 C C . PRO B 2 105 ? 122.575 143.233 67.685 1.00 82.09 101 PRO B C 1
ATOM 5249 O O . PRO B 2 105 ? 123.026 143.416 66.549 1.00 82.09 101 PRO B O 1
ATOM 5253 N N . CYS B 2 106 ? 122.925 142.195 68.439 1.00 75.19 102 CYS B N 1
ATOM 5254 C CA . CYS B 2 106 ? 123.807 141.136 67.972 1.00 75.19 102 CYS B CA 1
ATOM 5255 C C . CYS B 2 106 ? 123.073 139.805 68.033 1.00 75.19 102 CYS B C 1
ATOM 5256 O O . CYS B 2 106 ? 122.303 139.554 68.966 1.00 75.19 102 CYS B O 1
ATOM 5259 N N . PHE B 2 107 ? 123.313 138.955 67.037 1.00 71.88 103 PHE B N 1
ATOM 5260 C CA . PHE B 2 107 ? 122.620 137.680 66.924 1.00 71.88 103 PHE B CA 1
ATOM 5261 C C . PHE B 2 107 ? 123.618 136.583 66.595 1.00 71.88 103 PHE B C 1
ATOM 5262 O O . PHE B 2 107 ? 124.461 136.756 65.711 1.00 71.88 103 PHE B O 1
ATOM 5270 N N . CYS B 2 108 ? 123.520 135.461 67.301 1.00 69.85 104 CYS B N 1
ATOM 5271 C CA . CYS B 2 108 ? 124.251 134.256 66.947 1.00 69.85 104 CYS B CA 1
ATOM 5272 C C . CYS B 2 108 ? 123.352 133.328 66.138 1.00 69.85 104 CYS B C 1
ATOM 5273 O O . CYS B 2 108 ? 122.161 133.582 65.942 1.00 69.85 104 CYS B O 1
ATOM 5276 N N . THR B 2 109 ? 123.947 132.237 65.662 1.00 69.05 105 THR B N 1
ATOM 5277 C CA . THR B 2 109 ? 123.192 131.172 65.006 1.00 69.05 105 THR B CA 1
ATOM 5278 C C . THR B 2 109 ? 124.012 129.896 65.167 1.00 69.05 105 THR B C 1
ATOM 5279 O O . THR B 2 109 ? 124.975 129.679 64.426 1.00 69.05 105 THR B O 1
ATOM 5283 N N . ILE B 2 110 ? 123.625 129.065 66.129 1.00 66.85 106 ILE B N 1
ATOM 5284 C CA . ILE B 2 110 ? 124.350 127.846 66.465 1.00 66.85 106 ILE B CA 1
ATOM 5285 C C . ILE B 2 110 ? 123.513 126.662 66.006 1.00 66.85 106 ILE B C 1
ATOM 5286 O O . ILE B 2 110 ? 122.335 126.548 66.364 1.00 66.85 106 ILE B O 1
ATOM 5291 N N . ASN B 2 111 ? 124.121 125.783 65.214 1.00 70.69 107 ASN B N 1
ATOM 5292 C CA . ASN B 2 111 ? 123.456 124.580 64.736 1.00 70.69 107 ASN B CA 1
ATOM 5293 C C . ASN B 2 111 ? 123.804 123.410 65.644 1.00 70.69 107 ASN B C 1
ATOM 5294 O O . ASN B 2 111 ? 124.977 123.189 65.961 1.00 70.69 107 ASN B O 1
ATOM 5299 N N . PHE B 2 112 ? 122.783 122.667 66.063 1.00 70.14 108 PHE B N 1
ATOM 5300 C CA . PHE B 2 112 ? 122.977 121.471 66.866 1.00 70.14 108 PHE B CA 1
ATOM 5301 C C . PHE B 2 112 ? 122.036 120.384 66.370 1.00 70.14 108 PHE B C 1
ATOM 5302 O O . PHE B 2 112 ? 120.982 120.668 65.795 1.00 70.14 108 PHE B O 1
ATOM 5310 N N . THR B 2 113 ? 122.431 119.135 66.600 1.00 72.96 109 THR B N 1
ATOM 5311 C CA . THR B 2 113 ? 121.705 117.971 66.117 1.00 72.96 109 THR B CA 1
ATOM 5312 C C . THR B 2 113 ? 121.240 117.129 67.296 1.00 72.96 109 THR B C 1
ATOM 5313 O O . THR B 2 113 ? 121.977 116.947 68.269 1.00 72.96 109 THR B O 1
ATOM 5317 N N . LEU B 2 114 ? 120.013 116.622 67.203 1.00 73.63 110 LEU B N 1
ATOM 5318 C CA . LEU B 2 114 ? 119.452 115.728 68.207 1.00 73.63 110 LEU B CA 1
ATOM 5319 C C . LEU B 2 114 ? 119.545 114.297 67.696 1.00 73.63 110 LEU B C 1
ATOM 5320 O O . LEU B 2 114 ? 118.918 113.951 66.690 1.00 73.63 110 LEU B O 1
ATOM 5325 N N . GLU B 2 115 ? 120.328 113.469 68.390 1.00 75.46 111 GLU B N 1
ATOM 5326 C CA . GLU B 2 115 ? 120.469 112.076 67.980 1.00 75.46 111 GLU B CA 1
ATOM 5327 C C . GLU B 2 115 ? 119.189 111.292 68.241 1.00 75.46 111 GLU B C 1
ATOM 5328 O O . GLU B 2 115 ? 118.749 110.510 67.390 1.00 75.46 111 GLU B O 1
ATOM 5334 N N . LYS B 2 116 ? 118.578 111.490 69.406 1.00 74.50 112 LYS B N 1
ATOM 5335 C CA . LYS B 2 116 ? 117.374 110.778 69.807 1.00 74.50 112 LYS B CA 1
ATOM 5336 C C . LYS B 2 116 ? 116.260 111.777 70.083 1.00 74.50 112 LYS B C 1
ATOM 5337 O O . LYS B 2 116 ? 116.494 112.832 70.681 1.00 74.50 112 LYS B O 1
ATOM 5343 N N . SER B 2 117 ? 115.050 111.437 69.651 1.00 73.64 113 SER B N 1
ATOM 5344 C CA . SER B 2 117 ? 113.921 112.343 69.787 1.00 73.64 113 SER B CA 1
ATOM 5345 C C . SER B 2 117 ? 113.558 112.543 71.256 1.00 73.64 113 SER B C 1
ATOM 5346 O O . SER B 2 117 ? 113.909 111.744 72.128 1.00 73.64 113 SER B O 1
ATOM 5349 N N . PHE B 2 118 ? 112.842 113.632 71.520 1.00 71.93 114 PHE B N 1
ATOM 5350 C CA . PHE B 2 118 ? 112.386 113.972 72.860 1.00 71.93 114 PHE B CA 1
ATOM 5351 C C . PHE B 2 118 ? 110.911 113.622 73.001 1.00 71.93 114 PHE B C 1
ATOM 5352 O O . PHE B 2 118 ? 110.092 113.985 72.152 1.00 71.93 114 PHE B O 1
ATOM 5360 N N . GLU B 2 119 ? 110.578 112.922 74.082 1.00 74.65 115 GLU B N 1
ATOM 5361 C CA . GLU B 2 119 ? 109.221 112.460 74.339 1.00 74.65 115 GLU B CA 1
ATOM 5362 C C . GLU B 2 119 ? 108.646 113.184 75.547 1.00 74.65 115 GLU B C 1
ATOM 5363 O O . GLU B 2 119 ? 109.321 113.341 76.570 1.00 74.65 115 GLU B O 1
ATOM 5369 N N . GLY B 2 120 ? 107.397 113.620 75.422 1.00 73.31 116 GLY B N 1
ATOM 5370 C CA . GLY B 2 120 ? 106.714 114.279 76.513 1.00 73.31 116 GLY B CA 1
ATOM 5371 C C . GLY B 2 120 ? 107.030 115.761 76.589 1.00 73.31 116 GLY B C 1
ATOM 5372 O O . GLY B 2 120 ? 107.625 116.359 75.689 1.00 73.31 116 GLY B O 1
ATOM 5373 N N . ASN B 2 121 ? 106.607 116.359 77.700 1.00 72.03 117 ASN B N 1
ATOM 5374 C CA . ASN B 2 121 ? 106.858 117.775 77.929 1.00 72.03 117 ASN B CA 1
ATOM 5375 C C . ASN B 2 121 ? 108.357 118.045 77.956 1.00 72.03 117 ASN B C 1
ATOM 5376 O O . ASN B 2 121 ? 109.123 117.323 78.601 1.00 72.03 117 ASN B O 1
ATOM 5381 N N . VAL B 2 122 ? 108.774 119.096 77.254 1.00 69.45 118 VAL B N 1
ATOM 5382 C CA . VAL B 2 122 ? 110.178 119.480 77.157 1.00 69.45 118 VAL B CA 1
ATOM 5383 C C . VAL B 2 122 ? 110.323 120.909 77.660 1.00 69.45 118 VAL B C 1
ATOM 5384 O O . VAL B 2 122 ? 109.572 121.799 77.245 1.00 69.45 118 VAL B O 1
ATOM 5388 N N . PHE B 2 123 ? 111.289 121.123 78.549 1.00 64.70 119 PHE B N 1
ATOM 5389 C CA . PHE B 2 123 ? 111.550 122.423 79.151 1.00 64.70 119 PHE B CA 1
ATOM 5390 C C . PHE B 2 123 ? 112.853 122.991 78.605 1.00 64.70 119 PHE B C 1
ATOM 5391 O O . PHE B 2 123 ? 113.879 122.304 78.612 1.00 64.70 119 PHE B O 1
ATOM 5399 N N . MET B 2 124 ? 112.817 124.240 78.141 1.00 62.72 120 MET B N 1
ATOM 5400 C CA . MET B 2 124 ? 114.021 124.943 77.723 1.00 62.72 120 MET B CA 1
ATOM 5401 C C . MET B 2 124 ? 114.416 125.968 78.777 1.00 62.72 120 MET B C 1
ATOM 5402 O O . MET B 2 124 ? 113.562 126.663 79.337 1.00 62.72 120 MET B O 1
ATOM 5407 N N . TYR B 2 125 ? 115.715 126.054 79.039 1.00 59.68 121 TYR B N 1
ATOM 5408 C CA . TYR B 2 125 ? 116.279 126.871 80.107 1.00 59.68 121 TYR B CA 1
ATOM 5409 C C . TYR B 2 125 ? 117.358 127.792 79.546 1.00 59.68 121 TYR B C 1
ATOM 5410 O O . TYR B 2 125 ? 117.740 127.709 78.374 1.00 59.68 121 TYR B O 1
ATOM 5419 N N . TYR B 2 126 ? 117.852 128.678 80.408 1.00 51.82 122 TYR B N 1
ATOM 5420 C CA . TYR B 2 126 ? 119.083 129.412 80.160 1.00 51.82 122 TYR B CA 1
ATOM 5421 C C . TYR B 2 126 ? 119.969 129.279 81.385 1.00 51.82 122 TYR B C 1
ATOM 5422 O O . TYR B 2 126 ? 119.493 129.377 82.518 1.00 51.82 122 TYR B O 1
ATOM 5431 N N . GLY B 2 127 ? 121.253 129.045 81.153 1.00 51.75 123 GLY B N 1
ATOM 5432 C CA . GLY B 2 127 ? 122.223 128.858 82.220 1.00 51.75 123 GLY B CA 1
ATOM 5433 C C . GLY B 2 127 ? 123.223 130.000 82.245 1.00 51.75 123 GLY B C 1
ATOM 5434 O O . GLY B 2 127 ? 123.650 130.486 81.195 1.00 51.75 123 GLY B O 1
ATOM 5435 N N . LEU B 2 128 ? 123.586 130.424 83.453 1.00 49.54 124 LEU B N 1
ATOM 5436 C CA . LEU B 2 128 ? 124.622 131.424 83.660 1.00 49.54 124 LEU B CA 1
ATOM 5437 C C . LEU B 2 128 ? 125.649 130.854 84.623 1.00 49.54 124 LEU B C 1
ATOM 5438 O O . LEU B 2 128 ? 125.298 130.434 85.729 1.00 49.54 124 LEU B O 1
ATOM 5443 N N . SER B 2 129 ? 126.908 130.838 84.202 1.00 54.23 125 SER B N 1
ATOM 5444 C CA . SER B 2 129 ? 128.003 130.343 85.019 1.00 54.23 125 SER B CA 1
ATOM 5445 C C . SER B 2 129 ? 128.900 131.502 85.427 1.00 54.23 125 SER B C 1
ATOM 5446 O O . SER B 2 129 ? 128.992 132.514 84.728 1.00 54.23 125 SER B O 1
ATOM 5449 N N . ASN B 2 130 ? 129.560 131.344 86.572 1.00 50.37 126 ASN B N 1
ATOM 5450 C CA . ASN B 2 130 ? 130.394 132.402 87.133 1.00 50.37 126 ASN B CA 1
ATOM 5451 C C . ASN B 2 130 ? 129.590 133.689 87.287 1.00 50.37 126 ASN B C 1
ATOM 5452 O O . ASN B 2 130 ? 130.079 134.790 87.028 1.00 50.37 126 ASN B O 1
ATOM 5457 N N . PHE B 2 131 ? 128.336 133.543 87.707 1.00 45.83 127 PHE B N 1
ATOM 5458 C CA . PHE B 2 131 ? 127.427 134.664 87.925 1.00 45.83 127 PHE B CA 1
ATOM 5459 C C . PHE B 2 131 ? 126.888 134.548 89.345 1.00 45.83 127 PHE B C 1
ATOM 5460 O O . PHE B 2 131 ? 125.877 133.887 89.586 1.00 45.83 127 PHE B O 1
ATOM 5468 N N . TYR B 2 132 ? 127.557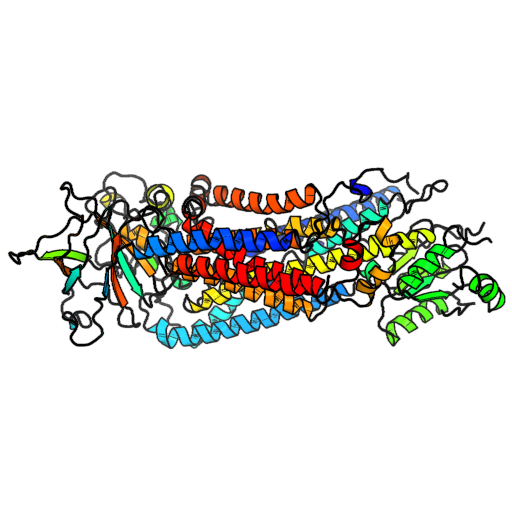 135.215 90.283 1.00 42.64 128 TYR B N 1
ATOM 5469 C CA . TYR B 2 132 ? 127.214 135.119 91.699 1.00 42.64 128 TYR B CA 1
ATOM 5470 C C . TYR B 2 132 ? 125.942 135.921 91.960 1.00 42.64 128 TYR B C 1
ATOM 5471 O O . TYR B 2 132 ? 125.956 137.033 92.491 1.00 42.64 128 TYR B O 1
ATOM 5480 N N . GLN B 2 133 ? 124.813 135.331 91.565 1.00 44.32 129 GLN B N 1
ATOM 5481 C CA . GLN B 2 133 ? 123.504 135.874 91.898 1.00 44.32 129 GLN B CA 1
ATOM 5482 C C . GLN B 2 133 ? 123.207 135.788 93.389 1.00 44.32 129 GLN B C 1
ATOM 5483 O O . GLN B 2 133 ? 122.249 136.415 93.852 1.00 44.32 129 GLN B O 1
ATOM 5489 N N . ASN B 2 134 ? 124.006 135.034 94.145 1.00 42.58 130 ASN B N 1
ATOM 5490 C CA . ASN B 2 134 ? 123.841 134.886 95.585 1.00 42.58 130 ASN B CA 1
ATOM 5491 C C . ASN B 2 134 ? 124.793 135.779 96.374 1.00 42.58 130 ASN B C 1
ATOM 5492 O O . ASN B 2 134 ? 125.149 135.452 97.509 1.00 42.58 130 ASN B O 1
ATOM 5497 N N . HIS B 2 135 ? 125.225 136.895 95.792 1.00 44.91 131 HIS B N 1
ATOM 5498 C CA . HIS B 2 135 ? 126.079 137.827 96.513 1.00 44.91 131 HIS B CA 1
ATOM 5499 C C . HIS B 2 135 ? 125.258 138.624 97.520 1.00 44.91 131 HIS B C 1
ATOM 5500 O O . HIS B 2 135 ? 124.129 139.032 97.238 1.00 44.91 131 HIS B O 1
ATOM 5507 N N . ARG B 2 136 ? 125.837 138.854 98.701 1.00 47.21 132 ARG B N 1
ATOM 5508 C CA . ARG B 2 136 ? 125.096 139.512 99.772 1.00 47.21 132 ARG B CA 1
ATOM 5509 C C . ARG B 2 136 ? 124.636 140.904 99.356 1.00 47.21 132 ARG B C 1
ATOM 5510 O O . ARG B 2 136 ? 123.479 141.276 99.581 1.00 47.21 132 ARG B O 1
ATOM 5518 N N . ARG B 2 137 ? 125.528 141.696 98.756 1.00 49.38 133 ARG B N 1
ATOM 5519 C CA . ARG B 2 137 ? 125.105 142.999 98.256 1.00 49.38 133 ARG B CA 1
ATOM 5520 C C . ARG B 2 137 ? 124.036 142.847 97.187 1.00 49.38 133 ARG B C 1
ATOM 5521 O O . ARG B 2 137 ? 123.175 143.720 97.033 1.00 49.38 133 ARG B O 1
ATOM 5529 N N . TYR B 2 138 ? 124.080 141.745 96.441 1.00 47.85 134 TYR B N 1
ATOM 5530 C CA . TYR B 2 138 ? 123.120 141.499 95.374 1.00 47.85 134 TYR B CA 1
ATOM 5531 C C . TYR B 2 138 ? 121.777 141.043 95.930 1.00 47.85 134 TYR B C 1
ATOM 5532 O O . TYR B 2 138 ? 120.728 141.564 95.540 1.00 47.85 134 TYR B O 1
ATOM 5541 N N . VAL B 2 139 ? 121.790 140.072 96.848 1.00 48.37 135 VAL B N 1
ATOM 5542 C CA . VAL B 2 139 ? 120.535 139.499 97.330 1.00 48.37 135 VAL B CA 1
ATOM 5543 C C . VAL B 2 139 ? 119.728 140.532 98.101 1.00 48.37 135 VAL B C 1
ATOM 5544 O O . VAL B 2 139 ? 118.516 140.669 97.898 1.00 48.37 135 VAL B O 1
ATOM 5548 N N . LYS B 2 140 ? 120.376 141.269 99.004 1.00 52.45 136 LYS B N 1
ATOM 5549 C CA . LYS B 2 140 ? 119.639 142.241 99.799 1.00 52.45 136 LYS B CA 1
ATOM 5550 C C . LYS B 2 140 ? 119.045 143.341 98.935 1.00 52.45 136 LYS B C 1
ATOM 5551 O O . LYS B 2 140 ? 118.058 143.964 99.337 1.00 52.45 136 LYS B O 1
ATOM 5557 N N . SER B 2 141 ? 119.616 143.581 97.756 1.00 53.31 137 SER B N 1
ATOM 5558 C CA . SER B 2 141 ? 119.220 144.697 96.901 1.00 53.31 137 SER B CA 1
ATOM 5559 C C . SER B 2 141 ? 117.884 144.366 96.241 1.00 53.31 137 SER B C 1
ATOM 5560 O O . SER B 2 141 ? 117.802 143.967 95.077 1.00 53.31 137 SER B O 1
ATOM 5563 N N . ARG B 2 142 ? 116.814 144.536 97.014 1.00 54.97 138 ARG B N 1
ATOM 5564 C CA . ARG B 2 142 ? 115.455 144.322 96.538 1.00 54.97 138 ARG B CA 1
ATOM 5565 C C . ARG B 2 142 ? 114.495 144.841 97.595 1.00 54.97 138 ARG B C 1
ATOM 5566 O O . ARG B 2 142 ? 114.753 144.694 98.792 1.00 54.97 138 ARG B O 1
ATOM 5574 N N . ASP B 2 143 ? 113.393 145.440 97.150 1.00 64.31 139 ASP B N 1
ATOM 5575 C CA . ASP B 2 143 ? 112.378 145.980 98.048 1.00 64.31 139 ASP B CA 1
ATOM 5576 C C . ASP B 2 143 ? 111.181 145.037 98.041 1.00 64.31 139 ASP B C 1
ATOM 5577 O O . ASP B 2 143 ? 110.384 145.034 97.098 1.00 64.31 139 ASP B O 1
ATOM 5582 N N . ASP B 2 144 ? 111.057 144.244 99.105 1.00 63.71 140 ASP B N 1
ATOM 5583 C CA . ASP B 2 144 ? 110.035 143.204 99.153 1.00 63.71 140 ASP B CA 1
ATOM 5584 C C . ASP B 2 144 ? 108.634 143.800 99.176 1.00 63.71 140 ASP B C 1
ATOM 5585 O O . ASP B 2 144 ? 107.736 143.320 98.476 1.00 63.71 140 ASP B O 1
ATOM 5590 N N . SER B 2 145 ? 108.425 144.848 99.975 1.00 68.62 141 SER B N 1
ATOM 5591 C CA . SER B 2 145 ? 107.108 145.474 100.019 1.00 68.62 141 SER B CA 1
ATOM 5592 C C . SER B 2 145 ? 106.725 146.020 98.651 1.00 68.62 141 SER B C 1
ATOM 5593 O O . SER B 2 145 ? 105.566 145.915 98.232 1.00 68.62 141 SER B O 1
ATOM 5596 N N . GLN B 2 146 ? 107.689 146.610 97.943 1.00 67.34 142 GLN B N 1
ATOM 5597 C CA . GLN B 2 146 ? 107.439 147.064 96.580 1.00 67.34 142 GLN B CA 1
ATOM 5598 C C . GLN B 2 146 ? 107.109 145.896 95.661 1.00 67.34 142 GLN B C 1
ATOM 5599 O O . GLN B 2 146 ? 106.176 145.976 94.853 1.00 67.34 142 GLN B O 1
ATOM 5605 N N . LEU B 2 147 ? 107.865 144.800 95.769 1.00 62.17 143 LEU B N 1
ATOM 5606 C CA . LEU B 2 147 ? 107.585 143.631 94.944 1.00 62.17 143 LEU B CA 1
ATOM 5607 C C . LEU B 2 147 ? 106.201 143.066 95.234 1.00 62.17 143 LEU B C 1
ATOM 5608 O O . LEU B 2 147 ? 105.605 142.409 94.373 1.00 62.17 143 LEU B O 1
ATOM 5613 N N . ASN B 2 148 ? 105.676 143.315 96.431 1.00 65.33 144 ASN B N 1
ATOM 5614 C CA . ASN B 2 148 ? 104.337 142.881 96.801 1.00 65.33 144 ASN B CA 1
ATOM 5615 C C . ASN B 2 148 ? 103.255 143.841 96.330 1.00 65.33 144 ASN B C 1
ATOM 5616 O O . ASN B 2 148 ? 102.075 143.597 96.603 1.00 65.33 144 ASN B O 1
ATOM 5621 N N . GLY B 2 149 ? 103.620 144.920 95.645 1.00 69.92 145 GLY B N 1
ATOM 5622 C CA . GLY B 2 149 ? 102.640 145.882 95.185 1.00 69.92 145 GLY B CA 1
ATOM 5623 C C . GLY B 2 149 ? 102.195 146.806 96.296 1.00 69.92 145 GLY B C 1
ATOM 5624 O O . GLY B 2 149 ? 101.001 146.906 96.595 1.00 69.92 145 GLY B O 1
ATOM 5625 N N . ASP B 2 150 ? 103.153 147.485 96.918 1.00 74.00 146 ASP B N 1
ATOM 5626 C CA . ASP B 2 150 ? 102.886 148.408 98.012 1.00 74.00 146 ASP B CA 1
ATOM 5627 C C . ASP B 2 150 ? 102.961 149.837 97.494 1.00 74.00 146 ASP B C 1
ATOM 5628 O O . ASP B 2 150 ? 103.978 150.244 96.923 1.00 74.00 146 ASP B O 1
ATOM 5633 N N . SER B 2 151 ? 101.884 150.597 97.701 1.00 78.10 147 SER B N 1
ATOM 5634 C CA . SER B 2 151 ? 101.842 151.965 97.199 1.00 78.10 147 SER B CA 1
ATOM 5635 C C . SER B 2 151 ? 102.921 152.823 97.846 1.00 78.10 147 SER B C 1
ATOM 5636 O O . SER B 2 151 ? 103.567 153.635 97.173 1.00 78.10 147 SER B O 1
ATOM 5639 N N . SER B 2 152 ? 103.130 152.660 99.153 1.00 75.15 148 SER B N 1
ATOM 5640 C CA . SER B 2 152 ? 104.129 153.466 99.847 1.00 75.15 148 SER B CA 1
ATOM 5641 C C . SER B 2 152 ? 105.537 153.111 99.389 1.00 75.15 148 SER B C 1
ATOM 5642 O O . SER B 2 152 ? 106.340 153.997 99.073 1.00 75.15 148 SER B O 1
ATOM 5645 N N . ALA B 2 153 ? 105.856 151.816 99.342 1.00 71.50 149 ALA B N 1
ATOM 5646 C CA . ALA B 2 153 ? 107.193 151.384 98.956 1.00 71.50 149 ALA B CA 1
ATOM 5647 C C . ALA B 2 153 ? 107.428 151.468 97.454 1.00 71.50 149 ALA B C 1
ATOM 5648 O O . ALA B 2 153 ? 108.580 151.384 97.016 1.00 71.50 149 ALA B O 1
ATOM 5650 N N . LEU B 2 154 ? 106.369 151.624 96.658 1.00 74.49 150 LEU B N 1
ATOM 5651 C CA . LEU B 2 154 ? 106.546 151.811 95.222 1.00 74.49 150 LEU B CA 1
ATOM 5652 C C . LEU B 2 154 ? 107.314 153.094 94.934 1.00 74.49 150 LEU B C 1
ATOM 5653 O O . LEU B 2 154 ? 108.319 153.084 94.215 1.00 74.49 150 LEU B O 1
ATOM 5658 N N . LEU B 2 155 ? 106.860 154.209 95.499 1.00 74.92 151 LEU B N 1
ATOM 5659 C CA . LEU B 2 155 ? 107.511 155.498 95.320 1.00 74.92 151 LEU B CA 1
ATOM 5660 C C . LEU B 2 155 ? 108.588 155.763 96.363 1.00 74.92 151 LEU B C 1
ATOM 5661 O O . LEU B 2 155 ? 109.222 156.822 96.321 1.00 74.92 151 LEU B O 1
ATOM 5666 N N . ASN B 2 156 ? 108.802 154.840 97.298 1.00 72.08 152 ASN B N 1
ATOM 5667 C CA . ASN B 2 156 ? 109.801 154.985 98.356 1.00 72.08 152 ASN B CA 1
ATOM 5668 C C . ASN B 2 156 ? 110.606 153.695 98.436 1.00 72.08 152 ASN B C 1
ATOM 5669 O O . ASN B 2 156 ? 110.388 152.871 99.333 1.00 72.08 152 ASN B O 1
ATOM 5674 N N . PRO B 2 157 ? 111.549 153.487 97.518 1.00 68.91 153 PRO B N 1
ATOM 5675 C CA . PRO B 2 157 ? 112.303 152.229 97.524 1.00 68.91 153 PRO B CA 1
ATOM 5676 C C . PRO B 2 157 ? 113.080 152.055 98.817 1.00 68.91 153 PRO B C 1
ATOM 5677 O O . PRO B 2 157 ? 113.541 153.020 99.429 1.00 68.91 153 PRO B O 1
ATOM 5681 N N . SER B 2 158 ? 113.214 150.801 99.235 1.00 65.55 154 SER B N 1
ATOM 5682 C CA . SER B 2 158 ? 113.995 150.502 100.424 1.00 65.55 154 SER B CA 1
ATOM 5683 C C . SER B 2 158 ? 115.431 150.963 100.232 1.00 65.55 154 SER B C 1
ATOM 5684 O O . SER B 2 158 ? 115.980 150.898 99.130 1.00 65.55 154 SER B O 1
ATOM 5687 N N . LYS B 2 159 ? 116.042 151.437 101.316 1.00 65.82 155 LYS B N 1
ATOM 5688 C CA . LYS B 2 159 ? 117.438 151.843 101.253 1.00 65.82 155 LYS B CA 1
ATOM 5689 C C . LYS B 2 159 ? 118.364 150.668 100.974 1.00 65.82 155 LYS B C 1
ATOM 5690 O O . LYS B 2 159 ? 119.535 150.887 100.650 1.00 65.82 155 LYS B O 1
ATOM 5696 N N . GLU B 2 160 ? 117.868 149.435 101.096 1.00 61.88 156 GLU B N 1
ATOM 5697 C CA . GLU B 2 160 ? 118.679 148.273 100.756 1.00 61.88 156 GLU B CA 1
ATOM 5698 C C . GLU B 2 160 ? 119.057 148.281 99.279 1.00 61.88 156 GLU B C 1
ATOM 5699 O O . GLU B 2 160 ? 120.191 147.943 98.921 1.00 61.88 156 GLU B O 1
ATOM 5705 N N . CYS B 2 161 ? 118.121 148.657 98.405 1.00 61.48 157 CYS B N 1
ATOM 5706 C CA . CYS B 2 161 ? 118.437 148.805 96.990 1.00 61.48 157 CYS B CA 1
ATOM 5707 C C . CYS B 2 161 ? 118.966 150.209 96.722 1.00 61.48 157 CYS B C 1
ATOM 5708 O O . CYS B 2 161 ? 118.509 150.887 95.797 1.00 61.48 157 CYS B O 1
ATOM 5711 N N . GLU B 2 162 ? 119.959 150.630 97.507 1.00 65.67 158 GLU B N 1
ATOM 5712 C CA . GLU B 2 162 ? 120.417 152.018 97.459 1.00 65.67 158 GLU B CA 1
ATOM 5713 C C . GLU B 2 162 ? 120.940 152.419 96.088 1.00 65.67 158 GLU B C 1
ATOM 5714 O O . GLU B 2 162 ? 120.508 153.463 95.568 1.00 65.67 158 GLU B O 1
ATOM 5720 N N . PRO B 2 163 ? 121.848 151.674 95.453 1.00 60.57 159 PRO B N 1
ATOM 5721 C CA . PRO B 2 163 ? 122.414 152.148 94.178 1.00 60.57 159 PRO B CA 1
ATOM 5722 C C . PRO B 2 163 ? 121.377 152.338 93.089 1.00 60.57 159 PRO B C 1
ATOM 5723 O O . PRO B 2 163 ? 121.636 153.079 92.133 1.00 60.57 159 PRO B O 1
ATOM 5727 N N . TYR B 2 164 ? 120.215 151.693 93.198 1.00 58.84 160 TYR B N 1
ATOM 5728 C CA . TYR B 2 164 ? 119.197 151.734 92.156 1.00 58.84 160 TYR B CA 1
ATOM 5729 C C . TYR B 2 164 ? 117.847 152.165 92.717 1.00 58.84 160 TYR B C 1
ATOM 5730 O O . TYR B 2 164 ? 116.799 151.770 92.197 1.00 58.84 160 TYR B O 1
ATOM 5739 N N . ARG B 2 165 ? 117.852 152.972 93.782 1.00 68.13 161 ARG B N 1
ATOM 5740 C CA . ARG B 2 165 ? 116.602 153.541 94.277 1.00 68.13 161 ARG B CA 1
ATOM 5741 C C . ARG B 2 165 ? 115.968 154.442 93.229 1.00 68.13 161 ARG B C 1
ATOM 5742 O O . ARG B 2 165 ? 114.791 154.282 92.883 1.00 68.13 161 ARG B O 1
ATOM 5750 N N . ARG B 2 166 ? 116.738 155.397 92.713 1.00 71.75 162 ARG B N 1
ATOM 5751 C CA . ARG B 2 166 ? 116.280 156.303 91.672 1.00 71.75 162 ARG B CA 1
ATOM 5752 C C . ARG B 2 166 ? 117.426 156.568 90.709 1.00 71.75 162 ARG B C 1
ATOM 5753 O O . ARG B 2 166 ? 118.600 156.480 91.076 1.00 71.75 162 ARG B O 1
ATOM 5761 N N . ASN B 2 167 ? 117.070 156.891 89.466 1.00 74.39 163 ASN B N 1
ATOM 5762 C CA . ASN B 2 167 ? 118.061 157.175 88.435 1.00 74.39 163 ASN B CA 1
ATOM 5763 C C . ASN B 2 167 ? 118.350 158.669 88.334 1.00 74.39 163 ASN B C 1
ATOM 5764 O O . ASN B 2 167 ? 119.497 159.098 88.499 1.00 74.39 163 ASN B O 1
ATOM 5769 N N . GLU B 2 168 ? 117.322 159.471 88.066 1.00 79.48 164 GLU B N 1
ATOM 5770 C CA . GLU B 2 168 ? 117.477 160.910 87.898 1.00 79.48 164 GLU B CA 1
ATOM 5771 C C . GLU B 2 168 ? 116.684 161.718 88.913 1.00 79.48 164 GLU B C 1
ATOM 5772 O O . GLU B 2 168 ? 117.275 162.448 89.715 1.00 79.48 164 GLU B O 1
ATOM 5778 N N . ASP B 2 169 ? 115.355 161.607 88.903 1.00 78.51 165 ASP B N 1
ATOM 5779 C CA . ASP B 2 169 ? 114.524 162.407 89.794 1.00 78.51 165 ASP B CA 1
ATOM 5780 C C . ASP B 2 169 ? 113.468 161.571 90.508 1.00 78.51 165 ASP B C 1
ATOM 5781 O O . ASP B 2 169 ? 112.960 161.984 91.555 1.00 78.51 165 ASP B O 1
ATOM 5786 N N . LYS B 2 170 ? 113.127 160.404 89.961 1.00 75.78 166 LYS B N 1
ATOM 5787 C CA . LYS B 2 170 ? 112.087 159.578 90.553 1.00 75.78 166 LYS B CA 1
ATOM 5788 C C . LYS B 2 170 ? 112.577 158.149 90.765 1.00 75.78 166 LYS B C 1
ATOM 5789 O O . LYS B 2 170 ? 113.480 157.683 90.062 1.00 75.78 166 LYS B O 1
ATOM 5795 N N . PRO B 2 171 ? 112.004 157.433 91.732 1.00 72.94 167 PRO B N 1
ATOM 5796 C CA . PRO B 2 171 ? 112.526 156.108 92.079 1.00 72.94 167 PRO B CA 1
ATOM 5797 C C . PRO B 2 171 ? 112.289 155.076 90.990 1.00 72.94 167 PRO B C 1
ATOM 5798 O O . PRO B 2 171 ? 111.275 155.091 90.289 1.00 72.94 167 PRO B O 1
ATOM 5802 N N . ILE B 2 172 ? 113.238 154.154 90.874 1.00 66.99 168 ILE B N 1
ATOM 5803 C CA . ILE B 2 172 ? 113.128 153.050 89.928 1.00 66.99 168 ILE B CA 1
ATOM 5804 C C . ILE B 2 172 ? 112.161 152.025 90.505 1.00 66.99 168 ILE B C 1
ATOM 5805 O O . ILE B 2 172 ? 112.399 151.473 91.584 1.00 66.99 168 ILE B O 1
ATOM 5810 N N . ALA B 2 173 ? 111.070 151.766 89.785 1.00 69.79 169 ALA B N 1
ATOM 5811 C CA . ALA B 2 173 ? 110.047 150.866 90.310 1.00 69.79 169 ALA B CA 1
ATOM 5812 C C . ALA B 2 173 ? 110.592 149.475 90.606 1.00 69.79 169 ALA B C 1
ATOM 5813 O O . ALA B 2 173 ? 110.335 148.961 91.707 1.00 69.79 169 ALA B O 1
ATOM 5815 N N . PRO B 2 174 ? 111.325 148.811 89.709 1.00 61.87 170 PRO B N 1
ATOM 5816 C CA . PRO B 2 174 ? 111.930 147.524 90.112 1.00 61.87 170 PRO B CA 1
ATOM 5817 C C . PRO B 2 174 ? 113.314 147.718 90.718 1.00 61.87 170 PRO B C 1
ATOM 5818 O O . PRO B 2 174 ? 114.338 147.301 90.172 1.00 61.87 170 PRO B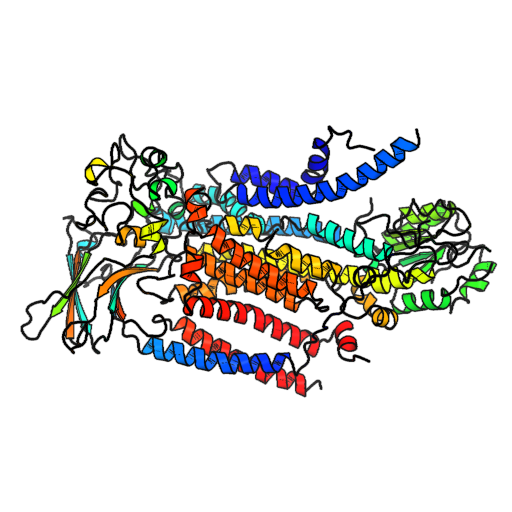 O 1
ATOM 5822 N N . CYS B 2 175 ? 113.380 148.368 91.878 1.00 60.17 171 CYS B N 1
ATOM 5823 C CA . CYS B 2 175 ? 114.683 148.733 92.414 1.00 60.17 171 CYS B CA 1
ATOM 5824 C C . CYS B 2 175 ? 115.478 147.471 92.728 1.00 60.17 171 CYS B C 1
ATOM 5825 O O . CYS B 2 175 ? 114.986 146.345 92.626 1.00 60.17 171 CYS B O 1
ATOM 5828 N N . GLY B 2 176 ? 116.724 147.668 93.106 1.00 54.67 172 GLY B N 1
ATOM 5829 C CA . GLY B 2 176 ? 117.586 146.565 93.463 1.00 54.67 172 GLY B CA 1
ATOM 5830 C C . GLY B 2 176 ? 118.497 146.165 92.322 1.00 54.67 172 GLY B C 1
ATOM 5831 O O . GLY B 2 176 ? 118.164 146.302 91.140 1.00 54.67 172 GLY B O 1
ATOM 5832 N N . ALA B 2 177 ? 119.676 145.661 92.681 1.00 51.98 173 ALA B N 1
ATOM 5833 C CA . ALA B 2 177 ? 120.618 145.202 91.670 1.00 51.98 173 ALA B CA 1
ATOM 5834 C C . ALA B 2 177 ? 120.042 144.043 90.870 1.00 51.98 173 ALA B C 1
ATOM 5835 O O . ALA B 2 177 ? 120.202 143.984 89.646 1.00 51.98 173 ALA B O 1
ATOM 5837 N N . ILE B 2 178 ? 119.360 143.114 91.545 1.00 50.32 174 ILE B N 1
ATOM 5838 C CA . ILE B 2 178 ? 118.889 141.904 90.877 1.00 50.32 174 ILE B CA 1
ATOM 5839 C C . ILE B 2 178 ? 117.903 142.256 89.774 1.00 50.32 174 ILE B C 1
ATOM 5840 O O . ILE B 2 178 ? 118.038 141.800 88.633 1.00 50.32 174 ILE B O 1
ATOM 5845 N N . ALA B 2 179 ? 116.897 143.069 90.091 1.00 52.44 175 ALA B N 1
ATOM 5846 C CA . ALA B 2 179 ? 115.929 143.454 89.073 1.00 52.44 175 ALA B CA 1
ATOM 5847 C C . ALA B 2 179 ? 116.610 144.203 87.936 1.00 52.44 175 ALA B C 1
ATOM 5848 O O . ALA B 2 179 ? 116.309 143.973 86.760 1.00 52.44 175 ALA B O 1
ATOM 5850 N N . ASN B 2 180 ? 117.546 145.093 88.270 1.00 54.64 176 ASN B N 1
ATOM 5851 C CA . ASN B 2 180 ? 118.266 145.840 87.245 1.00 54.64 176 ASN B CA 1
ATOM 5852 C C . ASN B 2 180 ? 119.010 144.904 86.300 1.00 54.64 176 ASN B C 1
ATOM 5853 O O . ASN B 2 180 ? 118.864 144.993 85.076 1.00 54.64 176 ASN B O 1
ATOM 5858 N N . SER B 2 181 ? 119.808 143.991 86.851 1.00 49.98 177 SER B N 1
ATOM 5859 C CA . SER B 2 181 ? 120.664 143.124 86.040 1.00 49.98 177 SER B CA 1
ATOM 5860 C C . SER B 2 181 ? 119.920 141.833 85.701 1.00 49.98 177 SER B C 1
ATOM 5861 O O . SER B 2 181 ? 120.276 140.735 86.128 1.00 49.98 177 SER B O 1
ATOM 5864 N N . MET B 2 182 ? 118.871 141.986 84.900 1.00 50.60 178 MET B N 1
ATOM 5865 C CA . MET B 2 182 ? 118.031 140.871 84.483 1.00 50.60 178 MET B CA 1
ATOM 5866 C C . MET B 2 182 ? 118.542 140.304 83.164 1.00 50.60 178 MET B C 1
ATOM 5867 O O . MET B 2 182 ? 118.780 141.053 82.211 1.00 50.60 178 MET B O 1
ATOM 5872 N N . PHE B 2 183 ? 118.724 138.985 83.125 1.00 51.58 179 PHE B N 1
ATOM 5873 C CA . PHE B 2 183 ? 119.054 138.283 81.890 1.00 51.58 179 PHE B CA 1
ATOM 5874 C C . PHE B 2 183 ? 118.074 138.673 80.795 1.00 51.58 179 PHE B C 1
ATOM 5875 O O . PHE B 2 183 ? 116.857 138.578 80.979 1.00 51.58 179 PHE B O 1
ATOM 5883 N N . ASN B 2 184 ? 118.599 139.120 79.654 1.00 52.93 180 ASN B N 1
ATOM 5884 C CA . ASN B 2 184 ? 117.755 139.712 78.621 1.00 52.93 180 ASN B CA 1
ATOM 5885 C C . ASN B 2 184 ? 118.154 139.241 77.229 1.00 52.93 180 ASN B C 1
ATOM 5886 O O . ASN B 2 184 ? 118.116 140.011 76.265 1.00 52.93 180 ASN B O 1
ATOM 5891 N N . ASP B 2 185 ? 118.522 137.970 77.091 1.00 56.34 181 ASP B N 1
ATOM 5892 C CA . ASP B 2 185 ? 118.675 137.388 75.766 1.00 56.34 181 ASP B CA 1
ATOM 5893 C C . ASP B 2 185 ? 117.310 136.961 75.232 1.00 56.34 181 ASP B C 1
ATOM 5894 O O . ASP B 2 185 ? 116.271 137.156 75.867 1.00 56.34 181 ASP B O 1
ATOM 5899 N N . THR B 2 186 ? 117.312 136.368 74.040 1.00 61.14 182 THR B N 1
ATOM 5900 C CA . THR B 2 186 ? 116.085 135.842 73.446 1.00 61.14 182 THR B CA 1
ATOM 5901 C C . THR B 2 186 ? 116.476 134.609 72.639 1.00 61.14 182 THR B C 1
ATOM 5902 O O . THR B 2 186 ? 116.938 134.729 71.501 1.00 61.14 182 THR B O 1
ATOM 5906 N N . LEU B 2 187 ? 116.288 133.435 73.234 1.00 61.87 183 LEU B N 1
ATOM 5907 C CA . LEU B 2 187 ? 116.704 132.178 72.630 1.00 61.87 183 LEU B CA 1
ATOM 5908 C C . LEU B 2 187 ? 115.561 131.616 71.795 1.00 61.87 183 LEU B C 1
ATOM 5909 O O . LEU B 2 187 ? 114.494 131.294 72.329 1.00 61.87 183 LEU B O 1
ATOM 5914 N N . GLU B 2 188 ? 115.783 131.505 70.488 1.00 67.97 184 GLU B N 1
ATOM 5915 C CA . GLU B 2 188 ? 114.812 130.945 69.559 1.00 67.97 184 GLU B CA 1
ATOM 5916 C C . GLU B 2 188 ? 115.323 129.610 69.037 1.00 67.97 184 GLU B C 1
ATOM 5917 O O . GLU B 2 188 ? 116.495 129.485 68.671 1.00 67.97 184 GLU B O 1
ATOM 5923 N N . LEU B 2 189 ? 114.441 128.617 69.001 1.00 68.10 185 LEU B N 1
ATOM 5924 C CA . LEU B 2 189 ? 114.773 127.286 68.513 1.00 68.10 185 LEU B CA 1
ATOM 5925 C C . LEU B 2 189 ? 114.082 127.049 67.179 1.00 68.10 185 LEU B C 1
ATOM 5926 O O . LEU B 2 189 ? 112.876 127.283 67.050 1.00 68.10 185 LEU B O 1
ATOM 5931 N N . PHE B 2 190 ? 114.848 126.587 66.197 1.00 71.72 186 PHE B N 1
ATOM 5932 C CA . PHE B 2 190 ? 114.345 126.325 64.860 1.00 71.72 186 PHE B CA 1
ATOM 5933 C C . PHE B 2 190 ? 114.646 124.886 64.470 1.00 71.72 186 PHE B C 1
ATOM 5934 O O . PHE B 2 190 ? 115.689 124.334 64.831 1.00 71.72 186 PHE B O 1
ATOM 5942 N N . LEU B 2 191 ? 113.721 124.285 63.729 1.00 76.30 187 LEU B N 1
ATOM 5943 C CA . LEU B 2 191 ? 113.879 122.935 63.204 1.00 76.30 187 LEU B CA 1
ATOM 5944 C C . LEU B 2 191 ? 114.260 123.033 61.735 1.00 76.30 187 LEU B C 1
ATOM 5945 O O . LEU B 2 191 ? 113.546 123.662 60.947 1.00 76.30 187 LEU B O 1
ATOM 5950 N N . ILE B 2 192 ? 115.380 122.418 61.373 1.00 78.85 188 ILE B N 1
ATOM 5951 C CA . ILE B 2 192 ? 115.870 122.412 60.001 1.00 78.85 188 ILE B CA 1
ATOM 5952 C C . ILE B 2 192 ? 115.463 121.072 59.400 1.00 78.85 188 ILE B C 1
ATOM 5953 O O . ILE B 2 192 ? 116.038 120.029 59.724 1.00 78.85 188 ILE B O 1
ATOM 5958 N N . GLY B 2 193 ? 114.465 121.096 58.522 1.00 82.26 189 GLY B N 1
ATOM 5959 C CA . GLY B 2 193 ? 113.985 119.895 57.877 1.00 82.26 189 GLY B CA 1
ATOM 5960 C C . GLY B 2 193 ? 114.801 119.544 56.648 1.00 82.26 189 GLY B C 1
ATOM 5961 O O . GLY B 2 193 ? 115.833 120.145 56.345 1.00 82.26 189 GLY B O 1
ATOM 5962 N N . ASN B 2 194 ? 114.314 118.534 55.925 1.00 86.21 190 ASN B N 1
ATOM 5963 C CA . ASN B 2 194 ? 114.983 118.122 54.695 1.00 86.21 190 ASN B CA 1
ATOM 5964 C C . ASN B 2 194 ? 114.975 119.246 53.667 1.00 86.21 190 ASN B C 1
ATOM 5965 O O . ASN B 2 194 ? 115.962 119.449 52.949 1.00 86.21 190 ASN B O 1
ATOM 5970 N N . ASP B 2 195 ? 113.870 119.989 53.582 1.00 87.90 191 ASP B N 1
ATOM 5971 C CA . ASP B 2 195 ? 113.796 121.118 52.662 1.00 87.90 191 ASP B CA 1
ATOM 5972 C C . ASP B 2 195 ? 114.758 122.238 53.039 1.00 87.90 191 ASP B C 1
ATOM 5973 O O . ASP B 2 195 ? 114.997 123.132 52.221 1.00 87.90 191 ASP B O 1
ATOM 5978 N N . SER B 2 196 ? 115.306 122.214 54.253 1.00 85.51 192 SER B N 1
ATOM 5979 C CA . SER B 2 196 ? 116.274 123.158 54.794 1.00 85.51 192 SER B CA 1
ATOM 5980 C C . SER B 2 196 ? 115.623 124.471 55.223 1.00 85.51 192 SER B C 1
ATOM 5981 O O . SER B 2 196 ? 116.317 125.328 55.771 1.00 85.51 192 SER B O 1
ATOM 5984 N N . TYR B 2 197 ? 114.330 124.664 55.001 1.00 85.79 193 TYR B N 1
ATOM 5985 C CA . TYR B 2 197 ? 113.677 125.893 55.439 1.00 85.79 193 TYR B CA 1
ATOM 5986 C C . TYR B 2 197 ? 113.406 125.826 56.939 1.00 85.79 193 TYR B C 1
ATOM 5987 O O . TYR B 2 197 ? 112.775 124.872 57.404 1.00 85.79 193 TYR B O 1
ATOM 5996 N N . PRO B 2 198 ? 113.863 126.803 57.725 1.00 81.26 194 PRO B N 1
ATOM 5997 C CA . PRO B 2 198 ? 113.672 126.717 59.177 1.00 81.26 194 PRO B CA 1
ATOM 5998 C C . PRO B 2 198 ? 112.198 126.725 59.553 1.00 81.26 194 PRO B C 1
ATOM 5999 O O . PRO B 2 198 ? 111.382 127.410 58.934 1.00 81.26 194 PRO B O 1
ATOM 6003 N N . ILE B 2 199 ? 111.868 125.953 60.580 1.00 78.54 195 ILE B N 1
ATOM 6004 C CA . ILE B 2 199 ? 110.510 125.833 61.091 1.00 78.54 195 ILE B CA 1
ATOM 6005 C C . ILE B 2 199 ? 110.541 126.123 62.587 1.00 78.54 195 ILE B C 1
ATOM 6006 O O . ILE B 2 199 ? 110.896 125.258 63.389 1.00 78.54 195 ILE B O 1
ATOM 6011 N N . PRO B 2 200 ? 110.189 127.340 63.006 1.00 74.51 196 PRO B N 1
ATOM 6012 C CA . PRO B 2 200 ? 110.187 127.638 64.444 1.00 74.51 196 PRO B CA 1
ATOM 6013 C C . PRO B 2 200 ? 109.272 126.685 65.197 1.00 74.51 196 PRO B C 1
ATOM 6014 O O . PRO B 2 200 ? 108.199 126.315 64.717 1.00 74.51 196 PRO B O 1
ATOM 6018 N N . ILE B 2 201 ? 109.707 126.290 66.389 1.00 71.53 197 ILE B N 1
ATOM 6019 C CA . ILE B 2 201 ? 108.951 125.370 67.230 1.00 71.53 197 ILE B CA 1
ATOM 6020 C C . ILE B 2 201 ? 108.164 126.174 68.254 1.00 71.53 197 ILE B C 1
ATOM 6021 O O . ILE B 2 201 ? 108.519 127.308 68.596 1.00 71.53 197 ILE B O 1
ATOM 6026 N N . ALA B 2 202 ? 107.078 125.581 68.746 1.00 71.02 198 ALA B N 1
ATOM 6027 C CA . ALA B 2 202 ? 106.246 126.254 69.733 1.00 71.02 198 ALA B CA 1
ATOM 6028 C C . ALA B 2 202 ? 107.030 126.482 71.019 1.00 71.02 198 ALA B C 1
ATOM 6029 O O . ALA B 2 202 ? 107.839 125.647 71.431 1.00 71.02 198 ALA B O 1
ATOM 6031 N N . LEU B 2 203 ? 106.783 127.625 71.654 1.00 67.54 199 LEU B N 1
ATOM 6032 C CA . LEU B 2 203 ? 107.525 128.015 72.850 1.00 67.54 199 LEU B CA 1
ATOM 6033 C C . LEU B 2 203 ? 106.648 128.968 73.648 1.00 67.54 199 LEU B C 1
ATOM 6034 O O . LEU B 2 203 ? 106.447 130.113 73.233 1.00 67.54 199 LEU B O 1
ATOM 6039 N N . LYS B 2 204 ? 106.132 128.506 74.784 1.00 69.81 200 LYS B N 1
ATOM 6040 C CA . LYS B 2 204 ? 105.291 129.320 75.651 1.00 69.81 200 LYS B CA 1
ATOM 6041 C C . LYS B 2 204 ? 106.038 129.631 76.940 1.00 69.81 200 LYS B C 1
ATOM 6042 O O . LYS B 2 204 ? 106.562 128.725 77.597 1.00 69.81 200 LYS B O 1
ATOM 6048 N N . LYS B 2 205 ? 106.085 130.913 77.290 1.00 66.98 201 LYS B N 1
ATOM 6049 C CA . LYS B 2 205 ? 106.773 131.386 78.483 1.00 66.98 201 LYS B CA 1
ATOM 6050 C C . LYS B 2 205 ? 105.892 131.362 79.725 1.00 66.98 201 LYS B C 1
ATOM 6051 O O . LYS B 2 205 ? 106.401 131.570 80.830 1.00 66.98 201 LYS B O 1
ATOM 6057 N N . LYS B 2 206 ? 104.596 131.111 79.574 1.00 68.58 202 LYS B N 1
ATOM 6058 C CA . LYS B 2 206 ? 103.676 131.148 80.700 1.00 68.58 202 LYS B CA 1
ATOM 6059 C C . LYS B 2 206 ? 103.866 129.928 81.596 1.00 68.58 202 LYS B C 1
ATOM 6060 O O . LYS B 2 206 ? 104.247 128.847 81.141 1.00 68.58 202 LYS B O 1
ATOM 6066 N N . GLY B 2 207 ? 103.597 130.117 82.883 1.00 62.28 203 GLY B N 1
ATOM 6067 C CA . GLY B 2 207 ? 103.650 129.012 83.829 1.00 62.28 203 GLY B CA 1
ATOM 6068 C C . GLY B 2 207 ? 105.026 128.414 84.016 1.00 62.28 203 GLY B C 1
ATOM 6069 O O . GLY B 2 207 ? 105.168 127.185 84.033 1.00 62.28 203 GLY B O 1
ATOM 6070 N N . ILE B 2 208 ? 106.048 129.256 84.165 1.00 61.11 204 ILE B N 1
ATOM 6071 C CA . ILE B 2 208 ? 107.416 128.784 84.354 1.00 61.11 204 ILE B CA 1
ATOM 6072 C C . ILE B 2 208 ? 107.929 129.184 85.732 1.00 61.11 204 ILE B C 1
ATOM 6073 O O . ILE B 2 208 ? 109.120 129.038 86.026 1.00 61.11 204 ILE B O 1
ATOM 6078 N N . ALA B 2 209 ? 107.040 129.685 86.589 1.00 57.20 205 ALA B N 1
ATOM 6079 C CA . ALA B 2 209 ? 107.417 130.136 87.920 1.00 57.20 205 ALA B CA 1
ATOM 6080 C C . ALA B 2 209 ? 106.522 129.460 88.945 1.00 57.20 205 ALA B C 1
ATOM 6081 O O . ALA B 2 209 ? 105.506 128.845 88.609 1.00 57.20 205 ALA B O 1
ATOM 6083 N N . TRP B 2 210 ? 106.908 129.583 90.212 1.00 54.73 206 TRP B N 1
ATOM 6084 C CA . TRP B 2 210 ? 106.130 128.979 91.282 1.00 54.73 206 TRP B CA 1
ATOM 6085 C C . TRP B 2 210 ? 104.716 129.540 91.294 1.00 54.73 206 TRP B C 1
ATOM 6086 O O . TRP B 2 210 ? 104.492 130.718 91.003 1.00 54.73 206 TRP B O 1
ATOM 6097 N N . TRP B 2 211 ? 103.755 128.680 91.634 1.00 57.71 207 TRP B N 1
ATOM 6098 C CA . TRP B 2 211 ? 102.371 129.127 91.727 1.00 57.71 207 TRP B CA 1
ATOM 6099 C C . TRP B 2 211 ? 102.220 130.213 92.785 1.00 57.71 207 TRP B C 1
ATOM 6100 O O . TRP B 2 211 ? 101.520 131.208 92.568 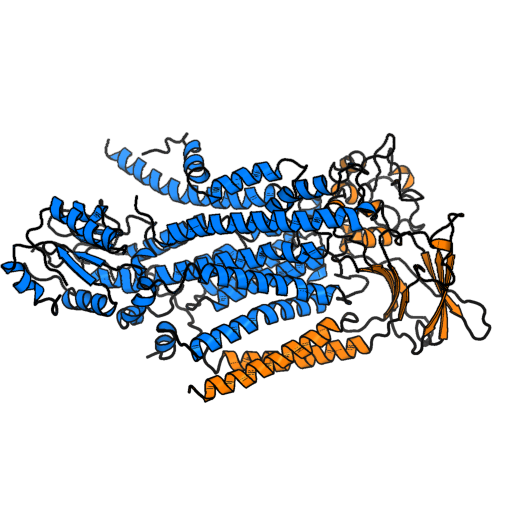1.00 57.71 207 TRP B O 1
ATOM 6111 N N . THR B 2 212 ? 102.872 130.039 93.936 1.00 56.26 208 THR B N 1
ATOM 6112 C CA . THR B 2 212 ? 102.769 131.032 95.000 1.00 56.26 208 THR B CA 1
ATOM 6113 C C . THR B 2 212 ? 103.347 132.371 94.564 1.00 56.26 208 THR B C 1
ATOM 6114 O O . THR B 2 212 ? 102.764 133.426 94.836 1.00 56.26 208 THR B O 1
ATOM 6118 N N . ASP B 2 213 ? 104.492 132.348 93.879 1.00 55.63 209 ASP B N 1
ATOM 6119 C CA . ASP B 2 213 ? 105.157 133.591 93.510 1.00 55.63 209 ASP B CA 1
ATOM 6120 C C . ASP B 2 213 ? 104.277 134.445 92.610 1.00 55.63 209 ASP B C 1
ATOM 6121 O O . ASP B 2 213 ? 104.177 135.662 92.803 1.00 55.63 209 ASP B O 1
ATOM 6126 N N . LYS B 2 214 ? 103.631 133.829 91.620 1.00 60.74 210 LYS B N 1
ATOM 6127 C CA . LYS B 2 214 ? 102.770 134.591 90.723 1.00 60.74 210 LYS B CA 1
ATOM 6128 C C . LYS B 2 214 ? 101.583 135.183 91.471 1.00 60.74 210 LYS B C 1
ATOM 6129 O O . LYS B 2 214 ? 101.173 136.318 91.201 1.00 60.74 210 LYS B O 1
ATOM 6135 N N . ASN B 2 215 ? 101.022 134.432 92.419 1.00 62.22 211 ASN B N 1
ATOM 6136 C CA . ASN B 2 215 ? 99.765 134.806 93.052 1.00 62.22 211 ASN B CA 1
ATOM 6137 C C . ASN B 2 215 ? 99.924 135.392 94.449 1.00 62.22 211 ASN B C 1
ATOM 6138 O O . ASN B 2 215 ? 98.987 136.035 94.935 1.00 62.22 211 ASN B O 1
ATOM 6143 N N . VAL B 2 216 ? 101.067 135.195 95.105 1.00 59.03 212 VAL B N 1
ATOM 6144 C CA . VAL B 2 216 ? 101.221 135.612 96.496 1.00 59.03 212 VAL B CA 1
ATOM 6145 C C . VAL B 2 216 ? 102.394 136.570 96.659 1.00 59.03 212 VAL B C 1
ATOM 6146 O O . VAL B 2 216 ? 102.212 137.729 97.047 1.00 59.03 212 VAL B O 1
ATOM 6150 N N . LYS B 2 217 ? 103.605 136.094 96.362 1.00 55.86 213 LYS B N 1
ATOM 6151 C CA . LYS B 2 217 ? 104.802 136.846 96.729 1.00 55.86 213 LYS B CA 1
ATOM 6152 C C . LYS B 2 217 ? 104.982 138.089 95.865 1.00 55.86 213 LYS B C 1
ATOM 6153 O O . LYS B 2 217 ? 105.390 139.142 96.366 1.00 55.86 213 LYS B O 1
ATOM 6159 N N . PHE B 2 218 ? 104.697 137.989 94.571 1.00 57.57 214 PHE B N 1
ATOM 6160 C CA . PHE B 2 218 ? 104.921 139.075 93.627 1.00 57.57 214 PHE B CA 1
ATOM 6161 C C . PHE B 2 218 ? 103.583 139.640 93.176 1.00 57.57 214 PHE B C 1
ATOM 6162 O O . PHE B 2 218 ? 102.697 138.886 92.763 1.00 57.57 214 PHE B O 1
ATOM 6170 N N . ARG B 2 219 ? 103.438 140.962 93.255 1.00 64.83 215 ARG B N 1
ATOM 6171 C CA . ARG B 2 219 ? 102.228 141.618 92.784 1.00 64.83 215 ARG B CA 1
ATOM 6172 C C . ARG B 2 219 ? 102.575 142.986 92.219 1.00 64.83 215 ARG B C 1
ATOM 6173 O O . ARG B 2 219 ? 103.540 143.626 92.644 1.00 64.83 215 ARG B O 1
ATOM 6181 N N . ASN B 2 220 ? 101.773 143.422 91.256 1.00 72.09 216 ASN B N 1
ATOM 6182 C CA . ASN B 2 220 ? 101.865 144.763 90.705 1.00 72.09 216 ASN B CA 1
ATOM 6183 C C . ASN B 2 220 ? 101.213 145.757 91.654 1.00 72.09 216 ASN B C 1
ATOM 6184 O O . ASN B 2 220 ? 100.515 145.371 92.595 1.00 72.09 216 ASN B O 1
ATOM 6189 N N . PRO B 2 221 ? 101.429 147.052 91.446 1.00 78.42 217 PRO B N 1
ATOM 6190 C CA . PRO B 2 221 ? 100.725 148.049 92.253 1.00 78.42 217 PRO B CA 1
ATOM 6191 C C . PRO B 2 221 ? 99.222 147.886 92.111 1.00 78.42 217 PRO B C 1
ATOM 6192 O O . PRO B 2 221 ? 98.724 147.646 91.000 1.00 78.42 217 PRO B O 1
ATOM 6196 N N . PRO B 2 222 ? 98.465 148.003 93.201 1.00 81.62 218 PRO B N 1
ATOM 6197 C CA . PRO B 2 222 ? 97.012 147.823 93.099 1.00 81.62 218 PRO B CA 1
ATOM 6198 C C . PRO B 2 222 ? 96.345 148.982 92.376 1.00 81.62 218 PRO B C 1
ATOM 6199 O O . PRO B 2 222 ? 96.913 150.063 92.212 1.00 81.62 218 PRO B O 1
ATOM 6203 N N . GLY B 2 223 ? 95.118 148.732 91.942 1.00 88.60 219 GLY B N 1
ATOM 6204 C CA . GLY B 2 223 ? 94.294 149.755 91.340 1.00 88.60 219 GLY B CA 1
ATOM 6205 C C . GLY B 2 223 ? 94.443 149.820 89.829 1.00 88.60 219 GLY B C 1
ATOM 6206 O O . GLY B 2 223 ? 95.376 149.281 89.236 1.00 88.60 219 GLY B O 1
ATOM 6207 N N . GLY B 2 224 ? 93.483 150.496 89.201 1.00 90.86 220 GLY B N 1
ATOM 6208 C CA . GLY B 2 224 ? 93.503 150.701 87.768 1.00 90.86 220 GLY B CA 1
ATOM 6209 C C . GLY B 2 224 ? 93.354 149.421 86.973 1.00 90.86 220 GLY B C 1
ATOM 6210 O O . GLY B 2 224 ? 93.497 148.321 87.516 1.00 90.86 220 GLY B O 1
ATOM 6211 N N . ASP B 2 225 ? 93.063 149.557 85.681 1.00 90.80 221 ASP B N 1
ATOM 6212 C CA . ASP B 2 225 ? 92.956 148.429 84.765 1.00 90.80 221 ASP B CA 1
ATOM 6213 C C . ASP B 2 225 ? 94.122 148.340 83.796 1.00 90.80 221 ASP B C 1
ATOM 6214 O O . ASP B 2 225 ? 94.614 147.241 83.530 1.00 90.80 221 ASP B O 1
ATOM 6219 N N . ASN B 2 226 ? 94.576 149.470 83.265 1.00 88.31 222 ASN B N 1
ATOM 6220 C CA . ASN B 2 226 ? 95.731 149.489 82.381 1.00 88.31 222 ASN B CA 1
ATOM 6221 C C . ASN B 2 226 ? 97.006 149.646 83.200 1.00 88.31 222 ASN B C 1
ATOM 6222 O O . ASN B 2 226 ? 97.066 150.451 84.133 1.00 88.31 222 ASN B O 1
ATOM 6227 N N . LEU B 2 227 ? 98.027 148.861 82.854 1.00 81.80 223 LEU B N 1
ATOM 6228 C CA . LEU B 2 227 ? 99.276 148.911 83.604 1.00 81.80 223 LEU B CA 1
ATOM 6229 C C . LEU B 2 227 ? 100.041 150.205 83.360 1.00 81.80 223 LEU B C 1
ATOM 6230 O O . LEU B 2 227 ? 100.910 150.556 84.165 1.00 81.80 223 LEU B O 1
ATOM 6235 N N . GLU B 2 228 ? 99.741 150.920 82.273 1.00 85.65 224 GLU B N 1
ATOM 6236 C CA . GLU B 2 228 ? 100.396 152.201 82.030 1.00 85.65 224 GLU B CA 1
ATOM 6237 C C . GLU B 2 228 ? 100.045 153.212 83.114 1.00 85.65 224 GLU B C 1
ATOM 6238 O O . GLU B 2 228 ? 100.910 153.965 83.575 1.00 85.65 224 GLU B O 1
ATOM 6244 N N . GLU B 2 229 ? 98.782 153.242 83.533 1.00 86.90 225 GLU B N 1
ATOM 6245 C CA . GLU B 2 229 ? 98.345 154.207 84.531 1.00 86.90 225 GLU B CA 1
ATOM 6246 C C . GLU B 2 229 ? 98.672 153.782 85.958 1.00 86.90 225 GLU B C 1
ATOM 6247 O O . GLU B 2 229 ? 98.431 154.563 86.886 1.00 86.90 225 GLU B O 1
ATOM 6253 N N . ARG B 2 230 ? 99.211 152.580 86.161 1.00 83.44 226 ARG B N 1
ATOM 6254 C CA . ARG B 2 230 ? 99.463 152.073 87.503 1.00 83.44 226 ARG B CA 1
ATOM 6255 C C . ARG B 2 230 ? 100.888 152.310 87.987 1.00 83.44 226 ARG B C 1
ATOM 6256 O O . ARG B 2 230 ? 101.208 151.933 89.120 1.00 83.44 226 ARG B O 1
ATOM 6264 N N . PHE B 2 231 ? 101.750 152.909 87.169 1.00 78.13 227 PHE B N 1
ATOM 6265 C CA . PHE B 2 231 ? 103.130 153.212 87.554 1.00 78.13 227 PHE B CA 1
ATOM 6266 C C . PHE B 2 231 ? 103.376 154.701 87.325 1.00 78.13 227 PHE B C 1
ATOM 6267 O O . PHE B 2 231 ? 103.849 155.113 86.264 1.00 78.13 227 PHE B O 1
ATOM 6275 N N . LYS B 2 232 ? 103.063 155.506 88.335 1.00 80.59 228 LYS B N 1
ATOM 6276 C CA . LYS B 2 232 ? 103.320 156.937 88.308 1.00 80.59 228 LYS B CA 1
ATOM 6277 C C . LYS B 2 232 ? 104.648 157.243 88.985 1.00 80.59 228 LYS B C 1
ATOM 6278 O O . LYS B 2 232 ? 105.004 156.621 89.990 1.00 80.59 228 LYS B O 1
ATOM 6284 N N . GLY B 2 233 ? 105.383 158.197 88.419 1.00 77.94 229 GLY B N 1
ATOM 6285 C CA . GLY B 2 233 ? 106.595 158.689 89.043 1.00 77.94 229 GLY B CA 1
ATOM 6286 C C . GLY B 2 233 ? 107.626 157.611 89.304 1.00 77.94 229 GLY B C 1
ATOM 6287 O O . GLY B 2 233 ? 108.206 157.553 90.392 1.00 77.94 229 GLY B O 1
ATOM 6288 N N . THR B 2 234 ? 107.857 156.745 88.321 1.00 75.75 230 THR B N 1
ATOM 6289 C CA . THR B 2 234 ? 108.862 155.699 88.453 1.00 75.75 230 THR B CA 1
ATOM 6290 C C . THR B 2 234 ? 109.488 155.435 87.093 1.00 75.75 230 THR B C 1
ATOM 6291 O O . THR B 2 234 ? 108.773 155.215 86.112 1.00 75.75 230 THR B O 1
ATOM 6295 N N . THR B 2 235 ? 110.815 155.459 87.043 1.00 73.48 231 THR B N 1
ATOM 6296 C CA . THR B 2 235 ? 111.561 155.195 85.823 1.00 73.48 231 THR B CA 1
ATOM 6297 C C . THR B 2 235 ? 112.010 153.740 85.776 1.00 73.48 231 THR B C 1
ATOM 6298 O O . THR B 2 235 ? 112.030 153.032 86.785 1.00 73.48 231 THR B O 1
ATOM 6302 N N . LYS B 2 236 ? 112.376 153.306 84.575 1.00 65.81 232 LYS B N 1
ATOM 6303 C CA . LYS B 2 236 ? 112.898 151.969 84.386 1.00 65.81 232 LYS B CA 1
ATOM 6304 C C . LYS B 2 236 ? 114.267 151.839 85.046 1.00 65.81 232 LYS B C 1
ATOM 6305 O O . LYS B 2 236 ? 114.961 152.835 85.260 1.00 65.81 232 LYS B O 1
ATOM 6311 N N . PRO B 2 237 ? 114.681 150.619 85.381 1.00 59.70 233 PRO B N 1
ATOM 6312 C CA . PRO B 2 237 ? 116.061 150.426 85.831 1.00 59.70 233 PRO B CA 1
ATOM 6313 C C . PRO B 2 237 ? 117.041 150.828 84.741 1.00 59.70 233 PRO B C 1
ATOM 6314 O O . PRO B 2 237 ? 116.740 150.760 83.547 1.00 59.70 233 PRO B O 1
ATOM 6318 N N . VAL B 2 238 ? 118.223 151.270 85.171 1.00 60.56 234 VAL B N 1
ATOM 6319 C CA . VAL B 2 238 ? 119.214 151.782 84.230 1.00 60.56 234 VAL B CA 1
ATOM 6320 C C . VAL B 2 238 ? 119.591 150.714 83.211 1.00 60.56 234 VAL B C 1
ATOM 6321 O O . VAL B 2 238 ? 119.712 150.994 82.013 1.00 60.56 234 VAL B O 1
ATOM 6325 N N . ASN B 2 239 ? 119.784 149.474 83.666 1.00 57.26 235 ASN B N 1
ATOM 6326 C CA . ASN B 2 239 ? 120.216 148.419 82.756 1.00 57.26 235 ASN B CA 1
ATOM 6327 C C . ASN B 2 239 ? 119.099 148.009 81.802 1.00 57.26 235 ASN B C 1
ATOM 6328 O O . ASN B 2 239 ? 119.356 147.731 80.625 1.00 57.26 235 ASN B O 1
ATOM 6333 N N . TRP B 2 240 ? 117.859 147.961 82.283 1.00 56.50 236 TRP B N 1
ATOM 6334 C CA . TRP B 2 240 ? 116.750 147.578 81.420 1.00 56.50 236 TRP B CA 1
ATOM 6335 C C . TRP B 2 240 ? 116.633 148.556 80.260 1.00 56.50 236 TRP B C 1
ATOM 6336 O O . TRP B 2 240 ? 116.648 149.774 80.456 1.00 56.50 236 TRP B O 1
ATOM 6347 N N . LEU B 2 241 ? 116.519 148.020 79.043 1.00 63.54 237 LEU B N 1
ATOM 6348 C CA . LEU B 2 241 ? 116.369 148.887 77.878 1.00 63.54 237 LEU B CA 1
ATOM 6349 C C . LEU B 2 241 ? 115.034 149.618 77.908 1.00 63.54 237 LEU B C 1
ATOM 6350 O O . LEU B 2 241 ? 114.966 150.807 77.578 1.00 63.54 237 LEU B O 1
ATOM 6355 N N . LYS B 2 242 ? 113.967 148.929 78.298 1.00 67.70 238 LYS B N 1
ATOM 6356 C CA . LYS B 2 242 ? 112.639 149.514 78.344 1.00 67.70 238 LYS B CA 1
ATOM 6357 C C . LYS B 2 242 ? 111.974 149.195 79.675 1.00 67.70 238 LYS B C 1
ATOM 6358 O O . LYS B 2 242 ? 112.337 148.216 80.335 1.00 67.70 238 LYS B O 1
ATOM 6364 N N . PRO B 2 243 ? 110.991 150.005 80.095 1.00 70.65 239 PRO B N 1
ATOM 6365 C CA . PRO B 2 243 ? 110.443 149.848 81.450 1.00 70.65 239 PRO B CA 1
ATOM 6366 C C . PRO B 2 243 ? 109.660 148.561 81.640 1.00 70.65 239 PRO B C 1
ATOM 6367 O O . PRO B 2 243 ? 109.592 147.718 80.741 1.00 70.65 239 PRO B O 1
ATOM 6371 N N . VAL B 2 244 ? 109.062 148.411 82.821 1.00 69.46 240 VAL B N 1
ATOM 6372 C CA . VAL B 2 244 ? 108.421 147.166 83.227 1.00 69.46 240 VAL B CA 1
ATOM 6373 C C . VAL B 2 244 ? 106.954 147.170 82.809 1.00 69.46 240 VAL B C 1
ATOM 6374 O O . VAL B 2 244 ? 106.154 146.370 83.306 1.00 69.46 240 VAL B O 1
ATOM 6378 N N . TYR B 2 245 ? 106.589 148.071 81.895 1.00 78.30 241 TYR B N 1
ATOM 6379 C CA . TYR B 2 245 ? 105.212 148.122 81.412 1.00 78.30 241 TYR B CA 1
ATOM 6380 C C . TYR B 2 245 ? 104.916 146.966 80.462 1.00 78.30 241 TYR B C 1
ATOM 6381 O O . TYR B 2 245 ? 104.024 146.149 80.717 1.00 78.30 241 TYR B O 1
ATOM 6390 N N . MET B 2 246 ? 105.659 146.880 79.359 1.00 75.72 242 MET B N 1
ATOM 6391 C CA . MET B 2 246 ? 105.337 145.986 78.250 1.00 75.72 242 MET B CA 1
ATOM 6392 C C . MET B 2 246 ? 106.290 144.794 78.170 1.00 75.72 242 MET B C 1
ATOM 6393 O O . MET B 2 246 ? 106.687 144.372 77.082 1.00 75.72 242 MET B O 1
ATOM 6398 N N . LEU B 2 247 ? 106.655 144.219 79.318 1.00 70.13 243 LEU B N 1
ATOM 6399 C CA . LEU B 2 247 ? 107.507 143.033 79.295 1.00 70.13 243 LEU B CA 1
ATOM 6400 C C . LEU B 2 247 ? 106.868 141.913 78.482 1.00 70.13 243 LEU B C 1
ATOM 6401 O O . LEU B 2 247 ? 107.541 141.260 77.676 1.00 70.13 243 LEU B O 1
ATOM 6406 N N . ASP B 2 248 ? 105.573 141.674 78.679 1.00 74.83 244 ASP B N 1
ATOM 6407 C CA . ASP B 2 248 ? 104.825 140.699 77.898 1.00 74.83 244 ASP B CA 1
ATOM 6408 C C . ASP B 2 248 ? 103.503 141.308 77.463 1.00 74.83 244 ASP B C 1
ATOM 6409 O O . ASP B 2 248 ? 102.837 141.992 78.245 1.00 74.83 244 ASP B O 1
ATOM 6414 N N . SER B 2 249 ? 103.125 141.056 76.207 1.00 79.41 245 SER B N 1
ATOM 6415 C CA . SER B 2 249 ? 101.863 141.584 75.701 1.00 79.41 245 SER B CA 1
ATOM 6416 C C . SER B 2 249 ? 100.679 141.049 76.495 1.00 79.41 245 SER B C 1
ATOM 6417 O O . SER B 2 249 ? 99.651 141.726 76.608 1.00 79.41 245 SER B O 1
ATOM 6420 N N . ASP B 2 250 ? 100.802 139.851 77.045 1.00 77.61 246 ASP B N 1
ATOM 6421 C CA . ASP B 2 250 ? 99.736 139.282 77.858 1.00 77.61 246 ASP B CA 1
ATOM 6422 C C . ASP B 2 250 ? 99.563 140.120 79.119 1.00 77.61 246 ASP B C 1
ATOM 6423 O O . ASP B 2 250 ? 100.531 140.287 79.872 1.00 77.61 246 ASP B O 1
ATOM 6428 N N . PRO B 2 251 ? 98.373 140.663 79.397 1.00 77.27 247 PRO B N 1
ATOM 6429 C CA . PRO B 2 251 ? 98.214 141.458 80.626 1.00 77.27 247 PRO B CA 1
ATOM 6430 C C . PRO B 2 251 ? 98.446 140.661 81.896 1.00 77.27 247 PRO B C 1
ATOM 6431 O O . PRO B 2 251 ? 98.723 141.260 82.942 1.00 77.27 247 PRO B O 1
ATOM 6435 N N . ASP B 2 252 ? 98.341 139.335 81.843 1.00 74.13 248 ASP B N 1
ATOM 6436 C CA . ASP B 2 252 ? 98.561 138.505 83.019 1.00 74.13 248 ASP B CA 1
ATOM 6437 C C . ASP B 2 252 ? 100.031 138.184 83.255 1.00 74.13 248 ASP B C 1
ATOM 6438 O O . ASP B 2 252 ? 100.358 137.601 84.294 1.00 74.13 248 ASP B O 1
ATOM 6443 N N . ASN B 2 253 ? 100.919 138.545 82.325 1.00 71.57 249 ASN B N 1
ATOM 6444 C CA . ASN B 2 253 ? 102.337 138.233 82.451 1.00 71.57 249 ASN B CA 1
ATOM 6445 C C . ASN B 2 253 ? 103.225 139.467 82.338 1.00 71.57 249 ASN B C 1
ATOM 6446 O O . ASN B 2 253 ? 104.445 139.323 82.200 1.00 71.57 249 ASN B O 1
ATOM 6451 N N . ASN B 2 254 ? 102.657 140.666 82.383 1.00 76.54 250 ASN B N 1
ATOM 6452 C CA . ASN B 2 254 ? 103.429 141.899 82.367 1.00 76.54 250 ASN B CA 1
ATOM 6453 C C . ASN B 2 254 ? 103.560 142.452 83.780 1.00 76.54 250 ASN B C 1
ATOM 6454 O O . ASN B 2 254 ? 102.818 142.080 84.691 1.00 76.54 250 ASN B O 1
ATOM 6459 N N . GLY B 2 255 ? 104.519 143.349 83.950 1.00 69.84 251 GLY B N 1
ATOM 6460 C CA . GLY B 2 255 ? 104.733 143.978 85.234 1.00 69.84 251 GLY B CA 1
ATOM 6461 C C . GLY B 2 255 ? 105.546 143.114 86.178 1.00 69.84 251 GLY B C 1
ATOM 6462 O O . GLY B 2 255 ? 106.285 142.208 85.784 1.00 69.84 251 GLY B O 1
ATOM 6463 N N . PHE B 2 256 ? 105.386 143.409 87.469 1.00 66.02 252 PHE B N 1
ATOM 6464 C CA . PHE B 2 256 ? 106.141 142.709 88.499 1.00 66.02 252 PHE B CA 1
ATOM 6465 C C . PHE B 2 256 ? 105.850 141.215 88.526 1.00 66.02 252 PHE B C 1
ATOM 6466 O O . PHE B 2 256 ? 106.648 140.454 89.083 1.00 66.02 252 PHE B O 1
ATOM 6474 N N . ILE B 2 257 ? 104.737 140.775 87.942 1.00 66.24 253 ILE B N 1
ATOM 6475 C CA . ILE B 2 257 ? 104.381 139.362 87.922 1.00 66.24 253 ILE B CA 1
ATOM 6476 C C . ILE B 2 257 ? 104.817 138.693 86.617 1.00 66.24 253 ILE B C 1
ATOM 6477 O O . ILE B 2 257 ? 104.311 137.628 86.271 1.00 66.24 253 ILE B O 1
ATOM 6482 N N . ASN B 2 258 ? 105.743 139.305 85.882 1.00 63.07 254 ASN B N 1
ATOM 6483 C CA . ASN B 2 258 ? 106.255 138.675 84.674 1.00 63.07 254 ASN B CA 1
ATOM 6484 C C . ASN B 2 258 ? 106.975 137.384 85.033 1.00 63.07 254 ASN B C 1
ATOM 6485 O O . ASN B 2 258 ? 107.789 137.348 85.961 1.00 63.07 254 ASN B O 1
ATOM 6490 N N . GLU B 2 259 ? 106.671 136.318 84.292 1.00 62.51 255 GLU B N 1
ATOM 6491 C CA . GLU B 2 259 ? 107.197 135.001 84.631 1.00 62.51 255 GLU B CA 1
ATOM 6492 C C . GLU B 2 259 ? 108.718 134.976 84.550 1.00 62.51 255 GLU B C 1
ATOM 6493 O O . GLU B 2 259 ? 109.390 134.455 85.448 1.00 62.51 255 GLU B O 1
ATOM 6499 N N . ASP B 2 260 ? 109.283 135.540 83.480 1.00 59.81 256 ASP B N 1
ATOM 6500 C CA . ASP B 2 260 ? 110.737 135.615 83.372 1.00 59.81 256 ASP B CA 1
ATOM 6501 C C . ASP B 2 260 ? 111.322 136.449 84.503 1.00 59.81 256 ASP B C 1
ATOM 6502 O O . ASP B 2 260 ? 112.352 136.089 85.086 1.00 59.81 256 ASP B O 1
ATOM 6507 N N . PHE B 2 261 ? 110.678 137.571 84.820 1.00 56.59 257 PHE B N 1
ATOM 6508 C CA . PHE B 2 261 ? 111.152 138.432 85.896 1.00 56.59 257 PHE B CA 1
ATOM 6509 C C . PHE B 2 261 ? 111.124 137.700 87.231 1.00 56.59 257 PHE B C 1
ATOM 6510 O O . PHE B 2 261 ? 112.113 137.694 87.971 1.00 56.59 257 PHE B O 1
ATOM 6518 N N . ILE B 2 262 ? 109.998 137.054 87.547 1.00 55.55 258 ILE B N 1
ATOM 6519 C CA . ILE B 2 262 ? 109.898 136.307 88.798 1.00 55.55 258 ILE B CA 1
ATOM 6520 C C . ILE B 2 262 ? 110.938 135.198 88.834 1.00 55.55 258 ILE B C 1
ATOM 6521 O O . ILE B 2 262 ? 111.610 134.987 89.851 1.00 55.55 258 ILE B O 1
ATOM 6526 N N . VAL B 2 263 ? 111.081 134.466 87.729 1.00 53.78 259 VAL B N 1
ATOM 6527 C CA . VAL B 2 263 ? 112.085 133.410 87.670 1.00 53.78 259 VAL B CA 1
ATOM 6528 C C . VAL B 2 263 ? 113.472 133.992 87.899 1.00 53.78 259 VAL B C 1
ATOM 6529 O O . VAL B 2 263 ? 114.313 133.386 88.573 1.00 53.78 259 VAL B O 1
ATOM 6533 N N . TRP B 2 264 ? 113.736 135.174 87.336 1.00 49.87 260 TRP B N 1
ATOM 6534 C CA . TRP B 2 264 ? 115.031 135.809 87.548 1.00 49.87 260 TRP B CA 1
ATOM 6535 C C . TRP B 2 264 ? 115.181 136.285 88.988 1.00 49.87 260 TRP B C 1
ATOM 6536 O O . TRP B 2 264 ? 116.188 135.997 89.646 1.00 49.87 260 TRP B O 1
ATOM 6547 N N . MET B 2 265 ? 114.182 137.010 89.500 1.00 51.33 261 MET B N 1
ATOM 6548 C CA . MET B 2 265 ? 114.272 137.534 90.859 1.00 51.33 261 MET B CA 1
ATOM 6549 C C . MET B 2 265 ? 114.393 136.418 91.881 1.00 51.33 261 MET B C 1
ATOM 6550 O O . MET B 2 265 ? 114.932 136.632 92.972 1.00 51.33 261 MET B O 1
ATOM 6555 N N . ARG B 2 266 ? 113.907 135.228 91.553 1.00 49.70 262 ARG B N 1
ATOM 6556 C CA . ARG B 2 266 ? 113.984 134.097 92.467 1.00 49.70 262 ARG B CA 1
ATOM 6557 C C . ARG B 2 266 ? 115.445 133.677 92.538 1.00 49.70 262 ARG B C 1
ATOM 6558 O O . ARG B 2 266 ? 115.929 132.907 91.708 1.00 49.70 262 ARG B O 1
ATOM 6566 N N . THR B 2 267 ? 116.151 134.198 93.538 1.00 46.13 263 THR B N 1
ATOM 6567 C CA . THR B 2 267 ? 117.607 134.154 93.553 1.00 46.13 263 THR B CA 1
ATOM 6568 C C . THR B 2 267 ? 118.127 132.726 93.471 1.00 46.13 263 THR B C 1
ATOM 6569 O O . THR B 2 267 ? 117.649 131.831 94.173 1.00 46.13 263 THR B O 1
ATOM 6573 N N . ALA B 2 268 ? 119.119 132.524 92.609 1.00 44.22 264 ALA B N 1
ATOM 6574 C CA . ALA B 2 268 ? 119.773 131.233 92.495 1.00 44.22 264 ALA B CA 1
ATOM 6575 C C . ALA B 2 268 ? 120.637 130.967 93.720 1.00 44.22 264 ALA B C 1
ATOM 6576 O O . ALA B 2 268 ? 121.162 131.887 94.352 1.00 44.22 264 ALA B O 1
ATOM 6578 N N . ALA B 2 269 ? 120.779 129.688 94.057 1.00 41.48 265 ALA B N 1
ATOM 6579 C CA . ALA B 2 269 ? 121.568 129.317 95.221 1.00 41.48 265 ALA B CA 1
ATOM 6580 C C . ALA B 2 269 ? 123.062 129.401 94.954 1.00 41.48 265 ALA B C 1
ATOM 6581 O O . ALA B 2 269 ? 123.839 129.614 95.889 1.00 41.48 265 ALA B O 1
ATOM 6583 N N . LEU B 2 270 ? 123.482 129.233 93.707 1.00 41.72 266 LEU B N 1
ATOM 6584 C CA . LEU B 2 270 ? 124.883 129.090 93.349 1.00 41.72 266 LEU B CA 1
ATOM 6585 C C . LEU B 2 270 ? 125.223 129.957 92.149 1.00 41.72 266 LEU B C 1
ATOM 6586 O O . LEU B 2 270 ? 124.331 130.419 91.431 1.00 41.72 266 LEU B O 1
ATOM 6591 N N . PRO B 2 271 ? 126.516 130.204 91.909 1.00 43.64 267 PRO B N 1
ATOM 6592 C CA . PRO B 2 271 ? 126.883 131.030 90.748 1.00 43.64 267 PRO B CA 1
ATOM 6593 C C . PRO B 2 271 ? 126.586 130.354 89.424 1.00 43.64 267 PRO B C 1
ATOM 6594 O O . PRO B 2 271 ? 126.072 131.003 88.506 1.00 43.64 267 PRO B O 1
ATOM 6598 N N . THR B 2 272 ? 126.900 129.068 89.294 1.00 48.41 268 THR B N 1
ATOM 6599 C CA . THR B 2 272 ? 126.535 128.297 88.108 1.00 48.41 268 THR B CA 1
ATOM 6600 C C . THR B 2 272 ? 125.118 127.787 88.327 1.00 48.41 268 THR B C 1
ATOM 6601 O O . THR B 2 272 ? 124.888 126.859 89.106 1.00 48.41 268 THR B O 1
ATOM 6605 N N . PHE B 2 273 ? 124.160 128.410 87.649 1.00 46.91 269 PHE B N 1
ATOM 6606 C CA . PHE B 2 273 ? 122.755 128.110 87.859 1.00 46.91 269 PHE B CA 1
ATOM 6607 C C . PHE B 2 273 ? 122.042 128.109 86.518 1.00 46.91 269 PHE B C 1
ATOM 6608 O O . PHE B 2 273 ? 122.547 128.621 85.518 1.00 46.91 269 PHE B O 1
ATOM 6616 N N . ARG B 2 274 ? 120.862 127.505 86.512 1.00 55.80 270 ARG B N 1
ATOM 6617 C CA . ARG B 2 274 ? 120.021 127.429 85.330 1.00 55.80 270 ARG B CA 1
ATOM 6618 C C . ARG B 2 274 ? 118.570 127.611 85.740 1.00 55.80 270 ARG B C 1
ATOM 6619 O O . ARG B 2 274 ? 118.131 127.083 86.765 1.00 55.80 270 ARG B O 1
ATOM 6627 N N . LYS B 2 275 ? 117.837 128.376 84.940 1.00 50.08 271 LYS B N 1
ATOM 6628 C CA . LYS B 2 275 ? 116.512 128.854 85.297 1.00 50.08 271 LYS B CA 1
ATOM 6629 C C . LYS B 2 275 ? 115.531 128.501 84.192 1.00 50.08 271 LYS B C 1
ATOM 6630 O O . LYS B 2 275 ? 115.881 128.527 83.010 1.00 50.08 271 LYS B O 1
ATOM 6636 N N . LEU B 2 276 ? 114.301 128.175 84.577 1.00 58.88 272 LEU B N 1
ATOM 6637 C CA . LEU B 2 276 ? 113.284 127.877 83.581 1.00 58.88 272 LEU B CA 1
ATOM 6638 C C . LEU B 2 276 ? 113.042 129.092 82.702 1.00 58.88 272 LEU B C 1
ATOM 6639 O O . LEU B 2 276 ? 112.822 130.202 83.195 1.00 58.88 272 LEU B O 1
ATOM 6644 N N . TYR B 2 277 ? 113.089 128.873 81.393 1.00 58.74 273 TYR B N 1
ATOM 6645 C CA . TYR B 2 277 ? 112.956 129.934 80.409 1.00 58.74 273 TYR B CA 1
ATOM 6646 C C . TYR B 2 277 ? 111.720 129.766 79.543 1.00 58.74 273 TYR B C 1
ATOM 6647 O O . TYR B 2 277 ? 110.986 130.737 79.324 1.00 58.74 273 TYR B O 1
ATOM 6656 N N . ARG B 2 278 ? 111.466 128.559 79.044 1.00 62.43 274 ARG B N 1
ATOM 6657 C CA . ARG B 2 278 ? 110.326 128.310 78.177 1.00 62.43 274 ARG B CA 1
ATOM 6658 C C . ARG B 2 278 ? 109.860 126.875 78.370 1.00 62.43 274 ARG B C 1
ATOM 6659 O O . ARG B 2 278 ? 110.597 126.020 78.867 1.00 62.43 274 ARG B O 1
ATOM 6667 N N . LEU B 2 279 ? 108.619 126.621 77.963 1.00 65.40 275 LEU B N 1
ATOM 6668 C CA . LEU B 2 279 ? 108.041 125.287 77.954 1.00 65.40 275 LEU B CA 1
ATOM 6669 C C . LEU B 2 279 ? 107.805 124.847 76.517 1.00 65.40 275 LEU B C 1
ATOM 6670 O O . LEU B 2 279 ? 107.591 125.673 75.625 1.00 65.40 275 LEU B O 1
ATOM 6675 N N . ILE B 2 280 ? 107.854 123.537 76.300 1.00 69.66 276 ILE B N 1
ATOM 6676 C CA . ILE B 2 280 ? 107.452 122.924 75.039 1.00 69.66 276 ILE B CA 1
ATOM 6677 C C . ILE B 2 280 ? 106.439 121.839 75.371 1.00 69.66 276 ILE B C 1
ATOM 6678 O O . ILE B 2 280 ? 106.749 120.900 76.116 1.00 69.66 276 ILE B O 1
ATOM 6683 N N . GLU B 2 281 ? 105.236 121.966 74.824 1.00 76.81 277 GLU B N 1
ATOM 6684 C CA . GLU B 2 281 ? 104.137 121.066 75.133 1.00 76.81 277 GLU B CA 1
ATOM 6685 C C . GLU B 2 281 ? 104.059 119.938 74.111 1.00 76.81 277 GLU B C 1
ATOM 6686 O O . GLU B 2 281 ? 104.621 120.009 73.016 1.00 76.81 277 GLU B O 1
ATOM 6692 N N . ARG B 2 282 ? 103.343 118.882 74.492 1.00 84.86 278 ARG B N 1
ATOM 6693 C CA . ARG B 2 282 ? 103.194 117.722 73.626 1.00 84.86 278 ARG B CA 1
ATOM 6694 C C . ARG B 2 282 ? 102.535 118.121 72.311 1.00 84.86 278 ARG B C 1
ATOM 6695 O O . ARG B 2 282 ? 101.509 118.807 72.298 1.00 84.86 278 ARG B O 1
ATOM 6703 N N . LYS B 2 283 ? 103.132 117.688 71.204 1.00 86.50 279 LYS B N 1
ATOM 6704 C CA . LYS B 2 283 ? 102.613 118.032 69.887 1.00 86.50 279 LYS B CA 1
ATOM 6705 C C . LYS B 2 283 ? 101.333 117.258 69.597 1.00 86.50 279 LYS B C 1
ATOM 6706 O O . LYS B 2 283 ? 101.203 116.085 69.956 1.00 86.50 279 LYS B O 1
ATOM 6712 N N . SER B 2 284 ? 100.389 117.923 68.925 1.00 92.07 280 SER B N 1
ATOM 6713 C CA . SER B 2 284 ? 99.111 117.288 68.617 1.00 92.07 280 SER B CA 1
ATOM 6714 C C . SER B 2 284 ? 99.310 115.963 67.894 1.00 92.07 280 SER B C 1
ATOM 6715 O O . SER B 2 284 ? 98.611 114.982 68.173 1.00 92.07 280 SER B O 1
ATOM 6718 N N . ASP B 2 285 ? 100.261 115.912 66.966 1.00 93.30 281 ASP B N 1
ATOM 6719 C CA . ASP B 2 285 ? 100.548 114.685 66.245 1.00 93.30 281 ASP B CA 1
ATOM 6720 C C . ASP B 2 285 ? 101.211 113.664 67.165 1.00 93.30 281 ASP B C 1
ATOM 6721 O O . ASP B 2 285 ? 101.760 113.998 68.219 1.00 93.30 281 ASP B O 1
ATOM 6726 N N . LEU B 2 286 ? 101.152 112.398 66.748 1.00 92.17 282 LEU B N 1
ATOM 6727 C CA . LEU B 2 286 ? 101.775 111.321 67.506 1.00 92.17 282 LEU B CA 1
ATOM 6728 C C . LEU B 2 286 ? 103.295 111.408 67.511 1.00 92.17 282 LEU B C 1
ATOM 6729 O O . LEU B 2 286 ? 103.935 110.709 68.304 1.00 92.17 282 LEU B O 1
ATOM 6734 N N . HIS B 2 287 ? 103.883 112.246 66.662 1.00 90.00 283 HIS B N 1
ATOM 6735 C CA . HIS B 2 287 ? 105.328 112.348 66.586 1.00 90.00 283 HIS B CA 1
ATOM 6736 C C . HIS B 2 287 ? 105.885 112.992 67.855 1.00 90.00 283 HIS B C 1
ATOM 6737 O O . HIS B 2 287 ? 105.162 113.668 68.590 1.00 90.00 283 HIS B O 1
ATOM 6744 N N . PRO B 2 288 ? 107.174 112.793 68.136 1.00 79.64 284 PRO B N 1
ATOM 6745 C CA . PRO B 2 288 ? 107.755 113.366 69.355 1.00 79.64 284 PRO B CA 1
ATOM 6746 C C . PRO B 2 288 ? 107.767 114.888 69.312 1.00 79.64 284 PRO B C 1
ATOM 6747 O O . PRO B 2 288 ? 107.659 115.513 68.255 1.00 79.64 284 PRO B O 1
ATOM 6751 N N . THR B 2 289 ? 107.899 115.484 70.500 1.00 76.16 285 THR B N 1
ATOM 6752 C CA . THR B 2 289 ? 107.908 116.940 70.602 1.00 76.16 285 THR B CA 1
ATOM 6753 C C . THR B 2 289 ? 109.074 117.544 69.829 1.00 76.16 285 THR B C 1
ATOM 6754 O O . THR B 2 289 ? 108.908 118.544 69.122 1.00 76.16 285 THR B O 1
ATOM 6758 N N . LEU B 2 290 ? 110.263 116.956 69.957 1.00 72.59 286 LEU B N 1
ATOM 6759 C CA . LEU B 2 290 ? 111.449 117.386 69.218 1.00 72.59 286 LEU B CA 1
ATOM 6760 C C . LEU B 2 290 ? 112.030 116.170 68.511 1.00 72.59 286 LEU B C 1
ATOM 6761 O O . LEU B 2 290 ? 112.895 115.474 69.061 1.00 72.59 286 LEU B O 1
ATOM 6766 N N . PRO B 2 291 ? 111.576 115.873 67.293 1.00 75.74 287 PRO B N 1
ATOM 6767 C CA . PRO B 2 291 ? 112.123 114.716 66.578 1.00 75.74 287 PRO B CA 1
ATOM 6768 C C . PRO B 2 291 ? 113.603 114.897 66.290 1.00 75.74 287 PRO B C 1
ATOM 6769 O O . PRO B 2 291 ? 114.092 116.013 66.106 1.00 75.74 287 PRO B O 1
ATOM 6773 N N . ALA B 2 292 ? 114.321 113.777 66.259 1.00 74.50 288 ALA B N 1
ATOM 6774 C CA . ALA B 2 292 ? 115.747 113.818 65.969 1.00 74.50 288 ALA B CA 1
ATOM 6775 C C . ALA B 2 292 ? 115.988 114.485 64.621 1.00 74.50 288 ALA B C 1
ATOM 6776 O O . ALA B 2 292 ? 115.312 114.183 63.634 1.00 74.50 288 ALA B O 1
ATOM 6778 N N . GLY B 2 293 ? 116.950 115.398 64.586 1.00 74.72 289 GLY B N 1
ATOM 6779 C CA . GLY B 2 293 ? 117.232 116.134 63.372 1.00 74.72 289 GLY B CA 1
ATOM 6780 C C . GLY B 2 293 ? 118.160 117.296 63.658 1.00 74.72 289 GLY B C 1
ATOM 6781 O O . GLY B 2 293 ? 118.799 117.362 64.710 1.00 74.72 289 GLY B O 1
ATOM 6782 N N . ARG B 2 294 ? 118.218 118.212 62.695 1.00 77.29 290 ARG B N 1
ATOM 6783 C CA . ARG B 2 294 ? 119.079 119.382 62.790 1.00 77.29 290 ARG B CA 1
ATOM 6784 C C . ARG B 2 294 ? 118.276 120.577 63.287 1.00 77.29 290 ARG B C 1
ATOM 6785 O O . ARG B 2 294 ? 117.214 120.892 62.742 1.00 77.29 290 ARG B O 1
ATOM 6793 N N . TYR B 2 295 ? 118.791 121.237 64.323 1.00 74.32 291 TYR B N 1
ATOM 6794 C CA . TYR B 2 295 ? 118.159 122.405 64.917 1.00 74.32 291 TYR B CA 1
ATOM 6795 C C . TYR B 2 295 ? 119.167 123.541 64.986 1.00 74.32 291 TYR B C 1
ATOM 6796 O O . TYR B 2 295 ? 120.358 123.310 65.217 1.00 74.32 291 TYR B O 1
ATOM 6805 N N . SER B 2 296 ? 118.686 124.766 64.786 1.00 71.20 292 SER B N 1
ATOM 6806 C CA . SER B 2 296 ? 119.518 125.961 64.831 1.00 71.20 292 SER B CA 1
ATOM 6807 C C . SER B 2 296 ? 119.016 126.881 65.933 1.00 71.20 292 SER B C 1
ATOM 6808 O O . SER B 2 296 ? 117.817 127.168 66.009 1.00 71.20 292 SER B O 1
ATOM 6811 N N . LEU B 2 297 ? 119.935 127.342 66.780 1.00 65.92 293 LEU B N 1
ATOM 6812 C CA . LEU B 2 297 ? 119.615 128.231 67.892 1.00 65.92 293 LEU B CA 1
ATOM 6813 C C . LEU B 2 297 ? 119.970 129.658 67.493 1.00 65.92 293 LEU B C 1
ATOM 6814 O O . LEU B 2 297 ? 121.149 130.019 67.435 1.00 65.92 293 LEU B O 1
ATOM 6819 N N . ASN B 2 298 ? 118.949 130.467 67.225 1.00 69.50 294 ASN B N 1
ATOM 6820 C CA . ASN B 2 298 ? 119.117 131.876 66.884 1.00 69.50 294 ASN B CA 1
ATOM 6821 C C . ASN B 2 298 ? 118.839 132.698 68.136 1.00 69.50 294 ASN B C 1
ATOM 6822 O O . ASN B 2 298 ? 117.692 132.789 68.583 1.00 69.50 294 ASN B O 1
ATOM 6827 N N . VAL B 2 299 ? 119.884 133.299 68.696 1.00 64.38 295 VAL B N 1
ATOM 6828 C CA . VAL B 2 299 ? 119.806 134.007 69.969 1.00 64.38 295 VAL B CA 1
ATOM 6829 C C . VAL B 2 299 ? 120.177 135.465 69.749 1.00 64.38 295 VAL B C 1
ATOM 6830 O O . VAL B 2 299 ? 121.181 135.764 69.093 1.00 64.38 295 VAL B O 1
ATOM 6834 N N . THR B 2 300 ? 119.366 136.365 70.299 1.00 62.98 296 THR B N 1
ATOM 6835 C CA . THR B 2 300 ? 119.662 137.795 70.288 1.00 62.98 296 THR B CA 1
ATOM 6836 C C . THR B 2 300 ? 120.586 138.081 71.463 1.00 62.98 296 THR B C 1
ATOM 6837 O O . THR B 2 300 ? 120.155 138.109 72.617 1.00 62.98 296 THR B O 1
ATOM 6841 N N . TYR B 2 301 ? 121.864 138.292 71.171 1.00 62.54 297 TYR B N 1
ATOM 6842 C CA . TYR B 2 301 ? 122.888 138.458 72.200 1.00 62.54 297 TYR B CA 1
ATOM 6843 C C . TYR B 2 301 ? 122.772 139.858 72.790 1.00 62.54 297 TYR B C 1
ATOM 6844 O O . TYR B 2 301 ? 123.190 140.843 72.178 1.00 62.54 297 TYR B O 1
ATOM 6853 N N . ASN B 2 302 ? 122.198 139.944 73.991 1.00 57.22 298 ASN B N 1
ATOM 6854 C CA . ASN B 2 302 ? 122.037 141.204 74.697 1.00 57.22 298 ASN B CA 1
ATOM 6855 C C . ASN B 2 302 ? 122.712 141.228 76.058 1.00 57.22 298 ASN B C 1
ATOM 6856 O O . ASN B 2 302 ? 122.906 142.316 76.609 1.00 57.22 298 ASN B O 1
ATOM 6861 N N . TYR B 2 303 ? 123.079 140.074 76.611 1.00 52.08 299 TYR B N 1
ATOM 6862 C CA . TYR B 2 303 ? 123.552 139.998 77.983 1.00 52.08 299 TYR B CA 1
ATOM 6863 C C . TYR B 2 303 ? 125.061 139.816 77.988 1.00 52.08 299 TYR B C 1
ATOM 6864 O O . TYR B 2 303 ? 125.538 138.708 77.701 1.00 52.08 299 TYR B O 1
ATOM 6873 N N . PRO B 2 304 ? 125.851 140.845 78.304 1.00 55.06 300 PRO B N 1
ATOM 6874 C CA . PRO B 2 304 ? 127.312 140.680 78.320 1.00 55.06 300 PRO B CA 1
ATOM 6875 C C . PRO B 2 304 ? 127.781 140.117 79.654 1.00 55.06 300 PRO B C 1
ATOM 6876 O O . PRO B 2 304 ? 127.537 140.707 80.708 1.00 55.06 300 PRO B O 1
ATOM 6880 N N . VAL B 2 305 ? 128.456 138.970 79.604 1.00 54.91 301 VAL B N 1
ATOM 6881 C CA . VAL B 2 305 ? 128.937 138.307 80.811 1.00 54.91 301 VAL B CA 1
ATOM 6882 C C . VAL B 2 305 ? 130.400 137.917 80.653 1.00 54.91 301 VAL B C 1
ATOM 6883 O O . VAL B 2 305 ? 130.962 137.231 81.514 1.00 54.91 301 VAL B O 1
ATOM 6887 N N . HIS B 2 306 ? 131.029 138.341 79.556 1.00 60.26 302 HIS B N 1
ATOM 6888 C CA . HIS B 2 306 ? 132.398 137.929 79.273 1.00 60.26 302 HIS B CA 1
ATOM 6889 C C . HIS B 2 306 ? 133.442 138.734 80.037 1.00 60.26 302 HIS B C 1
ATOM 6890 O O . HIS B 2 306 ? 134.592 138.292 80.121 1.00 60.26 302 HIS B O 1
ATOM 6897 N N . TYR B 2 307 ? 133.081 139.891 80.598 1.00 57.85 303 TYR B N 1
ATOM 6898 C CA . TYR B 2 307 ? 134.056 140.662 81.364 1.00 57.85 303 TYR B CA 1
ATOM 6899 C C . TYR B 2 307 ? 134.502 139.904 82.607 1.00 57.85 303 TYR B C 1
ATOM 6900 O O . TYR B 2 307 ? 135.694 139.881 82.935 1.00 57.85 303 TYR B O 1
ATOM 6909 N N . PHE B 2 308 ? 133.561 139.276 83.312 1.00 51.78 304 PHE B N 1
ATOM 6910 C CA . PHE B 2 308 ? 133.863 138.503 84.511 1.00 51.78 304 PHE B CA 1
ATOM 6911 C C . PHE B 2 308 ? 133.936 137.008 84.224 1.00 51.78 304 PHE B C 1
ATOM 6912 O O . PHE B 2 308 ? 133.753 136.190 85.132 1.00 51.78 304 PHE B O 1
ATOM 6920 N N . ASP B 2 309 ? 134.209 136.637 82.972 1.00 54.55 305 ASP B N 1
ATOM 6921 C CA . ASP B 2 309 ? 134.332 135.236 82.572 1.00 54.55 305 ASP B CA 1
ATOM 6922 C C . ASP B 2 309 ? 133.020 134.484 82.785 1.00 54.55 305 ASP B C 1
ATOM 6923 O O . ASP B 2 309 ? 132.992 133.400 83.371 1.00 54.55 305 ASP B O 1
ATOM 6928 N N . GLY B 2 310 ? 131.921 135.066 82.302 1.00 55.10 306 GLY B N 1
ATOM 6929 C CA . GLY B 2 310 ? 130.635 134.413 82.378 1.00 55.10 306 GLY B CA 1
ATOM 6930 C C . GLY B 2 310 ? 130.317 133.601 81.136 1.00 55.10 306 GLY B C 1
ATOM 6931 O O . GLY B 2 310 ? 130.692 133.956 80.021 1.00 55.10 306 GLY B O 1
ATOM 6932 N N . ARG B 2 311 ? 129.608 132.495 81.346 1.00 59.69 307 ARG B N 1
ATOM 6933 C CA . ARG B 2 311 ? 129.198 131.608 80.269 1.00 59.69 307 ARG B CA 1
ATOM 6934 C C . ARG B 2 311 ? 127.689 131.720 80.120 1.00 59.69 307 ARG B C 1
ATOM 6935 O O . ARG B 2 311 ? 126.977 132.041 81.073 1.00 59.69 307 ARG B O 1
ATOM 6943 N N . LYS B 2 312 ? 127.198 131.464 78.912 1.00 57.20 308 LYS B N 1
ATOM 6944 C CA . LYS B 2 312 ? 125.767 131.477 78.647 1.00 57.20 308 LYS B CA 1
ATOM 6945 C C . LYS B 2 312 ? 125.394 130.219 77.880 1.00 57.20 308 LYS B C 1
ATOM 6946 O O . LYS B 2 312 ? 126.087 129.838 76.932 1.00 57.20 308 LYS B O 1
ATOM 6952 N N . ARG B 2 313 ? 124.300 129.583 78.291 1.00 55.88 309 ARG B N 1
ATOM 6953 C CA . ARG B 2 313 ? 123.897 128.296 77.749 1.00 55.88 309 ARG B CA 1
ATOM 6954 C C . ARG B 2 313 ? 122.393 128.278 77.530 1.00 55.88 309 ARG B C 1
ATOM 6955 O O . ARG B 2 313 ? 121.642 129.035 78.148 1.00 55.88 309 ARG B O 1
ATOM 6963 N N . MET B 2 314 ? 121.966 127.402 76.625 1.00 62.65 310 MET B N 1
ATOM 6964 C CA . MET B 2 314 ? 120.561 127.065 76.437 1.00 62.65 310 MET B CA 1
ATOM 6965 C C . MET B 2 314 ? 120.436 125.560 76.605 1.00 62.65 310 MET B C 1
ATOM 6966 O O . MET B 2 314 ? 121.130 124.800 75.923 1.00 62.65 310 MET B O 1
ATOM 6971 N N . ILE B 2 315 ? 119.556 125.132 77.505 1.00 60.22 311 ILE B N 1
ATOM 6972 C CA . ILE B 2 315 ? 119.429 123.729 77.879 1.00 60.22 311 ILE B CA 1
ATOM 6973 C C . ILE B 2 315 ? 118.016 123.266 77.563 1.00 60.22 311 ILE B C 1
ATOM 6974 O O . ILE B 2 315 ? 117.042 123.928 77.938 1.00 60.22 311 ILE B O 1
ATOM 6979 N N . LEU B 2 316 ? 117.910 122.137 76.868 1.00 65.36 312 LEU B N 1
ATOM 6980 C CA . LEU B 2 316 ? 116.641 121.473 76.605 1.00 65.36 312 LEU B CA 1
ATOM 6981 C C . LEU B 2 316 ? 116.588 120.186 77.414 1.00 65.36 312 LEU B C 1
ATOM 6982 O O . LEU B 2 316 ? 117.572 119.443 77.466 1.00 65.36 312 LEU B O 1
ATOM 6987 N N . SER B 2 317 ? 115.447 119.929 78.049 1.00 65.00 313 SER B N 1
ATOM 6988 C CA . SER B 2 317 ? 115.286 118.748 78.882 1.00 65.00 313 SER B CA 1
ATOM 6989 C C . SER B 2 317 ? 113.847 118.265 78.808 1.00 65.00 313 SER B C 1
ATOM 6990 O O . SER B 2 317 ? 112.923 119.050 78.583 1.00 65.00 313 SER B O 1
ATOM 6993 N N . THR B 2 318 ? 113.667 116.963 79.009 1.00 68.61 314 THR B N 1
ATOM 6994 C CA . THR B 2 318 ? 112.363 116.322 78.952 1.00 68.61 314 THR B CA 1
ATOM 6995 C C . THR B 2 318 ? 111.940 115.864 80.342 1.00 68.61 314 THR B C 1
ATOM 6996 O O . THR B 2 318 ? 112.775 115.521 81.184 1.00 68.61 314 THR B O 1
ATOM 7000 N N . ILE B 2 319 ? 110.626 115.867 80.573 1.00 69.40 315 ILE B N 1
ATOM 7001 C CA . ILE B 2 319 ? 110.092 115.515 81.882 1.00 69.40 315 ILE B CA 1
ATOM 7002 C C . ILE B 2 319 ? 110.197 114.011 82.107 1.00 69.40 315 ILE B C 1
ATOM 7003 O O . ILE B 2 319 ? 110.154 113.209 81.165 1.00 69.40 315 ILE B O 1
ATOM 7008 N N . SER B 2 320 ? 110.335 113.627 83.374 1.00 69.70 316 SER B N 1
ATOM 7009 C CA . SER B 2 320 ? 110.292 112.233 83.787 1.00 69.70 316 SER B CA 1
ATOM 7010 C C . SER B 2 320 ? 109.287 112.071 84.917 1.00 69.70 316 SER B C 1
ATOM 7011 O O . SER B 2 320 ? 108.975 113.018 85.643 1.00 69.70 316 SER B O 1
ATOM 7014 N N . TRP B 2 321 ? 108.780 110.845 85.057 1.00 73.34 317 TRP B N 1
ATOM 7015 C CA . TRP B 2 321 ? 107.787 110.565 86.087 1.00 73.34 317 TRP B CA 1
ATOM 7016 C C . TRP B 2 321 ? 108.358 110.706 87.492 1.00 73.34 317 TRP B C 1
ATOM 7017 O O . TRP B 2 321 ? 107.589 110.748 88.457 1.00 73.34 317 TRP B O 1
ATOM 7028 N N . MET B 2 322 ? 109.687 110.779 87.632 1.00 67.81 318 MET B N 1
ATOM 7029 C CA . MET B 2 322 ? 110.346 110.963 88.929 1.00 67.81 318 MET B CA 1
ATOM 7030 C C . MET B 2 322 ? 111.336 112.120 88.796 1.00 67.81 318 MET B C 1
ATOM 7031 O O . MET B 2 322 ? 112.524 111.914 88.539 1.00 67.81 318 MET B O 1
ATOM 7036 N N . GLY B 2 323 ? 110.837 113.340 88.981 1.00 65.17 319 GLY B N 1
ATOM 7037 C CA . GLY B 2 323 ? 111.681 114.519 88.981 1.00 65.17 319 GLY B CA 1
ATOM 7038 C C . GLY B 2 323 ? 112.421 114.707 87.670 1.00 65.17 319 GLY B C 1
ATOM 7039 O O . GLY B 2 323 ? 111.946 114.346 86.588 1.00 65.17 319 GLY B O 1
ATOM 7040 N N . GLY B 2 324 ? 113.620 115.287 87.775 1.00 62.20 320 GLY B N 1
ATOM 7041 C CA . GLY B 2 324 ? 114.450 115.589 86.639 1.00 62.20 320 GLY B CA 1
ATOM 7042 C C . GLY B 2 324 ? 115.743 114.799 86.627 1.00 62.20 320 GLY B C 1
ATOM 7043 O O . GLY B 2 324 ? 115.893 113.779 87.312 1.00 62.20 320 GLY B O 1
ATOM 7044 N N . LYS B 2 325 ? 116.697 115.285 85.836 1.00 59.94 321 LYS B N 1
ATOM 7045 C CA . LYS B 2 325 ? 117.966 114.593 85.610 1.00 59.94 321 LYS B CA 1
ATOM 7046 C C . LYS B 2 325 ? 118.937 114.973 86.721 1.00 59.94 321 LYS B C 1
ATOM 7047 O O . LYS B 2 325 ? 119.581 116.022 86.667 1.00 59.94 321 LYS B O 1
ATOM 7053 N N . ASN B 2 326 ? 119.060 114.106 87.724 1.00 54.01 322 ASN B N 1
ATOM 7054 C CA . ASN B 2 326 ? 119.917 114.347 88.885 1.00 54.01 322 ASN B CA 1
ATOM 7055 C C . ASN B 2 326 ? 120.852 113.160 89.069 1.00 54.01 322 ASN B C 1
ATOM 7056 O O . ASN B 2 326 ? 120.664 112.334 89.971 1.00 54.01 322 ASN B O 1
ATOM 7061 N N . PRO B 2 327 ? 121.877 113.042 88.225 1.00 53.04 323 PRO B N 1
ATOM 7062 C CA . PRO B 2 327 ? 122.842 111.948 88.408 1.00 53.04 323 PRO B CA 1
ATOM 7063 C C . PRO B 2 327 ? 123.565 112.002 89.740 1.00 53.04 323 PRO B C 1
ATOM 7064 O O . PRO B 2 327 ? 124.040 110.964 90.217 1.00 53.04 323 PRO B O 1
ATOM 7068 N N . PHE B 2 328 ? 123.671 113.180 90.358 1.00 47.19 324 PHE B N 1
ATOM 7069 C CA . PHE B 2 328 ? 124.315 113.268 91.665 1.00 47.19 324 PHE B CA 1
ATOM 7070 C C . PHE B 2 328 ? 123.511 112.518 92.719 1.00 47.19 324 PHE B C 1
ATOM 7071 O O . PHE B 2 328 ? 124.057 111.697 93.464 1.00 47.19 324 PHE B O 1
ATOM 7079 N N . LEU B 2 329 ? 122.208 112.794 92.801 1.00 49.71 325 LEU B N 1
ATOM 7080 C CA . LEU B 2 329 ? 121.368 112.084 93.759 1.00 49.71 325 LEU B CA 1
ATOM 7081 C C . LEU B 2 329 ? 121.320 110.597 93.442 1.00 49.71 325 LEU B C 1
ATOM 7082 O O . LEU B 2 329 ? 121.392 109.758 94.347 1.00 49.71 325 LEU B O 1
ATOM 7087 N N . GLY B 2 330 ? 121.194 110.250 92.161 1.00 51.30 326 GLY B N 1
ATOM 7088 C CA . GLY B 2 330 ? 121.231 108.847 91.788 1.00 51.30 326 GLY B CA 1
ATOM 7089 C C . GLY B 2 330 ? 122.541 108.190 92.171 1.00 51.30 326 GLY B C 1
ATOM 7090 O O . GLY B 2 330 ? 122.557 107.119 92.778 1.00 51.30 326 GLY B O 1
ATOM 7091 N N . ILE B 2 331 ? 123.661 108.835 91.842 1.00 50.81 327 ILE B N 1
ATOM 7092 C CA . ILE B 2 331 ? 124.962 108.272 92.186 1.00 50.81 327 ILE B CA 1
ATOM 7093 C C . ILE B 2 331 ? 125.171 108.295 93.694 1.00 50.81 327 ILE B C 1
ATOM 7094 O O . ILE B 2 331 ? 125.751 107.367 94.268 1.00 50.81 327 ILE B O 1
ATOM 7099 N N . ALA B 2 332 ? 124.711 109.355 94.361 1.00 50.28 328 ALA B N 1
ATOM 7100 C CA . ALA B 2 332 ? 124.892 109.448 95.805 1.00 50.28 328 ALA B CA 1
ATOM 7101 C C . ALA B 2 332 ? 124.157 108.326 96.525 1.00 50.28 328 ALA B C 1
ATOM 7102 O O . ALA B 2 332 ? 124.695 107.721 97.460 1.00 50.28 328 ALA B O 1
ATOM 7104 N N . TYR B 2 333 ? 122.926 108.031 96.105 1.00 51.60 329 TYR B N 1
ATOM 7105 C CA . TYR B 2 333 ? 122.178 106.942 96.725 1.00 51.60 329 TYR B CA 1
ATOM 7106 C C . TYR B 2 333 ? 122.839 105.595 96.464 1.00 51.60 329 TYR B C 1
ATOM 7107 O O . TYR B 2 333 ? 122.876 104.734 97.350 1.00 51.60 329 TYR B O 1
ATOM 7116 N N . ILE B 2 334 ? 123.364 105.389 95.255 1.00 52.49 330 ILE B N 1
ATOM 7117 C CA . ILE B 2 334 ? 124.135 104.178 94.990 1.00 52.49 330 ILE B CA 1
ATOM 7118 C C . ILE B 2 334 ? 125.310 104.083 95.951 1.00 52.49 330 ILE B C 1
ATOM 7119 O O . ILE B 2 334 ? 125.603 103.012 96.495 1.00 52.49 330 ILE B O 1
ATOM 7124 N N . ALA B 2 335 ? 126.004 105.199 96.175 1.00 53.31 331 ALA B N 1
ATOM 7125 C CA . ALA B 2 335 ? 127.157 105.187 97.067 1.00 53.31 331 ALA B CA 1
ATOM 7126 C C . ALA B 2 335 ? 126.722 104.963 98.510 1.00 53.31 331 ALA B C 1
ATOM 7127 O O . ALA B 2 335 ? 127.109 103.973 99.141 1.00 53.31 331 ALA B O 1
ATOM 7129 N N . VAL B 2 336 ? 125.881 105.854 99.040 1.00 53.14 332 VAL B N 1
ATOM 7130 C CA . VAL B 2 336 ? 125.448 105.720 100.428 1.00 53.14 332 VAL B CA 1
ATOM 7131 C C . VAL B 2 336 ? 124.776 104.374 100.648 1.00 53.14 332 VAL B C 1
ATOM 7132 O O . VAL B 2 336 ? 124.984 103.728 101.682 1.00 53.14 332 VAL B O 1
ATOM 7136 N N . GLY B 2 337 ? 123.965 103.926 99.689 1.00 55.89 333 GLY B N 1
ATOM 7137 C CA . GLY B 2 337 ? 123.437 102.577 99.757 1.00 55.89 333 GLY B CA 1
ATOM 7138 C C . GLY B 2 337 ? 124.522 101.519 99.723 1.00 55.89 333 GLY B C 1
ATOM 7139 O O . GLY B 2 337 ? 124.342 100.425 100.265 1.00 55.89 333 GLY B O 1
ATOM 7140 N N . SER B 2 338 ? 125.659 101.826 99.094 1.00 56.38 334 SER B N 1
ATOM 7141 C CA . SER B 2 338 ? 126.745 100.857 98.985 1.00 56.38 334 SER B CA 1
ATOM 7142 C C . SER B 2 338 ? 127.637 100.874 100.221 1.00 56.38 334 SER B C 1
ATOM 7143 O O . SER B 2 338 ? 127.904 99.824 100.815 1.00 56.38 334 SER B O 1
ATOM 7146 N N . ILE B 2 339 ? 128.113 102.056 100.625 1.00 59.83 335 ILE B N 1
ATOM 7147 C CA . ILE B 2 339 ? 128.897 102.143 101.855 1.00 59.83 335 ILE B CA 1
ATOM 7148 C C . ILE B 2 339 ? 128.065 101.690 103.046 1.00 59.83 335 ILE B C 1
ATOM 7149 O O . ILE B 2 339 ? 128.613 101.241 104.060 1.00 59.83 335 ILE B O 1
ATOM 7154 N N . SER B 2 340 ? 126.739 101.798 102.951 1.00 60.44 336 SER B N 1
ATOM 7155 C CA . SER B 2 340 ? 125.883 101.246 103.995 1.00 60.44 336 SER B CA 1
ATOM 7156 C C . SER B 2 340 ? 126.100 99.745 104.135 1.00 60.44 336 SER B C 1
ATOM 7157 O O . SER B 2 340 ? 126.212 99.229 105.253 1.00 60.44 336 SER B O 1
ATOM 7160 N N . PHE B 2 341 ? 126.161 99.026 103.012 1.00 63.58 337 PHE B N 1
ATOM 7161 C CA . PHE B 2 341 ? 126.553 97.622 103.063 1.00 63.58 337 PHE B CA 1
ATOM 7162 C C . PHE B 2 341 ? 127.982 97.470 103.563 1.00 63.58 337 PHE B C 1
ATOM 7163 O O . PHE B 2 341 ? 128.264 96.605 104.400 1.00 63.58 337 PHE B O 1
ATOM 7171 N N . LEU B 2 342 ? 128.902 98.301 103.068 1.00 64.27 338 LEU B N 1
ATOM 7172 C CA . LEU B 2 342 ? 130.284 98.198 103.522 1.00 64.27 338 LEU B CA 1
ATOM 7173 C C . LEU B 2 342 ? 130.379 98.435 105.022 1.00 64.27 338 LEU B C 1
ATOM 7174 O O . LEU B 2 342 ? 131.066 97.694 105.733 1.00 64.27 338 LEU B O 1
ATOM 7179 N N . LEU B 2 343 ? 129.692 99.463 105.525 1.00 63.03 339 LEU B N 1
ATOM 7180 C CA . LEU B 2 343 ? 129.603 99.643 106.969 1.00 63.03 339 LEU B CA 1
ATOM 7181 C C . LEU B 2 343 ? 128.851 98.488 107.614 1.00 63.03 339 LEU B C 1
ATOM 7182 O O . LEU B 2 343 ? 129.263 97.974 108.659 1.00 63.03 339 LEU B O 1
ATOM 7187 N N . GLY B 2 344 ? 127.747 98.060 107.000 1.00 64.75 340 GLY B N 1
ATOM 7188 C CA . GLY B 2 344 ? 126.982 96.965 107.571 1.00 64.75 340 GLY B CA 1
ATOM 7189 C C . GLY B 2 344 ? 127.772 95.673 107.623 1.00 64.75 340 GLY B C 1
ATOM 7190 O O . GLY B 2 344 ? 127.810 94.995 108.651 1.00 64.75 340 GLY B O 1
ATOM 7191 N N . VAL B 2 345 ? 128.431 95.323 106.517 1.00 66.39 341 VAL B N 1
ATOM 7192 C CA . VAL B 2 345 ? 129.175 94.068 106.465 1.00 66.39 341 VAL B CA 1
ATOM 7193 C C . VAL B 2 345 ? 130.409 94.138 107.355 1.00 66.39 341 VAL B C 1
ATOM 7194 O O . VAL B 2 345 ? 130.729 93.181 108.070 1.00 66.39 341 VAL B O 1
ATOM 7198 N N . VAL B 2 346 ? 131.126 95.263 107.327 1.00 68.74 342 VAL B N 1
ATOM 7199 C CA . VAL B 2 346 ? 132.329 95.392 108.145 1.00 68.74 342 VAL B CA 1
ATOM 7200 C C . VAL B 2 346 ? 131.979 95.279 109.622 1.00 68.74 342 VAL B C 1
ATOM 7201 O O . VAL B 2 346 ? 132.691 94.630 110.397 1.00 68.74 342 VAL B O 1
ATOM 7205 N N . LEU B 2 347 ? 130.879 95.909 110.037 1.00 68.51 343 LEU B N 1
ATOM 7206 C CA . LEU B 2 347 ? 130.508 95.894 111.446 1.00 68.51 343 LEU B CA 1
ATOM 7207 C C . LEU B 2 347 ? 130.213 94.487 111.952 1.00 68.51 343 LEU B C 1
ATOM 7208 O O . LEU B 2 347 ? 130.321 94.246 113.159 1.00 68.51 343 LEU B O 1
ATOM 7213 N N . LEU B 2 348 ? 129.841 93.555 111.071 1.00 70.51 344 LEU B N 1
ATOM 7214 C CA . LEU B 2 348 ? 129.730 92.161 111.494 1.00 70.51 344 LEU B CA 1
ATOM 7215 C C . LEU B 2 348 ? 131.086 91.599 111.895 1.00 70.51 344 LEU B C 1
ATOM 7216 O O . LEU B 2 348 ? 131.191 90.857 112.879 1.00 70.51 344 LEU B O 1
ATOM 7221 N N . VAL B 2 349 ? 132.137 91.936 111.145 1.00 73.84 345 VAL B N 1
ATOM 7222 C CA . VAL B 2 349 ? 133.465 91.419 111.462 1.00 73.84 345 VAL B CA 1
ATOM 7223 C C . VAL B 2 349 ? 133.872 91.840 112.867 1.00 73.84 345 VAL B C 1
ATOM 7224 O O . VAL B 2 3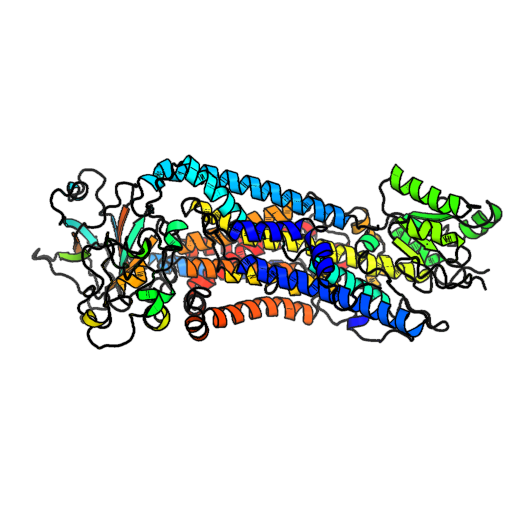49 ? 134.375 91.029 113.654 1.00 73.84 345 VAL B O 1
ATOM 7228 N N . ILE B 2 350 ? 133.656 93.111 113.207 1.00 73.59 346 ILE B N 1
ATOM 7229 C CA . ILE B 2 350 ? 133.974 93.574 114.553 1.00 73.59 346 ILE B CA 1
ATOM 7230 C C . ILE B 2 350 ? 133.095 92.866 115.576 1.00 73.59 346 ILE B C 1
ATOM 7231 O O . ILE B 2 350 ? 133.571 92.446 116.638 1.00 73.59 346 ILE B O 1
ATOM 7236 N N . ASN B 2 351 ? 131.801 92.723 115.281 1.00 75.25 347 ASN B N 1
ATOM 7237 C CA . ASN B 2 351 ? 130.910 92.014 116.194 1.00 75.25 347 ASN B CA 1
ATOM 7238 C C . ASN B 2 351 ? 131.342 90.565 116.365 1.00 75.25 347 ASN B C 1
ATOM 7239 O O . ASN B 2 351 ? 131.426 90.057 117.489 1.00 75.25 347 ASN B O 1
ATOM 7244 N N . HIS B 2 352 ? 131.625 89.882 115.255 1.00 80.84 348 HIS B N 1
ATOM 7245 C CA . HIS B 2 352 ? 131.976 88.469 115.329 1.00 80.84 348 HIS B CA 1
ATOM 7246 C C . HIS B 2 352 ? 133.265 88.263 116.114 1.00 80.84 348 HIS B C 1
ATOM 7247 O O . HIS B 2 352 ? 133.371 87.326 116.914 1.00 80.84 348 HIS B O 1
ATOM 7254 N N . LYS B 2 353 ? 134.258 89.128 115.898 1.00 80.70 349 LYS B N 1
ATOM 7255 C CA . LYS B 2 353 ? 135.537 88.967 116.581 1.00 80.70 349 LYS B CA 1
ATOM 7256 C C . LYS B 2 353 ? 135.390 89.155 118.087 1.00 80.70 349 LYS B C 1
ATOM 7257 O O . LYS B 2 353 ? 135.974 88.397 118.871 1.00 80.70 349 LYS B O 1
ATOM 7263 N N . TYR B 2 354 ? 134.614 90.153 118.511 1.00 78.79 350 TYR B N 1
ATOM 7264 C CA . TYR B 2 354 ? 134.465 90.500 119.919 1.00 78.79 350 TYR B CA 1
ATOM 7265 C C . TYR B 2 354 ? 133.149 90.007 120.513 1.00 78.79 350 TYR B C 1
ATOM 7266 O O . TYR B 2 354 ? 132.551 90.705 121.337 1.00 78.79 350 TYR B O 1
ATOM 7275 N N . ARG B 2 355 ? 132.686 88.826 120.115 1.00 84.54 351 ARG B N 1
ATOM 7276 C CA . ARG B 2 355 ? 131.486 88.251 120.712 1.00 84.54 351 ARG B CA 1
ATOM 7277 C C . ARG B 2 355 ? 131.756 87.819 122.149 1.00 84.54 351 ARG B C 1
ATOM 7278 O O . ARG B 2 355 ? 130.844 87.415 122.870 0.00 84.54 351 ARG B O 1
#

Foldseek 3Di:
DDPPVPPPVVLVVCVAPVAPLRVVLVVLLVLLVDVLQNQFDSLLRCLLQCVLSVLVCVVVVVVVVVVCVVVVVVVDFDDPVRVVLRVVLVVLVVVLLVLLLVLLVLLLVLCVPPVVPVPVNDDPPPAHSNRSSVSSSSNSCNLLVCLRPSNPVSLLLLLLQLLQVCQQPPPVLADPPVRFGKHQLDSRCFLVLLQAAEEEEECCFAQDLVVRDGDPQQLVLLVLVVLLNHAYDYEEDDPVPVCCVCCVPSVNRHDHHYPQFLVRLLVVLVVCCVVPVGAHEYEYEDDRRLSNQNNHSFHEYACHDNHNPSHNSGRMYGHHNSCSLCSRLPSNNLLNVLVLLLLLLSSLLSLLQSCLQVVCCVVPSVNNHHLAQSVCSSCVNPFLQRPLSSCSSNPFDLDDSVVSSVCSNSSVCNNVVPSHDSVSSVVSNVLSVVLSVLLQVLLVVCLVDAFLDDPQGLNDSHLSRVLSSLLSSLQSLVVSVVVGDDDDVVSVCSSVVSSVVVLVVVCVLQDPVVCVVPVVNRPNNCSCVRNVVGVSSVVSSVVSSCVSVVVVVVVVVCCCVVPNDPSRVVSVVVD/DDDDDDDDCVVVVNDDDDDDDPDLPPVLVVLLVLLVVLQVVLVVQQVLLVVKDKDKDWQLQCDPPQVQVCLLVCPPQWGKHKAKDFFPAFFAFKKFKKKKKALAPLVDPLQLQLFAQCLQQQHPVCQFPPDCSLVVQQDDPFTGARGGGPQLLQADDKDKWKWAQDPVRDTDTADWAQPPQDDPCCLPPRGDHHDDDDQQVVRRPRHAHTPNDPHHQRPPDVPPSQTHSSNSSSSQSSPGDPGNTDMTTGIMQGADPDPDHSGGTHMMMIMMGPNRDDPVSPMIMMMMMIHDGPPGHNDNPSSVVSSVSSVVSVVVSVVVVVVVVVVD

B-factor: mean 61.83, std 15.39, range [37.28, 116.43]